Protein AF-A0A914KNT5-F1 (afdb_monomer_lite)

pLDDT: mean 70.05, std 22.01, range [21.94, 97.69]

Organism: Meloidogyne incognita (NCBI:txid6306)

InterPro domains:
  IPR001650 Helicase, C-terminal domain-like [PF00271] (612-709)
  IPR001650 Helicase, C-terminal domain-like [PS51194] (610-854)
  IPR001650 Helicase, C-terminal domain-like [SM00490] (641-814)
  IPR002464 DNA/RNA helicase, ATP-dependent, DEAH-box type, conserved site [PS00690] (519-528)
  IPR003195 Transcription initiation factor IID, subunit 13 [PF02269] (262-349)
  IPR007502 Helicase-associated domain [SM00847] (874-965)
  IPR009072 Histone-fold [G3DSA:1.10.20.10] (261-305)
  IPR009072 Histone-fold [SSF47113] (262-304)
  IPR011545 DEAD/DEAH-box helicase domain [PF00270] (416-561)
  IPR011709 DEAD-box helicase, OB fold [PF07717] (1025-1101)
  IPR014001 Helicase superfamily 1/2, ATP-binding domain [PS51192] (413-577)
  IPR014001 Helicase superfamily 1/2, ATP-binding domain [SM00487] (401-597)
  IPR027417 P-loop containing nucleoside triphosphate hydrolase [G3DSA:3.40.50.300] (391-590)
  IPR027417 P-loop containing nucleoside triphosphate hydrolase [G3DSA:3.40.50.300] (591-833)
  IPR027417 P-loop containing nucleoside triphosphate hydrolase [SSF52540] (385-718)
  IPR027417 P-loop containing nucleoside triphosphate hydrolase [SSF52540] (789-998)
  IPR048333 Helicase associated domain (HA2), winged-helix domain [PF04408] (875-904)

Secondary structure (DSSP, 8-state):
-PPPP---EEETTEEE--S-HHHHHHHHHH-HHHHHHHHHHTTSS-S--B-TTT-PBPEEEEETTEEEEE-TTT--EEETTTTSTTTT--S-HHHHHHHHHHHHTT--SS-HHHHHT--HHHHHHHHHHHHHHHTT--S-B--TT-EEEEEEEEEE-GGGGGSTT----EEEEEEEEE-STT--EEEEEES---HHHHHHHHHHHB-TT-EEEESS---GGGHHHHTTTSS----TT-S-PPPPP---------HHHHHHHHHHHHHHHHHHTT--SS--HHHHHHHHHHHHHHHHHHHHHHHHHS-TT---HHHHHHHHTT-HHHHHHHHHHHHHHHHHHHHHHHHHHHHTTS---------TTTTHHHHTTT-------S-------TTTTS-HHHHHHHSGGGGGHHHHHHHHHH-SEEEEEE-TTSSHHHHHHHHHHHTTTT-TT-EEEEEESSHHHHHHHHHHHHHHTT--BTTTEEEEETTEEE--TT--EEEEEHHHHHHHHHH-TT-TTEEEEEE-SGGG--HHHHHHHHHHHHHHHH-SS-EEEEEESSSTHHHHHHHH-----TT-GGG--EEEEEE---PPPEEEEE-SS--S-HHHHHHHHHHHHHHHS-S-EEEEE-SSHHHHHHHHHHHHHHHTTS-TTSPEEEEEEE-TTS-HHHHHHTTSPPPTTEEEEEEESGGGTSS---TTEEEEEE-SEEEEEEEPPP-------S--HHHHHHHHHHH------------GGG------HHHHHHHH--S-------S-----S---SSEEEEEEEPPHHHHHHHHTTTTTTSSEEEEESS-HHHHHHS-SSPPPGGGTS--HHHHHHHHHTT-S-GGGS--SSPPPHHHHHHHHHHHHHTTSB-TTSPBPTTHHHHHHHSSS-HHHHHHHHHTTTTT-HHHHHHHHHHHTSS-SB---TT-HHHHHHHHHHT--TTBHHHHHHHHHHHHHHTTT-HHHHHHTTB-HHHHHHHHHHHHHHHHHHHHTT------TTSTTHHHHHHHHHHHHHTTSEEEE-TTSSEEETTT--EEEEPTTSGGGG-SS--SEEE--EEETTEEES-EE--THHHHHH-TTT--TTSSTT-S------SS--SS-------

Radius of gyration: 39.57 Å; chains: 1; bounding box: 114×109×128 Å

Sequence (1130 aa):
MAPIKRTEIIEDGEIWPTLDVINLKWIFGQNYDNLLKFLAFNGLIKNKMKCPGCEDYMSLNK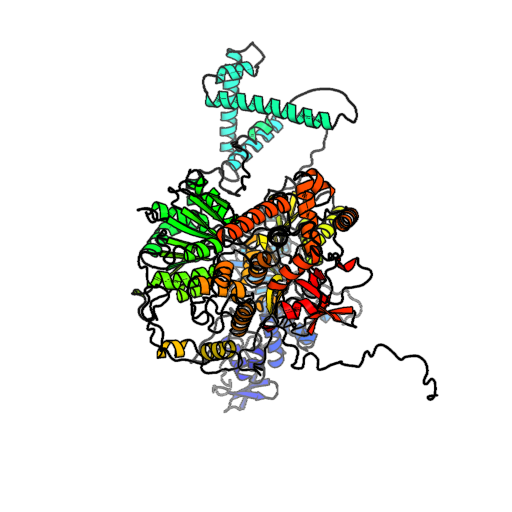RREEVEWKCKKCEKRKSVRDGSFFSRSSLNLSKLVPLIYMWLKDFQNKNVVEELNIESTTVVSWFNNCRNECINLKEKIGGLNKMIVIDETCWLNQEHRKRKNGEAREELYFGCIEHGEGGQAIMERVEDKEMSTLLKMIEKWIEPGTLIISKDYTNYLLMEKLIPQYNKMIDASCLFDSEEEEDDESKKKTPEERKFIFRRELRAMLYGFGDEKQPAENTLEVLEQIVMDYIREVCRKALEVGKPNRINLEDIHYLIRRDQKKFGRVKELLSLSEELKRARKAFDDTRRCWTSTFFETDWFFLIFFLKNFFSCSSIIQTSSIIYHNPFLALSIQQQRQRLPISKYRNQLLYLVEKYKTVVVVGETGSGKSTQLPQYLAEFGWAQEGKKICITQPRRVAAVTLANRVAEEMMCSLGSEVGYAVRFDECISDKTKIKYVTDGLLLRELMSDPLLEAYSVVIIDEAHERSVNSDLVIGLLRKIIAIRDDLRIIVSSATIEAELFRDFFELNEDYKNSDKNTAAIISVEGRMFPVNVFYTKIGVPDYVQTTVDTILRLHREEPSGDILAFLTGQDEVEQACKLLEGSIKSLPKDLDKLLILPLYGGLSPKEQFRAFESAPYQTRKSVITTNIAETSVTITGIVYVIDCGFVKIRVFDSVDFCFSFQGGSGFGNFLKRVLVEEKPGYLGNSKHPWRAPLNLDRQNWIKTNFPTSCVSIQNLWAIKIDSKIGMESLVVIPCSKSSAEQRAGRAGRLRPGKCFRLYPESEFKKLSNSTIPEIQRGDLSSVILRLKALGVQNVLRFNYLSRPSSAVMVQSLQMLNALKAIDDDGLLTNPLGFQMAELPLSPMHAKALISSAEFECSKEIATIISMMQIRDVFNHPIGSKHKAEVNKRSLSVEEGDHLTLLNIFDLFIENGRSQNWCQQNFLNYKALCRAEFIRQQFIGFLKNANLKINSCKGTIGETAKIRRALLSGFFSQVAYYDHRGLYVTLKGEHAFKIYKGSVLMYRKEYPKWVLFTDVMQSSIKDLSEIDPKWLEQIAPHYYEFGSDLQGTKRRKIDDNNFAEGRMANLN

Foldseek 3Di:
DDQDDFDWDDDPHDTDDTPDPVCVCVQVVDDCVSVVVVCCVVQQFPPWDADPVPRHTFDWDDDPQAIWTARPPPRDIGGSNPPGLCNPQPDGPNLVVVVVVCVNPVDDDDDSCVVVVNDPVNVVSVVVSVQVVQAPDDAAFFDAPWEKEKEKDWDFDPVPPPDDDDDGDTWIKIKMWIPDDVIHIHIDTFPDPDPVRVVVVCVRHHAWQGAYEYDPDQDPPCPVVPPPTYPDHDHPPPPDDDDDDDDDDDDDDDPVVVVVVVLVVVLVVCVVVPDDNDDDPVVSVVVVVVVVVVVVVLVVQLCVQDPHPDRDPVSSLVVCVVPCVVNVVVVVLVVVVVVVVVVVVVVVVVVVVDDDDDDDDDDPSPVVVVVPPDDDDDDDDDPDQDDPQVVPVDDLVVSLCPQLCVVCLVVLVVCQVQFQEEEEEEAPRSQCLQVVLVSCVVVPQLPPQAAEEEEDQDPVLLQNSQVVNCVSVVHDEQACGWEDEVPDTRHDSNHRYYYYYLVVVLVVCLVVVLSVSHQEYEYAQCQLQAPSSLVVLLSVLLNVVVDVRHHYYYYHHDPCSVLSQVLNFPDPPPPDPSNTNYYYDYRYHPFAAAAEAEDPAFDPDLLVVQLVVVVVCQPPPDFFAEEEEDADDVSQVVSLVVNVVCQVVDDPPGQAEAEAEEDDPDDPVSNSVQQDDDDPSYHYYYYYYCPCLDSDARPRHQEYEYQQKYKDKFFAFAPDDPPPPDDDLLSVLLCCLVPPPDDDDDDDDDDSLPDDDPDPPPPVCVVPDPPDPPDPPDDDPPPPVANPRAIAIDMDGAALVSLVSRSSSNRPPHHHYYYYSHHPVVSVVGHNGDDRCQQGHQCLLVLLSCLSSVNLNPQPGSGSDHHDPSSVVSSLVLCVLLVQADSNRHGDPPQVVLQNPDPDGSLLSSLLQCLLVLQANLLSLLLSLLVVFPPFAACDDPCNVQLLVLLLVLDDQQWLSVSSSSVLVVCVVVVVDPVVCVNNRGDSVSSVSSVVSSVVSVVSCVVVVGDNGNCPPPVCNVVSSVLSSCLSQVQQKWFQDPVRFTAGLPRRQTADADPPISQVVDPDHAGMWGFDDDYSRYTDGIGHDDPVSSCVNRVVVDPPDPDSPVPDPPDPPDDDPDDDDPDDDD

Structure (mmCIF, N/CA/C/O backbone):
data_AF-A0A914KNT5-F1
#
_entry.id   AF-A0A914KNT5-F1
#
loop_
_atom_site.group_PDB
_atom_site.id
_atom_site.type_symbol
_atom_site.label_atom_id
_atom_site.label_alt_id
_atom_site.label_comp_id
_atom_site.label_asym_id
_atom_site.label_entity_id
_atom_site.label_seq_id
_atom_site.pdbx_PDB_ins_code
_atom_site.Cartn_x
_atom_site.Cartn_y
_atom_site.Cartn_z
_atom_site.occupancy
_atom_site.B_iso_or_equiv
_atom_site.auth_seq_id
_atom_site.auth_comp_id
_atom_site.auth_asym_id
_atom_site.auth_atom_id
_atom_site.pdbx_PDB_model_num
ATOM 1 N N . MET A 1 1 ? -37.551 35.334 13.066 1.00 30.08 1 MET A N 1
ATOM 2 C CA . MET A 1 1 ? -38.043 33.958 12.833 1.00 30.08 1 MET A CA 1
ATOM 3 C C . MET A 1 1 ? -36.880 33.011 13.066 1.00 30.08 1 MET A C 1
ATOM 5 O O . MET A 1 1 ? -35.844 33.219 12.449 1.00 30.08 1 MET A O 1
ATOM 9 N N . ALA A 1 2 ? -37.004 32.054 13.989 1.00 24.80 2 ALA A N 1
ATOM 10 C CA . ALA A 1 2 ? -35.958 31.059 14.249 1.00 24.80 2 ALA A CA 1
ATOM 11 C C . ALA A 1 2 ? -35.765 30.130 13.025 1.00 24.80 2 ALA A C 1
ATOM 13 O O . ALA A 1 2 ? -36.741 29.888 12.307 1.00 24.80 2 ALA A O 1
ATOM 14 N N . PRO A 1 3 ? -34.550 29.610 12.761 1.00 31.02 3 PRO A N 1
ATOM 15 C CA . PRO A 1 3 ? -34.310 28.695 11.650 1.00 31.02 3 PRO A CA 1
ATOM 16 C C . PRO A 1 3 ? -35.079 27.385 11.868 1.00 31.02 3 PRO A C 1
ATOM 18 O O . PRO A 1 3 ? -34.882 26.680 12.857 1.00 31.02 3 PRO A O 1
ATOM 21 N N . ILE A 1 4 ? -35.982 27.077 10.937 1.00 35.25 4 ILE A N 1
ATOM 22 C CA . ILE A 1 4 ? -36.806 25.864 10.937 1.00 35.25 4 ILE A CA 1
ATOM 23 C C . ILE A 1 4 ? -35.873 24.647 10.813 1.00 35.25 4 ILE A C 1
ATOM 25 O O . ILE A 1 4 ? -35.098 24.551 9.858 1.00 35.25 4 ILE A O 1
ATOM 29 N N . LYS A 1 5 ? -35.926 23.713 11.772 1.00 31.53 5 LYS A N 1
ATOM 30 C CA . LYS A 1 5 ? -35.164 22.455 11.705 1.00 31.53 5 LYS A CA 1
ATOM 31 C C . LYS A 1 5 ? -35.608 21.615 10.501 1.00 31.53 5 LYS A C 1
ATOM 33 O O . LYS A 1 5 ? -36.789 21.530 10.180 1.00 31.53 5 LYS A O 1
ATOM 38 N N . ARG A 1 6 ? -34.642 20.947 9.864 1.00 33.03 6 ARG A N 1
ATOM 39 C CA . ARG A 1 6 ? -34.872 19.905 8.852 1.00 33.03 6 ARG A CA 1
ATOM 40 C C . ARG A 1 6 ? -35.404 18.642 9.540 1.00 33.03 6 ARG A C 1
ATOM 42 O O . ARG A 1 6 ? -34.613 17.815 9.979 1.00 33.03 6 ARG A O 1
ATOM 49 N N . THR A 1 7 ? -36.719 18.494 9.630 1.00 33.56 7 THR A N 1
ATOM 50 C CA . THR A 1 7 ? -37.380 17.223 9.967 1.00 33.56 7 THR A CA 1
ATOM 51 C C . THR A 1 7 ? -38.410 16.892 8.891 1.00 33.56 7 THR A C 1
ATOM 53 O O . THR A 1 7 ? -39.097 17.789 8.403 1.00 33.56 7 THR A O 1
ATOM 56 N N . GLU A 1 8 ? -38.468 15.624 8.482 1.00 32.34 8 GLU A N 1
ATOM 57 C CA . GLU A 1 8 ? -39.421 15.110 7.490 1.00 32.34 8 GLU A CA 1
ATOM 58 C C . GLU A 1 8 ? -40.867 15.331 7.962 1.00 32.34 8 GLU A C 1
ATOM 60 O O . GLU A 1 8 ? -41.178 15.128 9.136 1.00 32.34 8 GLU A O 1
ATOM 65 N N . ILE A 1 9 ? -41.743 15.770 7.052 1.00 34.75 9 ILE A N 1
ATOM 66 C CA . ILE A 1 9 ? -43.171 15.963 7.329 1.00 34.75 9 ILE A CA 1
ATOM 67 C C . ILE A 1 9 ? -43.915 14.763 6.741 1.00 34.75 9 ILE A C 1
ATOM 69 O O . ILE A 1 9 ? -43.887 14.548 5.528 1.00 34.75 9 ILE A O 1
ATOM 73 N N . ILE A 1 10 ? -44.575 13.989 7.603 1.00 31.73 10 ILE A N 1
ATOM 74 C CA . ILE A 1 10 ? -45.477 12.902 7.216 1.00 31.73 10 ILE A CA 1
ATOM 75 C C . ILE A 1 10 ? -46.886 13.299 7.666 1.00 31.73 10 ILE A C 1
ATOM 77 O O . ILE A 1 10 ? -47.167 13.330 8.861 1.00 31.73 10 ILE A O 1
ATOM 81 N N . GLU A 1 11 ? -47.766 13.578 6.707 1.00 33.28 11 GLU A N 1
ATOM 82 C CA . GLU A 1 11 ? -49.222 13.634 6.892 1.00 33.28 11 GLU A CA 1
ATOM 83 C C . GLU A 1 11 ? -49.873 12.806 5.772 1.00 33.28 11 GLU A C 1
ATOM 85 O O . GLU A 1 11 ? -49.452 12.876 4.618 1.00 33.28 11 GLU A O 1
ATOM 90 N N . ASP A 1 12 ? -50.871 11.989 6.120 1.00 33.34 12 ASP A N 1
ATOM 91 C CA . ASP A 1 12 ? -51.734 11.229 5.198 1.00 33.34 12 ASP A CA 1
ATOM 92 C C . ASP A 1 12 ? -51.030 10.348 4.142 1.00 33.34 12 ASP A C 1
ATOM 94 O O . ASP A 1 12 ? -51.527 10.154 3.034 1.00 33.34 12 ASP A O 1
ATOM 98 N N . GLY A 1 13 ? -49.885 9.751 4.490 1.00 35.00 13 GLY A N 1
ATOM 99 C CA . GLY A 1 13 ? -49.231 8.738 3.651 1.00 35.00 13 GLY A CA 1
ATOM 100 C C . GLY A 1 13 ? -48.454 9.280 2.445 1.00 35.00 13 GLY A C 1
ATOM 101 O O . GLY A 1 13 ? -47.911 8.482 1.682 1.00 35.00 13 GLY A O 1
ATOM 102 N N . GLU A 1 14 ? -48.326 10.602 2.299 1.00 30.39 14 GLU A N 1
ATOM 103 C CA . GLU A 1 14 ? -47.396 11.228 1.354 1.00 30.39 14 GLU A CA 1
ATOM 104 C C . GLU A 1 14 ? -46.167 11.778 2.098 1.00 30.39 14 GLU A C 1
ATOM 106 O O . GLU A 1 14 ? -46.266 12.628 2.983 1.00 30.39 14 GLU A O 1
ATOM 111 N N . ILE A 1 15 ? -44.981 11.277 1.738 1.00 36.19 15 ILE A N 1
ATOM 112 C CA . ILE A 1 15 ? -43.696 11.744 2.276 1.00 36.19 15 ILE A CA 1
ATOM 113 C C . ILE A 1 15 ? -43.356 13.068 1.591 1.00 36.19 15 ILE A C 1
ATOM 115 O O . ILE A 1 15 ? -43.052 13.090 0.396 1.00 36.19 15 ILE A O 1
ATOM 119 N N . TRP A 1 16 ? -43.371 14.172 2.341 1.00 35.44 16 TRP A N 1
ATOM 120 C CA . TRP A 1 16 ? -42.860 15.444 1.835 1.00 35.44 16 TRP A CA 1
ATOM 121 C C . TRP A 1 16 ? -41.331 15.423 1.916 1.00 35.44 16 TRP A C 1
ATOM 123 O O . TRP A 1 16 ? -40.779 15.293 3.012 1.00 35.44 16 TRP A O 1
ATOM 133 N N . PRO A 1 17 ? -40.616 15.528 0.783 1.00 35.91 17 PRO A N 1
ATOM 134 C CA . PRO A 1 17 ? -39.171 15.388 0.786 1.00 35.91 17 PRO A CA 1
ATOM 135 C C . PRO A 1 17 ? -38.510 16.538 1.552 1.00 35.91 17 PRO A C 1
ATOM 137 O O . PRO A 1 17 ? -38.971 17.683 1.522 1.00 35.91 17 PRO A O 1
ATOM 140 N N . THR A 1 18 ? -37.392 16.227 2.209 1.00 41.25 18 THR A N 1
ATOM 141 C CA . THR A 1 18 ? -36.495 17.196 2.844 1.00 41.25 18 THR A CA 1
ATOM 142 C C . THR A 1 18 ? -36.239 18.394 1.923 1.00 41.25 18 THR A C 1
ATOM 144 O O . THR A 1 18 ? -36.078 18.249 0.707 1.00 41.25 18 THR A O 1
ATOM 147 N N . LEU A 1 19 ? -36.224 19.601 2.505 1.00 40.00 19 LEU A N 1
ATOM 148 C CA . LEU A 1 19 ? -35.949 20.872 1.822 1.00 40.00 19 LEU A CA 1
ATOM 149 C C . LEU A 1 19 ? -34.511 20.896 1.261 1.00 40.00 19 LEU A C 1
ATOM 151 O O . LEU A 1 19 ? -33.602 21.511 1.826 1.00 40.00 19 LEU A O 1
ATOM 155 N N . ASP A 1 20 ? -34.322 20.216 0.133 1.00 39.72 20 ASP A N 1
ATOM 156 C CA . ASP A 1 20 ? -33.151 20.263 -0.729 1.00 39.72 20 ASP A CA 1
ATOM 157 C C . ASP A 1 20 ? -33.504 20.923 -2.072 1.00 39.72 20 ASP A C 1
ATOM 159 O O . ASP A 1 20 ? -34.633 20.881 -2.565 1.00 39.72 20 ASP A O 1
ATOM 163 N N . VAL A 1 21 ? -32.497 21.581 -2.651 1.00 39.66 21 VAL A N 1
ATOM 164 C CA . VAL A 1 21 ? -32.561 22.594 -3.726 1.00 39.66 21 VAL A CA 1
ATOM 165 C C . VAL A 1 21 ? -33.333 22.153 -4.984 1.00 39.66 21 VAL A C 1
ATOM 167 O O . VAL A 1 21 ? -33.822 22.996 -5.733 1.00 39.66 21 VAL A O 1
ATOM 170 N N . ILE A 1 22 ? -33.497 20.849 -5.203 1.00 39.25 22 ILE A N 1
ATOM 171 C CA . ILE A 1 22 ? -34.207 20.286 -6.360 1.00 39.25 22 ILE A CA 1
ATOM 172 C C . ILE A 1 22 ? -35.740 20.393 -6.194 1.00 39.25 22 ILE A C 1
ATOM 174 O O . ILE A 1 22 ? -36.442 20.600 -7.182 1.00 39.25 22 ILE A O 1
ATOM 178 N N . ASN A 1 23 ? -36.266 20.378 -4.962 1.00 46.50 23 ASN A N 1
ATOM 179 C CA . ASN A 1 23 ? -37.715 20.368 -4.710 1.00 46.50 23 ASN A CA 1
ATOM 180 C C . ASN A 1 23 ? -38.370 21.749 -4.642 1.00 46.50 23 ASN A C 1
ATOM 182 O O . ASN A 1 23 ? -39.579 21.857 -4.821 1.00 46.50 23 ASN A O 1
ATOM 186 N N . LEU A 1 24 ? -37.614 22.833 -4.457 1.00 44.66 24 LEU A N 1
ATOM 187 C CA . LEU A 1 24 ? -38.216 24.169 -4.381 1.00 44.66 24 LEU A CA 1
ATOM 188 C C . LEU A 1 24 ? -38.631 24.690 -5.759 1.00 44.66 24 LEU A C 1
ATOM 190 O O . LEU A 1 24 ? -39.709 25.255 -5.890 1.00 44.66 24 LEU A O 1
ATOM 194 N N . LYS A 1 25 ? -37.873 24.397 -6.824 1.00 41.81 25 LYS A N 1
ATOM 195 C CA . LYS A 1 25 ? -38.339 24.650 -8.201 1.00 41.81 25 LYS A CA 1
ATOM 196 C C . LYS A 1 25 ? -39.579 23.828 -8.564 1.00 41.81 25 LYS A C 1
ATOM 198 O O . LYS A 1 25 ? -40.334 24.253 -9.427 1.00 41.81 25 LYS A O 1
ATOM 203 N N . TRP A 1 26 ? -39.794 22.684 -7.917 1.00 45.22 26 TRP A N 1
ATOM 204 C CA . TRP A 1 26 ? -40.967 21.835 -8.127 1.00 45.22 26 TRP A CA 1
ATOM 205 C C . TRP A 1 26 ? -42.189 22.337 -7.332 1.00 45.22 26 TRP A C 1
ATOM 207 O O . TRP A 1 26 ? -43.265 22.487 -7.905 1.00 45.22 26 TRP A O 1
ATOM 217 N N . ILE A 1 27 ? -42.009 22.740 -6.065 1.00 48.06 27 ILE A N 1
ATOM 218 C CA . ILE A 1 27 ? -43.052 23.368 -5.226 1.00 48.06 27 ILE A CA 1
ATOM 219 C C . ILE A 1 27 ? -43.473 24.742 -5.781 1.00 48.06 27 ILE A C 1
ATOM 221 O O . ILE A 1 27 ? -44.662 25.047 -5.853 1.00 48.06 27 ILE A O 1
ATOM 225 N N . PHE A 1 28 ? -42.512 25.566 -6.205 1.00 52.47 28 PHE A N 1
ATOM 226 C CA . PHE A 1 28 ? -42.748 26.922 -6.719 1.00 52.47 28 PHE A CA 1
ATOM 227 C C . PHE A 1 28 ? -42.923 26.989 -8.236 1.00 52.47 28 PHE A C 1
ATOM 229 O O . PHE A 1 28 ? -43.225 28.053 -8.770 1.00 52.47 28 PHE A O 1
ATOM 236 N N . GLY A 1 29 ? -42.728 25.866 -8.930 1.00 49.81 29 GLY A N 1
ATOM 237 C CA . GLY A 1 29 ? -42.703 25.816 -10.384 1.00 49.81 29 GLY A CA 1
ATOM 238 C C . GLY A 1 29 ? -44.060 26.052 -11.016 1.00 49.81 29 GLY A C 1
ATOM 239 O O . GLY A 1 29 ? -44.116 26.780 -12.000 1.00 49.81 29 GLY A O 1
ATOM 240 N N . GLN A 1 30 ? -45.144 25.463 -10.488 1.00 51.28 30 GLN A N 1
ATOM 241 C CA . GLN A 1 30 ? -46.459 25.551 -11.147 1.00 51.28 30 GLN A CA 1
ATOM 242 C C . GLN A 1 30 ? -47.704 25.478 -10.236 1.00 51.28 30 GLN A C 1
ATOM 244 O O . GLN A 1 30 ? -48.810 25.572 -10.765 1.00 51.28 30 GLN A O 1
ATOM 249 N N . ASN A 1 31 ? -47.605 25.361 -8.897 1.00 55.06 31 ASN A N 1
ATOM 250 C CA . ASN A 1 31 ? -48.812 25.199 -8.062 1.00 55.06 31 ASN A CA 1
ATOM 251 C C . ASN A 1 31 ? -48.825 26.023 -6.754 1.00 55.06 31 ASN A C 1
ATOM 253 O O . ASN A 1 31 ? -48.371 25.574 -5.703 1.00 55.06 31 ASN A O 1
ATOM 257 N N . TYR A 1 32 ? -49.426 27.222 -6.806 1.00 59.59 32 TYR A N 1
ATOM 258 C CA . TYR A 1 32 ? -49.597 28.141 -5.664 1.00 59.59 32 TYR A CA 1
ATOM 259 C C . TYR A 1 32 ? -50.278 27.515 -4.427 1.00 59.59 32 TYR A C 1
ATOM 261 O O . TYR A 1 32 ? -50.111 28.035 -3.326 1.00 59.59 32 TYR A O 1
ATOM 269 N N . ASP A 1 33 ? -51.026 26.413 -4.566 1.00 60.78 33 ASP A N 1
ATOM 270 C CA . ASP A 1 33 ? -51.724 25.782 -3.433 1.00 60.78 33 ASP A CA 1
ATOM 271 C C . ASP A 1 33 ? -50.771 25.138 -2.427 1.00 60.78 33 ASP A C 1
ATOM 273 O O . ASP A 1 33 ? -50.993 25.247 -1.222 1.00 60.78 33 ASP A O 1
ATOM 277 N N . ASN A 1 34 ? -49.684 24.521 -2.894 1.00 59.69 34 ASN A N 1
ATOM 278 C CA . ASN A 1 34 ? -48.703 23.888 -2.009 1.00 59.69 34 ASN A CA 1
ATOM 279 C C . ASN A 1 34 ? -47.939 24.939 -1.198 1.00 59.69 34 ASN A C 1
ATOM 281 O O . ASN A 1 34 ? -47.677 24.749 -0.012 1.00 59.69 34 ASN A O 1
ATOM 285 N N . LEU A 1 35 ? -47.673 26.093 -1.812 1.00 63.41 35 LEU A N 1
ATOM 286 C CA . LEU A 1 35 ? -47.107 27.245 -1.126 1.00 63.41 35 LEU A CA 1
ATOM 287 C C . LEU A 1 35 ? -48.054 27.803 -0.055 1.00 63.41 35 LEU A C 1
ATOM 289 O O . LEU A 1 35 ? -47.628 28.067 1.066 1.00 63.41 35 LEU A O 1
ATOM 293 N N . LEU A 1 36 ? -49.336 27.986 -0.371 1.00 64.44 36 LEU A N 1
ATOM 294 C CA . LEU A 1 36 ? -50.304 28.501 0.601 1.00 64.44 36 LEU A CA 1
ATOM 295 C C . LEU A 1 36 ? -50.494 27.530 1.773 1.00 64.44 36 LEU A C 1
ATOM 297 O O . LEU A 1 36 ? -50.547 27.976 2.916 1.00 64.44 36 LEU A O 1
ATOM 301 N N . LYS A 1 37 ? -50.514 26.216 1.516 1.00 64.06 37 LYS A N 1
ATOM 302 C CA . LYS A 1 37 ? -50.518 25.191 2.571 1.00 64.06 37 LYS A CA 1
ATOM 303 C C . LYS A 1 37 ? -49.270 25.281 3.450 1.00 64.06 37 LYS A C 1
ATOM 305 O O . LYS A 1 37 ? -49.404 25.306 4.668 1.00 64.06 37 LYS A O 1
ATOM 310 N N . PHE A 1 38 ? -48.085 25.420 2.854 1.00 62.41 38 PHE A N 1
ATOM 311 C CA . PHE A 1 38 ? -46.831 25.594 3.593 1.00 62.41 38 PHE A CA 1
ATOM 312 C C . PHE A 1 38 ? -46.840 26.858 4.470 1.00 62.41 38 PHE A C 1
ATOM 314 O O . PHE A 1 38 ? -46.488 26.803 5.649 1.00 62.41 38 PHE A O 1
ATOM 321 N N . LEU A 1 39 ? -47.281 27.998 3.929 1.00 64.31 39 LEU A N 1
ATOM 322 C CA . LEU A 1 39 ? -47.372 29.254 4.683 1.00 64.31 39 LEU A CA 1
ATOM 323 C C . LEU A 1 39 ? -48.429 29.183 5.793 1.00 64.31 39 LEU A C 1
ATOM 325 O O . LEU A 1 39 ? -48.228 29.769 6.855 1.00 64.31 39 LEU A O 1
ATOM 329 N N . ALA A 1 40 ? -49.541 28.478 5.570 1.00 63.81 40 ALA A N 1
ATOM 330 C CA . ALA A 1 40 ? -50.586 28.290 6.571 1.00 63.81 40 ALA A CA 1
ATOM 331 C C . ALA A 1 40 ? -50.151 27.338 7.695 1.00 63.81 40 ALA A C 1
ATOM 333 O O . ALA A 1 40 ? -50.413 27.626 8.860 1.00 63.81 40 ALA A O 1
ATOM 334 N N . PHE A 1 41 ? -49.454 26.248 7.359 1.00 55.06 41 PHE A N 1
ATOM 335 C CA . PHE A 1 41 ? -48.896 25.293 8.322 1.00 55.06 41 PHE A CA 1
ATOM 336 C C . PHE A 1 41 ? -47.905 25.970 9.277 1.00 55.06 41 PHE A C 1
ATOM 338 O O . PHE A 1 41 ? -47.956 25.759 10.482 1.00 55.06 41 PHE A O 1
ATOM 345 N N . ASN A 1 42 ? -47.069 26.871 8.752 1.00 55.12 42 ASN A N 1
ATOM 346 C CA . ASN A 1 42 ? -46.117 27.650 9.548 1.00 55.12 42 ASN A CA 1
ATOM 347 C C . ASN A 1 42 ? -46.732 28.913 10.194 1.00 55.12 42 ASN A C 1
ATOM 349 O O . ASN A 1 42 ? -46.003 29.770 10.688 1.00 55.12 42 ASN A O 1
ATOM 353 N N . GLY A 1 43 ? -48.062 29.076 10.160 1.00 56.41 43 GLY A N 1
ATOM 354 C CA . GLY A 1 43 ? -48.769 30.187 10.812 1.00 56.41 43 GLY A CA 1
ATOM 355 C C . GLY A 1 43 ? -48.571 31.571 10.175 1.00 56.41 43 GLY A C 1
ATOM 356 O O . GLY A 1 43 ? -48.992 32.576 10.745 1.00 56.41 43 GLY A O 1
ATOM 357 N N . LEU A 1 44 ? -47.961 31.654 8.988 1.00 62.09 44 LEU A N 1
ATOM 358 C CA . LEU A 1 44 ? -47.646 32.919 8.310 1.00 62.09 44 LEU A CA 1
ATOM 359 C C . LEU A 1 44 ? -48.854 33.530 7.583 1.00 62.09 44 LEU A C 1
ATOM 361 O O . LEU A 1 44 ? -48.910 34.746 7.362 1.00 62.09 44 LEU A O 1
ATOM 365 N N . ILE A 1 45 ? -49.832 32.696 7.221 1.00 68.31 45 ILE A N 1
ATOM 366 C CA . ILE A 1 45 ? -51.147 33.089 6.691 1.00 68.31 45 ILE A CA 1
ATOM 367 C C . ILE A 1 45 ? -52.257 32.268 7.356 1.00 68.31 45 ILE A C 1
ATOM 369 O O . ILE A 1 45 ? -52.022 31.175 7.863 1.00 68.31 45 ILE A O 1
ATOM 373 N N . LYS A 1 46 ? -53.495 32.774 7.352 1.00 65.25 46 LYS A N 1
ATOM 374 C CA . LYS A 1 46 ? -54.634 32.036 7.920 1.00 65.25 46 LYS A CA 1
ATOM 375 C C . LYS A 1 46 ? -55.070 30.908 6.984 1.00 65.25 46 LYS A C 1
ATOM 377 O O . LYS A 1 46 ? -55.272 31.141 5.799 1.00 65.25 46 LYS A O 1
ATOM 382 N N . ASN A 1 47 ? -55.296 29.715 7.536 1.00 63.09 47 ASN A N 1
ATOM 383 C CA . ASN A 1 47 ? -55.733 28.538 6.773 1.00 63.09 47 ASN A CA 1
ATOM 384 C C . ASN A 1 47 ? -57.212 28.627 6.316 1.00 63.09 47 ASN A C 1
ATOM 386 O O . ASN A 1 47 ? -57.590 28.084 5.283 1.00 63.09 47 ASN A O 1
ATOM 390 N N . LYS A 1 48 ? -58.075 29.337 7.066 1.00 67.88 48 LYS A N 1
ATOM 391 C CA . LYS A 1 48 ? -59.499 29.562 6.735 1.00 67.88 48 LYS A CA 1
ATOM 392 C C . LYS A 1 48 ? -59.936 30.978 7.130 1.00 67.88 48 LYS A C 1
ATOM 394 O O . LYS A 1 48 ? -59.532 31.470 8.182 1.00 67.88 48 LYS A O 1
ATOM 399 N N . MET A 1 49 ? -60.801 31.615 6.333 1.00 72.31 49 MET A N 1
ATOM 400 C CA . MET A 1 49 ? -61.361 32.947 6.621 1.00 72.31 49 MET A CA 1
ATOM 401 C C . MET A 1 49 ? -62.888 32.965 6.444 1.00 72.31 49 MET A C 1
ATOM 403 O O . MET A 1 49 ? -63.403 32.409 5.476 1.00 72.31 49 MET A O 1
ATOM 407 N N . LYS A 1 50 ? -63.621 33.599 7.369 1.00 77.31 50 LYS A N 1
ATOM 408 C CA . LYS A 1 50 ? -65.084 33.798 7.287 1.00 77.31 50 LYS A CA 1
ATOM 409 C C . LYS A 1 50 ? -65.420 35.156 6.646 1.00 77.31 50 LYS A C 1
ATOM 411 O O . LYS A 1 50 ? -64.717 36.132 6.914 1.00 77.31 50 LYS A O 1
ATOM 416 N N . CYS A 1 51 ? -66.480 35.245 5.824 1.00 74.00 51 CYS A N 1
ATOM 417 C CA . CYS A 1 51 ? -66.952 36.521 5.250 1.00 74.00 51 CYS A CA 1
ATOM 418 C C . CYS A 1 51 ? -67.439 37.413 6.399 1.00 74.00 51 CYS A C 1
ATOM 420 O O . CYS A 1 51 ? -68.401 37.040 7.063 1.00 74.00 51 CYS A O 1
ATOM 422 N N . PRO A 1 52 ? -66.887 38.623 6.597 1.00 70.25 52 PRO A N 1
ATOM 423 C CA . PRO A 1 52 ? -67.337 39.521 7.664 1.00 70.25 52 PRO A CA 1
ATOM 424 C C . PRO A 1 52 ? -68.779 40.027 7.481 1.00 70.25 52 PRO A C 1
ATOM 426 O O . PRO A 1 52 ? -69.297 40.700 8.357 1.00 70.25 52 PRO A O 1
ATOM 429 N N . GLY A 1 53 ? -69.421 39.762 6.335 1.00 74.44 53 GLY A N 1
ATOM 430 C CA . GLY A 1 53 ? -70.814 40.142 6.083 1.00 74.44 53 GLY A CA 1
ATOM 431 C C . GLY A 1 53 ? -71.849 39.031 6.273 1.00 74.44 53 GLY A C 1
ATOM 432 O O . GLY A 1 53 ? -72.980 39.345 6.604 1.00 74.44 53 GLY A O 1
ATOM 433 N N . CYS A 1 54 ? -71.506 37.763 6.021 1.00 77.44 54 CYS A N 1
ATOM 434 C CA . CYS A 1 54 ? -72.473 36.651 6.080 1.00 77.44 54 CYS A CA 1
ATOM 435 C C . CYS A 1 54 ? -71.965 35.430 6.858 1.00 77.44 54 CYS A C 1
ATOM 437 O O . CYS A 1 54 ? -72.590 34.377 6.808 1.00 77.44 54 CYS A O 1
ATOM 439 N N . GLU A 1 55 ? -70.806 35.564 7.508 1.00 74.75 55 GLU A N 1
ATOM 440 C CA . GLU A 1 55 ? -70.107 34.565 8.332 1.00 74.75 55 GLU A CA 1
ATOM 441 C C . GLU A 1 55 ? -69.773 33.217 7.674 1.00 74.75 55 GLU A C 1
ATOM 443 O O . GLU A 1 55 ? -69.108 32.379 8.286 1.00 74.75 55 GLU A O 1
ATOM 448 N N . ASP A 1 56 ? -70.137 33.031 6.407 1.00 75.69 56 ASP A N 1
ATOM 449 C CA . ASP A 1 56 ? -69.822 31.829 5.646 1.00 75.69 56 ASP A CA 1
ATOM 450 C C . ASP A 1 56 ? -68.332 31.768 5.274 1.00 75.69 56 ASP A C 1
ATOM 452 O O . ASP A 1 56 ? -67.663 32.799 5.115 1.00 75.69 56 ASP A O 1
ATOM 456 N N . TYR A 1 57 ? -67.797 30.559 5.113 1.00 75.19 57 TYR A N 1
ATOM 457 C CA . TYR A 1 57 ? -66.384 30.372 4.791 1.00 75.19 57 TYR A CA 1
ATOM 458 C C . TYR A 1 57 ? -66.076 30.865 3.371 1.00 75.19 57 TYR A C 1
ATOM 460 O O . TYR A 1 57 ? -66.748 30.533 2.393 1.00 75.19 57 TYR A O 1
ATOM 468 N N . MET A 1 58 ? -65.042 31.696 3.257 1.00 77.56 58 MET A N 1
ATOM 469 C CA . MET A 1 58 ? -64.574 32.228 1.982 1.00 77.56 58 MET A CA 1
ATOM 470 C C . MET A 1 58 ? -63.705 31.182 1.277 1.00 77.56 58 MET A C 1
ATOM 472 O O . MET A 1 58 ? -62.953 30.451 1.916 1.00 77.56 58 MET A O 1
ATOM 476 N N . SER A 1 59 ? -63.788 31.122 -0.050 1.00 74.81 59 SER A N 1
ATOM 477 C CA . SER A 1 59 ? -62.945 30.260 -0.885 1.00 74.81 59 SER A CA 1
ATOM 478 C C . SER A 1 59 ? -61.811 31.063 -1.515 1.00 74.81 59 SER A C 1
ATOM 480 O O . SER A 1 59 ? -62.020 32.211 -1.910 1.00 74.81 59 SER A O 1
ATOM 482 N N . LEU A 1 60 ? -60.628 30.460 -1.641 1.00 72.38 60 LEU A N 1
ATOM 483 C CA . LEU A 1 60 ? -59.489 31.075 -2.324 1.00 72.38 60 LEU A CA 1
ATOM 484 C C . LEU A 1 60 ? -59.792 31.243 -3.816 1.00 72.38 60 LEU A C 1
ATOM 486 O O . LEU A 1 60 ? -60.193 30.300 -4.495 1.00 72.38 60 LEU A O 1
ATOM 490 N N . ASN A 1 61 ? -59.589 32.453 -4.319 1.00 73.06 61 ASN A N 1
ATOM 491 C CA . ASN A 1 61 ? -59.724 32.808 -5.720 1.00 73.06 61 ASN A CA 1
ATOM 492 C C . ASN A 1 61 ? -58.360 33.269 -6.245 1.00 73.06 61 ASN A C 1
ATOM 494 O O . ASN A 1 61 ? -57.756 34.185 -5.684 1.00 73.06 61 ASN A O 1
ATOM 498 N N . LYS A 1 62 ? -57.871 32.627 -7.310 1.00 64.50 62 LYS A N 1
ATOM 499 C CA . LYS A 1 62 ? -56.568 32.920 -7.922 1.00 64.50 62 LYS A CA 1
ATOM 500 C C . LYS A 1 62 ? -56.771 33.806 -9.149 1.00 64.50 62 LYS A C 1
ATOM 502 O O . LYS A 1 62 ? -57.409 33.388 -10.114 1.00 64.50 62 LYS A O 1
ATOM 507 N N . ARG A 1 63 ? -56.214 35.018 -9.141 1.00 57.09 63 ARG A N 1
ATOM 508 C CA . ARG A 1 63 ? -56.044 35.843 -10.350 1.00 57.09 63 ARG A CA 1
ATOM 509 C C . ARG A 1 63 ? -54.563 35.981 -10.666 1.00 57.09 63 ARG A C 1
ATOM 511 O O . ARG A 1 63 ? -53.737 35.734 -9.803 1.00 57.09 63 ARG A O 1
ATOM 518 N N . ARG A 1 64 ? -54.265 36.342 -11.920 1.00 52.34 64 ARG A N 1
ATOM 519 C CA . ARG A 1 64 ? -52.981 36.166 -12.628 1.00 52.34 64 ARG A CA 1
ATOM 520 C C . ARG A 1 64 ? -51.691 36.471 -11.840 1.00 52.34 64 ARG A C 1
ATOM 522 O O . ARG A 1 64 ? -50.686 35.895 -12.221 1.00 52.34 64 ARG A O 1
ATOM 529 N N . GLU A 1 65 ? -51.712 37.251 -10.751 1.00 52.62 65 GLU A N 1
ATOM 530 C CA . GLU A 1 65 ? -50.570 37.409 -9.825 1.00 52.62 65 GLU A CA 1
ATOM 531 C C . GLU A 1 65 ? -50.933 37.560 -8.322 1.00 52.62 65 GLU A C 1
ATOM 533 O O . GLU A 1 65 ? -50.039 37.741 -7.494 1.00 52.62 65 GLU A O 1
ATOM 538 N N . GLU A 1 66 ? -52.211 37.454 -7.928 1.00 58.62 66 GLU A N 1
ATOM 539 C CA . GLU A 1 66 ? -52.651 37.612 -6.529 1.00 58.62 66 GLU A CA 1
ATOM 540 C C . GLU A 1 66 ? -53.729 36.589 -6.135 1.00 58.62 66 GLU A C 1
ATOM 542 O O . GLU A 1 66 ? -54.612 36.231 -6.922 1.00 58.62 66 GLU A O 1
ATOM 547 N N . VAL A 1 67 ? -53.650 36.117 -4.886 1.00 69.81 67 VAL A N 1
ATOM 548 C CA . VAL A 1 67 ? -54.613 35.185 -4.288 1.00 69.81 67 VAL A CA 1
ATOM 549 C C . VAL A 1 67 ? -55.425 35.924 -3.227 1.00 69.81 67 VAL A C 1
ATOM 551 O O . VAL A 1 67 ? -54.861 36.528 -2.313 1.00 69.81 67 VAL A O 1
ATOM 554 N N . GLU A 1 68 ? -56.750 35.856 -3.342 1.00 78.19 68 GLU A N 1
ATOM 555 C CA . GLU A 1 68 ? -57.703 36.520 -2.446 1.00 78.19 68 GLU A CA 1
ATOM 556 C C . GLU A 1 68 ? -58.739 35.526 -1.911 1.00 78.19 68 GLU A C 1
ATOM 558 O O . GLU A 1 68 ? -59.147 34.588 -2.595 1.00 78.19 68 GLU A O 1
ATOM 563 N N . TRP A 1 69 ? -59.240 35.762 -0.705 1.00 77.69 69 TRP A N 1
ATOM 564 C CA . TRP A 1 69 ? -60.447 35.128 -0.193 1.00 77.69 69 TRP A CA 1
ATOM 565 C C . TRP A 1 69 ? -61.669 35.757 -0.863 1.00 77.69 69 TRP A C 1
ATOM 567 O O . TRP A 1 69 ? -61.916 36.944 -0.682 1.00 77.69 69 TRP A O 1
ATOM 577 N N . LYS A 1 70 ? -62.472 34.980 -1.598 1.00 81.06 70 LYS A N 1
ATOM 578 C CA . LYS A 1 70 ? -63.778 35.400 -2.134 1.00 81.06 70 LYS A CA 1
ATOM 579 C C . LYS A 1 70 ? -64.888 34.587 -1.478 1.00 81.06 70 LYS A C 1
ATOM 581 O O . LYS A 1 70 ? -64.870 33.357 -1.497 1.00 81.06 70 LYS A O 1
ATOM 586 N N . CYS A 1 71 ? -65.887 35.258 -0.921 1.00 79.44 71 CYS A N 1
ATOM 587 C CA . CYS A 1 71 ? -67.076 34.570 -0.433 1.00 79.44 71 CYS A CA 1
ATOM 588 C C . CYS A 1 71 ? -68.019 34.224 -1.587 1.00 79.44 71 CYS A C 1
ATOM 590 O O . CYS A 1 71 ? -68.307 35.078 -2.425 1.00 79.44 71 CYS A O 1
ATOM 592 N N . LYS A 1 72 ? -68.549 32.997 -1.600 1.00 77.44 72 LYS A N 1
ATOM 593 C CA . LYS A 1 72 ? -69.498 32.548 -2.629 1.00 77.44 72 LYS A CA 1
ATOM 594 C C . LYS A 1 72 ? -70.894 33.171 -2.498 1.00 77.44 72 LYS A C 1
ATOM 596 O O . LYS A 1 72 ? -71.554 33.335 -3.511 1.00 77.44 72 LYS A O 1
ATOM 601 N N . LYS A 1 73 ? -71.329 33.532 -1.282 1.00 76.81 73 LYS A N 1
ATOM 602 C CA . LYS A 1 73 ? -72.655 34.135 -1.032 1.00 76.81 73 LYS A CA 1
ATOM 603 C C . LYS A 1 73 ? -72.661 35.656 -1.161 1.00 76.81 73 LYS A C 1
ATOM 605 O O . LYS A 1 73 ? -73.496 36.209 -1.858 1.00 76.81 73 LYS A O 1
ATOM 610 N N . CYS A 1 74 ? -71.743 36.327 -0.461 1.00 79.94 74 CYS A N 1
ATOM 611 C CA . CYS A 1 74 ? -71.726 37.790 -0.341 1.00 79.94 74 CYS A CA 1
ATOM 612 C C . CYS A 1 74 ? -70.869 38.473 -1.434 1.00 79.94 74 CYS A C 1
ATOM 614 O O . CYS A 1 74 ? -70.766 39.695 -1.435 1.00 79.94 74 CYS A O 1
ATOM 616 N N . GLU A 1 75 ? -70.169 37.701 -2.281 1.00 76.75 75 GLU A N 1
ATOM 617 C CA . GLU A 1 75 ? -69.149 38.123 -3.267 1.00 76.75 75 GLU A CA 1
ATOM 618 C C . GLU A 1 75 ? -68.002 39.019 -2.751 1.00 76.75 75 GLU A C 1
ATOM 620 O O . GLU A 1 75 ? -67.064 39.307 -3.503 1.00 76.75 75 GLU A O 1
ATOM 625 N N . LYS A 1 76 ? -68.014 39.405 -1.467 1.00 75.75 76 LYS A N 1
ATOM 626 C CA . LYS A 1 76 ? -66.955 40.190 -0.826 1.00 75.75 76 LYS A CA 1
ATOM 627 C C . LYS A 1 76 ? -65.620 39.466 -0.928 1.00 75.75 76 LYS A C 1
ATOM 629 O O . LYS A 1 76 ? -65.550 38.234 -0.842 1.00 75.75 76 LYS A O 1
ATOM 634 N N . ARG A 1 77 ? -64.567 40.264 -1.085 1.00 76.00 77 ARG A N 1
ATOM 635 C CA . ARG A 1 77 ? -63.191 39.803 -1.243 1.00 76.00 77 ARG A CA 1
ATOM 636 C C . ARG A 1 77 ? -62.317 40.344 -0.124 1.00 76.00 77 ARG A C 1
ATOM 638 O O . ARG A 1 77 ? -62.560 41.448 0.359 1.00 76.00 77 ARG A O 1
ATOM 645 N N . LYS A 1 78 ? -61.330 39.558 0.290 1.00 73.75 78 LYS A N 1
ATOM 646 C CA . LYS A 1 78 ? -60.273 39.962 1.217 1.00 73.75 78 LYS A CA 1
ATOM 647 C C . LYS A 1 78 ? -58.936 39.413 0.755 1.00 73.75 78 LYS A C 1
ATOM 649 O O . LYS A 1 78 ? -58.867 38.299 0.247 1.00 73.75 78 LYS A O 1
ATOM 654 N N . SER A 1 79 ? -57.874 40.175 0.972 1.00 72.50 79 SER A N 1
ATOM 655 C CA . SER A 1 79 ? -56.514 39.719 0.692 1.00 72.50 79 SER A CA 1
ATOM 656 C C . SER A 1 79 ? -56.164 38.523 1.581 1.00 72.50 79 SER A C 1
ATOM 658 O O . SER A 1 79 ? -56.526 38.493 2.756 1.00 72.50 79 SER A O 1
ATOM 660 N N . VAL A 1 80 ? -55.422 37.540 1.062 1.00 71.12 80 VAL A N 1
ATOM 661 C CA . VAL A 1 80 ? -54.901 36.428 1.889 1.00 71.12 80 VAL A CA 1
ATOM 662 C C . VAL A 1 80 ? -53.894 36.923 2.940 1.00 71.12 80 VAL A C 1
ATOM 664 O O . VAL A 1 80 ? -53.685 36.261 3.955 1.00 71.12 80 VAL A O 1
ATOM 667 N N . ARG A 1 81 ? -53.325 38.119 2.732 1.00 67.19 81 ARG A N 1
ATOM 668 C CA . ARG A 1 81 ? -52.429 38.806 3.675 1.00 67.19 81 ARG A CA 1
ATOM 669 C C . ARG A 1 81 ? -53.173 39.449 4.853 1.00 67.19 81 ARG A C 1
ATOM 671 O O . ARG A 1 81 ? -52.549 39.732 5.872 1.00 67.19 81 ARG A O 1
ATOM 678 N N . ASP A 1 82 ? -54.483 39.694 4.741 1.00 65.31 82 ASP A N 1
ATOM 679 C CA . ASP A 1 82 ? -55.234 40.429 5.767 1.00 65.31 82 ASP A CA 1
ATOM 680 C C . ASP A 1 82 ? -55.275 39.666 7.096 1.00 65.31 82 ASP A C 1
ATOM 682 O O . ASP A 1 82 ? -55.838 38.573 7.211 1.00 65.31 82 ASP A O 1
ATOM 686 N N . GLY A 1 83 ? -54.723 40.290 8.139 1.00 60.78 83 GLY A N 1
ATOM 687 C CA . GLY A 1 83 ? -54.632 39.706 9.475 1.00 60.78 83 GLY A CA 1
ATOM 688 C C . GLY A 1 83 ? -53.587 38.595 9.607 1.00 60.78 83 GLY A C 1
ATOM 689 O O . GLY A 1 83 ? -53.737 37.755 10.494 1.00 60.78 83 GLY A O 1
ATOM 690 N N . SER A 1 84 ? -52.575 38.564 8.733 1.00 65.75 84 SER A N 1
ATOM 691 C CA . SER A 1 84 ? -51.398 37.697 8.847 1.00 65.75 84 SER A CA 1
ATOM 692 C C . SER A 1 84 ? -50.097 38.500 8.998 1.00 65.75 84 SER A C 1
ATOM 694 O O . SER A 1 84 ? -50.122 39.733 8.951 1.00 65.75 84 SER A O 1
ATOM 696 N N . PHE A 1 85 ? -48.956 37.811 9.151 1.00 59.69 85 PHE A N 1
ATOM 697 C CA . PHE A 1 85 ? -47.618 38.426 9.225 1.00 59.69 85 PHE A CA 1
ATOM 698 C C . PHE A 1 85 ? -47.340 39.395 8.058 1.00 59.69 85 PHE A C 1
ATOM 700 O O . PHE A 1 85 ? -46.656 40.399 8.215 1.00 59.69 85 PHE A O 1
ATOM 707 N N . PHE A 1 86 ? -47.927 39.144 6.884 1.00 64.31 86 PHE A N 1
ATOM 708 C CA . PHE A 1 86 ? -47.732 39.968 5.687 1.00 64.31 86 PHE A CA 1
ATOM 709 C C . PHE A 1 86 ? -48.759 41.097 5.528 1.00 64.31 86 PHE A C 1
ATOM 711 O O . PHE A 1 86 ? -48.745 41.776 4.504 1.00 64.31 86 PHE A O 1
ATOM 718 N N . SER A 1 87 ? -49.646 41.313 6.505 1.00 63.31 87 SER A N 1
ATOM 719 C CA . SER A 1 87 ? -50.743 42.293 6.412 1.00 63.31 87 SER A CA 1
ATOM 720 C C . SER A 1 87 ? -50.279 43.731 6.176 1.00 63.31 87 SER A C 1
ATOM 722 O O . SER A 1 87 ? -50.977 44.492 5.513 1.00 63.31 87 SER A O 1
ATOM 724 N N . ARG A 1 88 ? -49.092 44.094 6.676 1.00 58.91 88 ARG A N 1
ATOM 725 C CA . ARG A 1 88 ? -48.481 45.423 6.502 1.00 58.91 88 ARG A CA 1
ATOM 726 C C . ARG A 1 88 ? -47.482 45.501 5.343 1.00 58.91 88 ARG A C 1
ATOM 728 O O . ARG A 1 88 ? -46.957 46.573 5.059 1.00 58.91 88 ARG A O 1
ATOM 735 N N . SER A 1 89 ? -47.227 44.385 4.656 1.00 63.22 89 SER A N 1
ATOM 736 C CA . SER A 1 89 ? -46.313 44.353 3.518 1.00 63.22 89 SER A CA 1
ATOM 737 C C . SER A 1 89 ? -47.003 44.853 2.250 1.00 63.22 89 SER A C 1
ATOM 739 O O . SER A 1 89 ? -48.018 44.301 1.823 1.00 63.22 89 SER A O 1
ATOM 741 N N . SER A 1 90 ? -46.404 45.841 1.586 1.00 60.97 90 SER A N 1
ATOM 742 C CA . SER A 1 90 ? -46.812 46.282 0.246 1.00 60.97 90 SER A CA 1
ATOM 743 C C . SER A 1 90 ? -46.410 45.295 -0.863 1.00 60.97 90 SER A C 1
ATOM 745 O O . SER A 1 90 ? -46.787 45.485 -2.017 1.00 60.97 90 SER A O 1
ATOM 747 N N . LEU A 1 91 ? -45.663 44.231 -0.537 1.00 64.62 91 LEU A N 1
ATOM 748 C CA . LEU A 1 91 ? -45.135 43.268 -1.504 1.00 64.62 91 LEU A CA 1
ATOM 749 C C . LEU A 1 91 ? -46.122 42.129 -1.781 1.00 64.62 91 LEU A C 1
ATOM 751 O O . LEU A 1 91 ? -46.707 41.547 -0.864 1.00 64.62 91 LEU A O 1
ATOM 755 N N . ASN A 1 92 ? -46.275 41.780 -3.060 1.00 65.88 92 ASN A N 1
ATOM 756 C CA . ASN A 1 92 ? -47.113 40.662 -3.497 1.00 65.88 92 ASN A CA 1
ATOM 757 C C . ASN A 1 92 ? -46.505 39.319 -3.068 1.00 65.88 92 ASN A C 1
ATOM 759 O O . ASN A 1 92 ? -45.283 39.180 -2.971 1.00 65.88 92 ASN A O 1
ATOM 763 N N . LEU A 1 93 ? -47.350 38.297 -2.874 1.00 65.31 93 LEU A N 1
ATOM 764 C CA . LEU A 1 93 ? -46.904 36.963 -2.441 1.00 65.31 93 LEU A CA 1
ATOM 765 C C . LEU A 1 93 ? -45.843 36.358 -3.376 1.00 65.31 93 LEU A C 1
ATOM 767 O O . LEU A 1 93 ? -44.916 35.711 -2.901 1.00 65.31 93 LEU A O 1
ATOM 771 N N . SER A 1 94 ? -45.930 36.618 -4.684 1.00 61.16 94 SER A N 1
ATOM 772 C CA . SER A 1 94 ? -44.936 36.177 -5.673 1.00 61.16 94 SER A CA 1
ATOM 773 C C . SER A 1 94 ? -43.535 36.748 -5.424 1.00 61.16 94 SER A C 1
ATOM 775 O O . SER A 1 94 ? -42.551 36.052 -5.652 1.00 61.16 94 SER A O 1
ATOM 777 N N . LYS A 1 95 ? -43.434 37.983 -4.912 1.00 63.59 95 LYS A N 1
ATOM 778 C CA . LYS A 1 95 ? -42.160 38.643 -4.576 1.00 63.59 95 LYS A CA 1
ATOM 779 C C . LYS A 1 95 ? -41.663 38.296 -3.170 1.00 63.59 95 LYS A C 1
ATOM 781 O O . LYS A 1 95 ? -40.462 38.325 -2.927 1.00 63.59 95 LYS A O 1
ATOM 786 N N . LEU A 1 96 ? -42.565 37.938 -2.256 1.00 64.56 96 LEU A N 1
ATOM 787 C CA . LEU A 1 96 ? -42.221 37.518 -0.892 1.00 64.56 96 LEU A CA 1
ATOM 788 C C . LEU A 1 96 ? -41.550 36.138 -0.856 1.00 64.56 96 LEU A C 1
ATOM 790 O O . LEU A 1 96 ? -40.683 35.889 -0.026 1.00 64.56 96 LEU A O 1
ATOM 794 N N . VAL A 1 97 ? -41.911 35.248 -1.779 1.00 61.94 97 VAL A N 1
ATOM 795 C CA . VAL A 1 97 ? -41.412 33.866 -1.824 1.00 61.94 97 VAL A CA 1
ATOM 796 C C . VAL A 1 97 ? -39.889 33.767 -2.018 1.00 61.94 97 VAL A C 1
ATOM 798 O O . VAL A 1 97 ? -39.246 33.098 -1.206 1.00 61.94 97 VAL A O 1
ATOM 801 N N . PRO A 1 98 ? -39.269 34.442 -3.009 1.00 57.81 98 PRO A N 1
ATOM 802 C CA . PRO A 1 98 ? -37.812 34.455 -3.141 1.00 57.81 98 PRO A CA 1
ATOM 803 C C . PRO A 1 98 ? -37.096 35.083 -1.937 1.00 57.81 98 PRO A C 1
ATOM 805 O O . PRO A 1 98 ? -35.995 34.662 -1.592 1.00 57.81 98 PRO A O 1
ATOM 808 N N . LEU A 1 99 ? -37.721 36.061 -1.270 1.00 60.81 99 LEU A N 1
ATOM 809 C CA . LEU A 1 99 ? -37.162 36.720 -0.083 1.00 60.81 99 LEU A CA 1
ATOM 810 C C . LEU A 1 99 ? -37.190 35.804 1.152 1.00 60.81 99 LEU A C 1
ATOM 812 O O . LEU A 1 99 ? -36.232 35.779 1.921 1.00 60.81 99 LEU A O 1
ATOM 816 N N . ILE A 1 100 ? -38.241 34.994 1.317 1.00 59.41 100 ILE A N 1
ATOM 817 C CA . ILE A 1 100 ? -38.299 33.944 2.349 1.00 59.41 100 ILE A CA 1
ATOM 818 C C . ILE A 1 100 ? -37.266 32.848 2.051 1.00 59.41 100 ILE A C 1
ATOM 820 O O . ILE A 1 100 ? -36.580 32.384 2.960 1.00 59.41 100 ILE A O 1
ATOM 824 N N . TYR A 1 101 ? -37.100 32.472 0.776 1.00 56.97 101 TYR A N 1
ATOM 825 C CA . TYR A 1 101 ? -36.049 31.544 0.349 1.00 56.97 101 TYR A CA 1
ATOM 826 C C . TYR A 1 101 ? -34.644 32.072 0.676 1.00 56.97 101 TYR A C 1
ATOM 828 O O . TYR A 1 101 ? -33.813 31.314 1.173 1.00 56.97 101 TYR A O 1
ATOM 836 N N . MET A 1 102 ? -34.392 33.369 0.464 1.00 56.69 102 MET A N 1
ATOM 837 C CA . MET A 1 102 ? -33.143 34.024 0.862 1.00 56.69 102 MET A CA 1
ATOM 838 C C . MET A 1 102 ? -32.902 33.904 2.374 1.00 56.69 102 MET A C 1
ATOM 840 O O . MET A 1 102 ? -31.800 33.536 2.779 1.00 56.69 102 MET A O 1
ATOM 844 N N . TRP A 1 103 ? -33.924 34.159 3.200 1.00 51.69 103 TRP A N 1
ATOM 845 C CA . TRP A 1 103 ? -33.804 34.092 4.663 1.00 51.69 103 TRP A CA 1
ATOM 846 C C . TRP A 1 103 ? -33.494 32.671 5.164 1.00 51.69 103 TRP A C 1
ATOM 848 O O . TRP A 1 103 ? -32.703 32.499 6.084 1.00 51.69 103 TRP A O 1
ATOM 858 N N . LEU A 1 104 ? -34.040 31.634 4.521 1.00 48.81 104 LEU A N 1
ATOM 859 C CA . LEU A 1 104 ? -33.775 30.235 4.887 1.00 48.81 104 LEU A CA 1
ATOM 860 C C . LEU A 1 104 ? -32.364 29.741 4.521 1.00 48.81 104 LEU A C 1
ATOM 862 O O . LEU A 1 104 ? -31.942 28.700 5.024 1.00 48.81 104 LEU A O 1
ATOM 866 N N . LYS A 1 105 ? -31.647 30.433 3.629 1.00 45.97 105 LYS A N 1
ATOM 867 C CA . LYS A 1 105 ? -30.369 29.966 3.062 1.00 45.97 105 LYS A CA 1
ATOM 868 C C . LYS A 1 105 ? -29.1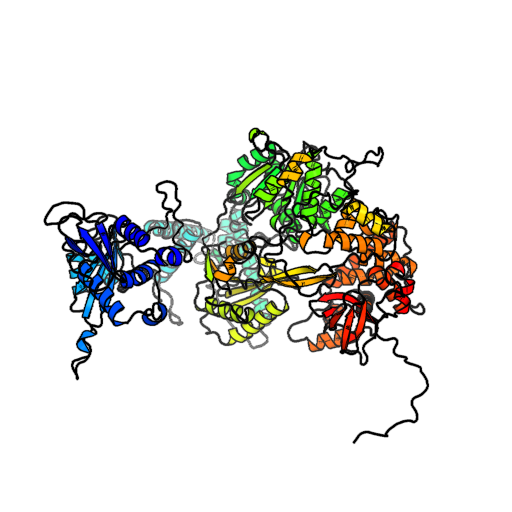28 30.705 3.566 1.00 45.97 105 LYS A C 1
ATOM 870 O O . LYS A 1 105 ? -28.039 30.363 3.112 1.00 45.97 105 LYS A O 1
ATOM 875 N N . ASP A 1 106 ? -29.301 31.672 4.468 1.00 45.91 106 ASP A N 1
ATOM 876 C CA . ASP A 1 106 ? -28.239 32.480 5.085 1.00 45.91 106 ASP A CA 1
ATOM 877 C C . ASP A 1 106 ? -27.182 32.944 4.058 1.00 45.91 106 ASP A C 1
ATOM 879 O O . ASP A 1 106 ? -26.006 32.569 4.073 1.00 45.91 106 ASP A O 1
ATOM 883 N N . PHE A 1 107 ? -27.636 33.719 3.067 1.00 46.69 107 PHE A N 1
ATOM 884 C CA . PHE A 1 107 ? -26.783 34.211 1.985 1.00 46.69 107 PHE A CA 1
ATOM 885 C C . PHE A 1 107 ? -25.791 35.264 2.498 1.00 46.69 107 PHE A C 1
ATOM 887 O O . PHE A 1 107 ? -26.111 36.445 2.601 1.00 46.69 107 PHE A O 1
ATOM 894 N N . GLN A 1 108 ? -24.549 34.854 2.752 1.00 41.62 108 GLN A N 1
ATOM 895 C CA . GLN A 1 108 ? -23.446 35.789 2.961 1.00 41.62 108 GLN A CA 1
ATOM 896 C C . GLN A 1 108 ? -22.899 36.295 1.610 1.00 41.62 108 GLN A C 1
ATOM 898 O O . GLN A 1 108 ? -22.307 35.540 0.838 1.00 41.62 108 GLN A O 1
ATOM 903 N N . ASN A 1 109 ? -23.072 37.597 1.356 1.00 44.22 109 ASN A N 1
ATOM 904 C CA . ASN A 1 109 ? -22.312 38.421 0.400 1.00 44.22 109 ASN A CA 1
ATOM 905 C C . ASN A 1 109 ? -22.322 38.020 -1.094 1.00 44.22 109 ASN A C 1
ATOM 907 O O . ASN A 1 109 ? -21.267 37.795 -1.691 1.00 44.22 109 ASN A O 1
ATOM 911 N N . LYS A 1 110 ? -23.495 38.053 -1.744 1.00 42.81 110 LYS A N 1
ATOM 912 C CA . LYS A 1 110 ? -23.628 38.198 -3.213 1.00 42.81 110 LYS A CA 1
ATOM 913 C C . LYS A 1 110 ? -24.745 39.189 -3.567 1.00 42.81 110 LYS A C 1
ATOM 915 O O . LYS A 1 110 ? -25.654 39.379 -2.765 1.00 42.81 110 LYS A O 1
ATOM 920 N N . ASN A 1 111 ? -24.672 39.826 -4.744 1.00 54.47 111 ASN A N 1
ATOM 921 C CA . ASN A 1 111 ? -25.666 40.786 -5.253 1.00 54.47 111 ASN A CA 1
ATOM 922 C C . ASN A 1 111 ? -27.053 40.125 -5.417 1.00 54.47 111 ASN A C 1
ATOM 924 O O . ASN A 1 111 ? -27.412 39.630 -6.483 1.00 54.47 111 ASN A O 1
ATOM 928 N N . VAL A 1 112 ? -27.849 40.151 -4.344 1.00 52.22 112 VAL A N 1
ATOM 929 C CA . VAL A 1 112 ? -29.206 39.574 -4.242 1.00 52.22 112 VAL A CA 1
ATOM 930 C C . VAL A 1 112 ? -30.137 40.062 -5.361 1.00 52.22 112 VAL A C 1
ATOM 932 O O . VAL A 1 112 ? -30.981 39.314 -5.850 1.00 52.22 112 VAL A O 1
ATOM 935 N N . VAL A 1 113 ? -29.954 41.315 -5.782 1.00 54.38 113 VAL A N 1
ATOM 936 C CA . VAL A 1 113 ? -30.725 41.983 -6.843 1.00 54.38 113 VAL A CA 1
ATOM 937 C C . VAL A 1 113 ? -30.528 41.290 -8.195 1.00 54.38 113 VAL A C 1
ATOM 939 O O . VAL A 1 113 ? -31.499 41.067 -8.914 1.00 54.38 113 VAL A O 1
ATOM 942 N N . GLU A 1 114 ? -29.290 40.907 -8.520 1.00 53.84 114 GLU A N 1
ATOM 943 C CA . GLU A 1 114 ? -28.928 40.294 -9.806 1.00 53.84 114 GLU A CA 1
ATOM 944 C C . GLU A 1 114 ? -29.314 38.811 -9.857 1.00 53.84 114 GLU A C 1
ATOM 946 O O . GLU A 1 114 ? -29.768 38.324 -10.888 1.00 53.84 114 GLU A O 1
ATOM 951 N N . GLU A 1 115 ? -29.179 38.092 -8.740 1.00 52.44 115 GLU A N 1
ATOM 952 C CA . GLU A 1 115 ? -29.379 36.637 -8.700 1.00 52.44 115 GLU A CA 1
ATOM 953 C C . GLU A 1 115 ? -30.865 36.240 -8.629 1.00 52.44 115 GLU A C 1
ATOM 955 O O . GLU A 1 115 ? -31.262 35.209 -9.173 1.00 52.44 115 GLU A O 1
ATOM 960 N N . LEU A 1 116 ? -31.704 37.072 -8.001 1.00 53.28 116 LEU A N 1
ATOM 961 C CA . LEU A 1 116 ? -33.156 36.862 -7.928 1.00 53.28 116 LEU A CA 1
ATOM 962 C C . LEU A 1 116 ? -33.943 37.714 -8.931 1.00 53.28 116 LEU A C 1
ATOM 964 O O . LEU A 1 116 ? -35.157 37.540 -9.043 1.00 53.28 116 LEU A O 1
ATOM 968 N N . ASN A 1 117 ? -33.267 38.605 -9.664 1.00 56.28 117 ASN A N 1
ATOM 969 C CA . ASN A 1 117 ? -33.876 39.563 -10.587 1.00 56.28 117 ASN A CA 1
ATOM 970 C C . ASN A 1 117 ? -34.983 40.404 -9.911 1.00 56.28 117 ASN A C 1
ATOM 972 O O . ASN A 1 117 ? -36.079 40.583 -10.446 1.00 56.28 117 ASN A O 1
ATOM 976 N N . ILE A 1 118 ? -34.715 40.869 -8.685 1.00 61.47 118 ILE A N 1
ATOM 977 C CA . ILE A 1 118 ? -35.634 41.675 -7.868 1.00 61.47 118 ILE A CA 1
ATOM 978 C C . ILE A 1 118 ? -35.026 43.059 -7.687 1.00 61.47 118 ILE A C 1
ATOM 980 O O . ILE A 1 118 ? -33.870 43.174 -7.297 1.00 61.47 118 ILE A O 1
ATOM 984 N N . GLU A 1 119 ? -35.810 44.113 -7.907 1.00 59.97 119 GLU A N 1
ATOM 985 C CA . GLU A 1 119 ? -35.344 45.489 -7.723 1.00 59.97 119 GLU A CA 1
ATOM 986 C C . GLU A 1 119 ? -34.825 45.743 -6.299 1.00 59.97 119 GLU A C 1
ATOM 988 O O . GLU A 1 119 ? -35.437 45.337 -5.306 1.00 59.97 119 GLU A O 1
ATOM 993 N N . SER A 1 120 ? -33.725 46.491 -6.186 1.00 55.75 120 SER A N 1
ATOM 994 C CA . SER A 1 120 ? -33.126 46.876 -4.900 1.00 55.75 120 SER A CA 1
ATOM 995 C C . SER A 1 120 ? -34.131 47.557 -3.963 1.00 55.75 120 SER A C 1
ATOM 997 O O . SER A 1 120 ? -34.140 47.286 -2.765 1.00 55.75 120 SER A O 1
ATOM 999 N N . THR A 1 121 ? -35.048 48.356 -4.509 1.00 60.50 121 THR A N 1
ATOM 1000 C CA . THR A 1 121 ? -36.165 49.001 -3.795 1.00 60.50 121 THR A CA 1
ATOM 1001 C C . THR A 1 121 ? -37.077 48.001 -3.078 1.00 60.50 121 THR A C 1
ATOM 1003 O O . THR A 1 121 ? -37.535 48.266 -1.968 1.00 60.50 121 THR A O 1
ATOM 1006 N N . THR A 1 122 ? -37.307 46.827 -3.673 1.00 61.31 122 THR A N 1
ATOM 1007 C CA . THR A 1 122 ? -38.133 45.754 -3.103 1.00 61.31 122 THR A CA 1
ATOM 1008 C C . THR A 1 122 ? -37.428 45.088 -1.922 1.00 61.31 122 THR A C 1
ATOM 1010 O O . THR A 1 122 ? -38.057 44.825 -0.898 1.00 61.31 122 THR A O 1
ATOM 1013 N N . VAL A 1 123 ? -36.114 44.876 -2.030 1.00 59.38 123 VAL A N 1
ATOM 1014 C CA . VAL A 1 123 ? -35.283 44.340 -0.941 1.00 59.38 123 VAL A CA 1
ATOM 1015 C C . VAL A 1 123 ? -35.247 45.322 0.235 1.00 59.38 123 VAL A C 1
ATOM 1017 O O . VAL A 1 123 ? -35.492 44.924 1.371 1.00 59.38 123 VAL A O 1
ATOM 1020 N N . VAL A 1 124 ? -35.044 46.618 -0.030 1.00 59.19 124 VAL A N 1
ATOM 1021 C CA . VAL A 1 124 ? -35.085 47.662 1.011 1.00 59.19 124 VAL A CA 1
ATOM 1022 C C . VAL A 1 124 ? -36.465 47.743 1.674 1.00 59.19 124 VAL A C 1
ATOM 1024 O O . VAL A 1 124 ? -36.555 47.796 2.899 1.00 59.19 124 VAL A O 1
ATOM 1027 N N . SER A 1 125 ? -37.553 47.696 0.898 1.00 62.25 125 SER A N 1
ATOM 1028 C CA . SER A 1 125 ? -38.920 47.706 1.438 1.00 62.25 125 SER A CA 1
ATOM 1029 C C . SER A 1 125 ? -39.206 46.492 2.332 1.00 62.25 125 SER A C 1
ATOM 1031 O O . SER A 1 125 ? -39.850 46.642 3.370 1.00 62.25 125 SER A O 1
ATOM 1033 N N . TRP A 1 126 ? -38.685 45.313 1.978 1.00 63.94 126 TRP A N 1
ATOM 1034 C CA . TRP A 1 126 ? -38.765 44.109 2.806 1.00 63.94 126 TRP A CA 1
ATOM 1035 C C . TRP A 1 126 ? -38.025 44.267 4.138 1.00 63.94 126 TRP A C 1
ATOM 1037 O O . TRP A 1 126 ? -38.611 44.015 5.191 1.00 63.94 126 TRP A O 1
ATOM 1047 N N . PHE A 1 127 ? -36.781 44.751 4.113 1.00 60.44 127 PHE A N 1
ATOM 1048 C CA . PHE A 1 127 ? -36.004 44.999 5.332 1.00 60.44 127 PHE A CA 1
ATOM 1049 C C . PHE A 1 127 ? -36.660 46.043 6.243 1.00 60.44 127 PHE A C 1
ATOM 1051 O O . PHE A 1 127 ? -36.753 45.826 7.451 1.00 60.44 127 PHE A O 1
ATOM 1058 N N . ASN A 1 128 ? -37.192 47.128 5.674 1.00 59.06 128 ASN A N 1
ATOM 1059 C CA . ASN A 1 128 ? -37.941 48.134 6.430 1.00 59.06 128 ASN A CA 1
ATOM 1060 C C . ASN A 1 128 ? -39.218 47.554 7.061 1.00 59.06 128 ASN A C 1
ATOM 1062 O O . ASN A 1 128 ? -39.558 47.905 8.188 1.00 59.06 128 ASN A O 1
ATOM 1066 N N . ASN A 1 129 ? -39.908 46.637 6.377 1.00 61.31 129 ASN A N 1
ATOM 1067 C CA . ASN A 1 129 ? -41.085 45.965 6.927 1.00 61.31 129 ASN A CA 1
ATOM 1068 C C . ASN A 1 129 ? -40.723 45.049 8.111 1.00 61.31 129 ASN A C 1
ATOM 1070 O O . ASN A 1 129 ? -41.368 45.119 9.154 1.00 61.31 129 ASN A O 1
ATOM 1074 N N . CYS A 1 130 ? -39.654 44.252 7.992 1.00 59.69 130 CYS A N 1
ATOM 1075 C CA . CYS A 1 130 ? -39.136 43.445 9.102 1.00 59.69 130 CYS A CA 1
ATOM 1076 C C . CYS A 1 130 ? -38.728 44.318 10.298 1.00 59.69 130 CYS A C 1
ATOM 1078 O O . CYS A 1 130 ? -39.049 43.995 11.439 1.00 59.69 130 CYS A O 1
ATOM 1080 N N . ARG A 1 131 ? -38.074 45.457 10.037 1.00 60.47 131 ARG A N 1
ATOM 1081 C CA . ARG A 1 131 ? -37.694 46.436 11.063 1.00 60.47 131 ARG A CA 1
ATOM 1082 C C . ARG A 1 131 ? -38.909 47.008 11.800 1.00 60.47 131 ARG A C 1
ATOM 1084 O O . ARG A 1 131 ? -38.895 47.055 13.025 1.00 60.47 131 ARG A O 1
ATOM 1091 N N . ASN A 1 132 ? -39.963 47.398 11.085 1.00 59.59 132 ASN A N 1
ATOM 1092 C CA . ASN A 1 132 ? -41.173 47.975 11.685 1.00 59.59 132 ASN A CA 1
ATOM 1093 C C . ASN A 1 132 ? -41.958 46.985 12.566 1.00 59.59 132 ASN A C 1
ATOM 1095 O O . ASN A 1 132 ? -42.623 47.406 13.514 1.00 59.59 132 ASN A O 1
ATOM 1099 N N . GLU A 1 133 ? -41.884 45.682 12.280 1.00 59.91 133 GLU A N 1
ATOM 1100 C CA . GLU A 1 133 ? -42.468 44.647 13.143 1.00 59.91 133 GLU A CA 1
ATOM 1101 C C . GLU A 1 133 ? -41.653 44.447 14.435 1.00 59.91 133 GLU A C 1
ATOM 1103 O O . GLU A 1 133 ? -42.242 44.358 15.510 1.00 59.91 133 GLU A O 1
ATOM 1108 N N . CYS A 1 134 ? -40.315 44.472 14.372 1.00 57.78 134 CYS A N 1
ATOM 1109 C CA . CYS A 1 134 ? -39.454 44.302 15.555 1.00 57.78 134 CYS A CA 1
ATOM 1110 C C . CYS A 1 134 ? -39.489 45.486 16.545 1.00 57.78 134 CYS A C 1
ATOM 1112 O O . CYS A 1 134 ? -39.193 45.303 17.722 1.00 57.78 134 CYS A O 1
ATOM 1114 N N . ILE A 1 135 ? -39.854 46.694 16.097 1.00 58.00 135 ILE A N 1
ATOM 1115 C CA . ILE A 1 135 ? -39.907 47.908 16.943 1.00 58.00 135 ILE A CA 1
ATOM 1116 C C . ILE A 1 135 ? -41.120 47.906 17.906 1.00 58.00 135 ILE A C 1
ATOM 1118 O O . ILE A 1 135 ? -41.136 48.647 18.883 1.00 58.00 135 ILE A O 1
ATOM 1122 N N . ASN A 1 136 ? -42.147 47.077 17.673 1.00 53.72 136 ASN A N 1
ATOM 1123 C CA . ASN A 1 136 ? -43.425 47.140 18.406 1.00 53.72 136 ASN A CA 1
ATOM 1124 C C . ASN A 1 136 ? -43.568 46.170 19.601 1.00 53.72 136 ASN A C 1
ATOM 1126 O O . ASN A 1 136 ? -44.674 46.012 20.124 1.00 53.72 136 ASN A O 1
ATOM 1130 N N . LEU A 1 137 ? -42.489 45.530 20.057 1.00 55.56 137 LEU A N 1
ATOM 1131 C CA . LEU A 1 137 ? -42.519 44.630 21.218 1.00 55.56 137 LEU A CA 1
ATOM 1132 C C . LEU A 1 137 ? -42.348 45.433 22.521 1.00 55.56 137 LEU A C 1
ATOM 1134 O O . LEU A 1 137 ? -41.415 46.216 22.654 1.00 55.56 137 LEU A O 1
ATOM 1138 N N . LYS A 1 138 ? -43.292 45.291 23.465 1.00 52.22 138 LYS A N 1
ATOM 1139 C CA . LYS A 1 138 ? -43.385 46.120 24.690 1.00 52.22 138 LYS A CA 1
ATOM 1140 C C . LYS A 1 138 ? -42.915 45.430 25.978 1.00 52.22 138 LYS A C 1
ATOM 1142 O O . LYS A 1 138 ? -43.008 46.040 27.040 1.00 52.22 138 LYS A O 1
ATOM 1147 N N . GLU A 1 139 ? -42.436 44.192 25.909 1.00 62.62 139 GLU A N 1
ATOM 1148 C CA . GLU A 1 139 ? -42.045 43.401 27.085 1.00 62.62 139 GLU A CA 1
ATOM 1149 C C . GLU A 1 139 ? -40.528 43.169 27.124 1.00 62.62 139 GLU A C 1
ATOM 1151 O O . GLU A 1 139 ? -39.869 43.166 26.083 1.00 62.62 139 GLU A O 1
ATOM 1156 N N . LYS A 1 140 ? -39.971 43.011 28.334 1.00 73.44 140 LYS A N 1
ATOM 1157 C CA . LYS A 1 140 ? -38.567 42.624 28.517 1.00 73.44 140 LYS A CA 1
ATOM 1158 C C . LYS A 1 140 ? -38.358 41.186 28.041 1.00 73.44 140 LYS A C 1
ATOM 1160 O O . LYS A 1 140 ? -39.225 40.340 28.234 1.00 73.44 140 LYS A O 1
ATOM 1165 N N . ILE A 1 141 ? -37.196 40.913 27.458 1.00 70.12 141 ILE A N 1
ATOM 1166 C CA . ILE A 1 141 ? -36.807 39.591 26.956 1.00 70.12 141 ILE A CA 1
ATOM 1167 C C . ILE A 1 141 ? -35.713 38.976 27.837 1.00 70.12 141 ILE A C 1
ATOM 1169 O O . ILE A 1 141 ? -34.901 39.691 28.426 1.00 70.12 141 ILE A O 1
ATOM 1173 N N . GLY A 1 142 ? -35.659 37.646 27.919 1.00 69.25 142 GLY A N 1
ATOM 1174 C CA . GLY A 1 142 ? -34.662 36.927 28.726 1.00 69.25 142 GLY A CA 1
ATOM 1175 C C . GLY A 1 142 ? -35.232 36.205 29.949 1.00 69.25 142 GLY A C 1
ATOM 1176 O O . GLY A 1 142 ? -36.394 35.814 29.955 1.00 69.25 142 GLY A O 1
ATOM 1177 N N . GLY A 1 143 ? -34.364 35.919 30.921 1.00 68.44 143 GLY A N 1
ATOM 1178 C CA . GLY A 1 143 ? -34.643 35.182 32.155 1.00 68.44 143 GLY A CA 1
ATOM 1179 C C . GLY A 1 143 ? -33.542 34.168 32.509 1.00 68.44 143 GLY A C 1
ATOM 1180 O O . GLY A 1 143 ? -32.575 33.974 31.766 1.00 68.44 143 GLY A O 1
ATOM 1181 N N . LEU A 1 144 ? -33.692 33.477 33.645 1.00 58.47 144 LEU A N 1
ATOM 1182 C CA . LEU A 1 144 ? -32.755 32.432 34.085 1.00 58.47 144 LEU A CA 1
ATOM 1183 C C . LEU A 1 144 ? -32.583 31.339 33.009 1.00 58.47 144 LEU A C 1
ATOM 1185 O O . LEU A 1 144 ? -33.565 30.817 32.484 1.00 58.47 144 LEU A O 1
ATOM 1189 N N . ASN A 1 145 ? -31.333 30.963 32.714 1.00 56.31 145 ASN A N 1
ATOM 1190 C CA . ASN A 1 145 ? -30.933 29.986 31.682 1.00 56.31 145 ASN A CA 1
ATOM 1191 C C . ASN A 1 145 ? -31.250 30.373 30.226 1.00 56.31 145 ASN A C 1
ATOM 1193 O O . ASN A 1 145 ? -31.132 29.530 29.335 1.00 56.31 145 ASN A O 1
ATOM 1197 N N . LYS A 1 146 ? -31.611 31.632 29.960 1.00 58.88 146 LYS A N 1
ATOM 1198 C CA . LYS A 1 146 ? -31.792 32.134 28.597 1.00 58.88 146 LYS A CA 1
ATOM 1199 C C . LYS A 1 146 ? -30.565 32.896 28.111 1.00 58.88 146 LYS A C 1
ATOM 1201 O O . LYS A 1 146 ? -29.878 33.550 28.894 1.00 58.88 146 LYS A O 1
ATOM 1206 N N . MET A 1 147 ? -30.297 32.794 26.811 1.00 58.03 147 MET A N 1
ATOM 1207 C CA . MET A 1 147 ? -29.158 33.427 26.148 1.00 58.03 147 MET A CA 1
ATOM 1208 C C . MET A 1 147 ? -29.659 34.494 25.179 1.00 58.03 147 MET A C 1
ATOM 1210 O O . MET A 1 147 ? -30.488 34.199 24.319 1.00 58.03 147 MET A O 1
ATOM 1214 N N . ILE A 1 148 ? -29.151 35.717 25.306 1.00 65.31 148 ILE A N 1
ATOM 1215 C CA . ILE A 1 148 ? -29.465 36.832 24.409 1.00 65.31 148 ILE A CA 1
ATOM 1216 C C . ILE A 1 148 ? -28.192 37.291 23.719 1.00 65.31 148 ILE A C 1
ATOM 1218 O O . ILE A 1 148 ? -27.178 37.543 24.367 1.00 65.31 148 ILE A O 1
ATOM 1222 N N . VAL A 1 149 ? -28.271 37.432 22.400 1.00 61.62 149 VAL A N 1
ATOM 1223 C CA . VAL A 1 149 ? -27.228 38.068 21.600 1.00 61.62 149 VAL A CA 1
ATOM 1224 C C . VAL A 1 149 ? -27.622 39.520 21.371 1.00 61.62 149 VAL A C 1
ATOM 1226 O O . VAL A 1 149 ? -28.735 39.797 20.921 1.00 61.62 149 VAL A O 1
ATOM 1229 N N . ILE A 1 150 ? -26.714 40.435 21.688 1.00 66.56 150 ILE A N 1
ATOM 1230 C CA . ILE A 1 150 ? -26.859 41.867 21.438 1.00 66.56 150 ILE A CA 1
ATOM 1231 C C . ILE A 1 150 ? -25.956 42.236 20.264 1.00 66.56 150 ILE A C 1
ATOM 1233 O O . ILE A 1 150 ? -24.798 41.819 20.210 1.00 66.56 150 ILE A O 1
ATOM 1237 N N . ASP A 1 151 ? -26.502 43.002 19.328 1.00 61.47 151 ASP A N 1
ATOM 1238 C CA . ASP A 1 151 ? -25.810 43.474 18.135 1.00 61.47 151 ASP A CA 1
ATOM 1239 C C . ASP A 1 151 ? -26.160 44.954 17.906 1.00 61.47 151 ASP A C 1
ATOM 1241 O O . ASP A 1 151 ? -27.337 45.333 17.880 1.00 61.47 151 ASP A O 1
ATOM 1245 N N . GLU A 1 152 ? -25.147 45.805 17.759 1.00 56.78 152 GLU A N 1
ATOM 1246 C CA . GLU A 1 152 ? -25.327 47.222 17.447 1.00 56.78 152 GLU A CA 1
ATOM 1247 C C . GLU A 1 152 ? -25.064 47.448 15.962 1.00 56.78 152 GLU A C 1
ATOM 1249 O O . GLU A 1 152 ? -23.922 47.501 15.508 1.00 56.78 152 GLU A O 1
ATOM 1254 N N . THR A 1 153 ? -26.123 47.614 15.171 1.00 52.88 153 THR A N 1
ATOM 1255 C CA . THR A 1 153 ? -25.973 47.826 13.725 1.00 52.88 153 THR A CA 1
ATOM 1256 C C . THR A 1 153 ? -26.291 49.270 13.339 1.00 52.88 153 THR A C 1
ATOM 1258 O O . THR A 1 153 ? -27.360 49.799 13.644 1.00 52.88 153 THR A O 1
ATOM 1261 N N . CYS A 1 154 ? -25.366 49.923 12.622 1.00 45.94 154 CYS A N 1
ATOM 1262 C CA . CYS A 1 154 ? -25.616 51.217 11.979 1.00 45.94 154 CYS A CA 1
ATOM 1263 C C . CYS A 1 154 ? -26.516 51.009 10.755 1.00 45.94 154 CYS A C 1
ATOM 1265 O O . CYS A 1 154 ? -26.160 50.248 9.853 1.00 45.94 154 CYS A O 1
ATOM 1267 N N . TRP A 1 155 ? -27.649 51.711 10.675 1.00 47.25 155 TRP A N 1
ATOM 1268 C CA . TRP A 1 155 ? -28.500 51.690 9.483 1.00 47.25 155 TRP A CA 1
ATOM 1269 C C . TRP A 1 155 ? -28.437 53.040 8.762 1.00 47.25 155 TRP A C 1
ATOM 1271 O O . TRP A 1 155 ? -28.846 54.079 9.281 1.00 47.25 155 TRP A O 1
ATOM 1281 N N . LEU A 1 156 ? -27.947 53.027 7.521 1.00 41.12 156 LEU A N 1
ATOM 1282 C CA . LEU A 1 156 ? -27.952 54.193 6.636 1.00 41.12 156 LEU A CA 1
ATOM 1283 C C . LEU A 1 156 ? -29.350 54.386 6.041 1.00 41.12 156 LEU A C 1
ATOM 1285 O O . LEU A 1 156 ? -29.814 53.589 5.222 1.00 41.12 156 LEU A O 1
ATOM 1289 N N . ASN A 1 157 ? -30.026 55.466 6.429 1.00 39.31 157 ASN A N 1
ATOM 1290 C CA . ASN A 1 157 ? -31.361 55.772 5.932 1.00 39.31 157 ASN A CA 1
ATOM 1291 C C . ASN A 1 157 ? -31.279 56.349 4.500 1.00 39.31 157 ASN A C 1
ATOM 1293 O O . ASN A 1 157 ? -30.892 57.501 4.296 1.00 39.31 157 ASN A O 1
ATOM 1297 N N . GLN A 1 158 ? -31.616 55.552 3.477 1.00 41.31 158 GLN A N 1
ATOM 1298 C CA . GLN A 1 158 ? -31.509 55.976 2.068 1.00 41.31 158 GLN A CA 1
ATOM 1299 C C . GLN A 1 158 ? -32.492 57.092 1.664 1.00 41.31 158 GLN A C 1
ATOM 1301 O O . GLN A 1 158 ? -32.279 57.733 0.630 1.00 41.31 158 GLN A O 1
ATOM 1306 N N . GLU A 1 159 ? -33.524 57.391 2.460 1.00 41.50 159 GLU A N 1
ATOM 1307 C CA . GLU A 1 159 ? -34.502 58.442 2.131 1.00 41.50 159 GLU A CA 1
ATOM 1308 C C . GLU A 1 159 ? -33.905 59.865 2.107 1.00 41.50 159 GLU A C 1
ATOM 1310 O O . GLU A 1 159 ? -34.478 60.768 1.492 1.00 41.50 159 GLU A O 1
ATOM 1315 N N . HIS A 1 160 ? -32.701 60.078 2.650 1.00 37.34 160 HIS A N 1
ATOM 1316 C CA . HIS A 1 160 ? -32.039 61.387 2.632 1.00 37.34 160 HIS A CA 1
ATOM 1317 C C . HIS A 1 160 ? -31.292 61.737 1.334 1.00 37.34 160 HIS A C 1
ATOM 1319 O O . HIS A 1 160 ? -30.903 62.894 1.157 1.00 37.34 160 HIS A O 1
ATOM 1325 N N . ARG A 1 161 ? -31.177 60.822 0.357 1.00 35.66 161 ARG A N 1
ATOM 1326 C CA . ARG A 1 161 ? -30.494 61.101 -0.928 1.00 35.66 161 ARG A CA 1
ATOM 1327 C C . ARG A 1 161 ? -31.186 62.132 -1.834 1.00 35.66 161 ARG A C 1
ATOM 1329 O O . ARG A 1 161 ? -30.642 62.472 -2.881 1.00 35.66 161 ARG A O 1
ATOM 1336 N N . LYS A 1 162 ? -32.354 62.665 -1.455 1.00 40.69 162 LYS A N 1
ATOM 1337 C CA . LYS A 1 162 ? -33.049 63.721 -2.216 1.00 40.69 162 LYS A CA 1
ATOM 1338 C C . LYS A 1 162 ? -32.886 65.145 -1.666 1.00 40.69 162 LYS A C 1
ATOM 1340 O O . LYS A 1 162 ? -33.447 66.064 -2.259 1.00 40.69 162 LYS A O 1
ATOM 1345 N N . ARG A 1 163 ? -32.099 65.384 -0.606 1.00 39.00 163 ARG A N 1
ATOM 1346 C CA . ARG A 1 163 ? -31.717 66.755 -0.204 1.00 39.00 163 ARG A CA 1
ATOM 1347 C C . ARG A 1 163 ? -30.287 67.058 -0.639 1.00 39.00 163 ARG A C 1
ATOM 1349 O O . ARG A 1 163 ? -29.341 66.376 -0.278 1.00 39.00 163 ARG A O 1
ATOM 1356 N N . LYS A 1 164 ? -30.163 68.090 -1.466 1.00 43.69 164 LYS A N 1
ATOM 1357 C CA . LYS A 1 164 ? -29.045 68.344 -2.376 1.00 43.69 164 LYS A CA 1
ATOM 1358 C C . LYS A 1 164 ? -27.757 68.894 -1.739 1.00 43.69 164 LYS A C 1
ATOM 1360 O O . LYS A 1 164 ? -26.978 69.430 -2.501 1.00 43.69 164 LYS A O 1
ATOM 1365 N N . ASN A 1 165 ? -27.546 68.811 -0.420 1.00 45.31 165 ASN A N 1
ATOM 1366 C CA . ASN A 1 165 ? -26.311 69.243 0.273 1.00 45.31 165 ASN A CA 1
ATOM 1367 C C . ASN A 1 165 ? -26.360 68.894 1.782 1.00 45.31 165 ASN A C 1
ATOM 1369 O O . ASN A 1 165 ? -26.436 69.779 2.628 1.00 45.31 165 ASN A O 1
ATOM 1373 N N . GLY A 1 166 ? -26.368 67.612 2.150 1.00 39.56 166 GLY A N 1
ATOM 1374 C CA . GLY A 1 166 ? -26.277 67.210 3.558 1.00 39.56 166 GLY A CA 1
ATOM 1375 C C . GLY A 1 166 ? -25.695 65.812 3.696 1.00 39.56 166 GLY A C 1
ATOM 1376 O O . GLY A 1 166 ? -26.179 64.888 3.046 1.00 39.56 166 GLY A O 1
ATOM 1377 N N . GLU A 1 167 ? -24.644 65.679 4.502 1.00 42.66 167 GLU A N 1
ATOM 1378 C CA . GLU A 1 167 ? -24.017 64.404 4.857 1.00 42.66 167 GLU A CA 1
ATOM 1379 C C . GLU A 1 167 ? -25.073 63.404 5.346 1.00 42.66 167 GLU A C 1
ATOM 1381 O O . GLU A 1 167 ? -25.999 63.756 6.085 1.00 42.66 167 GLU A O 1
ATOM 1386 N N . ALA A 1 168 ? -24.961 62.151 4.903 1.00 43.31 168 ALA A N 1
ATOM 1387 C CA . ALA A 1 168 ? -25.826 61.081 5.371 1.00 43.31 168 ALA A CA 1
ATOM 1388 C C . ALA A 1 168 ? -25.578 60.877 6.874 1.00 43.31 168 ALA A C 1
ATOM 1390 O O . ALA A 1 168 ? -24.534 60.359 7.257 1.00 43.31 168 ALA A O 1
ATOM 1391 N N . ARG A 1 169 ? -26.516 61.300 7.730 1.00 45.59 169 ARG A N 1
ATOM 1392 C CA . ARG A 1 169 ? -26.469 60.962 9.157 1.00 45.59 169 ARG A CA 1
ATOM 1393 C C . ARG A 1 169 ? -26.816 59.485 9.314 1.00 45.59 169 ARG A C 1
ATOM 1395 O O . ARG A 1 169 ? -27.931 59.075 8.993 1.00 45.59 169 ARG A O 1
ATOM 1402 N N . GLU A 1 170 ? -25.849 58.701 9.771 1.00 55.16 170 GLU A N 1
ATOM 1403 C CA . GLU A 1 170 ? -26.066 57.323 10.204 1.00 55.16 170 GLU A CA 1
ATOM 1404 C C . GLU A 1 170 ? -27.012 57.322 11.410 1.00 55.16 170 GLU A C 1
ATOM 1406 O O . GLU A 1 170 ? -26.819 58.083 12.358 1.00 55.16 170 GLU A O 1
ATOM 1411 N N . GLU A 1 171 ? -28.065 56.504 11.366 1.00 57.94 171 GLU A N 1
ATOM 1412 C CA . GLU A 1 171 ? -28.912 56.270 12.534 1.00 57.94 171 GLU A CA 1
ATOM 1413 C C . GLU A 1 171 ? -28.470 54.970 13.211 1.00 57.94 171 GLU A C 1
ATOM 1415 O O . GLU A 1 171 ? -28.357 53.923 12.564 1.00 57.94 171 GLU A O 1
ATOM 1420 N N . LEU A 1 172 ? -28.218 55.045 14.516 1.00 62.12 172 LEU A N 1
ATOM 1421 C CA . LEU A 1 172 ? -27.776 53.919 15.329 1.00 62.12 172 LEU A CA 1
ATOM 1422 C C . LEU A 1 172 ? -28.978 53.181 15.917 1.00 62.12 172 LEU A C 1
ATOM 1424 O O . LEU A 1 172 ? -29.934 53.803 16.386 1.00 62.12 172 LEU A O 1
ATOM 1428 N N . TYR A 1 173 ? -28.925 51.852 15.885 1.00 67.00 173 TYR A N 1
ATOM 1429 C CA . TYR A 1 173 ? -29.939 50.984 16.474 1.00 67.00 173 TYR A CA 1
ATOM 1430 C C . TYR A 1 173 ? -29.279 49.934 17.363 1.00 67.00 173 TYR A C 1
ATOM 1432 O O . TYR A 1 173 ? -28.293 49.305 16.978 1.00 67.00 173 TYR A O 1
ATOM 1440 N N . PHE A 1 174 ? -29.873 49.729 18.534 1.00 67.31 174 PHE A N 1
ATOM 1441 C CA . PHE A 1 174 ? -29.565 48.635 19.439 1.00 67.31 174 PHE A CA 1
ATOM 1442 C C . PHE A 1 174 ? -30.522 47.492 19.136 1.00 67.31 174 PHE A C 1
ATOM 1444 O O . PHE A 1 174 ? -31.741 47.658 19.233 1.00 67.31 174 PHE A O 1
ATOM 1451 N N . GLY A 1 175 ? -29.972 46.347 18.740 1.00 67.75 175 GLY A N 1
ATOM 1452 C CA . GLY A 1 175 ? -30.720 45.126 18.495 1.00 67.75 175 GLY A CA 1
ATOM 1453 C C . GLY A 1 175 ? -30.375 44.059 19.524 1.00 67.75 175 GLY A C 1
ATOM 1454 O O . GLY A 1 175 ? -29.208 43.833 19.834 1.00 67.75 175 GLY A O 1
ATOM 1455 N N . CYS A 1 176 ? -31.380 43.352 20.027 1.00 67.94 176 CYS A N 1
ATOM 1456 C CA . CYS A 1 176 ? -31.162 42.171 20.853 1.00 67.94 176 CYS A CA 1
ATOM 1457 C C . CYS A 1 176 ? -32.105 41.038 20.446 1.00 67.94 176 CYS A C 1
ATOM 1459 O O . CYS A 1 176 ? -33.255 41.265 20.066 1.00 67.94 176 CYS A O 1
ATOM 1461 N N . ILE A 1 177 ? -31.591 39.808 20.470 1.00 65.81 177 ILE A N 1
ATOM 1462 C CA . ILE A 1 177 ? -32.310 38.611 20.028 1.00 65.81 177 ILE A CA 1
ATOM 1463 C C . ILE A 1 177 ? -32.105 37.495 21.047 1.00 65.81 177 ILE A C 1
ATOM 1465 O O . ILE A 1 177 ? -30.974 37.129 21.371 1.00 65.81 177 ILE A O 1
ATOM 1469 N N . GLU A 1 178 ? -33.207 36.922 21.519 1.00 63.81 178 GLU A N 1
ATOM 1470 C CA . GLU A 1 178 ? -33.200 35.730 22.361 1.00 63.81 178 GLU A CA 1
ATOM 1471 C C . GLU A 1 178 ? -32.928 34.466 21.531 1.00 63.81 178 GLU A C 1
ATOM 1473 O O . GLU A 1 178 ? -33.567 34.211 20.507 1.00 63.81 178 GLU A O 1
ATOM 1478 N N . HIS A 1 179 ? -31.975 33.652 21.977 1.00 55.62 179 HIS A N 1
ATOM 1479 C CA . HIS A 1 179 ? -31.524 32.463 21.267 1.00 55.62 179 HIS A CA 1
ATOM 1480 C C . HIS A 1 179 ? -32.356 31.226 21.671 1.00 55.62 179 HIS A C 1
ATOM 1482 O O . HIS A 1 179 ? -32.178 30.681 22.758 1.00 55.62 179 HIS A O 1
ATOM 1488 N N . GLY A 1 180 ? -33.252 30.748 20.793 1.00 49.97 180 GLY A N 1
ATOM 1489 C CA . GLY A 1 180 ? -34.099 29.561 21.029 1.00 49.97 180 GLY A CA 1
ATOM 1490 C C . GLY A 1 180 ? -35.330 29.463 20.108 1.00 49.97 180 GLY A C 1
ATOM 1491 O O . GLY A 1 180 ? -35.626 30.393 19.354 1.00 49.97 180 GLY A O 1
ATOM 1492 N N . GLU A 1 181 ? -36.057 28.335 20.139 1.00 37.75 181 GLU A N 1
ATOM 1493 C CA . GLU A 1 181 ? -37.323 28.168 19.396 1.00 37.75 181 GLU A CA 1
ATOM 1494 C C . GLU A 1 181 ? -38.387 29.144 19.937 1.00 37.75 181 GLU A C 1
ATOM 1496 O O . GLU A 1 181 ? -38.736 29.100 21.112 1.00 37.75 181 GLU A O 1
ATOM 1501 N N . GLY A 1 182 ? -38.882 30.049 19.082 1.00 48.91 182 GLY A N 1
ATOM 1502 C CA . GLY A 1 182 ? -39.836 31.099 19.474 1.00 48.91 182 GLY A CA 1
ATOM 1503 C C . GLY A 1 182 ? -39.216 32.369 20.079 1.00 48.91 182 GLY A C 1
ATOM 1504 O O . GLY A 1 182 ? -39.959 33.194 20.605 1.00 48.91 182 GLY A O 1
ATOM 1505 N N . GLY A 1 183 ? -37.889 32.542 19.998 1.00 55.56 183 GLY A N 1
ATOM 1506 C CA . GLY A 1 183 ? -37.173 33.687 20.573 1.00 55.56 183 GLY A CA 1
ATOM 1507 C C . GLY A 1 183 ? -37.663 35.055 20.079 1.00 55.56 183 GLY A C 1
ATOM 1508 O O . GLY A 1 183 ? -37.945 35.246 18.890 1.00 55.56 183 GLY A O 1
ATOM 1509 N N . GLN A 1 184 ? -37.764 36.006 21.009 1.00 59.66 184 GLN A N 1
ATOM 1510 C CA . GLN A 1 184 ? -38.178 37.384 20.748 1.00 59.66 184 GLN A CA 1
ATOM 1511 C C . GLN A 1 184 ? -36.974 38.251 20.345 1.00 59.66 184 GLN A C 1
ATOM 1513 O O . GLN A 1 184 ? -35.838 37.986 20.740 1.00 59.66 184 GLN A O 1
ATOM 1518 N N . ALA A 1 185 ? -37.219 39.276 19.526 1.00 63.69 185 ALA A N 1
ATOM 1519 C CA . ALA A 1 185 ? -36.188 40.181 19.023 1.00 63.69 185 ALA A CA 1
ATOM 1520 C C . ALA A 1 185 ? -36.660 41.629 19.128 1.00 63.69 185 ALA A C 1
ATOM 1522 O O . ALA A 1 185 ? -37.757 41.935 18.672 1.00 63.69 185 ALA A O 1
ATOM 1523 N N . ILE A 1 186 ? -35.831 42.513 19.676 1.00 66.00 186 ILE A N 1
ATOM 1524 C CA . ILE A 1 186 ? -36.151 43.931 19.870 1.00 66.00 186 ILE A CA 1
ATOM 1525 C C . ILE A 1 186 ? -35.140 44.775 19.100 1.00 66.00 186 ILE A C 1
ATOM 1527 O O . ILE A 1 186 ? -33.959 44.436 19.029 1.00 66.00 186 ILE A O 1
ATOM 1531 N N . MET A 1 187 ? -35.613 45.878 18.521 1.00 66.38 187 MET A N 1
ATOM 1532 C CA . MET A 1 187 ? -34.755 46.944 18.010 1.00 66.38 187 MET A CA 1
ATOM 1533 C C . MET A 1 187 ? -35.240 48.302 18.512 1.00 66.38 187 MET A C 1
ATOM 1535 O O . MET A 1 187 ? -36.399 48.654 18.296 1.00 66.38 187 MET A O 1
ATOM 1539 N N . GLU A 1 188 ? -34.343 49.090 19.105 1.00 68.75 188 GLU A N 1
ATOM 1540 C CA . GLU A 1 188 ? -34.606 50.476 19.508 1.00 68.75 188 GLU A CA 1
ATOM 1541 C C . GLU A 1 188 ? -33.544 51.425 18.933 1.00 68.75 188 GLU A C 1
ATOM 1543 O O . GLU A 1 188 ? -32.381 51.060 18.769 1.00 68.75 188 GLU A O 1
ATOM 1548 N N . ARG A 1 189 ? -33.957 52.646 18.575 1.00 69.81 189 ARG A N 1
ATOM 1549 C CA . ARG A 1 189 ? -33.043 53.689 18.097 1.00 69.81 189 ARG A CA 1
ATOM 1550 C C . ARG A 1 189 ? -32.207 54.217 19.258 1.00 69.81 189 ARG A C 1
ATOM 1552 O O . ARG A 1 189 ? -32.754 54.522 20.313 1.00 69.81 189 ARG A O 1
ATOM 1559 N N . VAL A 1 190 ? -30.918 54.412 19.011 1.00 70.31 190 VAL A N 1
ATOM 1560 C CA . VAL A 1 190 ? -29.956 54.917 19.991 1.00 70.31 190 VAL A CA 1
ATOM 1561 C C . VAL A 1 190 ? -29.332 56.215 19.492 1.00 70.31 190 VAL A C 1
ATOM 1563 O O . VAL A 1 190 ? -29.214 56.437 18.285 1.00 70.31 190 VAL A O 1
ATOM 1566 N N . GLU A 1 191 ? -28.978 57.099 20.421 1.00 67.38 191 GLU A N 1
ATOM 1567 C CA . GLU A 1 191 ? -28.369 58.395 20.111 1.00 67.38 191 GLU A CA 1
ATOM 1568 C C . GLU A 1 191 ? -26.862 58.277 19.820 1.00 67.38 191 GLU A C 1
ATOM 1570 O O . GLU A 1 191 ? -26.367 58.946 18.913 1.00 67.38 191 GLU A O 1
ATOM 1575 N N . ASP A 1 192 ? -26.157 57.382 20.520 1.00 65.00 192 ASP A N 1
ATOM 1576 C CA . ASP A 1 192 ? -24.711 57.153 20.421 1.00 65.00 192 ASP A CA 1
ATOM 1577 C C . ASP A 1 192 ? -24.342 55.677 20.692 1.00 65.00 192 ASP A C 1
ATOM 1579 O O . ASP A 1 192 ? -25.192 54.869 21.061 1.00 65.00 192 ASP A O 1
ATOM 1583 N N . LYS A 1 193 ? -23.069 55.317 20.475 1.00 63.00 193 LYS A N 1
ATOM 1584 C CA . LYS A 1 193 ? -22.508 53.988 20.805 1.00 63.00 193 LYS A CA 1
ATOM 1585 C C . LYS A 1 193 ? -21.826 53.957 22.178 1.00 63.00 193 LYS A C 1
ATOM 1587 O O . LYS A 1 193 ? -20.958 53.114 22.428 1.00 63.00 193 LYS A O 1
ATOM 1592 N N . GLU A 1 194 ? -22.114 54.922 23.052 1.00 65.69 194 GLU A N 1
ATOM 1593 C CA . GLU A 1 194 ? -21.447 54.979 24.346 1.00 65.69 194 GLU A CA 1
ATOM 1594 C C . GLU A 1 194 ? -21.972 53.888 25.283 1.00 65.69 194 GLU A C 1
ATOM 1596 O O . GLU A 1 194 ? -23.156 53.548 25.315 1.00 65.69 194 GLU A O 1
ATOM 1601 N N . MET A 1 195 ? -21.078 53.376 26.130 1.00 60.28 195 MET A N 1
ATOM 1602 C CA . MET A 1 195 ? -21.411 52.344 27.117 1.00 60.28 195 MET A CA 1
ATOM 1603 C C . MET A 1 195 ? -22.541 52.760 28.063 1.00 60.28 195 MET A C 1
ATOM 1605 O O . MET A 1 195 ? -23.304 51.916 28.528 1.00 60.28 195 MET A O 1
ATOM 1609 N N . SER A 1 196 ? -22.662 54.057 28.350 1.00 65.25 196 SER A N 1
ATOM 1610 C CA . SER A 1 196 ? -23.721 54.601 29.202 1.00 65.25 196 SER A CA 1
ATOM 1611 C C . SER A 1 196 ? -25.114 54.388 28.591 1.00 65.25 196 SER A C 1
ATOM 1613 O O . SER A 1 196 ? -26.078 54.133 29.318 1.00 65.25 196 SER A O 1
ATOM 1615 N N . THR A 1 197 ? -25.214 54.435 27.264 1.00 70.62 197 THR A N 1
ATOM 1616 C CA . THR A 1 197 ? -26.454 54.242 26.518 1.00 70.62 197 THR A CA 1
ATOM 1617 C C . THR A 1 197 ? -26.768 52.757 26.341 1.00 70.62 197 THR A C 1
ATOM 1619 O O . THR A 1 197 ? -27.908 52.350 26.575 1.00 70.62 197 THR A O 1
ATOM 1622 N N . LEU A 1 198 ? -25.755 51.922 26.075 1.00 69.12 198 LEU A N 1
ATOM 1623 C CA . LEU A 1 198 ? -25.887 50.458 26.039 1.00 69.12 198 LEU A CA 1
ATOM 1624 C C . LEU A 1 198 ? -26.410 49.890 27.372 1.00 69.12 198 LEU A C 1
ATOM 1626 O O . LEU A 1 198 ? -27.332 49.075 27.386 1.00 69.12 198 LEU A O 1
ATOM 1630 N N . LEU A 1 199 ? -25.867 50.350 28.506 1.00 69.75 199 LEU A N 1
ATOM 1631 C CA . LEU A 1 199 ? -26.297 49.914 29.841 1.00 69.75 199 LEU A CA 1
ATOM 1632 C C . LEU A 1 199 ? -27.772 50.239 30.105 1.00 69.75 199 LEU A C 1
ATOM 1634 O O . LEU A 1 199 ? -28.515 49.377 30.573 1.00 69.75 199 LEU A O 1
ATOM 1638 N N . LYS A 1 200 ? -28.223 51.443 29.725 1.00 75.31 200 LYS A N 1
ATOM 1639 C CA . LYS A 1 200 ? -29.643 51.822 29.806 1.00 75.31 200 LYS A CA 1
ATOM 1640 C C . LYS A 1 200 ? -30.521 50.922 28.937 1.00 75.31 200 LYS A C 1
ATOM 1642 O O . LYS A 1 200 ? -31.628 50.586 29.349 1.00 75.31 200 LYS A O 1
ATOM 1647 N N . MET A 1 201 ? -30.053 50.527 27.750 1.00 73.81 201 MET A N 1
ATOM 1648 C CA . MET A 1 201 ? -30.798 49.622 26.865 1.00 73.81 201 MET A CA 1
ATOM 1649 C C . MET A 1 201 ? -30.902 48.206 27.445 1.00 73.81 201 MET A C 1
ATOM 1651 O O . MET A 1 201 ? -31.984 47.618 27.420 1.00 73.81 201 MET A O 1
ATOM 1655 N N . ILE A 1 202 ? -29.820 47.682 28.028 1.00 72.81 202 ILE A N 1
ATOM 1656 C CA . ILE A 1 202 ? -29.810 46.375 28.701 1.00 72.81 202 ILE A CA 1
ATOM 1657 C C . ILE A 1 202 ? -30.765 46.387 29.902 1.00 72.81 202 ILE A C 1
ATOM 1659 O O . ILE A 1 202 ? -31.625 45.516 30.001 1.00 72.81 202 ILE A O 1
ATOM 1663 N N . GLU A 1 203 ? -30.699 47.403 30.766 1.00 75.62 203 GLU A N 1
ATOM 1664 C CA . GLU A 1 203 ? -31.603 47.529 31.919 1.00 75.62 203 GLU A CA 1
ATOM 1665 C C . GLU A 1 203 ? -33.074 47.695 31.514 1.00 75.62 203 GLU A C 1
ATOM 1667 O O . GLU A 1 203 ? -33.978 47.223 32.215 1.00 75.62 203 GLU A O 1
ATOM 1672 N N . LYS A 1 204 ? -33.335 48.367 30.388 1.00 78.31 204 LYS A N 1
ATOM 1673 C CA . LYS A 1 204 ? -34.688 48.618 29.886 1.00 78.31 204 LYS A CA 1
ATOM 1674 C C . LYS A 1 204 ? -35.323 47.385 29.249 1.00 78.31 204 LYS A C 1
ATOM 1676 O O . LYS A 1 204 ? -36.515 47.174 29.465 1.00 78.31 204 LYS A O 1
ATOM 1681 N N . TRP A 1 205 ? -34.566 46.578 28.505 1.00 76.69 205 TRP A N 1
ATOM 1682 C CA . TRP A 1 205 ? -35.131 45.510 27.666 1.00 76.69 205 TRP A CA 1
ATOM 1683 C C . TRP A 1 205 ? -34.783 44.086 28.083 1.00 76.69 205 TRP A C 1
ATOM 1685 O O . TRP A 1 205 ? -35.463 43.169 27.632 1.00 76.69 205 TRP A O 1
ATOM 1695 N N . ILE A 1 206 ? -33.772 43.872 28.925 1.00 74.00 206 ILE A N 1
ATOM 1696 C CA . ILE A 1 206 ? -33.310 42.528 29.290 1.00 74.00 206 ILE A CA 1
ATOM 1697 C C . ILE A 1 206 ? -33.664 42.220 30.750 1.00 74.00 206 ILE A C 1
ATOM 1699 O O . ILE A 1 206 ? -33.503 43.059 31.640 1.00 74.00 206 ILE A O 1
ATOM 1703 N N . GLU A 1 207 ? -34.184 41.019 31.011 1.00 76.44 207 GLU A N 1
ATOM 1704 C CA . GLU A 1 207 ? -34.466 40.571 32.379 1.00 76.44 207 GLU A CA 1
ATOM 1705 C C . GLU A 1 207 ? -33.185 40.195 33.162 1.00 76.44 207 GLU A C 1
ATOM 1707 O O . GLU A 1 207 ? -32.261 39.595 32.594 1.00 76.44 207 GLU A O 1
ATOM 1712 N N . PRO A 1 208 ? -33.117 40.490 34.479 1.00 68.31 208 PRO A N 1
ATOM 1713 C CA . PRO A 1 208 ? -32.040 40.041 35.365 1.00 68.31 208 PRO A CA 1
ATOM 1714 C C . PRO A 1 208 ? -31.819 38.525 35.342 1.00 68.31 208 PRO A C 1
ATOM 1716 O O . PRO A 1 208 ? -32.764 37.741 35.312 1.00 68.31 208 PRO A O 1
ATOM 1719 N N . GLY A 1 209 ? -30.553 38.098 35.382 1.00 59.78 209 GLY A N 1
ATOM 1720 C CA . GLY A 1 209 ? -30.175 36.675 35.359 1.00 59.78 209 GLY A CA 1
ATOM 1721 C C . GLY A 1 209 ? -30.021 36.040 33.967 1.00 59.78 209 GLY A C 1
ATOM 1722 O O . GLY A 1 209 ? -29.713 34.849 33.890 1.00 59.78 209 GLY A O 1
ATOM 1723 N N . THR A 1 210 ? -30.184 36.819 32.894 1.00 67.56 210 THR A N 1
ATOM 1724 C CA . THR A 1 210 ? -29.983 36.394 31.495 1.00 67.56 210 THR A CA 1
ATOM 1725 C C . THR A 1 210 ? -28.501 36.360 31.103 1.00 67.56 210 THR A C 1
ATOM 1727 O O . THR A 1 210 ? -27.751 37.266 31.464 1.00 67.56 210 THR A O 1
ATOM 1730 N N . LEU A 1 211 ? -28.085 35.358 30.316 1.00 58.34 211 LEU A N 1
ATOM 1731 C CA . LEU A 1 211 ? -26.736 35.273 29.744 1.00 58.34 211 LEU A CA 1
ATOM 1732 C C . LEU A 1 211 ? -26.648 36.147 28.483 1.00 58.34 211 LEU A C 1
ATOM 1734 O O . LEU A 1 211 ? -27.292 35.850 27.476 1.00 58.34 211 LEU A O 1
ATOM 1738 N N . ILE A 1 212 ? -25.849 37.213 28.523 1.00 61.34 212 ILE A N 1
ATOM 1739 C CA . ILE A 1 212 ? -25.719 38.173 27.418 1.00 61.34 212 ILE A CA 1
ATOM 1740 C C . ILE A 1 212 ? -24.421 37.923 26.641 1.00 61.34 212 ILE A C 1
ATOM 1742 O O . ILE A 1 212 ? -23.350 37.813 27.235 1.00 61.34 212 ILE A O 1
ATOM 1746 N N . ILE A 1 213 ? -24.515 37.881 25.311 1.00 56.78 213 ILE A N 1
ATOM 1747 C CA . ILE A 1 213 ? -23.386 37.755 24.382 1.00 56.78 213 ILE A CA 1
ATOM 1748 C C . ILE A 1 213 ? -23.359 38.991 23.478 1.00 56.78 213 ILE A C 1
ATOM 1750 O O . ILE A 1 213 ? -24.343 39.272 22.798 1.00 56.78 213 ILE A O 1
ATOM 1754 N N . SER A 1 214 ? -22.238 39.712 23.448 1.00 58.03 214 SER A N 1
ATOM 1755 C CA . SER A 1 214 ? -22.011 40.851 22.547 1.00 58.03 214 SER A CA 1
ATOM 1756 C C . SER A 1 214 ? -20.784 40.600 21.671 1.00 58.03 214 SER A C 1
ATOM 1758 O O . SER A 1 214 ? -19.860 39.906 22.091 1.00 58.03 214 SER A O 1
ATOM 1760 N N . LYS A 1 215 ? -20.789 41.132 20.445 1.00 50.91 215 LYS A N 1
ATOM 1761 C CA . LYS A 1 215 ? -19.694 40.963 19.477 1.00 50.91 215 LYS A CA 1
ATOM 1762 C C . LYS A 1 215 ? -18.650 42.088 19.502 1.00 50.91 215 LYS A C 1
ATOM 1764 O O . LYS A 1 215 ? -17.521 41.820 19.109 1.00 50.91 215 LYS A O 1
ATOM 1769 N N . ASP A 1 216 ? -18.996 43.281 19.997 1.00 51.88 216 ASP A N 1
ATOM 1770 C CA . ASP A 1 216 ? -18.187 44.500 19.789 1.00 51.88 216 ASP A CA 1
ATOM 1771 C C . ASP A 1 216 ? -17.617 45.148 21.071 1.00 51.88 216 ASP A C 1
ATOM 1773 O O . ASP A 1 216 ? -16.868 46.119 20.986 1.00 51.88 216 ASP A O 1
ATOM 1777 N N . TYR A 1 217 ? -17.905 44.619 22.267 1.00 51.22 217 TYR A N 1
ATOM 1778 C CA . TYR A 1 217 ? -17.449 45.211 23.535 1.00 51.22 217 TYR A CA 1
ATOM 1779 C C . TYR A 1 217 ? -16.481 44.287 24.293 1.00 51.22 217 TYR A C 1
ATOM 1781 O O . TYR A 1 217 ? -16.910 43.394 25.015 1.00 51.22 217 TYR A O 1
ATOM 1789 N N . THR A 1 218 ? -15.173 44.529 24.145 1.00 42.94 218 THR A N 1
ATOM 1790 C CA . THR A 1 218 ? -14.060 43.725 24.709 1.00 42.94 218 THR A CA 1
ATOM 1791 C C . THR A 1 218 ? -13.294 44.406 25.860 1.00 42.94 218 THR A C 1
ATOM 1793 O O . THR A 1 218 ? -12.139 44.075 26.114 1.00 42.94 218 THR A O 1
ATOM 1796 N N . ASN A 1 219 ? -13.863 45.407 26.548 1.00 39.97 219 ASN A N 1
ATOM 1797 C CA . ASN A 1 219 ? -13.141 46.124 27.615 1.00 39.97 219 ASN A CA 1
ATOM 1798 C C . ASN A 1 219 ? -13.417 45.554 29.022 1.00 39.97 219 ASN A C 1
ATOM 1800 O O . ASN A 1 219 ? -14.472 45.775 29.617 1.00 39.97 219 ASN A O 1
ATOM 1804 N N . TYR A 1 220 ? -12.391 44.900 29.578 1.00 38.12 220 TYR A N 1
ATOM 1805 C CA . TYR A 1 220 ? -12.345 44.179 30.861 1.00 38.12 220 TYR A CA 1
ATOM 1806 C C . TYR A 1 220 ? -12.754 44.995 32.105 1.00 38.12 220 TYR A C 1
ATOM 1808 O O . TYR A 1 220 ? -13.281 44.440 33.068 1.00 38.12 220 TYR A O 1
ATOM 1816 N N . LEU A 1 221 ? -12.551 46.319 32.101 1.00 39.16 221 LEU A N 1
ATOM 1817 C CA . LEU A 1 221 ? -12.737 47.179 33.285 1.00 39.16 221 LEU A CA 1
ATOM 1818 C C . LEU A 1 221 ? -14.208 47.324 33.733 1.00 39.16 221 LEU A C 1
ATOM 1820 O O . LEU A 1 221 ? -14.489 47.823 34.820 1.00 39.16 221 LEU A O 1
ATOM 1824 N N . LEU A 1 222 ? -15.157 46.909 32.890 1.00 43.16 222 LEU A N 1
ATOM 1825 C CA . LEU A 1 222 ? -16.596 46.986 33.155 1.00 43.16 222 LEU A CA 1
ATOM 1826 C C . LEU A 1 222 ? -17.193 45.679 33.697 1.00 43.16 222 LEU A C 1
ATOM 1828 O O . LEU A 1 222 ? -18.289 45.706 34.263 1.00 43.16 222 LEU A O 1
ATOM 1832 N N . MET A 1 223 ? -16.474 44.557 33.567 1.00 43.50 223 MET A N 1
ATOM 1833 C CA . MET A 1 223 ? -16.966 43.244 33.990 1.00 43.50 223 MET A CA 1
ATOM 1834 C C . MET A 1 223 ? -17.192 43.179 35.505 1.00 43.50 223 MET A C 1
ATOM 1836 O O . MET A 1 223 ? -18.161 42.572 35.941 1.00 43.50 223 MET A O 1
ATOM 1840 N N . GLU A 1 224 ? -16.403 43.881 36.322 1.00 42.03 224 GLU A N 1
ATOM 1841 C CA . GLU A 1 224 ? -16.578 43.880 37.784 1.00 42.03 224 GLU A CA 1
ATOM 1842 C C . GLU A 1 224 ? -17.872 44.554 38.273 1.00 42.03 224 GLU A C 1
ATOM 1844 O O . GLU A 1 224 ? -18.413 44.150 39.302 1.00 42.03 224 GLU A O 1
ATOM 1849 N N . LYS A 1 225 ? -18.411 45.553 37.554 1.00 43.25 225 LYS A N 1
ATOM 1850 C CA . LYS A 1 225 ? -19.609 46.290 38.011 1.00 43.25 225 LYS A CA 1
ATOM 1851 C C . LYS A 1 225 ? -20.935 45.599 37.668 1.00 43.25 225 LYS A C 1
ATOM 1853 O O . LYS A 1 225 ? -21.911 45.805 38.382 1.00 43.25 225 LYS A O 1
ATOM 1858 N N . LEU A 1 226 ? -20.983 44.794 36.602 1.00 46.78 226 LEU A N 1
ATOM 1859 C CA . LEU A 1 226 ? -22.207 44.143 36.097 1.00 46.78 226 LEU A CA 1
ATOM 1860 C C . LEU A 1 226 ? -22.503 42.774 36.740 1.00 46.78 226 LEU A C 1
ATOM 1862 O O . LEU A 1 226 ? -23.657 42.340 36.773 1.00 46.78 226 LEU A O 1
ATOM 1866 N N . ILE A 1 227 ? -21.478 42.103 37.277 1.00 48.62 227 ILE A N 1
ATOM 1867 C CA . ILE A 1 227 ? -21.561 40.727 37.796 1.00 48.62 227 ILE A CA 1
ATOM 1868 C C . ILE A 1 227 ? -22.570 40.513 38.947 1.00 48.62 227 ILE A C 1
ATOM 1870 O O . ILE A 1 227 ? -23.098 39.403 39.031 1.00 48.62 227 ILE A O 1
ATOM 1874 N N . PRO A 1 228 ? -22.932 41.492 39.805 1.00 49.03 228 PRO A N 1
ATOM 1875 C CA . PRO A 1 228 ? -23.873 41.195 40.885 1.00 49.03 228 PRO A CA 1
ATOM 1876 C C . PRO A 1 228 ? -25.337 41.014 40.444 1.00 49.03 228 PRO A C 1
ATOM 1878 O O . PRO A 1 228 ? -26.104 40.423 41.198 1.00 49.03 228 PRO A O 1
ATOM 1881 N N . GLN A 1 229 ? -25.758 41.524 39.274 1.00 50.72 229 GLN A N 1
ATOM 1882 C CA . GLN A 1 229 ? -27.185 41.557 38.885 1.00 50.72 229 GLN A CA 1
ATOM 1883 C C . GLN A 1 229 ? -27.557 40.681 37.671 1.00 50.72 229 GLN A C 1
ATOM 1885 O O . GLN A 1 229 ? -28.726 40.322 37.517 1.00 50.72 229 GLN A O 1
ATOM 1890 N N . TYR A 1 230 ? -26.595 40.281 36.832 1.00 46.50 230 TYR A N 1
ATOM 1891 C CA . TYR A 1 230 ? -26.836 39.448 35.646 1.00 46.50 230 TYR A CA 1
ATOM 1892 C C . TYR A 1 230 ? -25.800 38.315 35.591 1.00 46.50 230 TYR A C 1
ATOM 1894 O O . TYR A 1 230 ? -24.598 38.552 35.702 1.00 46.50 230 TYR A O 1
ATOM 1902 N N . ASN A 1 231 ? -26.249 37.062 35.462 1.00 44.16 231 ASN A N 1
ATOM 1903 C CA . ASN A 1 231 ? -25.352 35.906 35.500 1.00 44.16 231 ASN A CA 1
ATOM 1904 C C . ASN A 1 231 ? -24.398 35.895 34.290 1.00 44.16 231 ASN A C 1
ATOM 1906 O O . ASN A 1 231 ? -24.832 35.734 33.154 1.00 44.16 231 ASN A O 1
ATOM 1910 N N . LYS A 1 232 ? -23.094 35.997 34.587 1.00 45.62 232 LYS A N 1
ATOM 1911 C CA . LYS A 1 232 ? -21.916 35.652 33.764 1.00 45.62 232 LYS A CA 1
ATOM 1912 C C . LYS A 1 232 ? -21.963 36.120 32.293 1.00 45.62 232 LYS A C 1
ATOM 1914 O O . L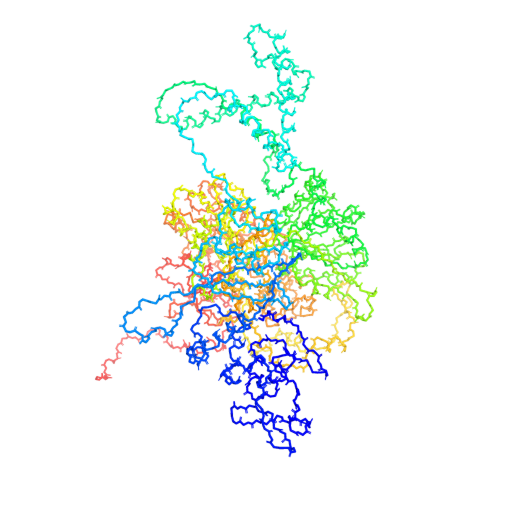YS A 1 232 ? -22.287 35.350 31.398 1.00 45.62 232 LYS A O 1
ATOM 1919 N N . MET A 1 233 ? -21.520 37.348 32.013 1.00 40.53 233 MET A N 1
ATOM 1920 C CA . MET A 1 233 ? -21.039 37.698 30.666 1.00 40.53 233 MET A CA 1
ATOM 1921 C C . MET A 1 233 ? -19.715 36.962 30.391 1.00 40.53 233 MET A C 1
ATOM 1923 O O . MET A 1 233 ? -18.844 36.913 31.260 1.00 40.53 233 MET A O 1
ATOM 1927 N N . ILE A 1 234 ? -19.562 36.359 29.209 1.00 36.62 234 ILE A N 1
ATOM 1928 C CA . ILE A 1 234 ? -18.321 35.690 28.786 1.00 36.62 234 ILE A CA 1
ATOM 1929 C C . ILE A 1 234 ? -17.617 36.605 27.780 1.00 36.62 234 ILE A C 1
ATOM 1931 O O . ILE A 1 234 ? -18.132 36.799 26.681 1.00 36.62 234 ILE A O 1
ATOM 1935 N N . ASP A 1 235 ? -16.453 37.143 28.154 1.00 35.88 235 ASP A N 1
ATOM 1936 C CA . ASP A 1 235 ? -15.529 37.805 27.224 1.00 35.88 235 ASP A CA 1
ATOM 1937 C C . ASP A 1 235 ? -14.626 36.758 26.547 1.00 35.88 235 ASP A C 1
ATOM 1939 O O . ASP A 1 235 ? -14.139 35.821 27.186 1.00 35.88 235 ASP A O 1
ATOM 1943 N N . ALA A 1 236 ? -14.403 36.922 25.244 1.00 35.81 236 ALA A N 1
ATOM 1944 C CA . ALA A 1 236 ? -13.582 36.061 24.394 1.00 35.81 236 ALA A CA 1
ATOM 1945 C C . ALA A 1 236 ? -12.086 36.455 24.380 1.00 35.81 236 ALA A C 1
ATOM 1947 O O . ALA A 1 236 ? -11.325 35.928 23.569 1.00 35.81 236 ALA A O 1
ATOM 1948 N N . SER A 1 237 ? -11.650 37.348 25.274 1.00 34.16 237 SER A N 1
ATOM 1949 C CA . SER A 1 237 ? -10.285 37.900 25.312 1.00 34.16 237 SER A CA 1
ATOM 1950 C C . SER A 1 237 ? -9.445 37.529 26.554 1.00 34.16 237 SER A C 1
ATOM 1952 O O . SER A 1 237 ? -8.252 37.821 26.588 1.00 34.16 237 SER A O 1
ATOM 1954 N N . CYS A 1 238 ? -9.993 36.806 27.543 1.00 28.00 238 CYS A N 1
ATOM 1955 C CA . CYS A 1 238 ? -9.322 36.453 28.813 1.00 28.00 238 CYS A CA 1
ATOM 1956 C C . CYS A 1 238 ? -8.211 35.369 28.726 1.00 28.00 238 CYS A C 1
ATOM 1958 O O . CYS A 1 238 ? -8.121 34.516 29.611 1.00 28.00 238 CYS A O 1
ATOM 1960 N N . LEU A 1 239 ? -7.382 35.331 27.678 1.00 29.16 239 LEU A N 1
ATOM 1961 C CA . LEU A 1 239 ? -6.334 34.307 27.528 1.00 29.16 239 LEU A CA 1
ATOM 1962 C C . LEU A 1 239 ? -4.958 34.842 27.110 1.00 29.16 239 LEU A C 1
ATOM 1964 O O . LEU A 1 239 ? -4.216 34.093 26.493 1.00 29.16 239 LEU A O 1
ATOM 1968 N N . PHE A 1 240 ? -4.570 36.067 27.477 1.00 30.08 240 PHE A N 1
ATOM 1969 C CA . PHE A 1 240 ? -3.166 36.497 27.398 1.00 30.08 240 PHE A CA 1
ATOM 1970 C C . PHE A 1 240 ? -2.835 37.482 28.529 1.00 30.08 240 PHE A C 1
ATOM 1972 O O . PHE A 1 240 ? -3.299 38.618 28.506 1.00 30.08 240 PHE A O 1
ATOM 1979 N N . ASP A 1 241 ? -2.045 37.030 29.510 1.00 26.08 241 ASP A N 1
ATOM 1980 C CA . ASP A 1 241 ? -1.290 37.932 30.384 1.00 26.08 241 ASP A CA 1
ATOM 1981 C C . ASP A 1 241 ? -0.129 38.532 29.583 1.00 26.08 241 ASP A C 1
ATOM 1983 O O . ASP A 1 241 ? 0.552 37.843 28.817 1.00 26.08 241 ASP A O 1
ATOM 1987 N N . SER A 1 242 ? 0.031 39.835 29.770 1.00 27.88 242 SER A N 1
ATOM 1988 C CA . SER A 1 242 ? 1.001 40.745 29.177 1.00 27.88 242 SER A CA 1
ATOM 1989 C C . SER A 1 242 ? 2.452 40.452 29.564 1.00 27.88 242 SER A C 1
ATOM 1991 O O . SER A 1 242 ? 2.748 39.972 30.657 1.00 27.88 242 SER A O 1
ATOM 1993 N N . GLU A 1 243 ? 3.340 40.806 28.641 1.00 26.55 243 GLU A N 1
ATOM 1994 C CA . GLU A 1 243 ? 4.796 40.836 28.756 1.00 26.55 243 GLU A CA 1
ATOM 1995 C C . GLU A 1 243 ? 5.258 41.740 29.916 1.00 26.55 243 GLU A C 1
ATOM 1997 O O . GLU A 1 243 ? 4.841 42.893 30.014 1.00 26.55 243 GLU A O 1
ATOM 2002 N N . GLU A 1 244 ? 6.152 41.229 30.768 1.00 25.22 244 GLU A N 1
ATOM 2003 C CA . GLU A 1 244 ? 7.119 42.055 31.497 1.00 25.22 244 GLU A CA 1
ATOM 2004 C C . GLU A 1 244 ? 8.466 41.921 30.773 1.00 25.22 244 GLU A C 1
ATOM 2006 O O . GLU A 1 244 ? 9.009 40.820 30.632 1.00 25.22 244 GLU A O 1
ATOM 2011 N N . GLU A 1 245 ? 8.966 43.049 30.273 1.00 28.14 245 GLU A N 1
ATOM 2012 C CA . GLU A 1 245 ? 10.319 43.227 29.751 1.00 28.14 245 GLU A CA 1
ATOM 2013 C C . GLU A 1 245 ? 11.339 43.068 30.895 1.00 28.14 245 GLU A C 1
ATOM 2015 O O . GLU A 1 245 ? 11.203 43.697 31.943 1.00 28.14 245 GLU A O 1
ATOM 2020 N N . GLU A 1 246 ? 12.396 42.272 30.698 1.00 27.03 246 GLU A N 1
ATOM 2021 C CA . GLU A 1 246 ? 13.636 42.425 31.470 1.00 27.03 246 GLU A CA 1
ATOM 2022 C C . GLU A 1 246 ? 14.811 42.589 30.506 1.00 27.03 246 GLU A C 1
ATOM 2024 O O . GLU A 1 246 ? 15.227 41.656 29.813 1.00 27.03 246 GLU A O 1
ATOM 2029 N N . ASP A 1 247 ? 15.317 43.819 30.512 1.00 26.11 247 ASP A N 1
ATOM 2030 C CA . ASP A 1 247 ? 16.609 44.253 30.016 1.00 26.11 247 ASP A CA 1
ATOM 2031 C C . ASP A 1 247 ? 17.758 43.379 30.532 1.00 26.11 247 ASP A C 1
ATOM 2033 O O . ASP A 1 247 ? 17.837 42.984 31.700 1.00 26.11 247 ASP A O 1
ATOM 2037 N N . ASP A 1 248 ? 18.706 43.137 29.636 1.00 32.25 248 ASP A N 1
ATOM 2038 C CA . ASP A 1 248 ? 19.968 42.479 29.921 1.00 32.25 248 ASP A CA 1
ATOM 2039 C C . ASP A 1 248 ? 20.920 43.508 30.555 1.00 32.25 248 ASP A C 1
ATOM 2041 O O . ASP A 1 248 ? 21.583 44.252 29.842 1.00 32.25 248 ASP A O 1
ATOM 2045 N N . GLU A 1 249 ? 20.992 43.589 31.891 1.00 31.23 249 GLU A N 1
ATOM 2046 C CA . GLU A 1 249 ? 22.184 44.122 32.566 1.00 31.23 249 GLU A CA 1
ATOM 2047 C C . GLU A 1 249 ? 22.302 43.718 34.049 1.00 31.23 249 GLU A C 1
ATOM 2049 O O . GLU A 1 249 ? 21.364 43.695 34.846 1.00 31.23 249 GLU A O 1
ATOM 2054 N N . SER A 1 250 ? 23.532 43.393 34.431 1.00 37.62 250 SER A N 1
ATOM 2055 C CA . SER A 1 250 ? 23.992 42.914 35.733 1.00 37.62 250 SER A CA 1
ATOM 2056 C C . SER A 1 250 ? 23.457 43.670 36.968 1.00 37.62 250 SER A C 1
ATOM 2058 O O . SER A 1 250 ? 24.032 44.678 37.384 1.00 37.62 250 SER A O 1
ATOM 2060 N N . LYS A 1 251 ? 22.460 43.106 37.669 1.00 33.72 251 LYS A N 1
ATOM 2061 C CA . LYS A 1 251 ? 22.133 43.434 39.075 1.00 33.72 251 LYS A CA 1
ATOM 2062 C C . LYS A 1 251 ? 21.960 42.161 39.915 1.00 33.72 251 LYS A C 1
ATOM 2064 O O . LYS A 1 251 ? 21.328 41.190 39.505 1.00 33.72 251 LYS A O 1
ATOM 2069 N N . LYS A 1 252 ? 22.561 42.133 41.113 1.00 36.47 252 LYS A N 1
ATOM 2070 C CA . LYS A 1 252 ? 22.402 41.035 42.086 1.00 36.47 252 LYS A CA 1
ATOM 2071 C C . LYS A 1 252 ? 20.939 40.979 42.548 1.00 36.47 252 LYS A C 1
ATOM 2073 O O . LYS A 1 252 ? 20.535 41.822 43.339 1.00 36.47 252 LYS A O 1
ATOM 2078 N N . LYS A 1 253 ? 20.201 39.965 42.082 1.00 40.97 253 LYS A N 1
ATOM 2079 C CA . LYS A 1 253 ? 18.793 39.707 42.438 1.00 40.97 253 LYS A CA 1
ATOM 2080 C C . LYS A 1 253 ? 18.569 39.646 43.949 1.00 40.97 253 LYS A C 1
ATOM 2082 O O . LYS A 1 253 ? 19.350 38.982 44.651 1.00 40.97 253 LYS A O 1
ATOM 2087 N N . THR A 1 254 ? 17.518 40.314 44.415 1.00 42.41 254 THR A N 1
ATOM 2088 C CA . THR A 1 254 ? 17.141 40.437 45.833 1.00 42.41 254 THR A CA 1
ATOM 2089 C C . THR A 1 254 ? 16.695 39.083 46.422 1.00 42.41 254 THR A C 1
ATOM 2091 O O . THR A 1 254 ? 16.355 38.154 45.677 1.00 42.41 254 THR A O 1
ATOM 2094 N N . PRO A 1 255 ? 16.741 38.887 47.755 1.00 44.28 255 PRO A N 1
ATOM 2095 C CA . PRO A 1 255 ? 16.243 37.667 48.396 1.00 44.28 255 PRO A CA 1
ATOM 2096 C C . PRO A 1 255 ? 14.770 37.371 48.069 1.00 44.28 255 PRO A C 1
ATOM 2098 O O . PRO A 1 255 ? 14.414 36.202 47.904 1.00 44.28 255 PRO A O 1
ATOM 2101 N N . GLU A 1 256 ? 13.938 38.405 47.915 1.00 46.56 256 GLU A N 1
ATOM 2102 C CA . GLU A 1 256 ? 12.524 38.282 47.550 1.00 46.56 256 GLU A CA 1
ATOM 2103 C C . GLU A 1 256 ? 12.332 37.735 46.121 1.00 46.56 256 GLU A C 1
ATOM 2105 O O . GLU A 1 256 ? 11.538 36.815 45.916 1.00 46.56 256 GLU A O 1
ATOM 2110 N N . GLU A 1 257 ? 13.126 38.191 45.147 1.00 45.09 257 GLU A N 1
ATOM 2111 C CA . GLU A 1 257 ? 13.100 37.687 43.761 1.00 45.09 257 GLU A CA 1
ATOM 2112 C C . GLU A 1 257 ? 13.547 36.220 43.662 1.00 45.09 257 GLU A C 1
ATOM 2114 O O . GLU A 1 257 ? 13.003 35.433 42.884 1.00 45.09 257 GLU A O 1
ATOM 2119 N N . ARG A 1 258 ? 14.521 35.803 44.482 1.00 47.28 258 ARG A N 1
ATOM 2120 C CA . ARG A 1 258 ? 14.966 34.396 44.537 1.00 47.28 258 ARG A CA 1
ATOM 2121 C C . ARG A 1 258 ? 13.893 33.489 45.129 1.00 47.28 258 ARG A C 1
ATOM 2123 O O . ARG A 1 258 ? 13.707 32.371 44.646 1.00 47.28 258 ARG A O 1
ATOM 2130 N N . LYS A 1 259 ? 13.172 33.981 46.140 1.00 49.03 259 LYS A N 1
ATOM 2131 C CA . LYS A 1 259 ? 12.025 33.293 46.741 1.00 49.03 259 LYS A CA 1
ATOM 2132 C C . LYS A 1 259 ? 10.888 33.129 45.725 1.00 49.03 259 LYS A C 1
ATOM 2134 O O . LYS A 1 259 ? 10.313 32.047 45.615 1.00 49.03 259 LYS A O 1
ATOM 2139 N N . PHE A 1 260 ? 10.637 34.157 44.912 1.00 46.41 260 PHE A N 1
ATOM 2140 C CA . PHE A 1 260 ? 9.660 34.117 43.822 1.00 46.41 260 PHE A CA 1
ATOM 2141 C C . PHE A 1 260 ? 10.016 33.080 42.743 1.00 46.41 260 PHE A C 1
ATOM 2143 O O . PHE A 1 260 ? 9.171 32.270 42.355 1.00 46.41 260 PHE A O 1
ATOM 2150 N N . ILE A 1 261 ? 11.283 33.027 42.311 1.00 48.41 261 ILE A N 1
ATOM 2151 C CA . ILE A 1 261 ? 11.762 32.033 41.333 1.00 48.41 261 ILE A CA 1
ATOM 2152 C C . ILE A 1 261 ? 11.618 30.606 41.884 1.00 48.41 261 ILE A C 1
ATOM 2154 O O . ILE A 1 261 ? 11.121 29.729 41.175 1.00 48.41 261 ILE A O 1
ATOM 2158 N N . PHE A 1 262 ? 11.989 30.378 43.148 1.00 50.50 262 PHE A N 1
ATOM 2159 C CA . PHE A 1 262 ? 11.870 29.067 43.789 1.00 50.50 262 PHE A CA 1
ATOM 2160 C C . PHE A 1 262 ? 10.407 28.612 43.915 1.00 50.50 262 PHE A C 1
ATOM 2162 O O . PHE A 1 262 ? 10.084 27.485 43.538 1.00 50.50 262 PHE A O 1
ATOM 2169 N N . ARG A 1 263 ? 9.491 29.497 44.342 1.00 55.88 263 ARG A N 1
ATOM 2170 C CA . ARG A 1 263 ? 8.041 29.215 44.359 1.00 55.88 263 ARG A CA 1
ATOM 2171 C C . ARG A 1 263 ? 7.498 28.873 42.973 1.00 55.88 263 ARG A C 1
ATOM 2173 O O . ARG A 1 263 ? 6.691 27.953 42.843 1.00 55.88 263 ARG A O 1
ATOM 2180 N N . ARG A 1 264 ? 7.939 29.592 41.935 1.00 52.12 264 ARG A N 1
ATOM 2181 C CA . ARG A 1 264 ? 7.534 29.348 40.543 1.00 52.12 264 ARG A CA 1
ATOM 2182 C C . ARG A 1 264 ? 7.965 27.959 40.065 1.00 52.12 264 ARG A C 1
ATOM 2184 O O . ARG A 1 264 ? 7.176 27.265 39.427 1.00 52.12 264 ARG A O 1
ATOM 2191 N N . GLU A 1 265 ? 9.179 27.530 40.403 1.00 51.22 265 GLU A N 1
ATOM 2192 C CA . GLU A 1 265 ? 9.673 26.186 40.076 1.00 51.22 265 GLU A CA 1
ATOM 2193 C C . GLU A 1 265 ? 8.962 25.087 40.876 1.00 51.22 265 GLU A C 1
ATOM 2195 O O . GLU A 1 265 ? 8.616 24.051 40.306 1.00 51.22 265 GLU A O 1
ATOM 2200 N N . LEU A 1 266 ? 8.664 25.325 42.158 1.00 56.97 266 LEU A N 1
ATOM 2201 C CA . LEU A 1 266 ? 7.895 24.399 42.996 1.00 56.97 266 LEU A CA 1
ATOM 2202 C C . LEU A 1 266 ? 6.477 24.185 42.437 1.00 56.97 266 LEU A C 1
ATOM 2204 O O . LEU A 1 266 ? 6.016 23.050 42.320 1.00 56.97 266 LEU A O 1
ATOM 2208 N N . ARG A 1 267 ? 5.815 25.271 42.009 1.00 52.66 267 ARG A N 1
ATOM 2209 C CA . ARG A 1 267 ? 4.495 25.247 41.355 1.00 52.66 267 ARG A CA 1
ATOM 2210 C C . ARG A 1 267 ? 4.534 24.482 40.028 1.00 52.66 267 ARG A C 1
ATOM 2212 O O . ARG A 1 267 ? 3.645 23.676 39.762 1.00 52.66 267 ARG A O 1
ATOM 2219 N N . ALA A 1 268 ? 5.571 24.690 39.216 1.00 47.31 268 ALA A N 1
ATOM 2220 C CA . ALA A 1 268 ? 5.753 23.961 37.961 1.00 47.31 268 ALA A CA 1
ATOM 2221 C C . ALA A 1 268 ? 6.023 22.462 38.184 1.00 47.31 268 ALA A C 1
ATOM 2223 O O . ALA A 1 268 ? 5.549 21.635 37.405 1.00 47.31 268 ALA A O 1
ATOM 2224 N N . MET A 1 269 ? 6.742 22.101 39.254 1.00 50.44 269 MET A N 1
ATOM 2225 C CA . MET A 1 269 ? 6.953 20.704 39.641 1.00 50.44 269 MET A CA 1
ATOM 2226 C C . MET A 1 269 ? 5.651 20.030 40.076 1.00 50.44 269 MET A C 1
ATOM 2228 O O . MET A 1 269 ? 5.345 18.961 39.559 1.00 50.44 269 MET A O 1
ATOM 2232 N N . LEU A 1 270 ? 4.860 20.654 40.955 1.00 51.66 270 LEU A N 1
ATOM 2233 C CA . LEU A 1 270 ? 3.565 20.108 41.392 1.00 51.66 270 LEU A CA 1
ATOM 2234 C C . LEU A 1 270 ? 2.618 19.868 40.206 1.00 51.66 270 LEU A C 1
ATOM 2236 O O . LEU A 1 270 ? 2.015 18.801 40.097 1.00 51.66 270 LEU A O 1
ATOM 2240 N N . TYR A 1 271 ? 2.588 20.802 39.251 1.00 50.03 271 TYR A N 1
ATOM 2241 C CA . TYR A 1 271 ? 1.850 20.629 37.999 1.00 50.03 271 TYR A CA 1
ATOM 2242 C C . TYR A 1 271 ? 2.393 19.468 37.144 1.00 50.03 271 TYR A C 1
ATOM 2244 O O . TYR A 1 271 ? 1.628 18.684 36.585 1.00 50.03 271 TYR A O 1
ATOM 2252 N N . GLY A 1 272 ? 3.719 19.319 37.061 1.00 38.09 272 GLY A N 1
ATOM 2253 C CA . GLY A 1 272 ? 4.378 18.244 36.313 1.00 38.09 272 GLY A CA 1
ATOM 2254 C C . GLY A 1 272 ? 4.143 16.836 36.876 1.00 38.09 272 GLY A C 1
ATOM 2255 O O . GLY A 1 272 ? 4.196 15.871 36.114 1.00 38.09 272 GLY A O 1
ATOM 2256 N N . PHE A 1 273 ? 3.849 16.710 38.175 1.00 41.59 273 PHE A N 1
ATOM 2257 C CA . PHE A 1 273 ? 3.542 15.433 38.835 1.00 41.59 273 PHE A CA 1
ATOM 2258 C C . PHE A 1 273 ? 2.044 15.094 38.895 1.00 41.59 273 PHE A C 1
ATOM 2260 O O . PHE A 1 273 ? 1.699 13.995 39.328 1.00 41.59 273 PHE A O 1
ATOM 2267 N N . GLY A 1 274 ? 1.172 15.962 38.369 1.00 39.38 274 GLY A N 1
ATOM 2268 C CA . GLY A 1 274 ? -0.246 15.665 38.154 1.00 39.38 274 GLY A CA 1
ATOM 2269 C C . GLY A 1 274 ? -1.231 16.279 39.152 1.00 39.38 274 GLY A C 1
ATOM 2270 O O . GLY A 1 274 ? -2.394 15.882 39.119 1.00 39.38 274 GLY A O 1
ATOM 2271 N N . ASP A 1 275 ? -0.814 17.238 39.985 1.00 49.69 275 ASP A N 1
ATOM 2272 C CA . ASP A 1 275 ? -1.733 18.003 40.842 1.00 49.69 275 ASP A CA 1
ATOM 2273 C C . ASP A 1 275 ? -2.353 19.218 40.112 1.00 49.69 275 ASP A C 1
ATOM 2275 O O . ASP A 1 275 ? -1.938 19.589 39.009 1.00 49.69 275 ASP A O 1
ATOM 2279 N N . GLU A 1 276 ? -3.397 19.810 40.717 1.00 50.38 276 GLU A N 1
ATOM 2280 C CA . GLU A 1 276 ? -4.219 20.904 40.171 1.00 50.38 276 GLU A CA 1
ATOM 2281 C C . GLU A 1 276 ? -3.409 22.028 39.498 1.00 50.38 276 GLU A C 1
ATOM 2283 O O . GLU A 1 276 ? -2.356 22.456 39.967 1.00 50.38 276 GLU A O 1
ATOM 2288 N N . LYS A 1 277 ? -3.961 22.575 38.404 1.00 48.69 277 LYS A N 1
ATOM 2289 C CA . LYS A 1 277 ? -3.326 23.596 37.546 1.00 48.69 277 LYS A CA 1
ATOM 2290 C C . LYS A 1 277 ? -2.954 24.893 38.294 1.00 48.69 277 LYS A C 1
ATOM 2292 O O . LYS A 1 277 ? -2.110 25.644 37.812 1.00 48.69 277 LYS A O 1
ATOM 2297 N N . GLN A 1 278 ? -3.562 25.144 39.458 1.00 57.09 278 GLN A N 1
ATOM 2298 C CA . GLN A 1 278 ? -3.242 26.234 40.385 1.00 57.09 278 GLN A CA 1
ATOM 2299 C C . GLN A 1 278 ? -3.327 25.729 41.843 1.00 57.09 278 GLN A C 1
ATOM 2301 O O . GLN A 1 278 ? -4.398 25.800 42.439 1.00 57.09 278 GLN A O 1
ATOM 2306 N N . PRO A 1 279 ? -2.233 25.218 42.442 1.00 59.78 279 PRO A N 1
ATOM 2307 C CA . PRO A 1 279 ? -2.255 24.786 43.838 1.00 59.78 279 PRO A CA 1
ATOM 2308 C C . PRO A 1 279 ? -2.489 25.979 44.776 1.00 59.78 279 PRO A C 1
ATOM 2310 O O . PRO A 1 279 ? -1.902 27.049 44.579 1.00 59.78 279 PRO A O 1
ATOM 2313 N N . ALA A 1 280 ? -3.329 25.781 45.800 1.00 68.38 280 ALA A N 1
ATOM 2314 C CA . ALA A 1 280 ? -3.654 26.804 46.793 1.00 68.38 280 ALA A CA 1
ATOM 2315 C C . ALA A 1 280 ? -2.383 27.364 47.454 1.00 68.38 280 ALA A C 1
ATOM 2317 O O . ALA A 1 280 ? -1.465 26.615 47.797 1.00 68.38 280 ALA A O 1
ATOM 2318 N N . GLU A 1 281 ? -2.338 28.679 47.663 1.00 63.44 281 GLU A N 1
ATOM 2319 C CA . GLU A 1 281 ? -1.127 29.392 48.089 1.00 63.44 281 GLU A CA 1
ATOM 2320 C C . GLU A 1 281 ? -0.586 28.897 49.441 1.00 63.44 281 GLU A C 1
ATOM 2322 O O . GLU A 1 281 ? 0.615 28.668 49.582 1.00 63.44 281 GLU A O 1
ATOM 2327 N N . ASN A 1 282 ? -1.485 28.543 50.364 1.00 68.38 282 ASN A N 1
ATOM 2328 C CA . ASN A 1 282 ? -1.152 27.918 51.649 1.00 68.38 282 ASN A CA 1
ATOM 2329 C C . ASN A 1 282 ? -0.399 26.580 51.491 1.00 68.38 282 ASN A C 1
ATOM 2331 O O . ASN A 1 282 ? 0.434 26.227 52.319 1.00 68.38 282 ASN A O 1
ATOM 2335 N N . THR A 1 283 ? -0.673 25.820 50.426 1.00 67.88 283 THR A N 1
ATOM 2336 C CA . THR A 1 283 ? -0.018 24.522 50.168 1.00 67.88 283 THR A CA 1
ATOM 2337 C C . THR A 1 283 ? 1.404 24.722 49.653 1.00 67.88 283 THR A C 1
ATOM 2339 O O . THR A 1 283 ? 2.324 24.016 50.068 1.00 67.88 283 THR A O 1
ATOM 2342 N N . LEU A 1 284 ? 1.600 25.717 48.781 1.00 69.12 284 LEU A N 1
ATOM 2343 C CA . LEU A 1 284 ? 2.927 26.118 48.309 1.00 69.12 284 LEU A CA 1
ATOM 2344 C C . LEU A 1 284 ? 3.791 26.634 49.463 1.00 69.12 284 LEU A C 1
ATOM 2346 O O . LEU A 1 284 ? 4.966 26.289 49.528 1.00 69.12 284 LEU A O 1
ATOM 2350 N N . GLU A 1 285 ? 3.205 27.389 50.393 1.00 68.81 285 GLU A N 1
ATOM 2351 C CA . GLU A 1 285 ? 3.886 27.863 51.602 1.00 68.81 285 GLU A CA 1
ATOM 2352 C C . GLU A 1 285 ? 4.365 26.733 52.502 1.00 68.81 285 GLU A C 1
ATOM 2354 O O . GLU A 1 285 ? 5.529 26.711 52.904 1.00 68.81 285 GLU A O 1
ATOM 2359 N N . VAL A 1 286 ? 3.497 25.760 52.778 1.00 70.94 286 VAL A N 1
ATOM 2360 C CA . VAL A 1 286 ? 3.850 24.604 53.609 1.00 70.94 286 VAL A CA 1
ATOM 2361 C C . VAL A 1 286 ? 4.956 23.774 52.953 1.00 70.94 286 VAL A C 1
ATOM 2363 O O . VAL A 1 286 ? 5.905 23.372 53.623 1.00 70.94 286 VAL A O 1
ATOM 2366 N N . LEU A 1 287 ? 4.881 23.538 51.641 1.00 65.88 287 LEU A N 1
ATOM 2367 C CA . LEU A 1 287 ? 5.901 22.771 50.921 1.00 65.88 287 LEU A CA 1
ATOM 2368 C C . LEU A 1 287 ? 7.238 23.510 50.830 1.00 65.88 287 LEU A C 1
ATOM 2370 O O . LEU A 1 287 ? 8.288 22.896 51.020 1.00 65.88 287 LEU A O 1
ATOM 2374 N N . GLU A 1 288 ? 7.211 24.818 50.578 1.00 67.50 288 GLU A N 1
ATOM 2375 C CA . GLU A 1 288 ? 8.397 25.674 50.615 1.00 67.50 288 GLU A CA 1
ATOM 2376 C C . GLU A 1 288 ? 9.080 25.582 51.987 1.00 67.50 288 GLU A C 1
ATOM 2378 O O . GLU A 1 288 ? 10.290 25.352 52.066 1.00 67.50 288 GLU A O 1
ATOM 2383 N N . GLN A 1 289 ? 8.295 25.664 53.065 1.00 71.62 289 GLN A N 1
ATOM 2384 C CA . GLN A 1 289 ? 8.783 25.546 54.434 1.00 71.62 289 GLN A CA 1
ATOM 2385 C C . GLN A 1 289 ? 9.434 24.179 54.691 1.00 71.62 289 GLN A C 1
ATOM 2387 O O . GLN A 1 289 ? 10.571 24.123 55.158 1.00 71.62 289 GLN A O 1
ATOM 2392 N N . ILE A 1 290 ? 8.770 23.080 54.310 1.00 67.88 290 ILE A N 1
ATOM 2393 C CA . ILE A 1 290 ? 9.277 21.709 54.490 1.00 67.88 290 ILE A CA 1
ATOM 2394 C C . ILE A 1 290 ? 10.600 21.500 53.745 1.00 67.88 290 ILE A C 1
ATOM 2396 O O . ILE A 1 290 ? 11.541 20.923 54.295 1.00 67.88 290 ILE A O 1
ATOM 2400 N N . VAL A 1 291 ? 10.698 21.966 52.496 1.00 66.31 291 VAL A N 1
ATOM 2401 C CA . VAL A 1 291 ? 11.921 21.815 51.696 1.00 66.31 291 VAL A CA 1
ATOM 2402 C C . VAL A 1 291 ? 13.060 22.637 52.296 1.00 66.31 291 VAL A C 1
ATOM 2404 O O . VAL A 1 291 ? 14.180 22.139 52.417 1.00 66.31 291 VAL A O 1
ATOM 2407 N N . MET A 1 292 ? 12.782 23.864 52.736 1.00 65.50 292 MET A N 1
ATOM 2408 C CA . MET A 1 292 ? 13.782 24.723 53.370 1.00 65.50 292 MET A CA 1
ATOM 2409 C C . MET A 1 292 ? 14.233 24.194 54.734 1.00 65.50 292 MET A C 1
ATOM 2411 O O . MET A 1 292 ? 15.410 24.330 55.076 1.00 65.50 292 MET A O 1
ATOM 2415 N N . ASP A 1 293 ? 13.335 23.582 55.505 1.00 67.44 293 ASP A N 1
ATOM 2416 C CA . ASP A 1 293 ? 13.657 22.923 56.772 1.00 67.44 293 ASP A CA 1
ATOM 2417 C C . ASP A 1 293 ? 14.511 21.669 56.536 1.00 67.44 293 ASP A C 1
ATOM 2419 O O . ASP A 1 293 ? 15.518 21.467 57.218 1.00 67.44 293 ASP A O 1
ATOM 2423 N N . TYR A 1 294 ? 14.194 20.875 55.508 1.00 66.94 294 TYR A N 1
ATOM 2424 C CA . TYR A 1 294 ? 14.998 19.714 55.124 1.00 66.94 294 TYR A CA 1
ATOM 2425 C C . TYR A 1 294 ? 16.405 20.115 54.663 1.00 66.94 294 TYR A C 1
ATOM 2427 O O . TYR A 1 294 ? 17.390 19.521 55.103 1.00 66.94 294 TYR A O 1
ATOM 2435 N N . ILE A 1 295 ? 16.525 21.145 53.817 1.00 65.75 295 ILE A N 1
ATOM 2436 C CA . ILE A 1 295 ? 17.826 21.659 53.362 1.00 65.75 295 ILE A CA 1
ATOM 2437 C C . ILE A 1 295 ? 18.637 22.176 54.552 1.00 65.75 295 ILE A C 1
ATOM 2439 O O . ILE A 1 295 ? 19.814 21.837 54.677 1.00 65.75 295 ILE A O 1
ATOM 2443 N N . ARG A 1 296 ? 18.017 22.945 55.458 1.00 67.88 296 ARG A N 1
ATOM 2444 C CA . ARG A 1 296 ? 18.681 23.424 56.680 1.00 67.88 296 ARG A CA 1
ATOM 2445 C C . ARG A 1 296 ? 19.181 22.271 57.543 1.00 67.88 296 ARG A C 1
ATOM 2447 O O . ARG A 1 296 ? 20.326 22.310 57.986 1.00 67.88 296 ARG A O 1
ATOM 2454 N N . GLU A 1 297 ? 18.377 21.230 57.728 1.00 72.19 297 GLU A N 1
ATOM 2455 C CA . GLU A 1 297 ? 18.753 20.066 58.530 1.00 72.19 297 GLU A CA 1
ATOM 2456 C C . GLU A 1 297 ? 19.885 19.245 57.890 1.00 72.19 297 GLU A C 1
ATOM 2458 O O . GLU A 1 297 ? 20.799 18.798 58.586 1.00 72.19 297 GLU A O 1
ATOM 2463 N N . VAL A 1 298 ? 19.878 19.076 56.563 1.00 65.56 298 VAL A N 1
ATOM 2464 C CA . VAL A 1 298 ? 20.966 18.401 55.833 1.00 65.56 298 VAL A CA 1
ATOM 2465 C C . VAL A 1 298 ? 22.256 19.219 55.898 1.00 65.56 298 VAL A C 1
ATOM 2467 O O . VAL A 1 298 ? 23.314 18.654 56.169 1.00 65.56 298 VAL A O 1
ATOM 2470 N N . CYS A 1 299 ? 22.182 20.538 55.714 1.00 64.19 299 CYS A N 1
ATOM 2471 C CA . CYS A 1 299 ? 23.339 21.425 55.826 1.00 64.19 299 CYS A CA 1
ATOM 2472 C C . CYS A 1 299 ? 23.911 21.437 57.247 1.00 64.19 299 CYS A C 1
ATOM 2474 O O . CYS A 1 299 ? 25.127 21.379 57.406 1.00 64.19 299 CYS A O 1
ATOM 2476 N N . ARG A 1 300 ? 23.056 21.440 58.279 1.00 73.81 300 ARG A N 1
ATOM 2477 C CA . ARG A 1 300 ? 23.476 21.344 59.684 1.00 73.81 300 ARG A CA 1
ATOM 2478 C C . ARG A 1 300 ? 24.224 20.040 59.952 1.00 73.81 300 ARG A C 1
ATOM 2480 O O . ARG A 1 300 ? 25.341 20.073 60.455 1.00 73.81 300 ARG A O 1
ATOM 2487 N N . LYS A 1 301 ? 23.662 18.905 59.529 1.00 70.81 301 LYS A N 1
ATOM 2488 C CA . LYS A 1 301 ? 24.324 17.594 59.636 1.00 70.81 301 LYS A CA 1
ATOM 2489 C C . LYS A 1 301 ? 25.624 17.527 58.833 1.00 70.81 301 LYS A C 1
ATOM 2491 O O . LYS A 1 301 ? 26.551 16.838 59.238 1.00 70.81 301 LYS A O 1
ATOM 2496 N N . ALA A 1 302 ? 25.711 18.235 57.705 1.00 63.88 302 ALA A N 1
ATOM 2497 C CA . ALA A 1 302 ? 26.925 18.280 56.888 1.00 63.88 302 ALA A CA 1
ATOM 2498 C C . ALA A 1 302 ? 28.018 19.123 57.555 1.00 63.88 302 ALA A C 1
ATOM 2500 O O . ALA A 1 302 ? 29.182 18.740 57.524 1.00 63.88 302 ALA A O 1
ATOM 2501 N N . LEU A 1 303 ? 27.636 20.217 58.219 1.00 70.81 303 LEU A N 1
ATOM 2502 C CA . LEU A 1 303 ? 28.516 21.051 59.044 1.00 70.81 303 LEU A CA 1
ATOM 2503 C C . LEU A 1 303 ? 29.031 20.323 60.293 1.00 70.81 303 LEU A C 1
ATOM 2505 O O . LEU A 1 303 ? 30.158 20.570 60.700 1.00 70.81 303 LEU A O 1
ATOM 2509 N N . GLU A 1 304 ? 28.236 19.426 60.885 1.00 72.19 304 GLU A N 1
ATOM 2510 C CA . GLU A 1 304 ? 28.649 18.599 62.033 1.00 72.19 304 GLU A CA 1
ATOM 2511 C C . GLU A 1 304 ? 29.716 17.554 61.668 1.00 72.19 304 GLU A C 1
ATOM 2513 O O . GLU A 1 304 ? 30.480 17.121 62.530 1.00 72.19 304 GLU A O 1
ATOM 2518 N N . VAL A 1 305 ? 29.764 17.139 60.399 1.00 67.31 305 VAL A N 1
ATOM 2519 C CA . VAL A 1 305 ? 30.711 16.135 59.887 1.00 67.31 305 VAL A CA 1
ATOM 2520 C C . VAL A 1 305 ? 31.918 16.782 59.191 1.00 67.31 305 VAL A C 1
ATOM 2522 O O . VAL A 1 305 ? 33.012 16.217 59.220 1.00 67.31 305 VAL A O 1
ATO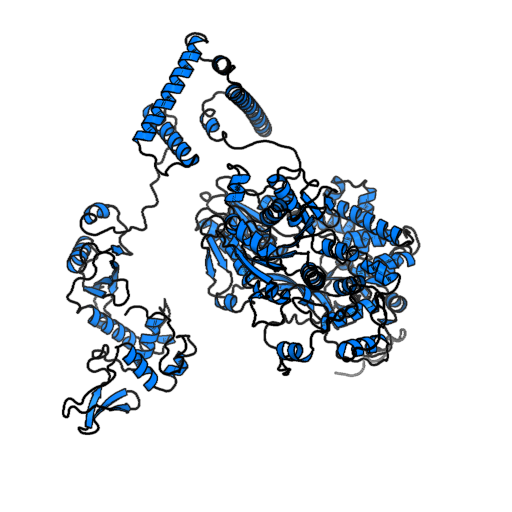M 2525 N N . GLY A 1 306 ? 31.724 17.946 58.566 1.00 60.53 306 GLY A N 1
ATOM 2526 C CA . GLY A 1 306 ? 32.735 18.694 57.816 1.00 60.53 306 GLY A CA 1
ATOM 2527 C C . GLY A 1 306 ? 33.504 19.728 58.649 1.00 60.53 306 GLY A C 1
ATOM 2528 O O . GLY A 1 306 ? 33.337 19.860 59.860 1.00 60.53 306 GLY A O 1
ATOM 2529 N N . LYS A 1 307 ? 34.388 20.493 57.997 1.00 60.38 307 LYS A N 1
ATOM 2530 C CA . LYS A 1 307 ? 35.150 21.571 58.656 1.00 60.38 307 LYS A CA 1
ATOM 2531 C C . LYS A 1 307 ? 34.240 22.774 58.966 1.00 60.38 307 LYS A C 1
ATOM 2533 O O . LYS A 1 307 ? 33.389 23.117 58.142 1.00 60.38 307 LYS A O 1
ATOM 2538 N N . PRO A 1 308 ? 34.446 23.486 60.092 1.00 53.72 308 PRO A N 1
ATOM 2539 C CA . PRO A 1 308 ? 33.650 24.668 60.410 1.00 53.72 308 PRO A CA 1
ATOM 2540 C C . PRO A 1 308 ? 33.775 25.723 59.295 1.00 53.72 308 PRO A C 1
ATOM 2542 O O . PRO A 1 308 ? 34.875 26.019 58.828 1.00 53.72 308 PRO A O 1
ATOM 2545 N N . ASN A 1 309 ? 32.632 26.278 58.875 1.00 54.09 309 ASN A N 1
ATOM 2546 C CA . ASN A 1 309 ? 32.445 27.301 57.830 1.00 54.09 309 ASN A CA 1
ATOM 2547 C C . ASN A 1 309 ? 32.593 26.893 56.347 1.00 54.09 309 ASN A C 1
ATOM 2549 O O . ASN A 1 309 ? 32.513 27.773 55.487 1.00 54.09 309 ASN A O 1
ATOM 2553 N N . ARG A 1 310 ? 32.727 25.606 55.986 1.00 55.44 310 ARG A N 1
ATOM 2554 C CA . ARG A 1 310 ? 32.635 25.180 54.570 1.00 55.44 310 ARG A CA 1
ATOM 2555 C C . ARG A 1 310 ? 32.078 23.762 54.433 1.00 55.44 310 ARG A C 1
ATOM 2557 O O . ARG A 1 310 ? 32.670 22.829 54.956 1.00 55.44 310 ARG A O 1
ATOM 2564 N N . ILE A 1 311 ? 30.975 23.615 53.695 1.00 60.84 311 ILE A N 1
ATOM 2565 C CA . ILE A 1 311 ? 30.400 22.311 53.330 1.00 60.84 311 ILE A CA 1
ATOM 2566 C C . ILE A 1 311 ? 30.955 21.913 51.961 1.00 60.84 311 ILE A C 1
ATOM 2568 O O . ILE A 1 311 ? 30.688 22.599 50.972 1.00 60.84 311 ILE A O 1
ATOM 2572 N N . ASN A 1 312 ? 31.700 20.812 51.890 1.00 62.47 312 ASN A N 1
ATOM 2573 C CA . ASN A 1 312 ? 32.155 20.236 50.629 1.00 62.47 312 ASN A CA 1
ATOM 2574 C C . ASN A 1 312 ? 31.191 19.137 50.147 1.00 62.47 312 ASN A C 1
ATOM 2576 O O . ASN A 1 312 ? 30.484 18.499 50.927 1.00 62.47 312 ASN A O 1
ATOM 2580 N N . LEU A 1 313 ? 31.191 18.869 48.837 1.00 60.12 313 LEU A N 1
ATOM 2581 C CA . LEU A 1 313 ? 30.406 17.784 48.221 1.00 60.12 313 LEU A CA 1
ATOM 2582 C C . LEU A 1 313 ? 30.730 16.405 48.820 1.00 60.12 313 LEU A C 1
ATOM 2584 O O . LEU A 1 313 ? 29.853 15.547 48.923 1.00 60.12 313 LEU A O 1
ATOM 2588 N N . GLU A 1 314 ? 31.973 16.214 49.258 1.00 62.47 314 GLU A N 1
ATOM 2589 C CA . GLU A 1 314 ? 32.450 14.998 49.921 1.00 62.47 314 GLU A CA 1
ATOM 2590 C C . GLU A 1 314 ? 31.780 14.771 51.288 1.00 62.47 314 GLU A C 1
ATOM 2592 O O . GLU A 1 314 ? 31.470 13.630 51.639 1.00 62.47 314 GLU A O 1
ATOM 2597 N N . ASP A 1 315 ? 31.457 15.845 52.014 1.00 68.00 315 ASP A N 1
ATOM 2598 C CA . ASP A 1 315 ? 30.788 15.779 53.321 1.00 68.00 315 ASP A CA 1
ATOM 2599 C C . ASP A 1 315 ? 29.332 15.312 53.155 1.00 68.00 315 ASP A C 1
ATOM 2601 O O . ASP A 1 315 ? 28.826 14.464 53.896 1.00 68.00 315 ASP A O 1
ATOM 2605 N N . ILE A 1 316 ? 28.671 15.794 52.098 1.00 66.94 316 ILE A N 1
ATOM 2606 C CA . ILE A 1 316 ? 27.316 15.378 51.713 1.00 66.94 316 ILE A CA 1
ATOM 2607 C C . ILE A 1 316 ? 27.322 13.927 51.205 1.00 66.94 316 ILE A C 1
ATOM 2609 O O . ILE A 1 316 ? 26.459 13.131 51.581 1.00 66.94 316 ILE A O 1
ATOM 2613 N N . HIS A 1 317 ? 28.322 13.539 50.407 1.00 62.94 317 HIS A N 1
ATOM 2614 C CA . HIS A 1 317 ? 28.536 12.144 50.009 1.00 62.94 317 HIS A CA 1
ATOM 2615 C C . HIS A 1 317 ? 28.659 11.218 51.217 1.00 62.94 317 HIS A C 1
ATOM 2617 O O . HIS A 1 317 ? 28.064 10.137 51.238 1.00 62.94 317 HIS A O 1
ATOM 2623 N N . TYR A 1 318 ? 29.411 11.643 52.230 1.00 70.75 318 TYR A N 1
ATOM 2624 C CA . TYR A 1 318 ? 29.620 10.867 53.439 1.00 70.75 318 TYR A CA 1
ATOM 2625 C C . TYR A 1 318 ? 28.334 10.699 54.257 1.00 70.75 318 TYR A C 1
ATOM 2627 O O . TYR A 1 318 ? 28.066 9.596 54.738 1.00 70.75 318 TYR A O 1
ATOM 2635 N N . LEU A 1 319 ? 27.505 11.742 54.376 1.00 68.88 319 LEU A N 1
ATOM 2636 C CA . LEU A 1 319 ? 26.206 11.657 55.056 1.00 68.88 319 LEU A CA 1
ATOM 2637 C C . LEU A 1 319 ? 25.260 10.654 54.394 1.00 68.88 319 LEU A C 1
ATOM 2639 O O . LEU A 1 319 ? 24.541 9.917 55.069 1.00 68.88 319 LEU A O 1
ATOM 2643 N N . ILE A 1 320 ? 25.268 10.622 53.064 1.00 72.00 320 ILE A N 1
ATOM 2644 C CA . ILE A 1 320 ? 24.308 9.859 52.268 1.00 72.00 320 ILE A CA 1
ATOM 2645 C C . ILE A 1 320 ? 24.807 8.428 52.000 1.00 72.00 320 ILE A C 1
ATOM 2647 O O . ILE A 1 320 ? 24.015 7.565 51.636 1.00 72.00 320 ILE A O 1
ATOM 2651 N N . ARG A 1 321 ? 26.088 8.117 52.261 1.00 67.56 321 ARG A N 1
ATOM 2652 C CA . ARG A 1 321 ? 26.722 6.815 51.948 1.00 67.56 321 ARG A CA 1
ATOM 2653 C C . ARG A 1 321 ? 25.999 5.578 52.486 1.00 67.56 321 ARG A C 1
ATOM 2655 O O . ARG A 1 321 ? 26.176 4.492 51.945 1.00 67.56 321 ARG A O 1
ATOM 2662 N N . ARG A 1 322 ? 25.228 5.720 53.571 1.00 66.25 322 ARG A N 1
ATOM 2663 C CA . ARG A 1 322 ? 24.454 4.619 54.171 1.00 66.25 322 ARG A CA 1
ATOM 2664 C C . ARG A 1 322 ? 23.153 4.327 53.415 1.00 66.25 322 ARG A C 1
ATOM 2666 O O . ARG A 1 322 ? 22.649 3.214 53.506 1.00 66.25 322 ARG A O 1
ATOM 2673 N N . ASP A 1 323 ? 22.634 5.289 52.657 1.00 68.44 323 ASP A N 1
ATOM 2674 C CA . ASP A 1 323 ? 21.458 5.132 51.804 1.00 68.44 323 ASP A CA 1
ATOM 2675 C C . ASP A 1 323 ? 21.914 4.860 50.362 1.00 68.44 323 ASP A C 1
ATOM 2677 O O . ASP A 1 323 ? 22.213 5.777 49.592 1.00 68.44 323 ASP A O 1
ATOM 2681 N N . GLN A 1 324 ? 21.997 3.574 50.000 1.00 53.84 324 GLN A N 1
ATOM 2682 C CA . GLN A 1 324 ? 22.520 3.123 48.703 1.00 53.84 324 GLN A CA 1
ATOM 2683 C C . GLN A 1 324 ? 21.814 3.765 47.502 1.00 53.84 324 GLN A C 1
ATOM 2685 O O . GLN A 1 324 ? 22.465 4.027 46.490 1.00 53.84 324 GLN A O 1
ATOM 2690 N N . LYS A 1 325 ? 20.507 4.051 47.599 1.00 51.75 325 LYS A N 1
ATOM 2691 C CA . LYS A 1 325 ? 19.745 4.648 46.491 1.00 51.75 325 LYS A CA 1
ATOM 2692 C C . LYS A 1 325 ? 20.118 6.111 46.296 1.00 51.75 325 LYS A C 1
ATOM 2694 O O . LYS A 1 325 ? 20.397 6.529 45.173 1.00 51.75 325 LYS A O 1
ATOM 2699 N N . LYS A 1 326 ? 20.174 6.881 47.386 1.00 55.59 326 LYS A N 1
ATOM 2700 C CA . LYS A 1 326 ? 20.568 8.294 47.325 1.00 55.59 326 LYS A CA 1
ATOM 2701 C C . LYS A 1 326 ? 22.044 8.438 46.947 1.00 55.59 326 LYS A C 1
ATOM 2703 O O . LYS A 1 326 ? 22.371 9.264 46.103 1.00 55.59 326 LYS A O 1
ATOM 2708 N N . PHE A 1 327 ? 22.924 7.594 47.486 1.00 57.22 327 PHE A N 1
ATOM 2709 C CA . PHE A 1 327 ? 24.355 7.624 47.177 1.00 57.22 327 PHE A CA 1
ATOM 2710 C C . PHE A 1 327 ? 24.651 7.250 45.718 1.00 57.22 327 PHE A C 1
ATOM 2712 O O . PHE A 1 327 ? 25.415 7.945 45.047 1.00 57.22 327 PHE A O 1
ATOM 2719 N N . GLY A 1 328 ? 24.006 6.196 45.201 1.00 45.72 328 GLY A N 1
ATOM 2720 C CA . GLY A 1 328 ? 24.124 5.800 43.796 1.00 45.72 328 GLY A CA 1
ATOM 2721 C C . GLY A 1 328 ? 23.697 6.921 42.853 1.00 45.72 328 GLY A C 1
ATOM 2722 O O . GLY A 1 328 ? 24.412 7.235 41.902 1.00 45.72 328 GLY A O 1
ATOM 2723 N N . ARG A 1 329 ? 22.593 7.600 43.185 1.00 52.16 329 ARG A N 1
ATOM 2724 C CA . ARG A 1 329 ? 22.072 8.703 42.379 1.00 52.16 329 ARG A CA 1
ATOM 2725 C C . ARG A 1 329 ? 22.994 9.924 42.367 1.00 52.16 329 ARG A C 1
ATOM 2727 O O . ARG A 1 329 ? 23.205 10.507 41.310 1.00 52.16 329 ARG A O 1
ATOM 2734 N N . VAL A 1 330 ? 23.585 10.296 43.505 1.00 52.56 330 VAL A N 1
ATOM 2735 C CA . VAL A 1 330 ? 24.529 11.428 43.557 1.00 52.56 330 VAL A CA 1
ATOM 2736 C C . VAL A 1 330 ? 25.818 11.112 42.783 1.00 52.56 330 VAL A C 1
ATOM 2738 O O . VAL A 1 330 ? 26.305 11.955 42.030 1.00 52.56 330 VAL A O 1
ATOM 2741 N N . LYS A 1 331 ? 26.341 9.882 42.887 1.00 55.59 331 LYS A N 1
ATOM 2742 C CA . LYS A 1 331 ? 27.540 9.449 42.149 1.00 55.59 331 LYS A CA 1
ATOM 2743 C C . LYS A 1 331 ? 27.328 9.463 40.630 1.00 55.59 331 LYS A C 1
ATOM 2745 O O . LYS A 1 331 ? 28.202 9.906 39.889 1.00 55.59 331 LYS A O 1
ATOM 2750 N N . GLU A 1 332 ? 26.164 9.011 40.178 1.00 48.84 332 GLU A N 1
ATOM 2751 C CA . GLU A 1 332 ? 25.766 9.040 38.768 1.00 48.84 332 GLU A CA 1
ATOM 2752 C C . GLU A 1 332 ? 25.694 10.478 38.233 1.00 48.84 332 GLU A C 1
ATOM 2754 O O . GLU A 1 332 ? 26.215 10.773 37.160 1.00 48.84 332 GLU A O 1
ATOM 2759 N N . LEU A 1 333 ? 25.136 11.399 39.021 1.00 46.56 333 LEU A N 1
ATOM 2760 C CA . LEU A 1 333 ? 25.006 12.808 38.645 1.00 46.56 333 LEU A CA 1
ATOM 2761 C C . LEU A 1 333 ? 26.358 13.535 38.570 1.00 46.56 333 LEU A C 1
ATOM 2763 O O . LEU A 1 333 ? 26.547 14.385 37.699 1.00 46.56 333 LEU A O 1
ATOM 2767 N N . LEU A 1 334 ? 27.321 13.173 39.422 1.00 51.31 334 LEU A N 1
ATOM 2768 C CA . LEU A 1 334 ? 28.695 13.670 39.308 1.00 51.31 334 LEU A CA 1
ATOM 2769 C C . LEU A 1 334 ? 29.411 13.127 38.065 1.00 51.31 334 LEU A C 1
ATOM 2771 O O . LEU A 1 334 ? 30.077 13.895 37.374 1.00 51.31 334 LEU A O 1
ATOM 2775 N N . SER A 1 335 ? 29.219 11.848 37.728 1.00 46.56 335 SER A N 1
ATOM 2776 C CA . SER A 1 335 ? 29.753 11.262 36.488 1.00 46.56 335 SER A CA 1
ATOM 2777 C C . SER A 1 335 ? 29.170 11.945 35.246 1.00 46.56 335 SER A C 1
ATOM 2779 O O . SER A 1 335 ? 29.904 12.296 34.324 1.00 46.56 335 SER A O 1
ATOM 2781 N N . LEU A 1 336 ? 27.857 12.205 35.241 1.00 42.00 336 LEU A N 1
ATOM 2782 C CA . LEU A 1 336 ? 27.175 12.930 34.164 1.00 42.00 336 LEU A CA 1
ATOM 2783 C C . LEU A 1 336 ? 27.676 14.376 34.037 1.00 42.00 336 LEU A C 1
ATOM 2785 O O . LEU A 1 336 ? 27.801 14.894 32.929 1.00 42.00 336 LEU A O 1
ATOM 2789 N N . SER A 1 337 ? 28.001 15.023 35.160 1.00 41.59 337 SER A N 1
ATOM 2790 C CA . SER A 1 337 ? 28.632 16.347 35.174 1.00 41.59 337 SER A CA 1
ATOM 2791 C C . SER A 1 337 ? 30.010 16.330 34.507 1.00 41.59 337 SER A C 1
ATOM 2793 O O . SER A 1 337 ? 30.312 17.204 33.692 1.00 41.59 337 SER A O 1
ATOM 2795 N N . GLU A 1 338 ? 30.837 15.321 34.788 1.00 46.84 338 GLU A N 1
ATOM 2796 C CA . GLU A 1 338 ? 32.143 15.163 34.142 1.00 46.84 338 GLU A CA 1
ATOM 2797 C C . GLU A 1 338 ? 32.037 14.838 32.650 1.00 46.84 338 GLU A C 1
ATOM 2799 O O . GLU A 1 338 ? 32.804 15.379 31.851 1.00 46.84 338 GLU A O 1
ATOM 2804 N N . GLU A 1 339 ? 31.075 14.012 32.241 1.00 40.44 339 GLU A N 1
ATOM 2805 C CA . GLU A 1 339 ? 30.820 13.725 30.826 1.00 40.44 339 GLU A CA 1
ATOM 2806 C C . GLU A 1 339 ? 30.301 14.946 30.072 1.00 40.44 339 GLU A C 1
ATOM 2808 O O . GLU A 1 339 ? 30.772 15.222 28.971 1.00 40.44 339 GLU A O 1
ATOM 2813 N N . LEU A 1 340 ? 29.417 15.741 30.679 1.00 41.03 340 LEU A N 1
ATOM 2814 C CA . LEU A 1 340 ? 28.990 17.021 30.118 1.00 41.03 340 LEU A CA 1
ATOM 2815 C C . LEU A 1 340 ? 30.160 17.999 30.023 1.00 41.03 340 LEU A C 1
ATOM 2817 O O . LEU A 1 340 ? 30.286 18.685 29.013 1.00 41.03 340 LEU A O 1
ATOM 2821 N N . LYS A 1 341 ? 31.068 18.026 31.008 1.00 41.91 341 LYS A N 1
ATOM 2822 C CA . LYS A 1 341 ? 32.319 18.796 30.910 1.00 41.91 341 LYS A CA 1
ATOM 2823 C C . LYS A 1 341 ? 33.198 18.299 29.762 1.00 41.91 341 LYS A C 1
ATOM 2825 O O . LYS A 1 341 ? 33.760 19.129 29.056 1.00 41.91 341 LYS A O 1
ATOM 2830 N N . ARG A 1 342 ? 33.294 16.986 29.519 1.00 42.66 342 ARG A N 1
ATOM 2831 C CA . ARG A 1 342 ? 34.034 16.416 28.373 1.00 42.66 342 ARG A CA 1
ATOM 2832 C C . ARG A 1 342 ? 33.368 16.717 27.033 1.00 42.66 342 ARG A C 1
ATOM 2834 O O . ARG A 1 342 ? 34.066 17.081 26.096 1.00 42.66 342 ARG A O 1
ATOM 2841 N N . ALA A 1 343 ? 32.046 16.612 26.941 1.00 38.16 343 ALA A N 1
ATOM 2842 C CA . ALA A 1 343 ? 31.279 16.927 25.738 1.00 38.16 343 ALA A CA 1
ATOM 2843 C C . ALA A 1 343 ? 31.348 18.422 25.414 1.00 38.16 343 ALA A C 1
ATOM 2845 O O . ALA A 1 343 ? 31.531 18.800 24.260 1.00 38.16 343 ALA A O 1
ATOM 2846 N N . ARG A 1 344 ? 31.294 19.274 26.443 1.00 38.00 344 ARG A N 1
ATOM 2847 C CA . ARG A 1 344 ? 31.494 20.718 26.317 1.00 38.00 344 ARG A CA 1
ATOM 2848 C C . ARG A 1 344 ? 32.931 21.039 25.920 1.00 38.00 344 ARG A C 1
ATOM 2850 O O . ARG A 1 344 ? 33.122 21.820 25.006 1.00 38.00 344 ARG A O 1
ATOM 2857 N N . LYS A 1 345 ? 33.922 20.341 26.486 1.00 40.97 345 LYS A N 1
ATOM 2858 C CA . LYS A 1 345 ? 35.330 20.439 26.074 1.00 40.97 345 LYS A CA 1
ATOM 2859 C C . LYS A 1 345 ? 35.536 20.017 24.615 1.00 40.97 345 LYS A C 1
ATOM 2861 O O . LYS A 1 345 ? 36.209 20.733 23.897 1.00 40.97 345 LYS A O 1
ATOM 2866 N N . ALA A 1 346 ? 34.900 18.941 24.147 1.00 39.88 346 ALA A N 1
ATOM 2867 C CA . ALA A 1 346 ? 34.940 18.516 22.743 1.00 39.88 346 ALA A CA 1
ATOM 2868 C C . ALA A 1 346 ? 34.238 19.519 21.804 1.00 39.88 346 ALA A C 1
ATOM 2870 O O . ALA A 1 346 ? 34.718 19.797 20.706 1.00 39.88 346 ALA A O 1
ATOM 2871 N N . PHE A 1 347 ? 33.126 20.109 22.249 1.00 37.03 347 PHE A N 1
ATOM 2872 C CA . PHE A 1 347 ? 32.407 21.157 21.522 1.00 37.03 347 PHE A CA 1
ATOM 2873 C C . PHE A 1 347 ? 33.211 22.469 21.458 1.00 37.03 347 PHE A C 1
ATOM 2875 O O . PHE A 1 347 ? 33.284 23.107 20.408 1.00 37.03 347 PHE A O 1
ATOM 2882 N N . ASP A 1 348 ? 33.892 22.825 22.547 1.00 39.59 348 ASP A N 1
ATOM 2883 C CA . ASP A 1 348 ? 34.781 23.984 22.640 1.00 39.59 348 ASP A CA 1
ATOM 2884 C C . ASP A 1 348 ? 36.095 23.755 21.867 1.00 39.59 348 ASP A C 1
ATOM 2886 O O . ASP A 1 348 ? 36.590 24.675 21.220 1.00 39.59 348 ASP A O 1
ATOM 2890 N N . ASP A 1 349 ? 36.616 22.523 21.819 1.00 38.19 349 ASP A N 1
ATOM 2891 C CA . ASP A 1 349 ? 37.760 22.126 20.982 1.00 38.19 349 ASP A CA 1
ATOM 2892 C C . ASP A 1 349 ? 37.427 22.217 19.480 1.00 38.19 349 ASP A C 1
ATOM 2894 O O . ASP A 1 349 ? 38.299 22.529 18.672 1.00 38.19 349 ASP A O 1
ATOM 2898 N N . THR A 1 350 ? 36.149 22.070 19.106 1.00 38.41 350 THR A N 1
ATOM 2899 C CA . THR A 1 350 ? 35.662 22.313 17.732 1.00 38.41 350 THR A CA 1
ATOM 2900 C C . THR A 1 350 ? 35.537 23.817 17.416 1.00 38.41 350 THR A C 1
ATOM 2902 O O . THR A 1 350 ? 35.571 24.218 16.254 1.00 38.41 350 THR A O 1
ATOM 2905 N N . ARG A 1 351 ? 35.436 24.676 18.443 1.00 32.47 351 ARG A N 1
ATOM 2906 C CA . ARG A 1 351 ? 35.415 26.149 18.331 1.00 32.47 351 ARG A CA 1
ATOM 2907 C C . ARG A 1 351 ? 36.802 26.800 18.431 1.00 32.47 351 ARG A C 1
ATOM 2909 O O . ARG A 1 351 ? 36.968 27.928 17.975 1.00 32.47 351 ARG A O 1
ATOM 2916 N N . ARG A 1 352 ? 37.822 26.090 18.928 1.00 28.61 352 ARG A N 1
ATOM 2917 C CA . ARG A 1 352 ? 39.213 26.568 19.100 1.00 28.61 352 ARG A CA 1
ATOM 2918 C C . ARG A 1 352 ? 40.019 26.794 17.807 1.00 28.61 352 ARG A C 1
ATOM 2920 O O . ARG A 1 352 ? 41.232 26.966 17.879 1.00 28.61 352 ARG A O 1
ATOM 2927 N N . CYS A 1 353 ? 39.376 26.880 16.638 1.00 29.67 353 CYS A N 1
ATOM 2928 C CA . CYS A 1 353 ? 40.018 27.414 15.431 1.00 29.67 353 CYS A CA 1
ATOM 2929 C C . CYS A 1 353 ? 40.034 28.957 15.396 1.00 29.67 353 CYS A C 1
ATOM 2931 O O . CYS A 1 353 ? 40.776 29.521 14.603 1.00 29.67 353 CYS A O 1
ATOM 2933 N N . TRP A 1 354 ? 39.299 29.661 16.267 1.00 23.97 354 TRP A N 1
ATOM 2934 C CA . TRP A 1 354 ? 39.409 31.120 16.418 1.00 23.97 354 TRP A CA 1
ATOM 2935 C C . TRP A 1 354 ? 39.479 31.506 17.910 1.00 23.97 354 TRP A C 1
ATOM 2937 O O . TRP A 1 354 ? 38.471 31.554 18.603 1.00 23.97 354 TRP A O 1
ATOM 2947 N N . THR A 1 355 ? 40.721 31.729 18.361 1.00 24.20 355 THR A N 1
ATOM 2948 C CA . THR A 1 355 ? 41.211 32.585 19.469 1.00 24.20 355 THR A CA 1
ATOM 2949 C C . THR A 1 355 ? 40.659 32.450 20.908 1.00 24.20 355 THR A C 1
ATOM 2951 O O . THR A 1 355 ? 39.470 32.553 21.182 1.00 24.20 355 THR A O 1
ATOM 2954 N N . SER A 1 356 ? 41.620 32.288 21.830 1.00 21.98 356 SER A N 1
ATOM 2955 C CA . SER A 1 356 ? 41.605 32.252 23.309 1.00 21.98 356 SER A CA 1
ATOM 2956 C C . SER A 1 356 ? 41.118 33.571 23.964 1.00 21.98 356 SER A C 1
ATOM 2958 O O . SER A 1 356 ? 41.128 34.597 23.298 1.00 21.98 356 SER A O 1
ATOM 2960 N N . THR A 1 357 ? 40.729 33.701 25.251 1.00 25.27 357 THR A N 1
ATOM 2961 C CA . THR A 1 357 ? 41.372 33.267 26.522 1.00 25.27 357 THR A CA 1
ATOM 2962 C C . THR A 1 357 ? 40.450 33.604 27.739 1.00 25.27 357 THR A C 1
ATOM 2964 O O . THR A 1 357 ? 39.953 34.719 27.751 1.00 25.27 357 THR A O 1
ATOM 2967 N N . PHE A 1 358 ? 40.295 32.687 28.731 1.00 23.73 358 PHE A N 1
ATOM 2968 C CA . PHE A 1 358 ? 40.073 32.842 30.219 1.00 23.73 358 PHE A CA 1
ATOM 2969 C C . PHE A 1 358 ? 38.877 33.710 30.754 1.00 23.73 358 PHE A C 1
ATOM 2971 O O . PHE A 1 358 ? 38.613 34.755 30.192 1.00 23.73 358 PHE A O 1
ATOM 2978 N N . PHE A 1 359 ? 38.106 33.463 31.841 1.00 23.67 359 PHE A N 1
ATOM 2979 C CA . PHE A 1 359 ? 38.113 32.590 33.044 1.00 23.67 359 PHE A CA 1
ATOM 2980 C C . PHE A 1 359 ? 36.714 32.635 33.761 1.00 23.67 359 PHE A C 1
ATOM 2982 O O . PHE A 1 359 ? 36.061 33.667 33.675 1.00 23.67 359 PHE A O 1
ATOM 2989 N N . GLU A 1 360 ? 36.352 31.571 34.520 1.00 25.48 360 GLU A N 1
ATOM 2990 C CA . GLU A 1 360 ? 35.532 31.517 35.782 1.00 25.48 360 GLU A CA 1
ATOM 2991 C C . GLU A 1 360 ? 34.056 32.014 35.834 1.00 25.48 360 GLU A C 1
ATOM 2993 O O . GLU A 1 360 ? 33.704 32.993 35.203 1.00 25.48 360 GLU A O 1
ATOM 2998 N N . THR A 1 361 ? 33.100 31.494 36.628 1.00 27.47 361 THR A N 1
ATOM 2999 C CA . THR A 1 361 ? 32.823 30.231 37.357 1.00 27.47 361 THR A CA 1
ATOM 3000 C C . THR A 1 361 ? 31.306 30.154 37.651 1.00 27.47 361 THR A C 1
ATOM 3002 O O . THR A 1 361 ? 30.632 31.167 37.799 1.00 27.47 361 THR A O 1
ATOM 3005 N N . ASP A 1 362 ? 30.806 28.916 37.703 1.00 29.33 362 ASP A N 1
ATOM 3006 C CA . ASP A 1 362 ? 29.624 28.344 38.377 1.00 29.33 362 ASP A CA 1
ATOM 3007 C C . ASP A 1 362 ? 28.486 29.230 38.931 1.00 29.33 362 ASP A C 1
ATOM 3009 O O . ASP A 1 362 ? 28.660 29.943 39.910 1.00 29.33 362 ASP A O 1
ATOM 3013 N N . TRP A 1 363 ? 27.264 28.999 38.410 1.00 27.03 363 TRP A N 1
ATOM 3014 C CA . TRP A 1 363 ? 25.973 29.091 39.144 1.00 27.03 363 TRP A CA 1
ATOM 3015 C C . TRP A 1 363 ? 24.779 28.414 38.421 1.00 27.03 363 TRP A C 1
ATOM 3017 O O . TRP A 1 363 ? 23.723 28.205 39.009 1.00 27.03 363 TRP A O 1
ATOM 3027 N N . PHE A 1 364 ? 24.946 27.966 37.170 1.00 31.64 364 PHE A N 1
ATOM 3028 C CA . PHE A 1 364 ? 23.884 27.326 36.369 1.00 31.64 364 PHE A CA 1
ATOM 3029 C C . PHE A 1 364 ? 23.615 25.835 36.669 1.00 31.64 364 PHE A C 1
ATOM 3031 O O . PHE A 1 364 ? 22.714 25.234 36.084 1.00 31.64 364 PHE A O 1
ATOM 3038 N N . PHE A 1 365 ? 24.380 25.212 37.570 1.00 29.64 365 PHE A N 1
ATOM 3039 C CA . PHE A 1 365 ? 24.375 23.754 37.745 1.00 29.64 365 PHE A CA 1
ATOM 3040 C C . PHE A 1 365 ? 23.234 23.211 38.626 1.00 29.64 365 PHE A C 1
ATOM 3042 O O . PHE A 1 365 ? 22.976 22.011 38.615 1.00 29.64 365 PHE A O 1
ATOM 3049 N N . LEU A 1 366 ? 22.512 24.071 39.353 1.00 28.55 366 LEU A N 1
ATOM 3050 C CA . LEU A 1 366 ? 21.451 23.632 40.270 1.00 28.55 366 LEU A CA 1
ATOM 3051 C C . LEU A 1 366 ? 20.069 23.530 39.596 1.00 28.55 366 LEU A C 1
ATOM 3053 O O . LEU A 1 366 ? 19.283 22.653 39.940 1.00 28.55 366 LEU A O 1
ATOM 3057 N N . ILE A 1 367 ? 19.794 24.357 38.581 1.00 30.72 367 ILE A N 1
ATOM 3058 C CA . ILE A 1 367 ? 18.470 24.425 37.927 1.00 30.72 367 ILE A CA 1
ATOM 3059 C C . ILE A 1 367 ? 18.314 23.348 36.836 1.00 30.72 367 ILE A C 1
ATOM 3061 O O . ILE A 1 367 ? 17.223 22.829 36.602 1.00 30.72 367 ILE A O 1
ATOM 3065 N N . PHE A 1 368 ? 19.413 22.903 36.217 1.00 32.38 368 PHE A N 1
ATOM 3066 C CA . PHE A 1 368 ? 19.366 21.777 35.273 1.00 32.38 368 PHE A CA 1
ATOM 3067 C C . PHE A 1 368 ? 19.180 20.416 35.975 1.00 32.38 368 PHE A C 1
ATOM 3069 O O . PHE A 1 368 ? 18.715 19.450 35.367 1.00 32.38 368 PHE A O 1
ATOM 3076 N N . PHE A 1 369 ? 19.495 20.352 37.273 1.00 27.33 369 PHE A N 1
ATOM 3077 C CA . PHE A 1 369 ? 19.450 19.143 38.095 1.00 27.33 369 PHE A CA 1
ATOM 3078 C C . PHE A 1 369 ? 18.022 18.665 38.403 1.00 27.33 369 PHE A C 1
ATOM 3080 O O . PHE A 1 369 ? 17.805 17.473 38.609 1.00 27.33 369 PHE A O 1
ATOM 3087 N N . LEU A 1 370 ? 17.030 19.559 38.363 1.00 28.28 370 LEU A N 1
ATOM 3088 C CA . LEU A 1 370 ? 15.626 19.204 38.602 1.00 28.28 370 LEU A CA 1
ATOM 3089 C C . LEU A 1 370 ? 14.875 18.803 37.323 1.00 28.28 370 LEU A C 1
ATOM 3091 O O . LEU A 1 370 ? 13.888 18.076 37.397 1.00 28.28 370 LEU A O 1
ATOM 3095 N N . LYS A 1 371 ? 15.368 19.185 36.135 1.00 31.61 371 LYS A N 1
ATOM 3096 C CA . LYS A 1 371 ? 14.690 18.890 34.858 1.00 31.61 371 LYS A CA 1
ATOM 3097 C C . LYS A 1 371 ? 14.974 17.501 34.278 1.00 31.61 371 LYS A C 1
ATOM 3099 O O . LYS A 1 371 ? 14.171 17.015 33.494 1.00 31.61 371 LYS A O 1
ATOM 3104 N N . ASN A 1 372 ? 16.062 16.839 34.680 1.00 29.73 372 ASN A N 1
ATOM 3105 C CA . ASN A 1 372 ? 16.449 15.519 34.150 1.00 29.73 372 ASN A CA 1
ATOM 3106 C C . ASN A 1 372 ? 16.295 14.367 35.156 1.00 29.73 372 ASN A C 1
ATOM 3108 O O . ASN A 1 372 ? 16.874 13.292 34.990 1.00 29.73 372 ASN A O 1
ATOM 3112 N N . PHE A 1 373 ? 15.485 14.558 36.202 1.00 25.44 373 PHE A N 1
ATOM 3113 C CA . PHE A 1 373 ? 15.198 13.500 37.173 1.00 25.44 373 PHE A CA 1
ATOM 3114 C C . PHE A 1 373 ? 14.259 12.400 36.629 1.00 25.44 373 PHE A C 1
ATOM 3116 O O . PHE A 1 373 ? 14.138 11.357 37.260 1.00 25.44 373 PHE A O 1
ATOM 3123 N N . PHE A 1 374 ? 13.667 12.560 35.435 1.00 27.16 374 PHE A N 1
ATOM 3124 C CA . PHE A 1 374 ? 12.749 11.574 34.845 1.00 27.16 374 PHE A CA 1
ATOM 3125 C C . PHE A 1 374 ? 12.907 11.398 33.324 1.00 27.16 374 PHE A C 1
ATOM 3127 O O . PHE A 1 374 ? 11.969 11.644 32.581 1.00 27.16 374 PHE A O 1
ATOM 3134 N N . SER A 1 375 ? 14.062 10.936 32.842 1.00 27.92 375 SER A N 1
ATOM 3135 C CA . SER A 1 375 ? 14.126 10.088 31.632 1.00 27.92 375 SER A CA 1
ATOM 3136 C C . SER A 1 375 ? 15.568 9.703 31.314 1.00 27.92 375 SER A C 1
ATOM 3138 O O . SER A 1 375 ? 16.331 10.551 30.864 1.00 27.92 375 SER A O 1
ATOM 3140 N N . CYS A 1 376 ? 15.929 8.440 31.545 1.00 25.69 376 CYS A N 1
ATOM 3141 C CA . CYS A 1 376 ? 16.715 7.600 30.628 1.00 25.69 376 CYS A CA 1
ATOM 3142 C C . CYS A 1 376 ? 17.266 6.386 31.377 1.00 25.69 376 CYS A C 1
ATOM 3144 O O . CYS A 1 376 ? 18.269 6.468 32.078 1.00 25.69 376 CYS A O 1
ATOM 3146 N N . SER A 1 377 ? 16.623 5.241 31.177 1.00 26.91 377 SER A N 1
ATOM 3147 C CA . SER A 1 377 ? 17.253 3.927 31.277 1.00 26.91 377 SER A CA 1
ATOM 3148 C C . SER A 1 377 ? 17.847 3.588 29.906 1.00 26.91 377 SER A C 1
ATOM 3150 O O . SER A 1 377 ? 17.156 3.614 28.890 1.00 26.91 377 SER A O 1
ATOM 3152 N N . SER A 1 378 ? 19.144 3.311 29.878 1.00 28.00 378 SER A N 1
ATOM 3153 C CA . SER A 1 378 ? 19.946 2.953 28.708 1.00 28.00 378 SER A CA 1
ATOM 3154 C C . SER A 1 378 ? 19.992 1.436 28.507 1.00 28.00 378 SER A C 1
ATOM 3156 O O . SER A 1 378 ? 20.417 0.738 29.421 1.00 28.00 378 SER A O 1
ATOM 3158 N N . ILE A 1 379 ? 19.639 0.916 27.317 1.00 26.72 379 ILE A N 1
ATOM 3159 C CA . ILE A 1 379 ? 19.993 -0.451 26.871 1.00 26.72 379 ILE A CA 1
ATOM 3160 C C . ILE A 1 379 ? 20.218 -0.497 25.335 1.00 26.72 379 ILE A C 1
ATOM 3162 O O . ILE A 1 379 ? 19.305 -0.242 24.562 1.00 26.72 379 ILE A O 1
ATOM 3166 N N . ILE A 1 380 ? 21.461 -0.843 24.955 1.00 26.11 380 ILE A N 1
ATOM 3167 C CA . ILE A 1 380 ? 21.979 -1.610 23.790 1.00 26.11 380 ILE A CA 1
ATOM 3168 C C . ILE A 1 380 ? 21.529 -1.234 22.358 1.00 26.11 380 ILE A C 1
ATOM 3170 O O . ILE A 1 380 ? 20.360 -1.298 21.993 1.00 26.11 380 ILE A O 1
ATOM 3174 N N . GLN A 1 381 ? 22.532 -0.979 21.501 1.00 28.42 381 GLN A N 1
ATOM 3175 C CA . GLN A 1 381 ? 22.452 -0.865 20.037 1.00 28.42 381 GLN A CA 1
ATOM 3176 C C . GLN A 1 381 ? 21.848 -2.121 19.383 1.00 28.42 381 GLN A C 1
ATOM 3178 O O . GLN A 1 381 ? 22.538 -3.009 18.893 1.00 28.42 381 GLN A O 1
ATOM 3183 N N . THR A 1 382 ? 20.530 -2.151 19.312 1.00 23.22 382 THR A N 1
ATOM 3184 C CA . THR A 1 382 ? 19.794 -2.682 18.167 1.00 23.22 382 THR A CA 1
ATOM 3185 C C . THR A 1 382 ? 19.084 -1.486 17.543 1.00 23.22 382 THR A C 1
ATOM 3187 O O . THR A 1 382 ? 18.893 -0.471 18.209 1.00 23.22 382 THR A O 1
ATOM 3190 N N . SER A 1 383 ? 18.766 -1.525 16.253 1.00 28.64 383 SER A N 1
ATOM 3191 C CA . SER A 1 383 ? 17.935 -0.504 15.610 1.00 28.64 383 SER A CA 1
ATOM 3192 C C . SER A 1 383 ? 16.538 -0.520 16.240 1.00 28.64 383 SER A C 1
ATOM 3194 O O . SER A 1 383 ? 15.620 -1.148 15.714 1.00 28.64 383 SER A O 1
ATOM 3196 N N . SER A 1 384 ? 16.409 0.105 17.406 1.00 25.11 384 SER A N 1
ATOM 3197 C CA . SER A 1 384 ? 15.192 0.206 18.187 1.00 25.11 384 SER A CA 1
ATOM 3198 C C . SER A 1 384 ? 14.283 1.213 17.500 1.00 25.11 384 SER A C 1
ATOM 3200 O O . SER A 1 384 ? 14.542 2.414 17.437 1.00 25.11 384 SER A O 1
ATOM 3202 N N . ILE A 1 385 ? 13.219 0.688 16.904 1.00 34.16 385 ILE A N 1
ATOM 3203 C CA . ILE A 1 385 ? 12.124 1.491 16.381 1.00 34.16 385 ILE A CA 1
ATOM 3204 C C . ILE A 1 385 ? 11.431 2.095 17.603 1.00 34.16 385 ILE A C 1
ATOM 3206 O O . ILE A 1 385 ? 10.843 1.377 18.406 1.00 34.16 385 ILE A O 1
ATOM 3210 N N . ILE A 1 386 ? 11.571 3.409 17.780 1.00 34.44 386 ILE A N 1
ATOM 3211 C CA . ILE A 1 386 ? 10.993 4.137 18.911 1.00 34.44 386 ILE A CA 1
ATOM 3212 C C . ILE A 1 386 ? 9.471 4.153 18.742 1.00 34.44 386 ILE A C 1
ATOM 3214 O O . ILE A 1 386 ? 8.938 4.779 17.826 1.00 34.44 386 ILE A O 1
ATOM 3218 N N . TYR A 1 387 ? 8.759 3.478 19.643 1.00 40.22 387 TYR A N 1
ATOM 3219 C CA . TYR A 1 387 ? 7.310 3.609 19.764 1.00 40.22 387 TYR A CA 1
ATOM 3220 C C . TYR A 1 387 ? 6.991 4.889 20.529 1.00 40.22 387 TYR A C 1
ATOM 3222 O O . TYR A 1 387 ? 7.417 5.053 21.673 1.00 40.22 387 TYR A O 1
ATOM 3230 N N . HIS A 1 388 ? 6.198 5.788 19.944 1.00 40.22 388 HIS A N 1
ATOM 3231 C CA . HIS A 1 388 ? 5.661 6.894 20.725 1.00 40.22 388 HIS A CA 1
ATOM 3232 C C . HIS A 1 388 ? 4.552 6.392 21.636 1.00 40.22 388 HIS A C 1
ATOM 3234 O O . HIS A 1 388 ? 3.405 6.188 21.233 1.00 40.22 388 HIS A O 1
ATOM 3240 N N . ASN A 1 389 ? 4.920 6.223 22.893 1.00 49.69 389 ASN A N 1
ATOM 3241 C CA . ASN A 1 389 ? 4.015 5.871 23.954 1.00 49.69 389 ASN A CA 1
ATOM 3242 C C . ASN A 1 389 ? 3.868 7.088 24.882 1.00 49.69 389 ASN A C 1
ATOM 3244 O O . ASN A 1 389 ? 4.769 7.357 25.677 1.00 49.69 389 ASN A O 1
ATOM 3248 N N . PRO A 1 390 ? 2.741 7.823 24.817 1.00 46.31 390 PRO A N 1
ATOM 3249 C CA . PRO A 1 390 ? 2.515 8.996 25.666 1.00 46.31 390 PRO A CA 1
ATOM 3250 C C . PRO A 1 390 ? 2.430 8.640 27.161 1.00 46.31 390 PRO A C 1
ATOM 3252 O O . PRO A 1 390 ? 2.351 9.522 28.008 1.00 46.31 390 PRO A O 1
ATOM 3255 N N . PHE A 1 391 ? 2.448 7.347 27.494 1.00 52.19 391 PHE A N 1
ATOM 3256 C CA . PHE A 1 391 ? 2.364 6.809 28.841 1.00 52.19 391 PHE A CA 1
ATOM 3257 C C . PHE A 1 391 ? 3.662 6.123 29.293 1.00 52.19 391 PHE A C 1
ATOM 3259 O O . PHE A 1 391 ? 3.609 5.296 30.197 1.00 52.19 391 PHE A O 1
ATOM 3266 N N . LEU A 1 392 ? 4.822 6.453 28.705 1.00 54.69 392 LEU A N 1
ATOM 3267 C CA . LEU A 1 392 ? 6.133 5.883 29.073 1.00 54.69 392 LEU A CA 1
ATOM 3268 C C . LEU A 1 392 ? 6.436 5.928 30.582 1.00 54.69 392 LEU A C 1
ATOM 3270 O O . LEU A 1 392 ? 7.111 5.036 31.083 1.00 54.69 392 LEU A O 1
ATOM 3274 N N . ALA A 1 393 ? 5.914 6.928 31.300 1.00 47.84 393 ALA A N 1
ATOM 3275 C CA . ALA A 1 393 ? 6.066 7.065 32.751 1.00 47.84 393 ALA A CA 1
ATOM 3276 C C . ALA A 1 393 ? 5.254 6.042 33.575 1.00 47.84 393 ALA A C 1
ATOM 3278 O O . ALA A 1 393 ? 5.510 5.868 34.763 1.00 47.84 393 ALA A O 1
ATOM 3279 N N . LEU A 1 394 ? 4.267 5.378 32.968 1.00 62.16 394 LEU A N 1
ATOM 3280 C CA . LEU A 1 394 ? 3.426 4.369 33.614 1.00 62.16 394 LEU A CA 1
ATOM 3281 C C . LEU A 1 394 ? 4.005 2.969 33.423 1.00 62.16 394 LEU A C 1
ATOM 3283 O O . LEU A 1 394 ? 4.697 2.706 32.439 1.00 62.16 394 LEU A O 1
ATOM 3287 N N . SER A 1 395 ? 3.662 2.038 34.315 1.00 72.00 395 SER A N 1
ATOM 3288 C CA . SER A 1 395 ? 4.021 0.632 34.110 1.00 72.00 395 SER A CA 1
ATOM 3289 C C . SER A 1 395 ? 3.363 0.091 32.836 1.00 72.00 395 SER A C 1
ATOM 3291 O O . SER A 1 395 ? 2.261 0.504 32.470 1.00 72.00 395 SER A O 1
ATOM 3293 N N . ILE A 1 396 ? 4.005 -0.866 32.161 1.00 72.62 396 ILE A N 1
ATOM 3294 C CA . ILE A 1 396 ? 3.496 -1.441 30.903 1.00 72.62 396 ILE A CA 1
ATOM 3295 C C . ILE A 1 396 ? 2.046 -1.941 31.030 1.00 72.62 396 ILE A C 1
ATOM 3297 O O . ILE A 1 396 ? 1.231 -1.773 30.127 1.00 72.62 396 ILE A O 1
ATOM 3301 N N . GLN A 1 397 ? 1.681 -2.454 32.205 1.00 73.50 397 GLN A N 1
ATOM 3302 C CA . GLN A 1 397 ? 0.338 -2.932 32.514 1.00 73.50 397 GLN A CA 1
ATOM 3303 C C . GLN A 1 397 ? -0.687 -1.787 32.607 1.00 73.50 397 GLN A C 1
ATOM 3305 O O . GLN A 1 397 ? -1.782 -1.891 32.055 1.00 73.50 397 GLN A O 1
ATOM 3310 N N . GLN A 1 398 ? -0.322 -0.661 33.230 1.00 76.69 398 GLN A N 1
ATOM 3311 C CA . GLN A 1 398 ? -1.160 0.544 33.275 1.00 76.69 398 GLN A CA 1
ATOM 3312 C C . GLN A 1 398 ? -1.334 1.170 31.884 1.00 76.69 398 GLN A C 1
ATOM 3314 O O . GLN A 1 398 ? -2.411 1.671 31.555 1.00 76.69 398 GLN A O 1
ATOM 3319 N N . GLN A 1 399 ? -0.298 1.115 31.042 1.00 73.62 399 GLN A N 1
ATOM 3320 C CA . GLN A 1 399 ? -0.375 1.573 29.652 1.00 73.62 399 GLN A CA 1
ATOM 3321 C C . GLN A 1 399 ? -1.377 0.735 28.847 1.00 73.62 399 GLN A C 1
ATOM 3323 O O . GLN A 1 399 ? -2.254 1.299 28.190 1.00 73.62 399 GLN A O 1
ATOM 3328 N N . ARG A 1 400 ? -1.303 -0.602 28.958 1.00 80.12 400 ARG A N 1
ATOM 3329 C CA . ARG A 1 400 ? -2.238 -1.543 28.310 1.00 80.12 400 ARG A CA 1
ATOM 3330 C C . ARG A 1 400 ? -3.688 -1.268 28.714 1.00 80.12 400 ARG A C 1
ATOM 3332 O O . ARG A 1 400 ? -4.560 -1.189 27.852 1.00 80.12 400 ARG A O 1
ATOM 3339 N N . GLN A 1 401 ? -3.942 -1.035 30.004 1.00 81.81 401 GLN A N 1
ATOM 3340 C CA . GLN A 1 401 ? -5.288 -0.753 30.522 1.00 81.81 401 GLN A CA 1
ATOM 3341 C C . GLN A 1 401 ? -5.895 0.551 29.990 1.00 81.81 401 GLN A C 1
ATOM 3343 O O . GLN A 1 401 ? -7.118 0.667 29.897 1.00 81.81 401 GLN A O 1
ATOM 3348 N N . ARG A 1 402 ? -5.061 1.534 29.628 1.00 80.81 402 ARG A N 1
ATOM 3349 C CA . ARG A 1 402 ? -5.521 2.817 29.086 1.00 80.81 402 ARG A CA 1
ATOM 3350 C C . ARG A 1 402 ? -5.902 2.753 27.610 1.00 80.81 402 ARG A C 1
ATOM 3352 O O . ARG A 1 402 ? -6.520 3.712 27.146 1.00 80.81 402 ARG A O 1
ATOM 3359 N N . LEU A 1 403 ? -5.575 1.687 26.880 1.00 82.31 403 LEU A N 1
ATOM 3360 C CA . LEU A 1 403 ? -5.970 1.548 25.476 1.00 82.31 403 LEU A CA 1
ATOM 3361 C C . LEU A 1 403 ? -7.492 1.341 25.348 1.00 82.31 403 LEU A C 1
ATOM 3363 O O . LEU A 1 403 ? -8.074 0.628 26.168 1.00 82.31 403 LEU A O 1
ATOM 3367 N N . PRO A 1 404 ? -8.157 1.922 24.328 1.00 83.81 404 PRO A N 1
ATOM 3368 C CA . PRO A 1 404 ? -9.606 1.789 24.139 1.00 83.81 404 PRO A CA 1
ATOM 3369 C C . PRO A 1 404 ? -10.109 0.342 24.129 1.00 83.81 404 PRO A C 1
ATOM 3371 O O . PRO A 1 404 ? -11.122 0.042 24.759 1.00 83.81 404 PRO A O 1
ATOM 3374 N N . ILE A 1 405 ? -9.361 -0.568 23.495 1.00 88.31 405 ILE A N 1
ATOM 3375 C CA . ILE A 1 405 ? -9.727 -1.986 23.386 1.00 88.31 405 ILE A CA 1
ATOM 3376 C C . ILE A 1 405 ? -9.814 -2.712 24.738 1.00 88.31 405 ILE A C 1
ATOM 3378 O O . ILE A 1 405 ? -10.551 -3.686 24.857 1.00 88.31 405 ILE A O 1
ATOM 3382 N N . SER A 1 406 ? -9.125 -2.216 25.773 1.00 87.38 406 SER A N 1
ATOM 3383 C CA . SER A 1 406 ? -9.114 -2.819 27.114 1.00 87.38 406 SER A CA 1
ATOM 3384 C C . SER A 1 406 ? -10.522 -2.925 27.712 1.00 87.38 406 SER A C 1
ATOM 3386 O O . SER A 1 406 ? -10.873 -3.942 28.308 1.00 87.38 406 SER A O 1
ATOM 3388 N N . LYS A 1 407 ? -11.377 -1.917 27.469 1.00 88.88 407 LYS A N 1
ATOM 3389 C CA . LYS A 1 407 ? -12.776 -1.899 27.938 1.00 88.88 407 LYS A CA 1
ATOM 3390 C C . LYS A 1 407 ? -13.615 -3.040 27.355 1.00 88.88 407 LYS A C 1
ATOM 3392 O O . LYS A 1 407 ? -14.557 -3.498 27.991 1.00 88.88 407 LYS A O 1
ATOM 3397 N N . TYR A 1 408 ? -13.251 -3.500 26.162 1.00 90.06 408 TYR A N 1
ATOM 3398 C CA . TYR A 1 408 ? -13.990 -4.491 25.386 1.00 90.06 408 TYR A CA 1
ATOM 3399 C C . TYR A 1 408 ? -13.402 -5.905 25.513 1.00 90.06 408 TYR A C 1
ATOM 3401 O O . TYR A 1 408 ? -13.903 -6.823 24.870 1.00 90.06 408 TYR A O 1
ATOM 3409 N N . ARG A 1 409 ? -12.371 -6.118 26.351 1.00 91.56 409 ARG A N 1
ATOM 3410 C CA . ARG A 1 409 ? -11.650 -7.402 26.486 1.00 91.56 409 ARG A CA 1
ATOM 3411 C C . ARG A 1 409 ? -12.582 -8.604 26.661 1.00 91.56 409 ARG A C 1
ATOM 3413 O O . ARG A 1 409 ? -12.489 -9.561 25.902 1.00 91.56 409 ARG A O 1
ATOM 3420 N N . ASN A 1 410 ? -13.488 -8.551 27.637 1.00 92.44 410 ASN A N 1
ATOM 3421 C CA . ASN A 1 410 ? -14.371 -9.683 27.940 1.00 92.44 410 ASN A CA 1
ATOM 3422 C C . ASN A 1 410 ? -15.406 -9.919 26.830 1.00 92.44 410 ASN A C 1
ATOM 3424 O O . ASN A 1 410 ? -15.706 -11.063 26.508 1.00 92.44 410 ASN A O 1
ATOM 3428 N N . GLN A 1 411 ? -15.914 -8.847 26.213 1.00 92.81 411 GLN A N 1
ATOM 3429 C CA . GLN A 1 411 ? -16.843 -8.948 25.085 1.00 92.81 411 GLN A CA 1
ATOM 3430 C C . GLN A 1 411 ? -16.158 -9.574 23.864 1.00 92.81 411 GLN A C 1
ATOM 3432 O O . GLN A 1 411 ? -16.729 -10.454 23.233 1.00 92.81 411 GLN A O 1
ATOM 3437 N N . LEU A 1 412 ? -14.914 -9.181 23.570 1.00 93.12 412 LEU A N 1
ATOM 3438 C CA . LEU A 1 412 ? -14.114 -9.765 22.491 1.00 93.12 412 LEU A CA 1
ATOM 3439 C C . LEU A 1 412 ? -13.891 -11.266 22.696 1.00 93.12 412 LEU A C 1
ATOM 3441 O O . LEU A 1 412 ? -14.117 -12.038 21.771 1.00 93.12 412 LEU A O 1
ATOM 3445 N N . LEU A 1 413 ? -13.491 -11.679 23.902 1.00 93.81 413 LEU A N 1
ATOM 3446 C CA . LEU A 1 413 ? -13.269 -13.093 24.221 1.00 93.81 413 LEU A CA 1
ATOM 3447 C C . LEU A 1 413 ? -14.557 -13.916 24.080 1.00 93.81 413 LEU A C 1
ATOM 3449 O O . LEU A 1 413 ? -14.538 -14.954 23.424 1.00 93.81 413 LEU A O 1
ATOM 3453 N N . TYR A 1 414 ? -15.682 -13.405 24.591 1.00 94.12 414 TYR A N 1
ATOM 3454 C CA . TYR A 1 414 ? -16.992 -14.041 24.428 1.00 94.12 414 TYR A CA 1
ATOM 3455 C C . TYR A 1 414 ? -17.384 -14.203 22.952 1.00 94.12 414 TYR A C 1
ATOM 3457 O O . TYR A 1 414 ? -17.860 -15.261 22.542 1.00 94.12 414 TYR A O 1
ATOM 3465 N N . LEU A 1 415 ? -17.175 -13.167 22.132 1.00 93.75 415 LEU A N 1
ATOM 3466 C CA . LEU A 1 415 ? -17.503 -13.225 20.708 1.00 93.75 415 LEU A CA 1
ATOM 3467 C C . LEU A 1 415 ? -16.631 -14.237 19.957 1.00 93.75 415 LEU A C 1
ATOM 3469 O O . LEU A 1 415 ? -17.155 -14.942 19.104 1.00 93.75 415 LEU A O 1
ATOM 3473 N N . VAL A 1 416 ? -15.336 -14.330 20.269 1.00 93.44 416 VAL A N 1
ATOM 3474 C CA . VAL A 1 416 ? -14.421 -15.296 19.631 1.00 93.44 416 VAL A CA 1
ATOM 3475 C C . VAL A 1 416 ? -14.751 -16.738 20.029 1.00 93.44 416 VAL A C 1
ATOM 3477 O O . VAL A 1 416 ? -14.605 -17.656 19.224 1.00 93.44 416 VAL A O 1
ATOM 3480 N N . GLU A 1 417 ? -15.222 -16.954 21.255 1.00 92.38 417 GLU A N 1
ATOM 3481 C CA . GLU A 1 417 ? -15.669 -18.271 21.706 1.00 92.38 417 GLU A CA 1
ATOM 3482 C C . GLU A 1 417 ? -16.975 -18.690 21.010 1.00 92.38 417 GLU A C 1
ATOM 3484 O O . GLU A 1 417 ? -17.070 -19.803 20.485 1.00 92.38 417 GLU A O 1
ATOM 3489 N N . LYS A 1 418 ? -17.951 -17.770 20.941 1.00 91.69 418 LYS A N 1
ATOM 3490 C CA . LYS A 1 418 ? -19.288 -18.017 20.384 1.00 91.69 418 LYS A CA 1
ATOM 3491 C C . LYS A 1 418 ? -19.323 -18.090 18.855 1.00 91.69 418 LYS A C 1
ATOM 3493 O O . LYS A 1 418 ? -20.010 -18.947 18.306 1.00 91.69 418 LYS A O 1
ATOM 3498 N N . TYR A 1 419 ? -18.643 -17.176 18.168 1.00 92.81 419 TYR A N 1
ATOM 3499 C CA . TYR A 1 419 ? -18.709 -17.034 16.713 1.00 92.81 419 TYR A CA 1
ATOM 3500 C C . TYR A 1 419 ? -17.432 -17.549 16.059 1.00 92.81 419 TYR A C 1
ATOM 3502 O O . TYR A 1 419 ? -16.325 -17.320 16.543 1.00 92.81 419 TYR A O 1
ATOM 3510 N N . LYS A 1 420 ? -17.574 -18.205 14.905 1.00 93.25 420 LYS A N 1
ATOM 3511 C CA . LYS A 1 420 ? -16.424 -18.675 14.125 1.00 93.25 420 LYS A CA 1
ATOM 3512 C C . LYS A 1 420 ? -15.612 -17.510 13.557 1.00 93.25 420 LYS A C 1
ATOM 3514 O O . LYS A 1 420 ? -14.389 -17.605 13.446 1.00 93.25 420 LYS A O 1
ATOM 3519 N N . THR A 1 421 ? -16.286 -16.423 13.175 1.00 95.06 421 THR A N 1
ATOM 3520 C CA . THR A 1 421 ? -15.645 -15.206 12.668 1.00 95.06 421 THR A CA 1
ATOM 3521 C C . THR A 1 421 ? -16.082 -13.968 13.443 1.00 95.06 421 THR A C 1
ATOM 3523 O O . THR A 1 421 ? -17.268 -13.743 13.669 1.00 95.06 421 THR A O 1
ATOM 3526 N N . VAL A 1 422 ? -15.122 -13.121 13.812 1.00 95.06 422 VAL A N 1
ATOM 3527 C CA . VAL A 1 422 ? -15.388 -11.827 14.453 1.00 95.06 422 VAL A CA 1
ATOM 3528 C C . VAL A 1 422 ? -14.722 -10.716 13.651 1.00 95.06 422 VAL A C 1
ATOM 3530 O O . VAL A 1 422 ? -13.523 -10.755 13.391 1.00 95.06 422 VAL A O 1
ATOM 3533 N N . VAL A 1 423 ? -15.488 -9.703 13.263 1.00 93.75 423 VAL A N 1
ATOM 3534 C CA . VAL A 1 423 ? -14.985 -8.495 12.610 1.00 93.75 423 VAL A CA 1
ATOM 3535 C C . VAL A 1 423 ? -14.822 -7.410 13.669 1.00 93.75 423 VAL A C 1
ATOM 3537 O O . VAL A 1 423 ? -15.799 -6.954 14.262 1.00 93.75 423 VAL A O 1
ATOM 3540 N N . VAL A 1 424 ? -13.582 -7.001 13.922 1.00 92.38 424 VAL A N 1
ATOM 3541 C CA . VAL A 1 424 ? -13.237 -5.969 14.903 1.00 92.38 424 VAL A CA 1
ATOM 3542 C C . VAL A 1 424 ? -12.979 -4.662 14.169 1.00 92.38 424 VAL A C 1
ATOM 3544 O O . VAL A 1 424 ? -11.975 -4.507 13.472 1.00 92.38 424 VAL A O 1
ATOM 3547 N N . VAL A 1 425 ? -13.880 -3.705 14.354 1.00 88.19 425 VAL A N 1
ATOM 3548 C CA . VAL A 1 425 ? -13.768 -2.358 13.800 1.00 88.19 425 VAL A CA 1
ATOM 3549 C C . VAL A 1 425 ? -13.172 -1.446 14.852 1.00 88.19 425 VAL A C 1
ATOM 3551 O O . VAL A 1 425 ? -13.606 -1.433 15.999 1.00 88.19 425 VAL A O 1
ATOM 3554 N N . GLY A 1 426 ? -12.176 -0.658 14.483 1.00 81.25 426 GLY A N 1
ATOM 3555 C CA . GLY A 1 426 ? -11.728 0.427 15.342 1.00 81.25 426 GLY A CA 1
ATOM 3556 C C . GLY A 1 426 ? -10.604 1.219 14.714 1.00 81.25 426 GLY A C 1
ATOM 3557 O O . GLY A 1 426 ? -9.865 0.724 13.865 1.00 81.25 426 GLY A O 1
ATOM 3558 N N . GLU A 1 427 ? -10.409 2.440 15.178 1.00 74.69 427 GLU A N 1
ATOM 3559 C CA . GLU A 1 427 ? -9.377 3.328 14.649 1.00 74.69 427 GLU A CA 1
ATOM 3560 C C . GLU A 1 427 ? -7.960 2.788 14.905 1.00 74.69 427 GLU A C 1
ATOM 3562 O O . GLU A 1 427 ? -7.706 1.986 15.812 1.00 74.69 427 GLU A O 1
ATOM 3567 N N . THR A 1 428 ? -6.985 3.216 14.106 1.00 74.19 428 THR A N 1
ATOM 3568 C CA . THR A 1 428 ? -5.575 2.889 14.373 1.00 74.19 428 THR A CA 1
ATOM 3569 C C . THR A 1 428 ? -5.146 3.487 15.718 1.00 74.19 428 THR A C 1
ATOM 3571 O O . THR A 1 428 ? -5.451 4.644 15.998 1.00 74.19 428 THR A O 1
ATOM 3574 N N . GLY A 1 429 ? -4.401 2.735 16.529 1.00 71.69 429 GLY A N 1
ATOM 3575 C CA . GLY A 1 429 ? -4.016 3.163 17.881 1.00 71.69 429 GLY A CA 1
ATOM 3576 C C . GLY A 1 429 ? -5.010 2.771 18.981 1.00 71.69 429 GLY A C 1
ATOM 3577 O O . GLY A 1 429 ? -4.707 2.955 20.155 1.00 71.69 429 GLY A O 1
ATOM 3578 N N . SER A 1 430 ? -6.147 2.149 18.643 1.00 78.81 430 SER A N 1
ATOM 3579 C CA . SER A 1 430 ? -7.076 1.601 19.645 1.00 78.81 430 SER A CA 1
ATOM 3580 C C . SER A 1 430 ? -6.540 0.372 20.395 1.00 78.81 430 SER A C 1
ATOM 3582 O O . SER A 1 430 ? -7.077 0.013 21.442 1.00 78.81 430 SER A O 1
ATOM 3584 N N . GLY A 1 431 ? -5.471 -0.252 19.883 1.00 82.31 431 GLY A N 1
ATOM 3585 C CA . GLY A 1 431 ? -4.810 -1.418 20.479 1.00 82.31 431 GLY A CA 1
ATOM 3586 C C . GLY A 1 431 ? -5.170 -2.772 19.854 1.00 82.31 431 GLY A C 1
ATOM 3587 O O . GLY A 1 431 ? -4.768 -3.790 20.405 1.00 82.31 431 GLY A O 1
ATOM 3588 N N . LYS A 1 432 ? -5.886 -2.812 18.716 1.00 87.38 432 LYS A N 1
ATOM 3589 C CA . LYS A 1 432 ? -6.281 -4.063 18.019 1.00 87.38 432 LYS A CA 1
ATOM 3590 C C . LYS A 1 432 ? -5.095 -4.994 17.756 1.00 87.38 432 LYS A C 1
ATOM 3592 O O . LYS A 1 432 ? -5.070 -6.112 18.252 1.00 87.38 432 LYS A O 1
ATOM 3597 N N . SER A 1 433 ? -4.083 -4.496 17.055 1.00 88.75 433 SER A N 1
ATOM 3598 C CA . SER A 1 433 ? -2.930 -5.273 16.584 1.00 88.75 433 SER A CA 1
ATOM 3599 C C . SER A 1 433 ? -1.970 -5.719 17.690 1.00 88.75 433 SER A C 1
ATOM 3601 O O . SER A 1 433 ? -1.183 -6.641 17.479 1.00 88.75 433 SER A O 1
ATOM 3603 N N . THR A 1 434 ? -2.002 -5.055 18.853 1.00 89.62 434 THR A N 1
ATOM 3604 C CA . THR A 1 434 ? -1.105 -5.341 19.984 1.00 89.62 434 THR A CA 1
ATOM 3605 C C . THR A 1 434 ? -1.792 -6.151 21.076 1.00 89.62 434 THR A C 1
ATOM 3607 O O . THR A 1 434 ? -1.244 -7.158 21.510 1.00 89.62 434 THR A O 1
ATOM 3610 N N . GLN A 1 435 ? -2.987 -5.751 21.521 1.00 92.06 435 GLN A N 1
ATOM 3611 C CA . GLN A 1 435 ? -3.631 -6.346 22.696 1.00 92.06 435 GLN A CA 1
ATOM 3612 C C . GLN A 1 435 ? -4.451 -7.594 22.381 1.00 92.06 435 GLN A C 1
ATOM 3614 O O . GLN A 1 435 ? -4.456 -8.527 23.179 1.00 92.06 435 GLN A O 1
ATOM 3619 N N . LEU A 1 436 ? -5.132 -7.638 21.232 1.00 93.00 436 LEU A N 1
ATOM 3620 C CA . LEU A 1 436 ? -6.007 -8.759 20.893 1.00 93.00 436 LEU A CA 1
ATOM 3621 C C . LEU A 1 436 ? -5.257 -10.108 20.846 1.00 93.00 436 LEU A C 1
ATOM 3623 O O . LEU A 1 436 ? -5.747 -11.057 21.460 1.00 93.00 436 LEU A O 1
ATOM 3627 N N . PRO A 1 437 ? -4.057 -10.217 20.232 1.00 94.94 437 PRO A N 1
ATOM 3628 C CA . PRO A 1 437 ? -3.279 -11.457 20.267 1.00 94.94 437 PRO A CA 1
ATOM 3629 C C . PRO A 1 437 ? -2.898 -11.886 21.687 1.00 94.94 437 PRO A C 1
ATOM 3631 O O . PRO A 1 437 ? -2.941 -13.072 22.006 1.00 94.94 437 PRO A O 1
ATOM 3634 N N . GLN A 1 438 ? -2.569 -10.919 22.550 1.00 93.88 438 GLN A N 1
ATOM 3635 C CA . GLN A 1 438 ? -2.218 -11.177 23.947 1.00 93.88 438 GLN A CA 1
ATOM 3636 C C . GLN A 1 438 ? -3.424 -11.713 24.724 1.00 93.88 438 GLN A C 1
ATOM 3638 O O . GLN A 1 438 ? -3.291 -12.708 25.426 1.00 93.88 438 GLN A O 1
ATOM 3643 N N . TYR A 1 439 ? -4.612 -11.123 24.553 1.00 94.44 439 TYR A N 1
ATOM 3644 C CA . TYR A 1 439 ? -5.831 -11.601 25.218 1.00 94.44 439 TYR A CA 1
ATOM 3645 C C . TYR A 1 439 ? -6.166 -13.044 24.838 1.00 94.44 439 TYR A C 1
ATOM 3647 O O . TYR A 1 439 ? -6.535 -13.832 25.703 1.00 94.44 439 TYR A O 1
ATOM 3655 N N . LEU A 1 440 ? -6.001 -13.402 23.564 1.00 94.56 440 LEU A N 1
ATOM 3656 C CA . LEU A 1 440 ? -6.236 -14.764 23.084 1.00 94.56 440 LEU A CA 1
ATOM 3657 C C . LEU A 1 440 ? -5.211 -15.754 23.649 1.00 94.56 440 LEU A C 1
ATOM 3659 O O . LEU A 1 440 ? -5.589 -16.835 24.097 1.00 94.56 440 LEU A O 1
ATOM 3663 N N . ALA A 1 441 ? -3.929 -15.379 23.670 1.00 92.56 441 ALA A N 1
ATOM 3664 C CA . ALA A 1 441 ? -2.873 -16.210 24.244 1.00 92.56 441 ALA A CA 1
ATOM 3665 C C . ALA A 1 441 ? -3.076 -16.427 25.755 1.00 92.56 441 ALA A C 1
ATOM 3667 O O . ALA A 1 441 ? -2.970 -17.557 26.227 1.00 92.56 441 ALA A O 1
ATOM 3668 N N . GLU A 1 442 ? -3.424 -15.368 26.496 1.00 91.25 442 GLU A N 1
ATOM 3669 C CA . GLU A 1 442 ? -3.753 -15.409 27.930 1.00 91.25 442 GLU A CA 1
ATOM 3670 C C . GLU A 1 442 ? -4.967 -16.307 28.222 1.00 91.25 442 GLU A C 1
ATOM 3672 O O . GLU A 1 442 ? -4.986 -16.998 29.238 1.00 91.25 442 GLU A O 1
ATOM 3677 N N . PHE A 1 443 ? -5.968 -16.318 27.335 1.00 90.81 443 PHE A N 1
ATOM 3678 C CA . PHE A 1 443 ? -7.187 -17.123 27.480 1.00 90.81 443 PHE A CA 1
ATOM 3679 C C . PHE A 1 443 ? -7.021 -18.583 27.018 1.00 90.81 443 PHE A C 1
ATOM 3681 O O . PHE A 1 443 ? -7.969 -19.358 27.067 1.00 90.81 443 PHE A O 1
ATOM 3688 N N . GLY A 1 444 ? -5.819 -18.975 26.583 1.00 91.06 444 GLY A N 1
ATOM 3689 C CA . GLY A 1 444 ? -5.483 -20.367 26.283 1.00 91.06 444 GLY A CA 1
ATOM 3690 C C . GLY A 1 444 ? -5.591 -20.780 24.815 1.00 91.06 444 GLY A C 1
ATOM 3691 O O . GLY A 1 444 ? -5.340 -21.938 24.502 1.00 91.06 444 GLY A O 1
ATOM 3692 N N . TRP A 1 445 ? -5.851 -19.856 23.885 1.00 91.94 445 TRP A N 1
ATOM 3693 C CA . TRP A 1 445 ? -5.932 -20.193 22.455 1.00 91.94 445 TRP A CA 1
ATOM 3694 C C . TRP A 1 445 ? -4.593 -20.638 21.847 1.00 91.94 445 TRP A C 1
ATOM 3696 O O . TRP A 1 445 ? -4.584 -21.234 20.777 1.00 91.94 445 TRP A O 1
ATOM 3706 N N . ALA A 1 446 ? -3.463 -20.389 22.513 1.00 90.25 446 ALA A N 1
ATOM 3707 C CA . ALA A 1 446 ? -2.133 -20.846 22.091 1.00 90.25 446 ALA A CA 1
ATOM 3708 C C . ALA A 1 446 ? -1.595 -22.027 22.932 1.00 90.25 446 ALA A C 1
ATOM 3710 O O . ALA A 1 446 ? -0.384 -22.156 23.128 1.00 90.25 446 ALA A O 1
ATOM 3711 N N . GLN A 1 447 ? -2.485 -22.841 23.509 1.00 86.81 447 GLN A N 1
ATOM 3712 C CA . GLN A 1 447 ? -2.122 -24.070 24.225 1.00 86.81 447 GLN A CA 1
ATOM 3713 C C . GLN A 1 447 ? -2.020 -25.271 23.264 1.00 86.81 447 GLN A C 1
ATOM 3715 O O . GLN A 1 447 ? -2.272 -25.147 22.067 1.00 86.81 447 GLN A O 1
ATOM 3720 N N . GLU A 1 448 ? -1.575 -26.427 23.771 1.00 82.56 448 GLU A N 1
ATOM 3721 C CA . GLU A 1 448 ? -1.494 -27.695 23.012 1.00 82.56 448 GLU A CA 1
ATOM 3722 C C . GLU A 1 448 ? -0.641 -27.631 21.727 1.00 82.56 448 GLU A C 1
ATOM 3724 O O . GLU A 1 448 ? -0.881 -28.336 20.750 1.00 82.56 448 GLU A O 1
ATOM 3729 N N . GLY A 1 449 ? 0.375 -26.763 21.710 1.00 82.44 449 GLY A N 1
ATOM 3730 C CA . GLY A 1 449 ? 1.260 -26.584 20.553 1.00 82.44 449 GLY A CA 1
ATOM 3731 C C . GLY A 1 449 ? 0.652 -25.774 19.400 1.00 82.44 449 GLY A C 1
ATOM 3732 O O . GLY A 1 449 ? 1.324 -25.580 18.386 1.00 82.44 449 GLY A O 1
ATOM 3733 N N . LYS A 1 450 ? -0.580 -25.264 19.545 1.00 91.44 450 LYS A N 1
ATOM 3734 C CA . LYS A 1 450 ? -1.218 -24.364 18.574 1.00 91.44 450 LYS A CA 1
ATOM 3735 C C . LYS A 1 450 ? -0.681 -22.940 18.706 1.00 91.44 450 LYS A C 1
ATOM 3737 O O . LYS A 1 450 ? -0.299 -22.487 19.784 1.00 91.44 450 LYS A O 1
ATOM 3742 N N . LYS A 1 451 ? -0.686 -22.211 17.591 1.00 95.12 451 LYS A N 1
ATOM 3743 C CA . LYS A 1 451 ? -0.213 -20.824 17.499 1.00 95.12 451 LYS A CA 1
ATOM 3744 C C . LYS A 1 451 ? -1.347 -19.880 17.104 1.00 95.12 451 LYS A C 1
ATOM 3746 O O . LYS A 1 451 ? -2.323 -20.279 16.471 1.00 95.12 451 LYS A O 1
ATOM 3751 N N . ILE A 1 452 ? -1.178 -18.603 17.427 1.00 97.19 452 ILE A N 1
ATOM 3752 C CA . ILE A 1 452 ? -2.017 -17.506 16.939 1.00 97.19 452 ILE A CA 1
ATOM 3753 C C . ILE A 1 452 ? -1.257 -16.812 15.810 1.00 97.19 452 ILE A C 1
ATOM 3755 O O . ILE A 1 452 ? -0.146 -16.315 16.017 1.00 97.19 452 ILE A O 1
ATOM 3759 N N . CYS A 1 453 ? -1.848 -16.789 14.617 1.00 97.00 453 CYS A N 1
ATOM 3760 C CA . CYS A 1 453 ? -1.282 -16.117 13.452 1.00 97.00 453 CYS A CA 1
ATOM 3761 C C . CYS A 1 453 ? -1.883 -14.722 13.305 1.00 97.00 453 CYS A C 1
ATOM 3763 O O . CYS A 1 453 ? -3.102 -14.576 13.341 1.00 97.00 453 CYS A O 1
ATOM 3765 N N . ILE A 1 454 ? -1.049 -13.708 13.092 1.00 97.00 454 ILE A N 1
ATOM 3766 C CA . ILE A 1 454 ? -1.490 -12.350 12.777 1.00 97.00 454 ILE A CA 1
ATOM 3767 C C . ILE A 1 454 ? -0.873 -11.953 11.454 1.00 97.00 454 ILE A C 1
ATOM 3769 O O . ILE A 1 454 ? 0.351 -11.868 11.344 1.00 97.00 454 ILE A O 1
ATOM 3773 N N . THR A 1 455 ? -1.708 -11.691 10.459 1.00 95.06 455 THR A N 1
ATOM 3774 C CA . THR A 1 455 ? -1.240 -11.217 9.165 1.00 95.06 455 THR A CA 1
ATOM 3775 C C . THR A 1 455 ? -1.152 -9.700 9.152 1.00 95.06 455 THR A C 1
ATOM 3777 O O . THR A 1 455 ? -1.937 -9.001 9.792 1.00 95.06 455 THR A O 1
ATOM 3780 N N . GLN A 1 456 ? -0.145 -9.193 8.454 1.00 88.94 456 GLN A N 1
ATOM 3781 C CA . GLN A 1 456 ? 0.057 -7.777 8.201 1.00 88.94 456 GLN A CA 1
ATOM 3782 C C . GLN A 1 456 ? 0.375 -7.577 6.717 1.00 88.94 456 GLN A C 1
ATOM 3784 O O . GLN A 1 456 ? 1.267 -8.253 6.185 1.00 88.94 456 GLN A O 1
ATOM 3789 N N . PRO A 1 457 ? -0.235 -6.590 6.049 1.00 82.94 457 PRO A N 1
ATOM 3790 C CA . PRO A 1 457 ? 0.085 -6.289 4.655 1.00 82.94 457 PRO A CA 1
ATOM 3791 C C . PRO A 1 457 ? 1.522 -5.768 4.488 1.00 82.94 457 PRO A C 1
ATOM 3793 O O . PRO A 1 457 ? 2.152 -5.945 3.441 1.00 82.94 457 PRO A O 1
ATOM 3796 N N . ARG A 1 458 ? 2.098 -5.164 5.540 1.00 80.69 458 ARG A N 1
ATOM 3797 C CA . ARG A 1 458 ? 3.412 -4.506 5.500 1.00 80.69 458 ARG A CA 1
ATOM 3798 C C . ARG A 1 458 ? 4.449 -5.229 6.354 1.00 80.69 458 ARG A C 1
ATOM 3800 O O . ARG A 1 458 ? 4.264 -5.428 7.551 1.00 80.69 458 ARG A O 1
ATOM 3807 N N . ARG A 1 459 ? 5.621 -5.500 5.760 1.00 79.00 459 ARG A N 1
ATOM 3808 C CA . ARG A 1 459 ? 6.774 -6.110 6.455 1.00 79.00 459 ARG A CA 1
ATOM 3809 C C . ARG A 1 459 ? 7.185 -5.332 7.708 1.00 79.00 459 ARG A C 1
ATOM 3811 O O . ARG A 1 459 ? 7.396 -5.939 8.748 1.00 79.00 459 ARG A O 1
ATOM 3818 N N . VAL A 1 460 ? 7.311 -4.007 7.603 1.00 73.62 460 VAL A N 1
ATOM 3819 C CA . VAL A 1 460 ? 7.742 -3.165 8.734 1.00 73.62 460 VAL A CA 1
ATOM 3820 C C . VAL A 1 460 ? 6.753 -3.282 9.892 1.00 73.62 460 VAL A C 1
ATOM 3822 O O . VAL A 1 460 ? 7.186 -3.493 11.019 1.00 73.62 460 VAL A O 1
ATOM 3825 N N . ALA A 1 461 ? 5.447 -3.254 9.604 1.00 77.00 461 ALA A N 1
ATOM 3826 C CA . ALA A 1 461 ? 4.403 -3.399 10.614 1.00 77.00 461 ALA A CA 1
ATOM 3827 C C . ALA A 1 461 ? 4.519 -4.742 11.353 1.00 77.00 461 ALA A C 1
ATOM 3829 O O . ALA A 1 461 ? 4.591 -4.736 12.579 1.00 77.00 461 ALA A O 1
ATOM 3830 N N . ALA A 1 462 ? 4.649 -5.864 10.633 1.00 83.69 462 ALA A N 1
ATOM 3831 C CA . ALA A 1 462 ? 4.808 -7.194 11.236 1.00 83.69 462 ALA A CA 1
ATOM 3832 C C . ALA A 1 462 ? 5.996 -7.272 12.211 1.00 83.69 462 ALA A C 1
ATOM 3834 O O . ALA A 1 462 ? 5.834 -7.715 13.346 1.00 83.69 462 ALA A O 1
ATOM 3835 N N . VAL A 1 463 ? 7.173 -6.793 11.790 1.00 78.44 463 VAL A N 1
ATOM 3836 C CA . VAL A 1 463 ? 8.394 -6.815 12.615 1.00 78.44 463 VAL A CA 1
ATOM 3837 C C . VAL A 1 463 ? 8.238 -5.919 13.846 1.00 78.44 463 VAL A C 1
ATOM 3839 O O . VAL A 1 463 ? 8.552 -6.331 14.961 1.00 78.44 463 VAL A O 1
ATOM 3842 N N . THR A 1 464 ? 7.718 -4.701 13.664 1.00 74.50 464 THR A N 1
ATOM 3843 C CA . THR A 1 464 ? 7.520 -3.755 14.773 1.00 74.50 464 THR A CA 1
ATOM 3844 C C . THR A 1 464 ? 6.481 -4.235 15.774 1.00 74.50 464 THR A C 1
ATOM 3846 O O . THR A 1 464 ? 6.704 -4.165 16.975 1.00 74.50 464 THR A O 1
ATOM 3849 N N . LEU A 1 465 ? 5.353 -4.770 15.314 1.00 85.62 465 LEU A N 1
ATOM 3850 C CA . LEU A 1 465 ? 4.308 -5.250 16.209 1.00 85.62 465 LEU A CA 1
ATOM 3851 C C . LEU A 1 465 ? 4.791 -6.459 17.006 1.00 85.62 465 LEU A C 1
ATOM 3853 O O . LEU A 1 465 ? 4.578 -6.494 18.213 1.00 85.62 465 LEU A O 1
ATOM 3857 N N . ALA A 1 466 ? 5.518 -7.384 16.374 1.00 88.50 466 ALA A N 1
ATOM 3858 C CA . ALA A 1 466 ? 6.126 -8.507 17.078 1.00 88.50 466 ALA A CA 1
ATOM 3859 C C . ALA A 1 466 ? 7.115 -8.043 18.153 1.00 88.50 466 ALA A C 1
ATOM 3861 O O . ALA A 1 466 ? 7.036 -8.506 19.287 1.00 88.50 466 ALA A O 1
ATOM 3862 N N . ASN A 1 467 ? 8.005 -7.097 17.833 1.00 81.38 467 ASN A N 1
ATOM 3863 C CA . ASN A 1 467 ? 8.957 -6.573 18.812 1.00 81.38 467 ASN A CA 1
ATOM 3864 C C . ASN A 1 467 ? 8.242 -5.843 19.963 1.00 81.38 467 ASN A C 1
ATOM 3866 O O . ASN A 1 467 ? 8.531 -6.086 21.130 1.00 81.38 467 ASN A O 1
ATOM 3870 N N . ARG A 1 468 ? 7.236 -5.018 19.650 1.00 81.31 468 ARG A N 1
ATOM 3871 C CA . ARG A 1 468 ? 6.431 -4.319 20.658 1.00 81.31 468 ARG A CA 1
ATOM 3872 C C . ARG A 1 468 ? 5.686 -5.278 21.584 1.00 81.31 468 ARG A C 1
ATOM 3874 O O . ARG A 1 468 ? 5.643 -5.053 22.788 1.00 81.31 468 ARG A O 1
ATOM 3881 N N . VAL A 1 469 ? 5.071 -6.321 21.035 1.00 89.69 469 VAL A N 1
ATOM 3882 C CA . VAL A 1 469 ? 4.335 -7.307 21.834 1.00 89.69 469 VAL A CA 1
ATOM 3883 C C . VAL A 1 469 ? 5.291 -8.179 22.643 1.00 89.69 469 VAL A C 1
ATOM 3885 O O . VAL A 1 469 ? 4.980 -8.497 23.786 1.00 89.69 469 VAL A O 1
ATOM 3888 N N . ALA A 1 470 ? 6.483 -8.483 22.122 1.00 87.94 470 ALA A N 1
ATOM 3889 C CA . ALA A 1 470 ? 7.528 -9.152 22.891 1.00 87.94 470 ALA A CA 1
ATOM 3890 C C . ALA A 1 470 ? 7.963 -8.318 24.112 1.00 87.94 470 ALA A C 1
ATOM 3892 O O . ALA A 1 470 ? 8.039 -8.857 25.216 1.00 87.94 470 ALA A O 1
ATOM 3893 N N . GLU A 1 471 ? 8.154 -7.003 23.939 1.00 83.00 471 GLU A N 1
ATOM 3894 C CA . GLU A 1 471 ? 8.415 -6.058 25.035 1.00 83.00 471 GLU A CA 1
ATOM 3895 C C . GLU A 1 471 ? 7.251 -6.011 26.042 1.00 83.00 471 GLU A C 1
ATOM 3897 O O . GLU A 1 471 ? 7.475 -6.076 27.249 1.00 83.00 471 GLU A O 1
ATOM 3902 N N . GLU A 1 472 ? 6.000 -5.935 25.571 1.00 85.56 472 GLU A N 1
ATOM 3903 C CA . GLU A 1 472 ? 4.807 -5.884 26.434 1.00 85.56 472 GLU A CA 1
ATOM 3904 C C . GLU A 1 472 ? 4.581 -7.167 27.244 1.00 85.56 472 GLU A C 1
ATOM 3906 O O . GLU A 1 472 ? 4.096 -7.102 28.376 1.00 85.56 472 GLU A O 1
ATOM 3911 N N . MET A 1 473 ? 4.953 -8.317 26.679 1.00 86.44 473 MET A N 1
ATOM 3912 C CA . MET A 1 473 ? 4.906 -9.626 27.333 1.00 86.44 473 MET A CA 1
ATOM 3913 C C . MET A 1 473 ? 6.178 -9.950 28.128 1.00 86.44 473 MET A C 1
ATOM 3915 O O . MET A 1 473 ? 6.255 -11.020 28.728 1.00 86.44 473 MET A O 1
ATOM 3919 N N . MET A 1 474 ? 7.166 -9.047 28.154 1.00 86.00 474 MET A N 1
ATOM 3920 C CA . MET A 1 474 ? 8.451 -9.231 28.841 1.00 86.00 474 MET A CA 1
ATOM 3921 C C . MET A 1 474 ? 9.187 -10.509 28.393 1.00 86.00 474 MET A C 1
ATOM 3923 O O . MET A 1 474 ? 9.780 -11.221 29.203 1.00 86.00 474 MET A O 1
ATOM 3927 N N . CYS A 1 475 ? 9.155 -10.805 27.090 1.00 87.56 475 CYS A N 1
ATOM 3928 C CA . CYS A 1 475 ? 9.820 -11.960 26.488 1.00 87.56 475 CYS A CA 1
ATOM 3929 C C . CYS A 1 475 ? 10.811 -11.529 25.396 1.00 87.56 475 CYS A C 1
ATOM 3931 O O . CYS A 1 475 ? 10.688 -10.459 24.802 1.00 87.56 475 CYS A O 1
ATOM 3933 N N . SER A 1 476 ? 11.805 -12.367 25.103 1.00 86.62 476 SER A N 1
ATOM 3934 C CA . SER A 1 476 ? 12.723 -12.120 23.986 1.00 86.62 476 SER A CA 1
ATOM 3935 C C . SER A 1 476 ? 12.031 -12.369 22.644 1.00 86.62 476 SER A C 1
ATOM 3937 O O . SER A 1 476 ? 11.371 -13.393 22.467 1.00 86.62 476 SER A O 1
ATOM 3939 N N . LEU A 1 477 ? 12.222 -11.475 21.673 1.00 86.44 477 LEU A N 1
ATOM 3940 C CA . LEU A 1 477 ? 11.740 -11.678 20.306 1.00 86.44 477 LEU A CA 1
ATOM 3941 C C . LEU A 1 477 ? 12.296 -12.990 19.721 1.00 86.44 477 LEU A C 1
ATOM 3943 O O . LEU A 1 477 ? 13.480 -13.289 19.871 1.00 86.44 477 LEU A O 1
ATOM 3947 N N . GLY A 1 478 ? 11.429 -13.783 19.093 1.00 86.44 478 GLY A N 1
ATOM 3948 C CA . GLY A 1 478 ? 11.723 -15.133 18.602 1.00 86.44 478 GLY A CA 1
ATOM 3949 C C . GLY A 1 478 ? 11.432 -16.250 19.610 1.00 86.44 478 GLY A C 1
ATOM 3950 O O . GLY A 1 478 ? 11.391 -17.413 19.218 1.00 86.44 478 GLY A O 1
ATOM 3951 N N . SER A 1 479 ? 11.185 -15.924 20.885 1.00 91.50 479 SER A N 1
ATOM 3952 C CA . SER A 1 479 ? 10.702 -16.855 21.916 1.00 91.50 479 SER A CA 1
ATOM 3953 C C . SER A 1 479 ? 9.182 -17.036 21.781 1.00 91.50 479 SER A C 1
ATOM 3955 O O . SER A 1 479 ? 8.727 -17.545 20.761 1.00 91.50 479 SER A O 1
ATOM 3957 N N . GLU A 1 480 ? 8.383 -16.597 22.762 1.00 92.81 480 GLU A N 1
ATOM 3958 C CA . GLU A 1 480 ? 6.917 -16.707 22.771 1.00 92.81 480 GLU A CA 1
ATOM 3959 C C . GLU A 1 480 ? 6.240 -15.848 21.698 1.00 92.81 480 GLU A C 1
ATOM 3961 O O . GLU A 1 480 ? 5.185 -16.222 21.181 1.00 92.81 480 GLU A O 1
ATOM 3966 N N . VAL A 1 481 ? 6.866 -14.729 21.331 1.00 95.62 481 VAL A N 1
ATOM 3967 C CA . VAL A 1 481 ? 6.421 -13.828 20.266 1.00 95.62 481 VAL A CA 1
ATOM 3968 C C . VAL A 1 481 ? 7.483 -13.806 19.178 1.00 95.62 481 VAL A C 1
ATOM 3970 O O . VAL A 1 481 ? 8.661 -13.594 19.462 1.00 95.62 481 VAL A O 1
ATOM 3973 N N . GLY A 1 482 ? 7.074 -14.002 17.930 1.00 94.38 482 GLY A N 1
ATOM 3974 C CA . GLY A 1 482 ? 7.975 -14.014 16.785 1.00 94.38 482 GLY A CA 1
ATOM 3975 C C . GLY A 1 482 ? 7.338 -13.424 15.537 1.00 94.38 482 GLY A C 1
ATOM 3976 O O . GLY A 1 482 ? 6.131 -13.166 15.488 1.00 94.38 482 GLY A O 1
ATOM 3977 N N . TYR A 1 483 ? 8.157 -13.224 14.509 1.00 93.44 483 TYR A N 1
ATOM 3978 C CA . TYR A 1 483 ? 7.680 -12.808 13.196 1.00 93.44 483 TYR A CA 1
ATOM 3979 C C . TYR A 1 483 ? 8.304 -13.632 12.079 1.00 93.44 483 TYR A C 1
ATOM 3981 O O . TYR A 1 483 ? 9.427 -14.119 12.193 1.00 93.44 483 TYR A O 1
ATOM 3989 N N . ALA A 1 484 ? 7.591 -13.733 10.964 1.00 89.69 484 ALA A N 1
ATOM 3990 C CA . ALA A 1 484 ? 8.122 -14.290 9.735 1.00 89.69 484 ALA A CA 1
ATOM 3991 C C . ALA A 1 484 ? 7.696 -13.413 8.554 1.00 89.69 484 ALA A C 1
ATOM 3993 O O . ALA A 1 484 ? 6.512 -13.223 8.268 1.00 89.69 484 ALA A O 1
ATOM 3994 N N . VAL A 1 485 ? 8.670 -12.826 7.870 1.00 84.62 485 VAL A N 1
ATOM 3995 C CA . VAL A 1 485 ? 8.450 -11.967 6.706 1.00 84.62 485 VAL A CA 1
ATOM 3996 C C . VAL A 1 485 ? 9.361 -12.421 5.572 1.00 84.62 485 VAL A C 1
ATOM 3998 O O . VAL A 1 485 ? 10.313 -13.175 5.758 1.00 84.62 485 VAL A O 1
ATOM 4001 N N . ARG A 1 486 ? 9.082 -11.978 4.344 1.00 73.88 486 ARG A N 1
ATOM 4002 C CA . ARG A 1 486 ? 9.891 -12.397 3.194 1.00 73.88 486 ARG A CA 1
ATOM 4003 C C . ARG A 1 486 ? 11.374 -12.063 3.423 1.00 73.88 486 ARG A C 1
ATOM 4005 O O . ARG A 1 486 ? 11.725 -10.880 3.523 1.00 73.88 486 ARG A O 1
ATOM 4012 N N . PHE A 1 487 ? 12.202 -13.111 3.401 1.00 65.88 487 PHE A N 1
ATOM 4013 C CA . PHE A 1 487 ? 13.661 -13.088 3.574 1.00 65.88 487 PHE A CA 1
ATOM 4014 C C . PHE A 1 487 ? 14.175 -12.827 4.998 1.00 65.88 487 PHE A C 1
ATOM 4016 O O . PHE A 1 487 ? 15.353 -12.514 5.144 1.00 65.88 487 PHE A O 1
ATOM 4023 N N . ASP A 1 488 ? 13.322 -12.889 6.019 1.00 69.94 488 ASP A N 1
ATOM 4024 C CA . ASP A 1 488 ? 13.699 -12.549 7.392 1.00 69.94 488 ASP A CA 1
ATOM 4025 C C . ASP A 1 488 ? 12.712 -13.186 8.380 1.00 69.94 488 ASP A C 1
ATOM 4027 O O . ASP A 1 488 ? 11.515 -12.896 8.349 1.00 69.94 488 ASP A O 1
ATOM 4031 N N . GLU A 1 489 ? 13.194 -14.096 9.220 1.00 82.06 489 GLU A N 1
ATOM 4032 C CA . GLU A 1 489 ? 12.363 -14.867 10.144 1.00 82.06 489 GLU A CA 1
ATOM 4033 C C . GLU A 1 489 ? 13.015 -14.917 11.525 1.00 82.06 489 GLU A C 1
ATOM 4035 O O . GLU A 1 489 ? 14.207 -15.187 11.663 1.00 82.06 489 GLU A O 1
ATOM 4040 N N . CYS A 1 490 ? 12.212 -14.664 12.556 1.00 86.06 490 CYS A N 1
ATOM 4041 C CA . CYS A 1 490 ? 12.615 -14.701 13.954 1.00 86.06 490 CYS A CA 1
ATOM 4042 C C . CYS A 1 490 ? 11.527 -15.435 14.746 1.00 86.06 490 CYS A C 1
ATOM 4044 O O . CYS A 1 490 ? 10.603 -14.825 15.290 1.00 86.06 490 CYS A O 1
ATOM 4046 N N . ILE A 1 491 ? 11.607 -16.766 14.731 1.00 91.25 491 ILE A N 1
ATOM 4047 C CA . ILE A 1 491 ? 10.656 -17.695 15.355 1.00 91.25 491 ILE A CA 1
ATOM 4048 C C . ILE A 1 491 ? 11.406 -18.867 15.997 1.00 91.25 491 ILE A C 1
ATOM 4050 O O . ILE A 1 491 ? 12.523 -19.191 15.597 1.00 91.25 491 ILE A O 1
ATOM 4054 N N . SER A 1 492 ? 10.771 -19.524 16.964 1.00 91.06 492 SER A N 1
ATOM 4055 C CA . SER A 1 492 ? 11.237 -20.772 17.575 1.00 91.06 492 SER A CA 1
ATOM 4056 C C . SER A 1 492 ? 10.069 -21.733 17.815 1.00 91.06 492 SER A C 1
ATOM 4058 O O . SER A 1 492 ? 8.897 -21.388 17.623 1.00 91.06 492 SER A O 1
ATOM 4060 N N . ASP A 1 493 ? 10.368 -22.939 18.294 1.00 87.62 493 ASP A N 1
ATOM 4061 C CA . ASP A 1 493 ? 9.343 -23.920 18.675 1.00 87.62 493 ASP A CA 1
ATOM 4062 C C . ASP A 1 493 ? 8.460 -23.429 19.833 1.00 87.62 493 ASP A C 1
ATOM 4064 O O . ASP A 1 493 ? 7.316 -23.853 19.965 1.00 87.62 493 ASP A O 1
ATOM 4068 N N . LYS A 1 494 ? 8.956 -22.477 20.638 1.00 89.94 494 LYS A N 1
ATOM 4069 C CA . LYS A 1 494 ? 8.217 -21.860 21.752 1.00 89.94 494 LYS A CA 1
ATOM 4070 C C . LYS A 1 494 ? 7.276 -20.736 21.313 1.00 89.94 494 LYS A C 1
ATOM 4072 O O . LYS A 1 494 ? 6.534 -20.216 22.146 1.00 89.94 494 LYS A O 1
ATOM 4077 N N . THR A 1 495 ? 7.308 -20.331 20.043 1.00 94.12 495 THR A N 1
ATOM 4078 C CA . THR A 1 495 ? 6.506 -19.207 19.549 1.00 94.12 495 THR A CA 1
ATOM 4079 C C . THR A 1 495 ? 5.020 -19.532 19.572 1.00 94.12 495 THR A C 1
ATOM 4081 O O . THR A 1 495 ? 4.564 -20.413 18.849 1.00 94.12 495 THR A O 1
ATOM 4084 N N . LYS A 1 496 ? 4.274 -18.762 20.367 1.00 95.31 496 LYS A N 1
ATOM 4085 C CA . LYS A 1 496 ? 2.815 -18.816 20.519 1.00 95.31 496 LYS A CA 1
ATOM 4086 C C . LYS A 1 496 ? 2.119 -17.777 19.644 1.00 95.31 496 LYS A C 1
ATOM 4088 O O . LYS A 1 496 ? 1.092 -18.072 19.042 1.00 95.31 496 LYS A O 1
ATOM 4093 N N . ILE A 1 497 ? 2.686 -16.572 19.556 1.00 97.06 497 ILE A N 1
ATOM 4094 C CA . ILE A 1 497 ? 2.155 -15.455 18.766 1.00 97.06 497 ILE A CA 1
ATOM 4095 C C . ILE A 1 497 ? 3.090 -15.212 17.582 1.00 97.06 497 ILE A C 1
ATOM 4097 O O . ILE A 1 497 ? 4.252 -14.847 17.768 1.00 97.06 497 ILE A O 1
ATOM 4101 N N . LYS A 1 498 ? 2.586 -15.413 16.361 1.00 96.69 498 LYS A N 1
ATOM 4102 C CA . LYS A 1 498 ? 3.361 -15.295 15.120 1.00 96.69 498 LYS A CA 1
ATOM 4103 C C . LYS A 1 498 ? 2.800 -14.175 14.246 1.00 96.69 498 LYS A C 1
ATOM 4105 O O . LYS A 1 498 ? 1.707 -14.304 13.699 1.00 96.69 498 LYS A O 1
ATOM 4110 N N . TYR A 1 499 ? 3.570 -13.105 14.064 1.00 96.19 499 TYR A N 1
ATOM 4111 C CA . TYR A 1 499 ? 3.261 -12.051 13.093 1.00 96.19 499 TYR A CA 1
ATOM 4112 C C . TYR A 1 499 ? 3.841 -12.400 11.724 1.00 96.19 499 TYR A C 1
ATOM 4114 O O . TYR A 1 499 ? 5.033 -12.668 11.598 1.00 96.19 499 TYR A O 1
ATOM 4122 N N . VAL A 1 500 ? 3.030 -12.374 10.674 1.00 95.12 500 VAL A N 1
ATOM 4123 C CA . VAL A 1 500 ? 3.464 -12.737 9.322 1.00 95.12 500 VAL A CA 1
ATOM 4124 C C . VAL A 1 500 ? 3.001 -11.728 8.289 1.00 95.12 500 VAL A C 1
ATOM 4126 O O . VAL A 1 500 ? 1.991 -11.057 8.466 1.00 95.12 500 VAL A O 1
ATOM 4129 N N . THR A 1 501 ? 3.717 -11.621 7.171 1.00 91.94 501 THR A N 1
ATOM 4130 C CA . THR A 1 501 ? 3.147 -10.933 6.002 1.00 91.94 501 THR A CA 1
ATOM 4131 C C . THR A 1 501 ? 2.115 -11.810 5.301 1.00 91.94 501 THR A C 1
ATOM 4133 O O . THR A 1 501 ? 2.350 -13.012 5.178 1.00 91.94 501 THR A O 1
ATOM 4136 N N . ASP A 1 502 ? 1.060 -11.219 4.732 1.00 90.75 502 ASP A N 1
ATOM 4137 C CA . ASP A 1 502 ? -0.011 -11.949 4.022 1.00 90.75 502 ASP A CA 1
ATOM 4138 C C . ASP A 1 502 ? 0.522 -12.943 2.976 1.00 90.75 502 ASP A C 1
ATOM 4140 O O . ASP A 1 502 ? 0.097 -14.093 2.902 1.00 90.75 502 ASP A O 1
ATOM 4144 N N . GLY A 1 503 ? 1.520 -12.523 2.190 1.00 87.44 503 GLY A N 1
ATOM 4145 C CA . GLY A 1 503 ? 2.138 -13.375 1.172 1.00 87.44 503 GLY A CA 1
ATOM 4146 C C . GLY A 1 503 ? 2.921 -14.568 1.736 1.00 87.44 503 GLY A C 1
ATOM 4147 O O . GLY A 1 503 ? 3.087 -15.561 1.031 1.00 87.44 503 GLY A O 1
ATOM 4148 N N . LEU A 1 504 ? 3.396 -14.495 2.986 1.00 89.12 504 LEU A N 1
ATOM 4149 C CA . LEU A 1 504 ? 4.058 -15.625 3.642 1.00 89.12 504 LEU A CA 1
ATOM 4150 C C . LEU A 1 504 ? 3.032 -16.616 4.192 1.00 89.12 504 LEU A C 1
ATOM 4152 O O . LEU A 1 504 ? 3.236 -17.813 4.026 1.00 89.12 504 LEU A O 1
ATOM 4156 N N . LEU A 1 505 ? 1.906 -16.141 4.738 1.00 92.31 505 LEU A N 1
ATOM 4157 C CA . LEU A 1 505 ? 0.801 -17.032 5.104 1.00 92.31 505 LEU A CA 1
ATOM 4158 C C . LEU A 1 505 ? 0.241 -17.754 3.870 1.00 92.31 505 LEU A C 1
ATOM 4160 O O . LEU A 1 505 ? -0.006 -18.953 3.921 1.00 92.31 505 LEU A O 1
ATOM 4164 N N . LEU A 1 506 ? 0.110 -17.057 2.735 1.00 88.75 506 LEU A N 1
ATOM 4165 C CA . LEU A 1 506 ? -0.287 -17.683 1.469 1.00 88.75 506 LEU A CA 1
ATOM 4166 C C . LEU A 1 506 ? 0.701 -18.770 1.019 1.00 88.75 506 LEU A C 1
ATOM 4168 O O . LEU A 1 506 ? 0.293 -19.771 0.439 1.00 88.75 506 LEU A O 1
ATOM 4172 N N . ARG A 1 507 ? 2.000 -18.587 1.285 1.00 84.62 507 ARG A N 1
ATOM 4173 C CA . ARG A 1 507 ? 3.016 -19.612 1.021 1.00 84.62 507 ARG A CA 1
ATOM 4174 C C . ARG A 1 507 ? 2.901 -20.785 1.986 1.00 84.62 507 ARG A C 1
ATOM 4176 O O . ARG A 1 507 ? 3.030 -21.922 1.555 1.00 84.62 507 ARG A O 1
ATOM 4183 N N . GLU A 1 508 ? 2.648 -20.514 3.259 1.00 89.00 508 GLU A N 1
ATOM 4184 C CA . GLU A 1 508 ? 2.418 -21.542 4.271 1.00 89.00 508 GLU A CA 1
ATOM 4185 C C . GLU A 1 508 ? 1.191 -22.394 3.919 1.00 89.00 508 GLU A C 1
ATOM 4187 O O . GLU A 1 508 ? 1.286 -23.611 3.972 1.00 89.00 508 GLU A O 1
ATOM 4192 N N . LEU A 1 509 ? 0.122 -21.782 3.395 1.00 88.62 509 LEU A N 1
ATOM 4193 C CA . LEU A 1 509 ? -1.057 -22.465 2.839 1.00 88.62 509 LEU A CA 1
ATOM 4194 C C . LEU A 1 509 ? -0.748 -23.424 1.674 1.00 88.62 509 LEU A C 1
ATOM 4196 O O . LEU A 1 509 ? -1.541 -24.324 1.408 1.00 88.62 509 LEU A O 1
ATOM 4200 N N . MET A 1 510 ? 0.373 -23.249 0.961 1.00 82.62 510 MET A N 1
ATOM 4201 C CA . MET A 1 510 ? 0.794 -24.205 -0.075 1.00 82.62 510 MET A CA 1
ATOM 4202 C C . MET A 1 510 ? 1.351 -25.499 0.527 1.00 82.62 510 MET A C 1
ATOM 4204 O O . MET A 1 510 ? 1.185 -26.557 -0.073 1.00 82.62 510 MET A O 1
ATOM 4208 N N . SER A 1 511 ? 1.981 -25.421 1.703 1.00 84.38 511 SER A N 1
ATOM 4209 C CA . SER A 1 511 ? 2.548 -26.578 2.410 1.00 84.38 511 SER A CA 1
ATOM 4210 C C . SER A 1 511 ? 1.578 -27.181 3.430 1.00 84.38 511 SER A C 1
ATOM 4212 O O . SER A 1 511 ? 1.508 -28.398 3.561 1.00 84.38 511 SER A O 1
ATOM 4214 N N . ASP A 1 512 ? 0.818 -26.334 4.126 1.00 88.81 512 ASP A N 1
ATOM 4215 C CA . ASP A 1 512 ? -0.222 -26.672 5.101 1.00 88.81 512 ASP A CA 1
ATOM 4216 C C . ASP A 1 512 ? -1.566 -26.034 4.675 1.00 88.81 512 ASP A C 1
ATOM 4218 O O . ASP A 1 512 ? -1.928 -24.945 5.134 1.00 88.81 512 ASP A O 1
ATOM 4222 N N . PRO A 1 513 ? -2.324 -26.696 3.777 1.00 88.19 513 PRO A N 1
ATOM 4223 C CA . PRO A 1 513 ? -3.605 -26.209 3.258 1.00 88.19 513 PRO A CA 1
ATOM 4224 C C . PRO A 1 513 ? -4.692 -25.939 4.305 1.00 88.19 513 PRO A C 1
ATOM 4226 O O . PRO A 1 513 ? -5.619 -25.177 4.028 1.00 88.19 513 PRO A O 1
ATOM 4229 N N . LEU A 1 514 ? -4.622 -26.592 5.470 1.00 90.12 514 LEU A N 1
ATOM 4230 C CA . LEU A 1 514 ? -5.631 -26.502 6.531 1.00 90.12 514 LEU A CA 1
ATOM 4231 C C . LEU A 1 514 ? -5.188 -25.618 7.700 1.00 90.12 514 LEU A C 1
ATOM 4233 O O . LEU A 1 514 ? -5.989 -25.385 8.612 1.00 90.12 514 LEU A O 1
ATOM 4237 N N . LEU A 1 515 ? -3.958 -25.094 7.661 1.00 93.56 515 LEU A N 1
ATOM 4238 C CA . LEU A 1 515 ? -3.375 -24.257 8.707 1.00 93.56 515 LEU A CA 1
ATOM 4239 C C . LEU A 1 515 ? -3.429 -24.938 10.081 1.00 93.56 515 LEU A C 1
ATOM 4241 O O . LEU A 1 515 ? -3.780 -24.312 11.085 1.00 93.56 515 LEU A O 1
ATOM 4245 N N . GLU A 1 516 ? -3.131 -26.238 10.133 1.00 92.00 516 GLU A N 1
ATOM 4246 C CA . GLU A 1 516 ? -3.262 -27.082 11.326 1.00 92.00 516 GLU A CA 1
ATOM 4247 C C . GLU A 1 516 ? -2.438 -26.567 12.508 1.00 92.00 516 GLU A C 1
ATOM 4249 O O . GLU A 1 516 ? -2.842 -26.737 13.660 1.00 92.00 516 GLU A O 1
ATOM 4254 N N . ALA A 1 517 ? -1.333 -25.868 12.243 1.00 91.88 517 ALA A N 1
ATOM 4255 C CA . ALA A 1 517 ? -0.517 -25.231 13.274 1.00 91.88 517 ALA A CA 1
ATOM 4256 C C . ALA A 1 517 ? -1.253 -24.117 14.051 1.00 91.88 517 ALA A C 1
ATOM 4258 O O . ALA A 1 517 ? -0.818 -23.741 15.143 1.00 91.88 517 ALA A O 1
ATOM 4259 N N . TYR A 1 518 ? -2.358 -23.585 13.518 1.00 95.88 518 TYR A N 1
ATOM 4260 C CA . TYR A 1 518 ? -3.060 -22.428 14.068 1.00 95.88 518 TYR A CA 1
ATOM 4261 C C . TYR A 1 518 ? -4.446 -22.773 14.621 1.00 95.88 518 TYR A C 1
ATOM 4263 O O . TYR A 1 518 ? -5.199 -23.569 14.050 1.00 95.88 518 TYR A O 1
ATOM 4271 N N . SER A 1 519 ? -4.782 -22.137 15.742 1.00 95.94 519 SER A N 1
ATOM 4272 C CA . SER A 1 519 ? -6.118 -22.134 16.361 1.00 95.94 519 SER A CA 1
ATOM 4273 C C . SER A 1 519 ? -6.893 -20.855 16.033 1.00 95.94 519 SER A C 1
ATOM 4275 O O . SER A 1 519 ? -8.111 -20.884 15.864 1.00 95.94 519 SER A O 1
ATOM 4277 N N . VAL A 1 520 ? -6.182 -19.730 15.897 1.00 96.94 520 VAL A N 1
ATOM 4278 C CA . VAL A 1 520 ? -6.750 -18.428 15.539 1.00 96.94 520 VAL A CA 1
ATOM 4279 C C . VAL A 1 520 ? -5.896 -17.764 14.465 1.00 96.94 520 VAL A C 1
ATOM 4281 O O . VAL A 1 520 ? -4.671 -17.685 14.592 1.00 96.94 520 VAL A O 1
ATOM 4284 N N . VAL A 1 521 ? -6.553 -17.245 13.428 1.00 97.25 521 VAL A N 1
ATOM 4285 C CA . VAL A 1 521 ? -5.932 -16.411 12.393 1.00 97.25 521 VAL A CA 1
ATOM 4286 C C . VAL A 1 521 ? -6.566 -15.025 12.423 1.00 97.25 521 VAL A C 1
ATOM 4288 O O . VAL A 1 521 ? -7.777 -14.874 12.264 1.00 97.25 521 VAL A O 1
ATOM 4291 N N . ILE A 1 522 ? -5.736 -14.005 12.628 1.00 96.62 522 ILE A N 1
ATOM 4292 C CA . ILE A 1 522 ? -6.129 -12.599 12.638 1.00 96.62 522 ILE A CA 1
ATOM 4293 C C . ILE A 1 522 ? -5.652 -11.955 11.341 1.00 96.62 522 ILE A C 1
ATOM 4295 O O . ILE A 1 522 ? -4.451 -11.882 11.091 1.00 96.62 522 ILE A O 1
ATOM 4299 N N . ILE A 1 523 ? -6.590 -11.466 10.538 1.00 94.50 523 ILE A N 1
ATOM 4300 C CA . ILE A 1 523 ? -6.320 -10.678 9.337 1.00 94.50 523 ILE A CA 1
ATOM 4301 C C . ILE A 1 523 ? -6.383 -9.214 9.748 1.00 94.50 523 ILE A C 1
ATOM 4303 O O . ILE A 1 523 ? -7.473 -8.671 9.942 1.00 94.50 523 ILE A O 1
ATOM 4307 N N . ASP A 1 524 ? -5.226 -8.593 9.958 1.00 91.25 524 ASP A N 1
ATOM 4308 C CA . ASP A 1 524 ? -5.155 -7.205 10.405 1.00 91.25 524 ASP A CA 1
ATOM 4309 C C . ASP A 1 524 ? -5.008 -6.229 9.237 1.00 91.25 524 ASP A C 1
ATOM 4311 O O . ASP A 1 524 ? -4.563 -6.593 8.151 1.00 91.25 524 ASP A O 1
ATOM 4315 N N . GLU A 1 525 ? -5.417 -4.978 9.462 1.00 85.62 525 GLU A N 1
ATOM 4316 C CA . GLU A 1 525 ? -5.444 -3.926 8.439 1.00 85.62 525 GLU A CA 1
ATOM 4317 C C . GLU A 1 525 ? -6.183 -4.368 7.153 1.00 85.62 525 GLU A C 1
ATOM 4319 O O . GLU A 1 525 ? -5.839 -3.961 6.043 1.00 85.62 525 GLU A O 1
ATOM 4324 N N . ALA A 1 526 ? -7.255 -5.162 7.294 1.00 84.75 526 ALA A N 1
ATOM 4325 C CA . ALA A 1 526 ? -7.990 -5.757 6.168 1.00 84.75 526 ALA A CA 1
ATOM 4326 C C . ALA A 1 526 ? -8.579 -4.722 5.185 1.00 84.75 526 ALA A C 1
ATOM 4328 O O . ALA A 1 526 ? -8.943 -5.056 4.063 1.00 84.75 526 ALA A O 1
ATOM 4329 N N . HIS A 1 527 ? -8.631 -3.450 5.578 1.00 80.12 527 HIS A N 1
ATOM 4330 C CA . HIS A 1 527 ? -9.040 -2.326 4.741 1.00 80.12 527 HIS A CA 1
ATOM 4331 C C . HIS A 1 527 ? -7.997 -1.895 3.692 1.00 80.12 527 HIS A C 1
ATOM 4333 O O . HIS A 1 527 ? -8.350 -1.146 2.786 1.00 80.12 527 HIS A O 1
ATOM 4339 N N . GLU A 1 528 ? -6.733 -2.338 3.774 1.00 75.56 528 GLU A N 1
ATOM 4340 C CA . GLU A 1 528 ? -5.734 -2.066 2.721 1.00 75.56 528 GLU A CA 1
ATOM 4341 C C . GLU A 1 528 ? -6.058 -2.839 1.424 1.00 75.56 528 GLU A C 1
ATOM 4343 O O . GLU A 1 528 ? -5.623 -2.434 0.345 1.00 75.56 528 GLU A O 1
ATOM 4348 N N . ARG A 1 529 ? -6.878 -3.906 1.513 1.00 83.75 529 ARG A N 1
ATOM 4349 C CA . ARG A 1 529 ? -7.431 -4.681 0.380 1.00 83.75 529 ARG A CA 1
ATOM 4350 C C . ARG A 1 529 ? -6.371 -5.078 -0.655 1.00 83.75 529 ARG A C 1
ATOM 4352 O O . ARG A 1 529 ? -6.558 -4.912 -1.868 1.00 83.75 529 ARG A O 1
ATOM 4359 N N . SER A 1 530 ? -5.239 -5.590 -0.157 1.00 85.69 530 SER A N 1
ATOM 4360 C CA . SER A 1 530 ? -4.169 -6.124 -1.003 1.00 85.69 530 SER A CA 1
ATOM 4361 C C . SER A 1 530 ? -4.598 -7.433 -1.660 1.00 85.69 530 SER A C 1
ATOM 4363 O O . SER A 1 530 ? -5.409 -8.186 -1.115 1.00 85.69 530 SER A O 1
ATOM 4365 N N . VAL A 1 531 ? -4.000 -7.750 -2.809 1.00 87.50 531 VAL A N 1
ATOM 4366 C CA . VAL A 1 531 ? -4.275 -9.009 -3.518 1.00 87.50 531 VAL A CA 1
ATOM 4367 C C . VAL A 1 531 ? -4.036 -10.229 -2.625 1.00 87.50 531 VAL A C 1
ATOM 4369 O O . VAL A 1 531 ? -4.850 -11.147 -2.608 1.00 87.50 531 VAL A O 1
ATOM 4372 N N . ASN A 1 532 ? -2.930 -10.261 -1.872 1.00 89.06 532 ASN A N 1
ATOM 4373 C CA . ASN A 1 532 ? -2.611 -11.423 -1.037 1.00 89.06 532 ASN A CA 1
ATOM 4374 C C . ASN A 1 532 ? -3.604 -11.567 0.124 1.00 89.06 532 ASN A C 1
ATOM 4376 O O . ASN A 1 532 ? -4.010 -12.690 0.414 1.00 89.06 532 ASN A O 1
ATOM 4380 N N . SER A 1 533 ? -4.015 -10.459 0.754 1.00 89.38 533 SER A N 1
ATOM 4381 C CA . SER A 1 533 ? -5.002 -10.483 1.842 1.00 89.38 533 SER A CA 1
ATOM 4382 C C . SER A 1 533 ? -6.345 -11.018 1.338 1.00 89.38 533 SER A C 1
ATOM 4384 O O . SER A 1 533 ? -6.904 -11.921 1.952 1.00 89.38 533 SER A O 1
ATOM 4386 N N . ASP A 1 534 ? -6.828 -10.542 0.183 1.00 89.81 534 ASP A N 1
ATOM 4387 C CA . ASP A 1 534 ? -8.096 -10.993 -0.412 1.00 89.81 534 ASP A CA 1
ATOM 4388 C C . ASP A 1 534 ? -8.062 -12.492 -0.788 1.00 89.81 534 ASP A C 1
ATOM 4390 O O . ASP A 1 534 ? -9.058 -13.200 -0.619 1.00 89.81 534 ASP A O 1
ATOM 4394 N N . LEU A 1 535 ? -6.916 -13.013 -1.248 1.00 89.94 535 LEU A N 1
ATOM 4395 C CA . LEU A 1 535 ? -6.744 -14.451 -1.505 1.00 89.94 535 LEU A CA 1
ATOM 4396 C C . LEU A 1 535 ? -6.744 -15.276 -0.219 1.00 89.94 535 LEU A C 1
ATOM 4398 O O . LEU A 1 535 ? -7.391 -16.321 -0.170 1.00 89.94 535 LEU A O 1
ATOM 4402 N N . VAL A 1 536 ? -6.039 -14.809 0.814 1.00 91.69 536 VAL A N 1
ATOM 4403 C CA . VAL A 1 536 ? -6.036 -15.441 2.139 1.00 91.69 536 VAL A CA 1
ATOM 4404 C C . VAL A 1 536 ? -7.458 -15.473 2.700 1.00 91.69 536 VAL A C 1
ATOM 4406 O O . VAL A 1 536 ? -7.909 -16.537 3.111 1.00 91.69 536 VAL A O 1
ATOM 4409 N N . ILE A 1 537 ? -8.202 -14.365 2.626 1.00 92.31 537 ILE A N 1
ATOM 4410 C CA . ILE A 1 537 ? -9.619 -14.278 3.016 1.00 92.31 537 ILE A CA 1
ATOM 4411 C C . ILE A 1 537 ? -10.461 -15.324 2.267 1.00 92.31 537 ILE A C 1
ATOM 4413 O O . ILE A 1 537 ? -11.219 -16.073 2.887 1.00 92.31 537 ILE A O 1
ATOM 4417 N N . GLY A 1 538 ? -10.295 -15.427 0.945 1.00 91.00 538 GLY A N 1
ATOM 4418 C CA . GLY A 1 538 ? -11.029 -16.392 0.124 1.00 91.00 538 GLY A CA 1
ATOM 4419 C C . GLY A 1 538 ? -10.710 -17.857 0.434 1.00 91.00 538 GLY A C 1
ATOM 4420 O O . GLY A 1 538 ? -11.609 -18.701 0.430 1.00 91.00 538 GLY A O 1
ATOM 4421 N N . LEU A 1 539 ? -9.448 -18.174 0.740 1.00 91.00 539 LEU A N 1
ATOM 4422 C CA . LEU A 1 539 ? -9.026 -19.517 1.153 1.00 91.00 539 LEU A CA 1
ATOM 4423 C C . LEU A 1 539 ? -9.537 -19.846 2.556 1.00 91.00 539 LEU A C 1
ATOM 4425 O O . LEU A 1 539 ? -10.099 -20.918 2.773 1.00 91.00 539 LEU A O 1
ATOM 4429 N N . LEU A 1 540 ? -9.422 -18.903 3.486 1.00 92.94 540 LEU A N 1
ATOM 4430 C CA . LEU A 1 540 ? -9.899 -19.045 4.854 1.00 92.94 540 LEU A CA 1
ATOM 4431 C C . LEU A 1 540 ? -11.411 -19.285 4.928 1.00 92.94 540 LEU A C 1
ATOM 4433 O O . LEU A 1 540 ? -11.854 -20.103 5.731 1.00 92.94 540 LEU A O 1
ATOM 4437 N N . ARG A 1 541 ? -12.201 -18.665 4.041 1.00 90.62 541 ARG A N 1
ATOM 4438 C CA . ARG A 1 541 ? -13.639 -18.953 3.902 1.00 90.62 541 ARG A CA 1
ATOM 4439 C C . ARG A 1 541 ? -13.921 -20.421 3.571 1.00 90.62 541 ARG A C 1
ATOM 4441 O O . ARG A 1 541 ? -14.932 -20.955 4.014 1.00 90.62 541 ARG A O 1
ATOM 4448 N N . LYS A 1 542 ? -13.044 -21.090 2.819 1.00 88.06 542 LYS A N 1
ATOM 4449 C CA . LYS A 1 542 ? -13.162 -22.535 2.567 1.00 88.06 542 LYS A CA 1
ATOM 4450 C C . LYS A 1 542 ? -12.680 -23.362 3.754 1.00 88.06 542 LYS A C 1
ATOM 4452 O O . LYS A 1 542 ? -13.320 -24.349 4.094 1.00 88.06 542 LYS A O 1
ATOM 4457 N N . ILE A 1 543 ? -11.585 -22.952 4.393 1.00 91.06 543 ILE A N 1
ATOM 4458 C CA . ILE A 1 543 ? -11.008 -23.676 5.533 1.00 91.06 543 ILE A CA 1
ATOM 4459 C C . ILE A 1 543 ? -11.981 -23.684 6.713 1.00 91.06 543 ILE A C 1
ATOM 4461 O O . ILE A 1 543 ? -12.204 -24.738 7.288 1.00 91.06 543 ILE A O 1
ATOM 4465 N N . ILE A 1 544 ? -12.629 -22.560 7.033 1.00 91.19 544 ILE A N 1
ATOM 4466 C CA . ILE A 1 544 ? -13.559 -22.454 8.172 1.00 91.19 544 ILE A CA 1
ATOM 4467 C C . ILE A 1 544 ? -14.862 -23.258 7.990 1.00 91.19 544 ILE A C 1
ATOM 4469 O O . ILE A 1 544 ? -15.564 -23.560 8.959 1.00 91.19 544 ILE A O 1
ATOM 4473 N N . ALA A 1 545 ? -15.189 -23.618 6.745 1.00 87.12 545 ALA A N 1
ATOM 4474 C CA . ALA A 1 545 ? -16.283 -24.534 6.437 1.00 87.12 545 ALA A CA 1
ATOM 4475 C C . ALA A 1 545 ? -15.912 -26.004 6.718 1.00 87.12 545 ALA A C 1
ATOM 4477 O O . ALA A 1 545 ? -16.803 -26.833 6.857 1.00 87.12 545 ALA A O 1
ATOM 4478 N N . ILE A 1 546 ? -14.613 -26.321 6.792 1.00 89.06 546 ILE A N 1
ATOM 4479 C CA . ILE A 1 546 ? -14.079 -27.666 7.065 1.00 89.06 546 ILE A CA 1
ATOM 4480 C C . ILE A 1 546 ? -13.603 -27.783 8.522 1.00 89.06 546 ILE A C 1
ATOM 4482 O O . ILE A 1 546 ? -13.796 -28.816 9.155 1.00 89.06 546 ILE A O 1
ATOM 4486 N N . ARG A 1 547 ? -12.966 -26.733 9.053 1.00 91.38 547 ARG A N 1
ATOM 4487 C CA . ARG A 1 547 ? -12.409 -26.670 10.407 1.00 91.38 547 ARG A CA 1
ATOM 4488 C C . ARG A 1 547 ? -13.320 -25.889 11.341 1.00 91.38 547 ARG A C 1
ATOM 4490 O O . ARG A 1 547 ? -13.353 -24.660 11.309 1.00 91.38 547 ARG A O 1
ATOM 4497 N N . ASP A 1 548 ? -14.010 -26.619 12.210 1.00 87.75 548 ASP A N 1
ATOM 4498 C CA . ASP A 1 548 ? -14.864 -26.050 13.257 1.00 87.75 548 ASP A CA 1
ATOM 4499 C C . ASP A 1 548 ? -14.076 -25.481 14.446 1.00 87.75 548 ASP A C 1
ATOM 4501 O O . ASP A 1 548 ? -14.597 -24.647 15.187 1.00 87.75 548 ASP A O 1
ATOM 4505 N N . ASP A 1 549 ? -12.826 -25.910 14.629 1.00 91.94 549 ASP A N 1
ATOM 4506 C CA . ASP A 1 549 ? -11.936 -25.491 15.716 1.00 91.94 549 ASP A CA 1
ATOM 4507 C C . ASP A 1 549 ? -11.220 -24.160 15.430 1.00 91.94 549 ASP A C 1
ATOM 4509 O O . ASP A 1 549 ? -10.867 -23.429 16.353 1.00 91.94 549 ASP A O 1
ATOM 4513 N N . LEU A 1 550 ? -11.040 -23.813 14.153 1.00 94.75 550 LEU A N 1
ATOM 4514 C CA . LEU A 1 550 ? -10.385 -22.578 13.735 1.00 94.75 550 LEU A CA 1
ATOM 4515 C C . LEU A 1 550 ? -11.284 -21.360 14.001 1.00 94.75 550 LEU A C 1
ATOM 4517 O O . LEU A 1 550 ? -12.478 -21.360 13.689 1.00 94.75 550 LEU A O 1
ATOM 4521 N N . ARG A 1 551 ? -10.697 -20.286 14.533 1.00 95.56 551 ARG A N 1
ATOM 4522 C CA . ARG A 1 551 ? -11.342 -18.969 14.637 1.00 95.56 551 ARG A CA 1
ATOM 4523 C C . ARG A 1 551 ? -10.667 -17.950 13.734 1.00 95.56 551 ARG A C 1
ATOM 4525 O O . ARG A 1 551 ? -9.443 -17.932 13.597 1.00 95.56 551 ARG A O 1
ATOM 4532 N N . ILE A 1 552 ? -11.476 -17.078 13.140 1.00 96.19 552 ILE A N 1
ATOM 4533 C CA . ILE A 1 552 ? -11.002 -15.998 12.274 1.00 96.19 552 ILE A CA 1
ATOM 4534 C C . ILE A 1 552 ? -11.372 -14.660 12.888 1.00 96.19 552 ILE A C 1
ATOM 4536 O O . ILE A 1 552 ? -12.522 -14.430 13.261 1.00 96.19 552 ILE A O 1
ATOM 4540 N N . ILE A 1 553 ? -10.405 -13.750 12.950 1.00 95.88 553 ILE A N 1
ATOM 4541 C CA . ILE A 1 553 ? -10.667 -12.369 13.335 1.00 95.88 553 ILE A CA 1
ATOM 4542 C C . ILE A 1 553 ? -10.243 -11.443 12.207 1.00 95.88 553 ILE A C 1
ATOM 4544 O O . ILE A 1 553 ? -9.094 -11.468 11.779 1.00 95.88 553 ILE A O 1
ATOM 4548 N N . VAL A 1 554 ? -11.159 -10.606 11.735 1.00 93.56 554 VAL A N 1
ATOM 4549 C CA . VAL A 1 554 ? -10.870 -9.590 10.720 1.00 93.56 554 VAL A CA 1
ATOM 4550 C C . VAL A 1 554 ? -10.806 -8.238 11.414 1.00 93.56 554 VAL A C 1
ATOM 4552 O O . VAL A 1 554 ? -11.821 -7.730 11.881 1.00 93.56 554 VAL A O 1
ATOM 4555 N N . SER A 1 555 ? -9.617 -7.652 11.504 1.00 89.06 555 SER A N 1
ATOM 4556 C CA . SER A 1 555 ? -9.412 -6.328 12.092 1.00 89.06 555 SER A CA 1
ATOM 4557 C C . SER A 1 555 ? -9.373 -5.272 10.986 1.00 89.06 555 SER A C 1
ATOM 4559 O O . SER A 1 555 ? -8.548 -5.321 10.071 1.00 89.06 555 SER A O 1
ATOM 4561 N N . SER A 1 556 ? -10.295 -4.308 11.056 1.00 80.94 556 SER A N 1
ATOM 4562 C CA . SER A 1 556 ? -10.438 -3.223 10.081 1.00 80.94 556 SER A CA 1
ATOM 4563 C C . SER A 1 556 ? -10.576 -1.863 10.769 1.00 80.94 556 SER A C 1
ATOM 4565 O O . SER A 1 556 ? -11.026 -1.754 11.910 1.00 80.94 556 SER A O 1
ATOM 4567 N N . ALA A 1 557 ? -10.175 -0.807 10.061 1.00 67.44 557 ALA A N 1
ATOM 4568 C CA . ALA A 1 557 ? -10.340 0.578 10.493 1.00 67.44 557 ALA A CA 1
ATOM 4569 C C . ALA A 1 557 ? -11.522 1.286 9.806 1.00 67.44 557 ALA A C 1
ATOM 4571 O O . ALA A 1 557 ? -11.768 2.452 10.096 1.00 67.44 557 ALA A O 1
ATOM 4572 N N . THR A 1 558 ? -12.226 0.623 8.880 1.00 66.25 558 THR A N 1
ATOM 4573 C CA . THR A 1 558 ? -13.238 1.239 8.002 1.00 66.25 558 THR A CA 1
ATOM 4574 C C . THR A 1 558 ? -14.638 0.643 8.182 1.00 66.25 558 THR A C 1
ATOM 4576 O O . THR A 1 558 ? -14.811 -0.420 8.777 1.00 66.25 558 THR A O 1
ATOM 4579 N N . ILE A 1 559 ? -15.635 1.336 7.615 1.00 56.62 559 ILE A N 1
ATOM 4580 C CA . ILE A 1 559 ? -17.077 1.022 7.660 1.00 56.62 559 ILE A CA 1
ATOM 4581 C C . ILE A 1 559 ? -17.443 -0.248 6.848 1.00 56.62 559 ILE A C 1
ATOM 4583 O O . ILE A 1 559 ? -18.551 -0.754 6.966 1.00 56.62 559 ILE A O 1
ATOM 4587 N N . GLU A 1 560 ? -16.515 -0.855 6.092 1.00 68.06 560 GLU A N 1
ATOM 4588 C CA . GLU A 1 560 ? -16.760 -2.085 5.298 1.00 68.06 560 GLU A CA 1
ATOM 4589 C C . GLU A 1 560 ? -16.929 -3.373 6.136 1.00 68.06 560 GLU A C 1
ATOM 4591 O O . GLU A 1 560 ? -16.840 -4.483 5.618 1.00 68.06 560 GLU A O 1
ATOM 4596 N N . ALA A 1 561 ? -17.164 -3.262 7.442 1.00 79.12 561 ALA A N 1
ATOM 4597 C CA . ALA A 1 561 ? -17.279 -4.401 8.349 1.00 79.12 561 ALA A CA 1
ATOM 4598 C C . ALA A 1 561 ? -18.404 -5.375 7.965 1.00 79.12 561 ALA A C 1
ATOM 4600 O O . ALA A 1 561 ? -18.264 -6.586 8.138 1.00 79.12 561 ALA A O 1
ATOM 4601 N N . GLU A 1 562 ? -19.493 -4.845 7.407 1.00 83.69 562 GLU A N 1
ATOM 4602 C CA . GLU A 1 562 ? -20.632 -5.629 6.926 1.00 83.69 562 GLU A CA 1
ATOM 4603 C C . GLU A 1 562 ? -20.239 -6.549 5.772 1.00 83.69 562 GLU A C 1
ATOM 4605 O O . GLU A 1 562 ? -20.575 -7.728 5.800 1.00 83.69 562 GLU A O 1
ATOM 4610 N N . LEU A 1 563 ? -19.426 -6.059 4.829 1.00 85.50 563 LEU A N 1
ATOM 4611 C CA . LEU A 1 563 ? -18.936 -6.858 3.706 1.00 85.50 563 LEU A CA 1
ATOM 4612 C C . LEU A 1 563 ? -18.157 -8.088 4.195 1.00 85.50 563 LEU A C 1
ATOM 4614 O O . LEU A 1 563 ? -18.350 -9.190 3.685 1.00 85.50 563 LEU A O 1
ATOM 4618 N N . PHE A 1 564 ? -17.290 -7.918 5.199 1.00 88.50 564 PHE A N 1
ATOM 4619 C CA . PHE A 1 564 ? -16.532 -9.031 5.776 1.00 88.50 564 PHE A CA 1
ATOM 4620 C C . PHE A 1 564 ? -17.424 -9.995 6.557 1.00 88.50 564 PHE A C 1
ATOM 4622 O O . PHE A 1 564 ? -17.263 -11.208 6.419 1.00 88.50 564 PHE A O 1
ATOM 4629 N N . ARG A 1 565 ? -18.367 -9.478 7.354 1.00 88.94 565 ARG A N 1
ATOM 4630 C CA . ARG A 1 565 ? -19.336 -10.308 8.081 1.00 88.94 565 ARG A CA 1
ATOM 4631 C C . ARG A 1 565 ? -20.125 -11.175 7.104 1.00 88.94 565 ARG A C 1
ATOM 4633 O O . ARG A 1 565 ? -20.146 -12.388 7.265 1.00 88.94 565 ARG A O 1
ATOM 4640 N N . ASP A 1 566 ? -20.713 -10.563 6.082 1.00 87.62 566 ASP A N 1
ATOM 4641 C CA . ASP A 1 566 ? -21.574 -11.247 5.116 1.00 87.62 566 ASP A CA 1
ATOM 4642 C C . ASP A 1 566 ? -20.792 -12.270 4.290 1.00 87.62 566 ASP A C 1
ATOM 4644 O O . ASP A 1 566 ? -21.296 -13.347 3.978 1.00 87.62 566 ASP A O 1
ATOM 4648 N N . PHE A 1 567 ? -19.525 -11.980 3.986 1.00 89.44 567 PHE A N 1
ATOM 4649 C CA . PHE A 1 567 ? -18.648 -12.920 3.300 1.00 89.44 567 PHE A CA 1
ATOM 4650 C C . PHE A 1 567 ? -18.325 -14.167 4.139 1.00 89.44 567 PHE A C 1
ATOM 4652 O O . PHE A 1 567 ? -18.240 -15.268 3.590 1.00 89.44 567 PHE A O 1
ATOM 4659 N N . PHE A 1 568 ? -18.129 -14.007 5.452 1.00 90.31 568 PHE A N 1
ATOM 4660 C CA . PHE A 1 568 ? -17.805 -15.099 6.374 1.00 90.31 568 PHE A CA 1
ATOM 4661 C C . PHE A 1 568 ? -19.023 -15.746 7.046 1.00 90.31 568 PHE A C 1
ATOM 4663 O O . PHE A 1 568 ? -18.857 -16.777 7.697 1.00 90.31 568 PHE A O 1
ATOM 4670 N N . GLU A 1 569 ? -20.237 -15.248 6.822 1.00 87.19 569 GLU A N 1
ATOM 4671 C CA . GLU A 1 569 ? -21.460 -15.862 7.339 1.00 87.19 569 GLU A CA 1
ATOM 4672 C C . GLU A 1 569 ? -21.767 -17.174 6.602 1.00 87.19 569 GLU A C 1
ATOM 4674 O O . GLU A 1 569 ? -21.926 -17.203 5.383 1.00 87.19 569 GLU A O 1
ATOM 4679 N N . LEU A 1 570 ? -21.728 -18.301 7.311 1.00 83.69 570 LEU A N 1
ATOM 4680 C CA . LEU A 1 570 ? -22.043 -19.634 6.781 1.00 83.69 570 LEU A CA 1
ATOM 4681 C C . LEU A 1 570 ? -23.541 -19.963 6.866 1.00 83.69 570 LEU A C 1
ATOM 4683 O O . LEU A 1 570 ? -23.978 -20.908 6.218 1.00 83.69 570 LEU A O 1
ATOM 4687 N N . ASN A 1 571 ? -24.317 -19.222 7.660 1.00 78.81 571 ASN A N 1
ATOM 4688 C CA . ASN A 1 571 ? -25.754 -19.425 7.769 1.00 78.81 571 ASN A CA 1
ATOM 4689 C C . ASN A 1 571 ? -26.484 -18.897 6.522 1.00 78.81 571 ASN A C 1
ATOM 4691 O O . ASN A 1 571 ? -26.449 -17.704 6.229 1.00 78.81 571 ASN A O 1
ATOM 4695 N N . GLU A 1 572 ? -27.175 -19.784 5.806 1.00 66.56 572 GLU A N 1
ATOM 4696 C CA . GLU A 1 572 ? -27.980 -19.429 4.627 1.00 66.56 572 GLU A CA 1
ATOM 4697 C C . GLU A 1 572 ? -29.379 -18.901 5.007 1.00 66.56 572 GLU A C 1
ATOM 4699 O O . GLU A 1 572 ? -30.000 -18.161 4.240 1.00 66.56 572 GLU A O 1
ATOM 4704 N N . ASP A 1 573 ? -29.862 -19.215 6.216 1.00 68.94 573 ASP A N 1
ATOM 4705 C CA . ASP A 1 573 ? -31.170 -18.796 6.722 1.00 68.94 573 ASP A CA 1
ATOM 4706 C C . ASP A 1 573 ? -31.078 -17.468 7.494 1.00 68.94 573 ASP A C 1
ATOM 4708 O O . ASP A 1 573 ? -31.079 -17.432 8.729 1.00 68.94 573 ASP A O 1
ATOM 4712 N N . TYR A 1 574 ? -31.096 -16.346 6.765 1.00 61.16 574 TYR A N 1
ATOM 4713 C CA . TYR A 1 574 ? -31.056 -14.977 7.322 1.00 61.16 574 TYR A CA 1
ATOM 4714 C C . TYR A 1 574 ? -32.153 -14.655 8.353 1.00 61.16 574 TYR A C 1
ATOM 4716 O O . TYR A 1 574 ? -32.057 -13.667 9.078 1.00 61.16 574 TYR A O 1
ATOM 4724 N N . LYS A 1 575 ? -33.220 -15.459 8.416 1.00 54.62 575 LYS A N 1
ATOM 4725 C CA . LYS A 1 575 ? -34.325 -15.270 9.367 1.00 54.62 575 LYS A CA 1
ATOM 4726 C C . LYS A 1 575 ? -34.013 -15.786 10.772 1.00 54.62 575 LYS A C 1
ATOM 4728 O O . LYS A 1 575 ? -34.725 -15.418 11.700 1.00 54.62 575 LYS A O 1
ATOM 4733 N N . ASN A 1 576 ? -32.997 -16.634 10.937 1.00 66.94 576 ASN A N 1
ATOM 4734 C CA . ASN A 1 576 ? -32.661 -17.233 12.225 1.00 66.94 576 ASN A CA 1
ATOM 4735 C C . ASN A 1 576 ? -31.326 -16.687 12.749 1.00 66.94 576 ASN A C 1
ATOM 4737 O O . ASN A 1 576 ? -30.267 -17.268 12.513 1.00 66.94 576 ASN A O 1
ATOM 4741 N N . SER A 1 577 ? -31.389 -15.564 13.470 1.00 66.81 577 SER A N 1
ATOM 4742 C CA . SER A 1 577 ? -30.213 -14.862 14.004 1.00 66.81 577 SER A CA 1
ATOM 4743 C C . SER A 1 577 ? -29.398 -15.677 15.010 1.00 66.81 577 SER A C 1
ATOM 4745 O O . SER A 1 577 ? -28.219 -15.391 15.210 1.00 66.81 577 SER A O 1
ATOM 4747 N N . ASP A 1 578 ? -29.992 -16.700 15.630 1.00 69.00 578 ASP A N 1
ATOM 4748 C CA . ASP A 1 578 ? -29.318 -17.527 16.638 1.00 69.00 578 ASP A CA 1
ATOM 4749 C C . ASP A 1 578 ? -28.284 -18.486 16.033 1.00 69.00 578 ASP A C 1
ATOM 4751 O O . ASP A 1 578 ? -27.438 -19.016 16.753 1.00 69.00 578 ASP A O 1
ATOM 4755 N N . LYS A 1 579 ? -28.315 -18.687 14.709 1.00 76.50 579 LYS A N 1
ATOM 4756 C CA . LYS A 1 579 ? -27.361 -19.530 13.972 1.00 76.50 579 LYS A CA 1
ATOM 4757 C C . LYS A 1 579 ? -26.243 -18.747 13.283 1.00 76.50 579 LYS A C 1
ATOM 4759 O O . LYS A 1 579 ? -25.466 -19.344 12.541 1.00 76.50 579 LYS A O 1
ATOM 4764 N N . ASN A 1 580 ? -26.156 -17.435 13.502 1.00 84.31 580 ASN A N 1
ATOM 4765 C CA . ASN A 1 580 ? -25.120 -16.618 12.878 1.00 84.31 580 ASN A CA 1
ATOM 4766 C C . ASN A 1 580 ? -23.727 -17.092 13.299 1.00 84.31 580 ASN A C 1
ATOM 4768 O O . ASN A 1 580 ? -23.462 -17.359 14.471 1.00 84.31 580 ASN A O 1
ATOM 4772 N N . THR A 1 581 ? -22.828 -17.174 12.326 1.00 86.06 581 THR A N 1
ATOM 4773 C CA . THR A 1 581 ? -21.445 -17.627 12.515 1.00 86.06 581 THR A CA 1
ATOM 4774 C C . THR A 1 581 ? -20.444 -16.475 12.488 1.00 86.06 581 THR A C 1
ATOM 4776 O O . THR A 1 581 ? -19.294 -16.673 12.898 1.00 86.06 581 THR A O 1
ATOM 4779 N N . ALA A 1 582 ? -20.883 -15.280 12.073 1.00 90.31 582 ALA A N 1
ATOM 4780 C CA . ALA A 1 582 ? -20.085 -14.063 12.042 1.00 90.31 582 ALA A CA 1
ATOM 4781 C C . ALA A 1 582 ? -20.696 -12.929 12.889 1.00 90.31 582 ALA A C 1
ATOM 4783 O O . ALA A 1 582 ? -21.907 -12.708 12.889 1.00 90.31 582 ALA A O 1
ATOM 4784 N N . ALA A 1 583 ? -19.850 -12.160 13.580 1.00 91.94 583 ALA A N 1
ATOM 4785 C CA . ALA A 1 583 ? -20.268 -11.002 14.376 1.00 91.94 583 ALA A CA 1
ATOM 4786 C C . ALA A 1 583 ? -19.373 -9.779 14.138 1.00 91.94 583 ALA A C 1
ATOM 4788 O O . ALA A 1 583 ? -18.203 -9.922 13.794 1.00 91.94 583 ALA A O 1
ATOM 4789 N N . ILE A 1 584 ? -19.912 -8.574 14.353 1.00 91.44 584 ILE A N 1
ATOM 4790 C CA . ILE A 1 584 ? -19.168 -7.307 14.273 1.00 91.44 584 ILE A CA 1
ATOM 4791 C C . ILE A 1 584 ? -19.105 -6.685 15.667 1.00 91.44 584 ILE A C 1
ATOM 4793 O O . ILE A 1 584 ? -20.114 -6.624 16.368 1.00 91.44 584 ILE A O 1
ATOM 4797 N N . ILE A 1 585 ? -17.934 -6.182 16.051 1.00 91.25 585 ILE A N 1
ATOM 4798 C CA . ILE A 1 585 ? -17.742 -5.365 17.250 1.00 91.25 585 ILE A CA 1
ATOM 4799 C C . ILE A 1 585 ? -16.998 -4.083 16.889 1.00 91.25 585 ILE A C 1
ATOM 4801 O O . ILE A 1 585 ? -15.971 -4.120 16.212 1.00 91.25 585 ILE A O 1
ATOM 4805 N N . SER A 1 586 ? -17.520 -2.946 17.349 1.00 88.12 586 SER A N 1
ATOM 4806 C CA . SER A 1 586 ? -16.896 -1.636 17.165 1.00 88.12 586 SER A CA 1
ATOM 4807 C C . SER A 1 586 ? -16.208 -1.190 18.451 1.00 88.12 586 SER A C 1
ATOM 4809 O O . SER A 1 586 ? -16.804 -1.202 19.525 1.00 88.12 586 SER A O 1
ATOM 4811 N N . VAL A 1 587 ? -14.941 -0.802 18.338 1.00 83.88 587 VAL A N 1
ATOM 4812 C CA . VAL A 1 587 ? -14.129 -0.238 19.414 1.00 83.88 587 VAL A CA 1
ATOM 4813 C C . VAL A 1 587 ? -14.025 1.262 19.178 1.00 83.88 587 VAL A C 1
ATOM 4815 O O . VAL A 1 587 ? -13.231 1.717 18.350 1.00 83.88 587 VAL A O 1
ATOM 4818 N N . GLU A 1 588 ? -14.818 2.025 19.926 1.00 72.44 588 GLU A N 1
ATOM 4819 C CA . GLU A 1 588 ? -14.804 3.487 19.867 1.00 72.44 588 GLU A CA 1
ATOM 4820 C C . GLU A 1 588 ? -13.423 4.044 20.251 1.00 72.44 588 GLU A C 1
ATOM 4822 O O . GLU A 1 588 ? -12.846 3.702 21.293 1.00 72.44 588 GLU A O 1
ATOM 4827 N N . GLY A 1 589 ? -12.869 4.877 19.369 1.00 63.94 589 GLY A N 1
ATOM 4828 C CA . GLY A 1 589 ? -11.576 5.523 19.551 1.00 63.94 589 GLY A CA 1
ATOM 4829 C C . GLY A 1 589 ? -11.615 6.715 20.510 1.00 63.94 589 GLY A C 1
ATOM 4830 O O . GLY A 1 589 ? -12.652 7.102 21.039 1.00 63.94 589 GLY A O 1
ATOM 4831 N N . ARG A 1 590 ? -10.439 7.309 20.747 1.00 63.09 590 ARG A N 1
ATOM 4832 C CA . ARG A 1 590 ? -10.256 8.557 21.518 1.00 63.09 590 ARG A CA 1
ATOM 4833 C C . ARG A 1 590 ? -9.820 9.706 20.607 1.00 63.09 590 ARG A C 1
ATOM 4835 O O . ARG A 1 590 ? -8.933 10.474 20.975 1.00 63.09 590 ARG A O 1
ATOM 4842 N N . MET A 1 591 ? -10.345 9.777 19.389 1.00 66.75 591 MET A N 1
ATOM 4843 C CA . MET A 1 591 ? -9.998 10.876 18.497 1.00 66.75 591 MET A CA 1
ATOM 4844 C C . MET A 1 591 ? -10.623 12.180 18.990 1.00 66.75 591 MET A C 1
ATOM 4846 O O . MET A 1 591 ? -11.813 12.256 19.288 1.00 66.75 591 MET A O 1
ATOM 4850 N N . PHE A 1 592 ? -9.797 13.217 19.075 1.00 81.69 592 PHE A N 1
ATOM 4851 C CA . PHE A 1 592 ? -10.272 14.575 19.271 1.00 81.69 592 PHE A CA 1
ATOM 4852 C C . PHE A 1 592 ? -10.921 15.085 17.977 1.00 81.69 592 PHE A C 1
ATOM 4854 O O . PHE A 1 592 ? -10.529 14.658 16.885 1.00 81.69 592 PHE A O 1
ATOM 4861 N N . PRO A 1 593 ? -11.889 16.013 18.069 1.00 87.12 593 PRO A N 1
ATOM 4862 C CA . PRO A 1 593 ? -12.546 16.566 16.892 1.00 87.12 593 PRO A CA 1
ATOM 4863 C C . PRO A 1 593 ? -11.540 17.246 15.952 1.00 87.12 593 PRO A C 1
ATOM 4865 O O . PRO A 1 593 ? -10.615 17.934 16.394 1.00 87.12 593 PRO A O 1
ATOM 4868 N N . VAL A 1 594 ? -11.735 17.054 14.645 1.00 90.94 594 VAL A N 1
ATOM 4869 C CA . VAL A 1 594 ? -10.925 17.671 13.587 1.00 90.94 594 VAL A CA 1
ATOM 4870 C C . VAL A 1 594 ? -11.808 18.584 12.750 1.00 90.94 594 VAL A C 1
ATOM 4872 O O . VAL A 1 594 ? -12.772 18.127 12.138 1.00 90.94 594 VAL A O 1
ATOM 4875 N N . ASN A 1 595 ? -11.451 19.865 12.675 1.00 95.06 595 ASN A N 1
ATOM 4876 C CA . ASN A 1 595 ? -12.149 20.820 11.820 1.00 95.06 595 ASN A CA 1
ATOM 4877 C C . ASN A 1 595 ? -11.645 20.682 10.382 1.00 95.06 595 ASN A C 1
ATOM 4879 O O . ASN A 1 595 ? -10.448 20.822 10.126 1.00 95.06 595 ASN A O 1
ATOM 4883 N N . VAL A 1 596 ? -12.551 20.408 9.444 1.00 96.00 596 VAL A N 1
ATOM 4884 C CA . VAL A 1 596 ? -12.218 20.199 8.030 1.00 96.00 596 VAL A CA 1
ATOM 4885 C C . VAL A 1 596 ? -12.555 21.453 7.226 1.00 96.00 596 VAL A C 1
ATOM 4887 O O . VAL A 1 596 ? -13.692 21.917 7.236 1.00 96.00 596 VAL A O 1
ATOM 4890 N N . PHE A 1 597 ? -11.572 21.972 6.498 1.00 96.19 597 PHE A N 1
ATOM 4891 C CA . PHE A 1 597 ? -11.690 23.123 5.608 1.00 96.19 597 PHE A CA 1
ATOM 4892 C C . PHE A 1 597 ? -11.553 22.668 4.156 1.00 96.19 597 PHE A C 1
ATOM 4894 O O . PHE A 1 597 ? -10.701 21.836 3.852 1.00 96.19 597 PHE A O 1
ATOM 4901 N N . TYR A 1 598 ? -12.359 23.241 3.265 1.00 96.12 598 TYR A N 1
ATOM 4902 C CA . TYR A 1 598 ? -12.327 22.975 1.825 1.00 96.12 598 TYR A CA 1
ATOM 4903 C C . TYR A 1 598 ? -11.997 24.252 1.064 1.00 96.12 598 TYR A C 1
ATOM 4905 O O . TYR A 1 598 ? -12.371 25.354 1.481 1.00 96.12 598 TYR A O 1
ATOM 4913 N N . THR A 1 599 ? -11.345 24.119 -0.086 1.00 94.56 599 THR A N 1
ATOM 4914 C CA . THR A 1 599 ? -11.202 25.245 -1.011 1.00 94.56 599 THR A CA 1
ATOM 4915 C C . THR A 1 599 ? -12.551 25.589 -1.643 1.00 94.56 599 THR A C 1
ATOM 4917 O O . THR A 1 599 ? -13.423 24.741 -1.811 1.00 94.56 599 THR A O 1
ATOM 4920 N N . LYS A 1 600 ? -12.764 26.857 -2.007 1.00 90.88 600 LYS A N 1
ATOM 4921 C CA . LYS A 1 600 ? -14.015 27.266 -2.674 1.00 90.88 600 LYS A CA 1
ATOM 4922 C C . LYS A 1 600 ? -14.089 26.771 -4.123 1.00 90.88 600 LYS A C 1
ATOM 4924 O O . LYS A 1 600 ? -15.175 26.499 -4.623 1.00 90.88 600 LYS A O 1
ATOM 4929 N N . ILE A 1 601 ? -12.940 26.691 -4.793 1.00 90.94 601 ILE A N 1
ATOM 4930 C CA . ILE A 1 601 ? -12.784 26.313 -6.203 1.00 90.94 601 ILE A CA 1
ATOM 4931 C C . ILE A 1 601 ? -11.646 25.286 -6.295 1.00 90.94 601 ILE A C 1
ATOM 4933 O O . ILE A 1 601 ? -10.763 25.257 -5.434 1.00 90.94 601 ILE A O 1
ATOM 4937 N N . GLY A 1 602 ? -11.688 24.424 -7.315 1.00 86.12 602 GLY A N 1
ATOM 4938 C CA . GLY A 1 602 ? -10.613 23.479 -7.612 1.00 86.12 602 GLY A CA 1
ATOM 4939 C C . GLY A 1 602 ? -9.273 24.187 -7.810 1.00 86.12 602 GLY A C 1
ATOM 4940 O O . GLY A 1 602 ? -9.197 25.225 -8.466 1.00 86.12 602 GLY A O 1
ATOM 4941 N N . VAL A 1 603 ? -8.227 23.621 -7.218 1.00 90.44 603 VAL A N 1
ATOM 4942 C CA . VAL A 1 603 ? -6.871 24.166 -7.265 1.00 90.44 603 VAL A CA 1
ATOM 4943 C C . VAL A 1 603 ? -6.134 23.588 -8.481 1.00 90.44 603 VAL A C 1
ATOM 4945 O O . VAL A 1 603 ? -6.061 22.365 -8.593 1.00 90.44 603 VAL A O 1
ATOM 4948 N N . PRO A 1 604 ? -5.575 24.419 -9.382 1.00 85.38 604 PRO A N 1
ATOM 4949 C CA . PRO A 1 604 ? -4.867 23.930 -10.567 1.00 85.38 604 PRO A CA 1
ATOM 4950 C C . PRO A 1 604 ? -3.488 23.335 -10.241 1.00 85.38 604 PRO A C 1
ATOM 4952 O O . PRO A 1 604 ? -3.106 22.334 -10.837 1.00 85.38 604 PRO A O 1
ATOM 4955 N N . ASP A 1 605 ? -2.763 23.922 -9.281 1.00 91.62 605 ASP A N 1
ATOM 4956 C CA . ASP A 1 605 ? -1.474 23.422 -8.790 1.00 91.62 605 ASP A CA 1
ATOM 4957 C C . ASP A 1 605 ? -1.554 23.164 -7.281 1.00 91.62 605 ASP A C 1
ATOM 4959 O O . ASP A 1 605 ? -1.417 24.066 -6.442 1.00 91.62 605 ASP A O 1
ATOM 4963 N N . TYR A 1 606 ? -1.822 21.906 -6.932 1.00 94.00 606 TYR A N 1
ATOM 4964 C CA . TYR A 1 606 ? -1.914 21.489 -5.538 1.00 94.00 606 TYR A CA 1
ATOM 4965 C C . TYR A 1 606 ? -0.546 21.442 -4.846 1.00 94.00 606 TYR A C 1
ATOM 4967 O O . TYR A 1 606 ? -0.511 21.525 -3.620 1.00 94.00 606 TYR A O 1
ATOM 4975 N N . VAL A 1 607 ? 0.574 21.347 -5.574 1.00 94.38 607 VAL A N 1
ATOM 4976 C CA . VAL A 1 607 ? 1.920 21.327 -4.976 1.00 94.38 607 VAL A CA 1
ATOM 4977 C C . VAL A 1 607 ? 2.261 22.718 -4.458 1.00 94.38 607 VAL A C 1
ATOM 4979 O O . VAL A 1 607 ? 2.575 22.866 -3.276 1.00 94.38 607 VAL A O 1
ATOM 4982 N N . GLN A 1 608 ? 2.115 23.745 -5.298 1.00 93.44 608 GLN A N 1
ATOM 4983 C CA . GLN A 1 608 ? 2.338 25.134 -4.889 1.00 93.44 608 GLN A CA 1
ATOM 4984 C C . GLN A 1 608 ? 1.376 25.541 -3.765 1.00 93.44 608 GLN A C 1
ATOM 4986 O O . GLN A 1 608 ? 1.800 26.049 -2.731 1.00 93.44 608 GLN A O 1
ATOM 4991 N N . THR A 1 609 ? 0.090 25.217 -3.904 1.00 95.00 609 THR A N 1
ATOM 4992 C CA . THR A 1 609 ? -0.916 25.561 -2.885 1.00 95.00 609 THR A CA 1
ATOM 4993 C C . THR A 1 609 ? -0.663 24.849 -1.552 1.00 95.00 609 THR A C 1
ATOM 4995 O O . THR A 1 609 ? -0.940 25.407 -0.488 1.00 95.00 609 THR A O 1
ATOM 4998 N N . THR A 1 610 ? -0.101 23.634 -1.573 1.00 96.56 610 THR A N 1
ATOM 4999 C CA . THR A 1 610 ? 0.349 22.945 -0.354 1.00 96.56 610 THR A CA 1
ATOM 5000 C C . THR A 1 610 ? 1.452 23.743 0.338 1.00 96.56 610 THR A C 1
ATOM 5002 O O . THR A 1 610 ? 1.376 23.956 1.546 1.00 96.56 610 THR A O 1
ATOM 5005 N N . VAL A 1 611 ? 2.447 24.224 -0.414 1.00 95.88 611 VAL A N 1
ATOM 5006 C CA . VAL A 1 611 ? 3.543 25.058 0.108 1.00 95.88 611 VAL A CA 1
ATOM 5007 C C . VAL A 1 611 ? 3.004 26.353 0.717 1.00 95.88 611 VAL A C 1
ATOM 5009 O O . VAL A 1 611 ? 3.320 26.664 1.867 1.00 95.88 611 VAL A O 1
ATOM 5012 N N . ASP A 1 612 ? 2.120 27.051 0.006 1.00 94.44 612 ASP A N 1
ATOM 5013 C CA . ASP A 1 612 ? 1.510 28.298 0.479 1.00 94.44 612 ASP A CA 1
ATOM 5014 C C . ASP A 1 612 ? 0.689 28.074 1.757 1.00 94.44 612 ASP A C 1
ATOM 5016 O O . ASP A 1 612 ? 0.766 28.853 2.709 1.00 94.44 612 ASP A O 1
ATOM 5020 N N . THR A 1 613 ? -0.047 26.959 1.824 1.00 95.94 613 THR A N 1
ATOM 5021 C CA . THR A 1 613 ? -0.821 26.577 3.011 1.00 95.94 613 THR A CA 1
ATOM 5022 C C . THR A 1 613 ? 0.100 26.267 4.192 1.00 95.94 613 THR A C 1
ATOM 5024 O O . THR A 1 613 ? -0.161 26.744 5.291 1.00 95.94 613 THR A O 1
ATOM 5027 N N . ILE A 1 614 ? 1.210 25.543 3.996 1.00 96.38 614 ILE A N 1
ATOM 5028 C CA . ILE A 1 614 ? 2.198 25.283 5.061 1.00 96.38 614 ILE A CA 1
ATOM 5029 C C . ILE A 1 614 ? 2.744 26.599 5.623 1.00 96.38 614 ILE A C 1
ATOM 5031 O O . ILE A 1 614 ? 2.796 26.767 6.841 1.00 96.38 614 ILE A O 1
ATOM 5035 N N . LEU A 1 615 ? 3.130 27.537 4.753 1.00 93.88 615 LEU A N 1
ATOM 5036 C CA . LEU A 1 615 ? 3.658 28.839 5.168 1.00 93.88 615 LEU A CA 1
ATOM 5037 C C . LEU A 1 615 ? 2.610 29.652 5.931 1.00 93.88 615 LEU A C 1
ATOM 5039 O O . LEU A 1 615 ? 2.932 30.256 6.953 1.00 93.88 615 LEU A O 1
ATOM 5043 N N . ARG A 1 616 ? 1.355 29.629 5.474 1.00 93.25 616 ARG A N 1
ATOM 5044 C CA . ARG A 1 616 ? 0.237 30.279 6.158 1.00 93.25 616 ARG A CA 1
ATOM 5045 C C . ARG A 1 616 ? 0.007 29.695 7.552 1.00 93.25 616 ARG A C 1
ATOM 5047 O O . ARG A 1 616 ? -0.018 30.444 8.521 1.00 93.25 616 ARG A O 1
ATOM 5054 N N . LEU A 1 617 ? -0.089 28.369 7.670 1.00 94.06 617 LEU A N 1
ATOM 5055 C CA . LEU A 1 617 ? -0.264 27.691 8.961 1.00 94.06 617 LEU A CA 1
ATOM 5056 C C . LEU A 1 617 ? 0.901 27.968 9.907 1.00 94.06 617 LEU A C 1
ATOM 5058 O O . LEU A 1 617 ? 0.704 28.119 11.108 1.00 94.06 617 LEU A O 1
ATOM 5062 N N . HIS A 1 618 ? 2.120 28.029 9.382 1.00 92.38 618 HIS A N 1
ATOM 5063 C CA . HIS A 1 618 ? 3.295 28.319 10.186 1.00 92.38 618 HIS A CA 1
ATOM 5064 C C . HIS A 1 618 ? 3.283 29.743 10.769 1.00 92.38 618 HIS A C 1
ATOM 5066 O O . HIS A 1 618 ? 3.768 29.922 11.882 1.00 92.38 618 HIS A O 1
ATOM 5072 N N . ARG A 1 619 ? 2.706 30.718 10.050 1.00 89.94 619 ARG A N 1
ATOM 5073 C CA . ARG A 1 619 ? 2.585 32.121 10.482 1.00 89.94 619 ARG A CA 1
ATOM 5074 C C . ARG A 1 619 ? 1.380 32.383 11.386 1.00 89.94 619 ARG A C 1
ATOM 5076 O O . ARG A 1 619 ? 1.506 33.124 12.349 1.00 89.94 619 ARG A O 1
ATOM 5083 N N . GLU A 1 620 ? 0.216 31.834 11.038 1.00 90.00 620 GLU A N 1
ATOM 5084 C CA . GLU A 1 620 ? -1.075 32.231 11.626 1.00 90.00 620 GLU A CA 1
ATOM 5085 C C . GLU A 1 620 ? -1.568 31.282 12.726 1.00 90.00 620 GLU A C 1
ATOM 5087 O O . GLU A 1 620 ? -2.298 31.700 13.621 1.00 90.00 620 GLU A O 1
ATOM 5092 N N . GLU A 1 621 ? -1.223 29.993 12.661 1.00 92.69 621 GLU A N 1
ATOM 5093 C CA . GLU A 1 621 ? -1.790 28.986 13.563 1.00 92.69 621 GLU A CA 1
ATOM 5094 C C . GLU A 1 621 ? -0.877 28.707 14.767 1.00 92.69 621 GLU A C 1
ATOM 5096 O O . GLU A 1 621 ? 0.348 28.749 14.633 1.00 92.69 621 GLU A O 1
ATOM 5101 N N . PRO A 1 622 ? -1.429 28.335 15.938 1.00 89.56 622 PRO A N 1
ATOM 5102 C CA . PRO A 1 622 ? -0.648 28.025 17.134 1.00 89.56 622 PRO A CA 1
ATOM 5103 C C . PRO A 1 622 ? 0.210 26.761 16.966 1.00 89.56 622 PRO A C 1
ATOM 5105 O O . PRO A 1 622 ? 0.081 26.022 15.987 1.00 89.56 622 PRO A O 1
ATOM 5108 N N . SER A 1 623 ? 1.079 26.491 17.949 1.00 86.44 623 SER A N 1
ATOM 5109 C CA . SER A 1 623 ? 2.014 25.352 17.948 1.00 86.44 623 SER A CA 1
ATOM 5110 C C . SER A 1 623 ? 1.362 24.026 17.525 1.00 86.44 623 SER A C 1
ATOM 5112 O O . SER A 1 623 ? 0.218 23.731 17.870 1.00 86.44 623 SER A O 1
ATOM 5114 N N . GLY A 1 624 ? 2.088 23.211 16.770 1.00 89.62 624 GLY A N 1
ATOM 5115 C CA . GLY A 1 624 ? 1.604 21.941 16.241 1.00 89.62 624 GLY A CA 1
ATOM 5116 C C . GLY A 1 624 ? 2.253 21.633 14.903 1.00 89.62 624 GLY A C 1
ATOM 5117 O O . GLY A 1 624 ? 2.416 22.518 14.060 1.00 89.62 624 GLY A O 1
ATOM 5118 N N . ASP A 1 625 ? 2.626 20.374 14.713 1.00 94.38 625 ASP A N 1
ATOM 5119 C CA . ASP A 1 625 ? 3.307 19.940 13.503 1.00 94.38 625 ASP A CA 1
ATOM 5120 C C . ASP A 1 625 ? 2.315 19.759 12.352 1.00 94.38 625 ASP A C 1
ATOM 5122 O O . ASP A 1 625 ? 1.115 19.508 12.543 1.00 94.38 625 ASP A O 1
ATOM 5126 N N . ILE A 1 626 ? 2.844 19.901 11.140 1.00 96.38 626 ILE A N 1
ATOM 5127 C CA . ILE A 1 626 ? 2.088 19.874 9.893 1.00 96.38 626 ILE A CA 1
ATOM 5128 C C . ILE A 1 626 ? 2.390 18.568 9.155 1.00 96.38 626 ILE A C 1
ATOM 5130 O O . ILE A 1 626 ? 3.547 18.162 9.038 1.00 96.38 626 ILE A O 1
ATOM 5134 N N . LEU A 1 627 ? 1.348 17.923 8.634 1.00 96.25 627 LEU A N 1
ATOM 5135 C CA . LEU A 1 627 ? 1.437 16.748 7.772 1.00 96.25 627 LEU A CA 1
ATOM 5136 C C . LEU A 1 627 ? 0.764 17.043 6.431 1.00 96.25 627 LEU A C 1
ATOM 5138 O O . LEU A 1 627 ? -0.447 17.240 6.380 1.00 96.25 627 LEU A O 1
ATOM 5142 N N . ALA A 1 628 ? 1.528 17.054 5.344 1.00 96.81 628 ALA A N 1
ATOM 5143 C CA . ALA A 1 628 ? 1.019 17.346 4.008 1.00 96.81 628 ALA A CA 1
ATOM 5144 C C . ALA A 1 628 ? 1.090 16.114 3.099 1.00 96.81 628 ALA A C 1
ATOM 5146 O O . ALA A 1 628 ? 2.161 15.532 2.937 1.00 96.81 628 ALA A O 1
ATOM 5147 N N . PHE A 1 629 ? -0.035 15.732 2.491 1.00 96.38 629 PHE A N 1
ATOM 5148 C CA . PHE A 1 629 ? -0.121 14.603 1.564 1.00 96.38 629 PHE A CA 1
ATOM 5149 C C . PHE A 1 629 ? 0.043 15.057 0.109 1.00 96.38 629 PHE A C 1
ATOM 5151 O O . PHE A 1 629 ? -0.735 15.879 -0.370 1.00 96.38 629 PHE A O 1
ATOM 5158 N N . LEU A 1 630 ? 1.008 14.464 -0.598 1.00 95.12 630 LEU A N 1
ATOM 5159 C CA . LEU A 1 630 ? 1.258 14.592 -2.042 1.00 95.12 630 LEU A CA 1
ATOM 5160 C C . LEU A 1 630 ? 1.339 13.201 -2.697 1.00 95.12 630 LEU A C 1
ATOM 5162 O O . LEU A 1 630 ? 1.286 12.177 -2.013 1.00 95.12 630 LEU A O 1
ATOM 5166 N N . THR A 1 631 ? 1.437 13.123 -4.027 1.00 90.25 631 THR A N 1
ATOM 5167 C CA . THR A 1 631 ? 1.218 11.852 -4.741 1.00 90.25 631 THR A CA 1
ATOM 5168 C C . THR A 1 631 ? 2.494 11.055 -5.004 1.00 90.25 631 THR A C 1
ATOM 5170 O O . THR A 1 631 ? 2.440 9.825 -5.097 1.00 90.25 631 THR A O 1
ATOM 5173 N N . GLY A 1 632 ? 3.655 11.711 -5.102 1.00 85.69 632 GLY A N 1
ATOM 5174 C CA . GLY A 1 632 ? 4.907 11.049 -5.469 1.00 85.69 632 GLY A CA 1
ATOM 5175 C C . GLY A 1 632 ? 6.173 11.789 -5.045 1.00 85.69 632 GLY A C 1
ATOM 5176 O O . GLY A 1 632 ? 6.126 12.923 -4.581 1.00 85.69 632 GLY A O 1
ATOM 5177 N N . GLN A 1 633 ? 7.319 11.125 -5.222 1.00 82.19 633 GLN A N 1
ATOM 5178 C CA . GLN A 1 633 ? 8.639 11.639 -4.839 1.00 82.19 633 GLN A CA 1
ATOM 5179 C C . GLN A 1 633 ? 8.954 13.001 -5.468 1.00 82.19 633 GLN A C 1
ATOM 5181 O O . GLN A 1 633 ? 9.346 13.912 -4.745 1.00 82.19 633 GLN A O 1
ATOM 5186 N N . ASP A 1 634 ? 8.768 13.146 -6.783 1.00 81.12 634 ASP A N 1
ATOM 5187 C CA . ASP A 1 634 ? 9.115 14.382 -7.497 1.00 81.12 634 ASP A CA 1
ATOM 5188 C C . ASP A 1 634 ? 8.354 15.594 -6.939 1.00 81.12 634 ASP A C 1
ATOM 5190 O O . ASP A 1 634 ? 8.947 16.647 -6.714 1.00 81.12 634 ASP A O 1
ATOM 5194 N N . GLU A 1 635 ? 7.063 15.421 -6.638 1.00 90.06 635 GLU A N 1
ATOM 5195 C CA . GLU A 1 635 ? 6.212 16.459 -6.043 1.00 90.06 635 GLU A CA 1
ATOM 5196 C C . GLU A 1 635 ? 6.632 16.794 -4.609 1.00 90.06 635 GLU A C 1
ATOM 5198 O O . GLU A 1 635 ? 6.697 17.967 -4.244 1.00 90.06 635 GLU A O 1
ATOM 5203 N N . VAL A 1 636 ? 6.951 15.778 -3.797 1.00 89.56 636 VAL A N 1
ATOM 5204 C CA . VAL A 1 636 ? 7.435 15.973 -2.421 1.00 89.56 636 VAL A CA 1
ATOM 5205 C C . VAL A 1 636 ? 8.751 16.748 -2.424 1.00 89.56 636 VAL A C 1
ATOM 5207 O O . VAL A 1 636 ? 8.889 17.733 -1.702 1.00 89.56 636 VAL A O 1
ATOM 5210 N N . GLU A 1 637 ? 9.710 16.355 -3.264 1.00 86.25 637 GLU A N 1
ATOM 5211 C CA . GLU A 1 637 ? 10.990 17.055 -3.383 1.00 86.25 637 GLU A CA 1
ATOM 5212 C C . GLU A 1 637 ? 10.833 18.474 -3.937 1.00 86.25 637 GLU A C 1
ATOM 5214 O O . GLU A 1 637 ? 11.561 19.380 -3.522 1.00 86.25 637 GLU A O 1
ATOM 5219 N N . GLN A 1 638 ? 9.907 18.684 -4.875 1.00 88.38 638 GLN A N 1
ATOM 5220 C CA . GLN A 1 638 ? 9.577 20.009 -5.390 1.00 88.38 638 GLN A CA 1
ATOM 5221 C C . GLN A 1 638 ? 9.009 20.899 -4.279 1.00 88.38 638 GLN A C 1
ATOM 5223 O O . GLN A 1 638 ? 9.506 22.009 -4.087 1.00 88.38 638 GLN A O 1
ATOM 5228 N N . ALA A 1 639 ? 8.042 20.405 -3.502 1.00 93.62 639 ALA A N 1
ATOM 5229 C CA . ALA A 1 639 ? 7.469 21.133 -2.373 1.00 93.62 639 ALA A CA 1
ATOM 5230 C C . ALA A 1 639 ? 8.526 21.475 -1.310 1.00 93.62 639 ALA A C 1
ATOM 5232 O O . ALA A 1 639 ? 8.579 22.615 -0.847 1.00 93.62 639 ALA A O 1
ATOM 5233 N N . CYS A 1 640 ? 9.417 20.533 -0.968 1.00 91.75 640 CYS A N 1
ATOM 5234 C CA . CYS A 1 640 ? 10.528 20.791 -0.046 1.00 91.75 640 CYS A CA 1
ATOM 5235 C C . CYS A 1 640 ? 11.426 21.936 -0.538 1.00 91.75 640 CYS A C 1
ATOM 5237 O O . CYS A 1 640 ? 11.700 22.859 0.224 1.00 91.75 640 CYS A O 1
ATOM 5239 N N . LYS A 1 641 ? 11.835 21.927 -1.814 1.00 88.56 641 LYS A N 1
ATOM 5240 C CA . LYS A 1 641 ? 12.689 22.984 -2.391 1.00 88.56 641 LYS A CA 1
ATOM 5241 C C . LYS A 1 641 ? 12.008 24.351 -2.398 1.00 88.56 641 LYS A C 1
ATOM 5243 O O . LYS A 1 641 ? 12.650 25.357 -2.101 1.00 88.56 641 LYS A O 1
ATOM 5248 N N . LEU A 1 642 ? 10.719 24.393 -2.735 1.00 91.25 642 LEU A N 1
ATOM 5249 C CA . LEU A 1 642 ? 9.931 25.629 -2.725 1.00 91.25 642 LEU A CA 1
ATOM 5250 C C . LEU A 1 642 ? 9.810 26.205 -1.307 1.00 91.25 642 LEU A C 1
ATOM 5252 O O . LEU A 1 642 ? 9.967 27.413 -1.114 1.00 91.25 642 LEU A O 1
ATOM 5256 N N . LEU A 1 643 ? 9.611 25.347 -0.302 1.00 92.06 643 LEU A N 1
ATOM 5257 C CA . LEU A 1 643 ? 9.591 25.756 1.103 1.00 92.06 643 LEU A CA 1
ATOM 5258 C C . LEU A 1 643 ? 10.960 26.246 1.581 1.00 92.06 643 LEU A C 1
ATOM 5260 O O . LEU A 1 643 ? 11.030 27.306 2.191 1.00 92.06 643 LEU A O 1
ATOM 5264 N N . GLU A 1 644 ? 12.050 25.541 1.267 1.00 89.06 644 GLU A N 1
ATOM 5265 C CA . GLU A 1 644 ? 13.417 25.965 1.614 1.00 89.06 644 GLU A CA 1
ATOM 5266 C C . GLU A 1 644 ? 13.765 27.343 1.030 1.00 89.06 644 GLU A C 1
ATOM 5268 O O . GLU A 1 644 ? 14.399 28.165 1.698 1.00 89.06 644 GLU A O 1
ATOM 5273 N N . GLY A 1 645 ? 13.328 27.619 -0.204 1.00 85.31 645 GLY A N 1
ATOM 5274 C CA . GLY A 1 645 ? 13.465 28.936 -0.825 1.00 85.31 645 GLY A CA 1
ATOM 5275 C C . GLY A 1 645 ? 12.653 30.012 -0.102 1.00 85.31 645 GLY A C 1
ATOM 5276 O O . GLY A 1 645 ? 13.156 31.110 0.137 1.00 85.31 645 GLY A O 1
ATOM 5277 N N . SER A 1 646 ? 11.429 29.675 0.303 1.00 85.94 646 SER A N 1
ATOM 5278 C CA . SER A 1 646 ? 10.488 30.605 0.935 1.00 85.94 646 SER A CA 1
ATOM 5279 C C . SER A 1 646 ? 10.824 30.903 2.401 1.00 85.94 646 SER A C 1
ATOM 5281 O O . SER A 1 646 ? 10.601 32.024 2.857 1.00 85.94 646 SER A O 1
ATOM 5283 N N . ILE A 1 647 ? 11.426 29.957 3.136 1.00 83.50 647 ILE A N 1
ATOM 5284 C CA . ILE A 1 647 ? 11.817 30.134 4.549 1.00 83.50 647 ILE A CA 1
ATOM 5285 C C . ILE A 1 647 ? 12.795 31.295 4.730 1.00 83.50 647 ILE A C 1
ATOM 5287 O O . ILE A 1 647 ? 12.715 32.013 5.721 1.00 83.50 647 ILE A O 1
ATOM 5291 N N . LYS A 1 648 ? 13.690 31.526 3.763 1.00 78.12 648 LYS A N 1
ATOM 5292 C CA . LYS A 1 648 ? 14.674 32.622 3.830 1.00 78.12 648 LYS A CA 1
ATOM 5293 C C . LYS A 1 648 ? 14.031 34.009 3.920 1.00 78.12 648 LYS A C 1
ATOM 5295 O O . LYS A 1 648 ? 14.690 34.942 4.360 1.00 78.12 648 LYS A O 1
ATOM 5300 N N . SER A 1 649 ? 12.774 34.134 3.492 1.00 76.25 649 SER A N 1
ATOM 5301 C CA . SER A 1 649 ? 12.001 35.380 3.522 1.00 76.25 649 SER A CA 1
ATOM 5302 C C . SER A 1 649 ? 11.120 35.539 4.768 1.00 76.25 649 SER A C 1
ATOM 5304 O O . SER A 1 649 ? 10.415 36.540 4.884 1.00 76.25 649 SER A O 1
ATOM 5306 N N . LEU A 1 650 ? 11.113 34.560 5.682 1.00 77.88 650 LEU A N 1
ATOM 5307 C CA . LEU A 1 650 ? 10.279 34.617 6.881 1.00 77.88 650 LEU A CA 1
ATOM 5308 C C . LEU A 1 650 ? 10.878 35.552 7.951 1.00 77.88 650 LEU A C 1
ATOM 5310 O O . LEU A 1 650 ? 12.104 35.621 8.081 1.00 77.88 650 LEU A O 1
ATOM 5314 N N . PRO A 1 651 ? 10.028 36.250 8.732 1.00 75.12 651 PRO A N 1
ATOM 5315 C CA . PRO A 1 651 ? 10.456 37.026 9.896 1.00 75.12 651 PRO A CA 1
ATOM 5316 C C . PRO A 1 651 ? 11.272 36.182 10.882 1.00 75.12 651 PRO A C 1
ATOM 5318 O O . PRO A 1 651 ? 11.001 34.993 11.056 1.00 75.12 651 PRO A O 1
ATOM 5321 N N . LYS A 1 652 ? 12.254 36.800 11.549 1.00 72.50 652 LYS A N 1
ATOM 5322 C CA . LYS A 1 652 ? 13.145 36.112 12.504 1.00 72.50 652 LYS A CA 1
ATOM 5323 C C . LYS A 1 652 ? 12.459 35.718 13.818 1.00 72.50 652 LYS A C 1
ATOM 5325 O O . LYS A 1 652 ? 13.021 34.906 14.545 1.00 72.50 652 LYS A O 1
ATOM 5330 N N . ASP A 1 653 ? 11.270 36.256 14.077 1.00 75.12 653 ASP A N 1
ATOM 5331 C CA . ASP A 1 653 ? 10.529 36.094 15.335 1.00 75.12 653 ASP A CA 1
ATOM 5332 C C . ASP A 1 653 ? 9.643 34.831 15.352 1.00 75.12 653 ASP A C 1
ATOM 5334 O O . ASP A 1 653 ? 9.024 34.508 16.362 1.00 75.12 653 ASP A O 1
ATOM 5338 N N . LEU A 1 654 ? 9.578 34.099 14.233 1.00 78.19 654 LEU A N 1
ATOM 5339 C CA . LEU A 1 654 ? 8.856 32.830 14.127 1.00 78.19 654 LEU A CA 1
ATOM 5340 C C . LEU A 1 654 ? 9.735 31.644 14.547 1.00 78.19 654 LEU A C 1
ATOM 5342 O O . LEU A 1 654 ? 10.949 31.632 14.325 1.00 78.19 654 LEU A O 1
ATOM 5346 N N . ASP A 1 655 ? 9.094 30.596 15.077 1.00 81.00 655 ASP A N 1
ATOM 5347 C CA . ASP A 1 655 ? 9.729 29.290 15.285 1.00 81.00 655 ASP A CA 1
ATOM 5348 C C . ASP A 1 655 ? 10.413 28.804 13.998 1.00 81.00 655 ASP A C 1
ATOM 5350 O O . ASP A 1 655 ? 9.952 29.051 12.884 1.00 81.00 655 ASP A O 1
ATOM 5354 N N . LYS A 1 656 ? 11.492 28.030 14.118 1.00 87.44 656 LYS A N 1
ATOM 5355 C CA . LYS A 1 656 ? 12.137 27.450 12.931 1.00 87.44 656 LYS A CA 1
ATOM 5356 C C . LYS A 1 656 ? 11.218 26.411 12.286 1.00 87.44 656 LYS A C 1
ATOM 5358 O O . LYS A 1 656 ? 10.627 25.587 12.979 1.00 87.44 656 LYS A O 1
ATOM 5363 N N . LEU A 1 657 ? 11.140 26.387 10.956 1.00 90.25 657 LEU A N 1
ATOM 5364 C CA . LEU A 1 657 ? 10.400 25.353 10.226 1.00 90.25 657 LEU A CA 1
ATOM 5365 C C . LEU A 1 657 ? 11.339 24.214 9.803 1.00 90.25 657 LEU A C 1
ATOM 5367 O O . LEU A 1 657 ? 12.194 24.389 8.935 1.00 90.25 657 LEU A O 1
ATOM 5371 N N . LEU A 1 658 ? 11.174 23.033 10.401 1.00 91.44 658 LEU A N 1
ATOM 5372 C CA . LEU A 1 658 ? 11.898 21.817 10.029 1.00 91.44 658 LEU A CA 1
ATOM 5373 C C . LEU A 1 658 ? 11.120 21.052 8.952 1.00 91.44 658 LEU A C 1
ATOM 5375 O O . LEU A 1 658 ? 10.106 20.420 9.244 1.00 91.44 658 LEU A O 1
ATOM 5379 N N . ILE A 1 659 ? 11.610 21.090 7.714 1.00 93.38 659 ILE A N 1
ATOM 5380 C CA . ILE A 1 659 ? 11.011 20.382 6.575 1.00 93.38 659 ILE A CA 1
ATOM 5381 C C . ILE A 1 659 ? 11.562 18.955 6.507 1.00 93.38 659 ILE A C 1
ATOM 5383 O O . ILE A 1 659 ? 12.779 18.764 6.483 1.00 93.38 659 ILE A O 1
ATOM 5387 N N . LEU A 1 660 ? 10.681 17.954 6.439 1.00 91.81 660 LEU A N 1
ATOM 5388 C CA . LEU A 1 660 ? 11.065 16.545 6.324 1.00 91.81 660 LEU A CA 1
ATOM 5389 C C . LEU A 1 660 ? 10.259 15.837 5.220 1.00 91.81 660 LEU A C 1
ATOM 5391 O O . LEU A 1 660 ? 9.034 15.748 5.329 1.00 91.81 660 LEU A O 1
ATOM 5395 N N . PRO A 1 661 ? 10.907 15.304 4.169 1.00 90.50 661 PRO A N 1
ATOM 5396 C CA . PRO A 1 661 ? 10.228 14.484 3.171 1.00 90.50 661 PRO A CA 1
ATOM 5397 C C . PRO A 1 661 ? 9.963 13.066 3.701 1.00 90.50 661 PRO A C 1
ATOM 5399 O O . PRO A 1 661 ? 10.766 12.515 4.455 1.00 90.50 661 PRO A O 1
ATOM 5402 N N . LEU A 1 662 ? 8.865 12.445 3.262 1.00 86.81 662 LEU A N 1
ATOM 5403 C CA . LEU A 1 662 ? 8.529 11.052 3.565 1.00 86.81 662 LEU A CA 1
ATOM 5404 C C . LEU A 1 662 ? 7.915 10.328 2.349 1.00 86.81 662 LEU A C 1
ATOM 5406 O O . LEU A 1 662 ? 6.718 10.395 2.066 1.00 86.81 662 LEU A O 1
ATOM 5410 N N . TYR A 1 663 ? 8.741 9.586 1.617 1.00 82.56 663 TYR A N 1
ATOM 5411 C CA . TYR A 1 663 ? 8.322 8.758 0.482 1.00 82.56 663 TYR A CA 1
ATOM 5412 C C . TYR A 1 663 ? 9.144 7.463 0.406 1.00 82.56 663 TYR A C 1
ATOM 5414 O O . TYR A 1 663 ? 10.187 7.329 1.044 1.00 82.56 663 TYR A O 1
ATOM 5422 N N . GLY A 1 664 ? 8.662 6.484 -0.366 1.00 68.25 664 GLY A N 1
ATOM 5423 C CA . GLY A 1 664 ? 9.153 5.100 -0.295 1.00 68.25 664 GLY A CA 1
ATOM 5424 C C . GLY A 1 664 ? 10.596 4.883 -0.766 1.00 68.25 664 GLY A C 1
ATOM 5425 O O . GLY A 1 664 ? 11.192 3.877 -0.391 1.00 68.25 664 GLY A O 1
ATOM 5426 N N . GLY A 1 665 ? 11.142 5.806 -1.562 1.00 65.31 665 GLY A N 1
ATOM 5427 C CA . GLY A 1 665 ? 12.530 5.789 -2.044 1.00 65.31 665 GLY A CA 1
ATOM 5428 C C . GLY A 1 665 ? 13.569 6.304 -1.036 1.00 65.31 665 GLY A C 1
ATOM 5429 O O . GLY A 1 665 ? 14.763 6.108 -1.245 1.00 65.31 665 GLY A O 1
ATOM 5430 N N . LEU A 1 666 ? 13.154 6.934 0.073 1.00 64.38 666 LEU A N 1
ATOM 5431 C CA . LEU A 1 666 ? 14.087 7.438 1.092 1.00 64.38 666 LEU A CA 1
ATOM 5432 C C . LEU A 1 666 ? 14.793 6.304 1.838 1.00 64.38 666 LEU A C 1
ATOM 5434 O O . LEU A 1 666 ? 14.210 5.241 2.074 1.00 64.38 666 LEU A O 1
ATOM 5438 N N . SER A 1 667 ? 16.024 6.547 2.299 1.00 61.34 667 SER A N 1
ATOM 5439 C CA . SER A 1 667 ? 16.718 5.571 3.139 1.00 61.34 667 SER A CA 1
ATOM 5440 C C . SER A 1 667 ? 15.998 5.403 4.489 1.00 61.34 667 SER A C 1
ATOM 5442 O O . SER A 1 667 ? 15.416 6.365 4.995 1.00 61.34 667 SER A O 1
ATOM 5444 N N . PRO A 1 668 ? 16.069 4.226 5.147 1.00 59.66 668 PRO A N 1
ATOM 5445 C CA . PRO A 1 668 ? 15.400 4.028 6.434 1.00 59.66 668 PRO A CA 1
ATOM 5446 C C . PRO A 1 668 ? 15.781 5.088 7.472 1.00 59.66 668 PRO A C 1
ATOM 5448 O O . PRO A 1 668 ? 14.917 5.599 8.168 1.00 59.66 668 PRO A O 1
ATOM 5451 N N . LYS A 1 669 ? 17.063 5.484 7.521 1.00 64.94 669 LYS A N 1
ATOM 5452 C CA . LYS A 1 669 ? 17.556 6.515 8.446 1.00 64.94 669 LYS A CA 1
ATOM 5453 C C . LYS A 1 669 ? 16.868 7.865 8.218 1.00 64.94 669 LYS A C 1
ATOM 5455 O O . LYS A 1 669 ? 16.575 8.555 9.182 1.00 64.94 669 LYS A O 1
ATOM 5460 N N . GLU A 1 670 ? 16.608 8.238 6.968 1.00 69.81 670 GLU A N 1
ATOM 5461 C CA . GLU A 1 670 ? 15.916 9.487 6.630 1.00 69.81 670 GLU A CA 1
ATOM 5462 C C . GLU A 1 670 ? 14.418 9.402 6.904 1.00 69.81 670 GLU A C 1
ATOM 5464 O O . GLU A 1 670 ? 13.861 10.342 7.460 1.00 69.81 670 GLU A O 1
ATOM 5469 N N . GLN A 1 671 ? 13.786 8.262 6.603 1.00 71.12 671 GLN A N 1
ATOM 5470 C CA . GLN A 1 671 ? 12.387 8.025 6.972 1.00 71.12 671 GLN A CA 1
ATOM 5471 C C . GLN A 1 671 ? 12.195 8.134 8.490 1.00 71.12 671 GLN A C 1
ATOM 5473 O O . GLN A 1 671 ? 11.227 8.741 8.941 1.00 71.12 671 GLN A O 1
ATOM 5478 N N . PHE A 1 672 ? 13.144 7.615 9.282 1.00 73.06 672 PHE A N 1
ATOM 5479 C CA . PHE A 1 672 ? 13.095 7.690 10.744 1.00 73.06 672 PHE A CA 1
ATOM 5480 C C . PHE A 1 672 ? 13.083 9.123 11.284 1.00 73.06 672 PHE A C 1
ATOM 5482 O O . PHE A 1 672 ? 12.375 9.383 12.255 1.00 73.06 672 PHE A O 1
ATOM 5489 N N . ARG A 1 673 ? 13.752 10.071 10.615 1.00 78.25 673 ARG A N 1
ATOM 5490 C CA . ARG A 1 673 ? 13.764 11.483 11.037 1.00 78.25 673 ARG A CA 1
ATOM 5491 C C . ARG A 1 673 ? 12.365 12.097 11.088 1.00 78.25 673 ARG A C 1
ATOM 5493 O O . ARG A 1 673 ? 12.117 12.952 11.928 1.00 78.25 673 ARG A O 1
ATOM 5500 N N . ALA A 1 674 ? 11.436 11.660 10.233 1.00 82.31 674 ALA A N 1
ATOM 5501 C CA . ALA A 1 674 ? 10.056 12.157 10.244 1.00 82.31 674 ALA A CA 1
ATOM 5502 C C . ALA A 1 674 ? 9.300 11.805 11.544 1.00 82.31 674 ALA A C 1
ATOM 5504 O O . ALA A 1 674 ? 8.392 12.536 11.955 1.00 82.31 674 ALA A O 1
ATOM 5505 N N . PHE A 1 675 ? 9.687 10.710 12.205 1.00 80.94 675 PHE A N 1
ATOM 5506 C CA . PHE A 1 675 ? 9.069 10.221 13.442 1.00 80.94 675 PHE A CA 1
ATOM 5507 C C . PHE A 1 675 ? 9.701 10.802 14.710 1.00 80.94 675 PHE A C 1
ATOM 5509 O O . PHE A 1 675 ? 9.110 10.692 15.782 1.00 80.94 675 PHE A O 1
ATOM 5516 N N . GLU A 1 676 ? 10.865 11.442 14.597 1.00 78.44 676 GLU A N 1
ATOM 5517 C CA . GLU A 1 676 ? 11.505 12.139 15.710 1.00 78.44 676 GLU A CA 1
ATOM 5518 C C . GLU A 1 676 ? 10.707 13.400 16.093 1.00 78.44 676 GLU A C 1
ATOM 5520 O O . GLU A 1 676 ? 10.054 14.043 15.258 1.00 78.44 676 GLU A O 1
ATOM 5525 N N . SER A 1 677 ? 10.727 13.747 17.380 1.00 77.56 677 SER A N 1
ATOM 5526 C CA . SER A 1 677 ? 10.103 14.977 17.877 1.00 77.56 677 SER A CA 1
ATOM 5527 C C . SER A 1 677 ? 10.877 16.205 17.400 1.00 77.56 677 SER A C 1
ATOM 5529 O O . SER A 1 677 ? 12.105 16.177 17.307 1.00 77.56 677 SER A O 1
ATOM 5531 N N . ALA A 1 678 ? 10.160 17.294 17.120 1.00 78.38 678 ALA A N 1
ATOM 5532 C CA . ALA A 1 678 ? 10.794 18.554 16.756 1.00 78.38 678 ALA A CA 1
ATOM 5533 C C . ALA A 1 678 ? 11.639 19.102 17.930 1.00 78.38 678 ALA A C 1
ATOM 5535 O O . ALA A 1 678 ? 11.221 18.984 19.087 1.00 78.38 678 ALA A O 1
ATOM 5536 N N . PRO A 1 679 ? 12.816 19.702 17.665 1.00 81.75 679 PRO A N 1
ATOM 5537 C CA . PRO A 1 679 ? 13.563 20.457 18.670 1.00 81.75 679 PRO A CA 1
ATOM 5538 C C . PRO A 1 679 ? 12.743 21.620 19.256 1.00 81.75 679 PRO A C 1
ATOM 5540 O O . PRO A 1 679 ? 11.764 22.067 18.662 1.00 81.75 679 PRO A O 1
ATOM 5543 N N . TYR A 1 680 ? 13.164 22.150 20.408 1.00 75.88 680 TYR A N 1
ATOM 5544 C CA . TYR A 1 680 ? 12.522 23.323 21.020 1.00 75.88 680 TYR A CA 1
ATOM 5545 C C . TYR A 1 680 ? 12.510 24.529 20.054 1.00 75.88 680 TYR A C 1
ATOM 5547 O O . TYR A 1 680 ? 13.461 24.704 19.289 1.00 75.88 680 TYR A O 1
ATOM 5555 N N . GLN A 1 681 ? 11.438 25.336 20.074 1.00 81.50 681 GLN A N 1
ATOM 5556 C CA . GLN A 1 681 ? 11.212 26.473 19.151 1.00 81.50 681 GLN A CA 1
ATOM 5557 C C . GLN A 1 681 ? 11.281 26.100 17.660 1.00 81.50 681 GLN A C 1
ATOM 5559 O O . GLN A 1 681 ? 11.778 26.847 16.813 1.00 81.50 681 GLN A O 1
ATOM 5564 N N . THR A 1 682 ? 10.848 24.884 17.325 1.00 86.50 682 THR A N 1
ATOM 5565 C CA . THR A 1 682 ? 10.819 24.401 15.947 1.00 86.50 682 THR A CA 1
ATOM 5566 C C . THR A 1 682 ? 9.475 23.745 15.664 1.00 86.50 682 THR A C 1
ATOM 5568 O O . THR A 1 682 ? 9.052 22.851 16.394 1.00 86.50 682 THR A O 1
ATOM 5571 N N . ARG A 1 683 ? 8.819 24.145 14.573 1.00 91.56 683 ARG A N 1
ATOM 5572 C CA . ARG A 1 683 ? 7.667 23.432 14.016 1.00 91.56 683 ARG A CA 1
ATOM 5573 C C . ARG A 1 683 ? 8.152 22.436 12.975 1.00 91.56 683 ARG A C 1
ATOM 5575 O O . ARG A 1 683 ? 8.895 22.808 12.066 1.00 91.56 683 ARG A O 1
ATOM 5582 N N . LYS A 1 684 ? 7.711 21.184 13.052 1.00 93.75 684 LYS A N 1
ATOM 5583 C CA . LYS A 1 684 ? 8.007 20.178 12.027 1.00 93.75 684 LYS A CA 1
ATOM 5584 C C . LYS A 1 684 ? 6.916 20.181 10.957 1.00 93.75 684 LYS A C 1
ATOM 5586 O O . LYS A 1 684 ? 5.725 20.194 11.260 1.00 93.75 684 LYS A O 1
ATOM 5591 N N . SER A 1 685 ? 7.327 20.147 9.693 1.00 95.00 685 SER A N 1
ATOM 5592 C CA . SER A 1 685 ? 6.449 19.959 8.539 1.00 95.00 685 SER A CA 1
ATOM 5593 C C . SER A 1 685 ? 6.890 18.720 7.773 1.00 95.00 685 SER A C 1
ATOM 5595 O O . SER A 1 685 ? 7.960 18.702 7.158 1.00 95.00 685 SER A O 1
ATOM 5597 N N . VAL A 1 686 ? 6.082 17.662 7.852 1.00 94.94 686 VAL A N 1
ATOM 5598 C CA . VAL A 1 686 ? 6.325 16.403 7.147 1.00 94.94 686 VAL A CA 1
ATOM 5599 C C . VAL A 1 686 ? 5.522 16.388 5.852 1.00 94.94 686 VAL A C 1
ATOM 5601 O O . VAL A 1 686 ? 4.293 16.439 5.875 1.00 94.94 686 VAL A O 1
ATOM 5604 N N . ILE A 1 687 ? 6.213 16.275 4.721 1.00 95.62 687 ILE A N 1
ATOM 5605 C CA . ILE A 1 687 ? 5.601 16.210 3.391 1.00 95.62 687 ILE A CA 1
ATOM 5606 C C . ILE A 1 687 ? 5.710 14.774 2.904 1.00 95.62 687 ILE A C 1
ATOM 5608 O O . ILE A 1 687 ? 6.807 14.258 2.691 1.00 95.62 687 ILE A O 1
ATOM 5612 N N . THR A 1 688 ? 4.572 14.107 2.775 1.00 93.06 688 THR A N 1
ATOM 5613 C CA . THR A 1 688 ? 4.492 12.655 2.654 1.00 93.06 688 THR A CA 1
ATOM 5614 C C . THR A 1 688 ? 3.655 12.213 1.464 1.00 93.06 688 THR A C 1
ATOM 5616 O O . THR A 1 688 ? 2.721 12.883 1.037 1.00 93.06 688 THR A O 1
ATOM 5619 N N . THR A 1 689 ? 3.952 11.014 0.975 1.00 90.12 689 THR A N 1
ATOM 5620 C CA . THR A 1 689 ? 3.005 10.220 0.172 1.00 90.12 689 THR A CA 1
ATOM 5621 C C . THR A 1 689 ? 1.975 9.526 1.082 1.00 90.12 689 THR A C 1
ATOM 5623 O O . THR A 1 689 ? 1.887 9.824 2.276 1.00 90.12 689 THR A O 1
ATOM 5626 N N . ASN A 1 690 ? 1.224 8.545 0.575 1.00 84.44 690 ASN A N 1
ATOM 5627 C CA . ASN A 1 690 ? 0.286 7.735 1.368 1.00 84.44 690 ASN A CA 1
ATOM 5628 C C . ASN A 1 690 ? 0.943 6.877 2.479 1.00 84.44 690 ASN A C 1
ATOM 5630 O O . ASN A 1 690 ? 0.246 6.175 3.203 1.00 84.44 690 ASN A O 1
ATOM 5634 N N . ILE A 1 691 ? 2.266 6.939 2.674 1.00 80.50 691 ILE A N 1
ATOM 5635 C CA . ILE A 1 691 ? 2.978 6.212 3.742 1.00 80.50 691 ILE A CA 1
ATOM 5636 C C . ILE A 1 691 ? 2.453 6.565 5.137 1.00 80.50 691 ILE A C 1
ATOM 5638 O O . ILE A 1 691 ? 2.288 5.678 5.969 1.00 80.50 691 ILE A O 1
ATOM 5642 N N . ALA A 1 692 ? 2.172 7.844 5.397 1.00 78.88 692 ALA A N 1
ATOM 5643 C CA . ALA A 1 692 ? 1.636 8.286 6.685 1.00 78.88 692 ALA A CA 1
ATOM 5644 C C . ALA A 1 692 ? 0.107 8.119 6.806 1.00 78.88 692 ALA A C 1
ATOM 5646 O O . ALA A 1 692 ? -0.464 8.445 7.848 1.00 78.88 692 ALA A O 1
ATOM 5647 N N . GLU A 1 693 ? -0.567 7.652 5.748 1.00 76.00 693 GLU A N 1
ATOM 5648 C CA . GLU A 1 693 ? -2.027 7.509 5.708 1.00 76.00 693 GLU A CA 1
ATOM 5649 C C . GLU A 1 693 ? -2.504 6.388 6.628 1.00 76.00 693 GLU A C 1
ATOM 5651 O O . GLU A 1 693 ? -3.450 6.583 7.391 1.00 76.00 693 GLU A O 1
ATOM 5656 N N . THR A 1 694 ? -1.801 5.250 6.611 1.00 61.22 694 THR A N 1
ATOM 5657 C CA . THR A 1 694 ? -2.083 4.032 7.388 1.00 61.22 694 THR A CA 1
ATOM 5658 C C . THR A 1 694 ? -0.800 3.456 7.995 1.00 61.22 694 THR A C 1
ATOM 5660 O O . THR A 1 694 ? 0.307 3.732 7.539 1.00 61.22 694 THR A O 1
ATOM 5663 N N . SER A 1 695 ? -0.932 2.681 9.074 1.00 54.44 695 SER A N 1
ATOM 5664 C CA . SER A 1 695 ? 0.146 1.907 9.726 1.00 54.44 695 SER A CA 1
ATOM 5665 C C . SER A 1 695 ? 1.281 2.647 10.457 1.00 54.44 695 SER A C 1
ATOM 5667 O O . SER A 1 695 ? 1.947 2.009 11.268 1.00 54.44 695 SER A O 1
ATOM 5669 N N . VAL A 1 696 ? 1.514 3.952 10.255 1.00 62.84 696 VAL A N 1
ATOM 5670 C CA . VAL A 1 696 ? 2.531 4.693 11.037 1.00 62.84 696 VAL A CA 1
ATOM 5671 C C . VAL A 1 696 ? 1.962 5.970 11.644 1.00 62.84 696 VAL A C 1
ATOM 5673 O O . VAL A 1 696 ? 1.136 6.643 11.033 1.00 62.84 696 VAL A O 1
ATOM 5676 N N . THR A 1 697 ? 2.349 6.287 12.881 1.00 67.44 697 THR A N 1
ATOM 5677 C CA . THR A 1 697 ? 1.880 7.484 13.596 1.00 67.44 697 THR A CA 1
ATOM 5678 C C . THR A 1 697 ? 3.040 8.455 13.760 1.00 67.44 697 THR A C 1
ATOM 5680 O O . THR A 1 697 ? 4.018 8.125 14.423 1.00 67.44 697 THR A O 1
ATOM 5683 N N . ILE A 1 698 ? 2.927 9.642 13.159 1.00 79.12 698 ILE A N 1
ATOM 5684 C CA . ILE A 1 698 ? 3.857 10.750 13.395 1.00 79.12 698 ILE A CA 1
ATOM 5685 C C . ILE A 1 698 ? 3.330 11.561 14.574 1.00 79.12 698 ILE A C 1
ATOM 5687 O O . ILE A 1 698 ? 2.145 11.884 14.652 1.00 79.12 698 ILE A O 1
ATOM 5691 N N . THR A 1 699 ? 4.215 11.849 15.512 1.00 73.94 699 THR A N 1
ATOM 5692 C CA . THR A 1 699 ? 3.911 12.557 16.751 1.00 73.94 699 THR A CA 1
ATOM 5693 C C . THR A 1 699 ? 3.915 14.059 16.512 1.00 73.94 699 THR A C 1
ATOM 5695 O O . THR A 1 699 ? 4.612 14.541 15.619 1.00 73.94 699 THR A O 1
ATOM 5698 N N . GLY A 1 700 ? 3.114 14.786 17.293 1.00 83.31 700 GLY A N 1
ATOM 5699 C CA . GLY A 1 700 ? 3.025 16.247 17.214 1.00 83.31 700 GLY A CA 1
ATOM 5700 C C . GLY A 1 700 ? 2.110 16.790 16.113 1.00 83.31 700 GLY A C 1
ATOM 5701 O O . GLY A 1 700 ? 1.856 17.992 16.102 1.00 83.31 700 GLY A O 1
ATOM 5702 N N . ILE A 1 701 ? 1.572 15.941 15.225 1.00 91.19 701 ILE A N 1
ATOM 5703 C CA . ILE A 1 701 ? 0.695 16.380 14.128 1.00 91.19 701 ILE A CA 1
ATOM 5704 C C . ILE A 1 701 ? -0.630 16.926 14.673 1.00 91.19 701 ILE A C 1
ATOM 5706 O O . ILE A 1 701 ? -1.370 16.219 15.357 1.00 91.19 701 ILE A O 1
ATOM 5710 N N . VAL A 1 702 ? -0.929 18.176 14.318 1.00 94.00 702 VAL A N 1
ATOM 5711 C CA . VAL A 1 702 ? -2.192 18.876 14.630 1.00 94.00 702 VAL A CA 1
ATOM 5712 C C . VAL A 1 702 ? -2.833 19.440 13.360 1.00 94.00 702 VAL A C 1
ATOM 5714 O O . VAL A 1 702 ? -4.053 19.596 13.298 1.00 94.00 702 VAL A O 1
ATOM 5717 N N . TYR A 1 703 ? -2.026 19.703 12.329 1.00 96.88 703 TYR A N 1
ATOM 5718 C CA . TYR A 1 703 ? -2.488 20.232 11.052 1.00 96.88 703 TYR A CA 1
ATOM 5719 C C . TYR A 1 703 ? -2.242 19.224 9.936 1.00 96.88 703 TYR A C 1
ATOM 5721 O O . TYR A 1 703 ? -1.126 18.736 9.765 1.00 96.88 703 TYR A O 1
ATOM 5729 N N . VAL A 1 704 ? -3.276 18.934 9.153 1.00 97.19 704 VAL A N 1
ATOM 5730 C CA . VAL A 1 704 ? -3.185 18.077 7.966 1.00 97.19 704 VAL A CA 1
ATOM 5731 C C . VAL A 1 704 ? -3.527 18.887 6.725 1.00 97.19 704 VAL A C 1
ATOM 5733 O O . VAL A 1 704 ? -4.499 19.636 6.730 1.00 97.19 704 VAL A O 1
ATOM 5736 N N . ILE A 1 705 ? -2.758 18.716 5.653 1.00 97.69 705 ILE A N 1
ATOM 5737 C CA . ILE A 1 705 ? -3.068 19.238 4.320 1.00 97.69 705 ILE A CA 1
ATOM 5738 C C . ILE A 1 705 ? -3.259 18.043 3.387 1.00 97.69 705 ILE A C 1
ATOM 5740 O O . ILE A 1 705 ? -2.376 17.193 3.273 1.00 97.69 705 ILE A O 1
ATOM 5744 N N . ASP A 1 706 ? -4.413 17.969 2.732 1.00 96.69 706 ASP A N 1
ATOM 5745 C CA . ASP A 1 706 ? -4.781 16.876 1.835 1.00 96.69 706 ASP A CA 1
ATOM 5746 C C . ASP A 1 706 ? -5.000 17.399 0.412 1.00 96.69 706 ASP A C 1
ATOM 5748 O O . ASP A 1 706 ? -5.953 18.138 0.149 1.00 96.69 706 ASP A O 1
ATOM 5752 N N . CYS A 1 707 ? -4.129 16.992 -0.518 1.00 94.69 707 CYS A N 1
ATOM 5753 C CA . CYS A 1 707 ? -4.281 17.318 -1.937 1.00 94.69 707 CYS A CA 1
ATOM 5754 C C . CYS A 1 707 ? -5.454 16.584 -2.607 1.00 94.69 707 CYS A C 1
ATOM 5756 O O . CYS A 1 707 ? -5.886 17.001 -3.676 1.00 94.69 707 CYS A O 1
ATOM 5758 N N . GLY A 1 708 ? -5.976 15.509 -2.000 1.00 92.62 708 GLY A N 1
ATOM 5759 C CA . GLY A 1 708 ? -7.096 14.734 -2.547 1.00 92.62 708 GLY A CA 1
ATOM 5760 C C . GLY A 1 708 ? -6.714 13.717 -3.620 1.00 92.62 708 GLY A C 1
ATOM 5761 O O . GLY A 1 708 ? -7.595 13.087 -4.196 1.00 92.62 708 GLY A O 1
ATOM 5762 N N . PHE A 1 709 ? -5.420 13.524 -3.883 1.00 92.06 709 PHE A N 1
ATOM 5763 C CA . PHE A 1 709 ? -4.925 12.572 -4.875 1.00 92.06 709 PHE A CA 1
ATOM 5764 C C . PHE A 1 709 ? -4.069 11.472 -4.240 1.00 92.06 709 PHE A C 1
ATOM 5766 O O . PHE A 1 709 ? -3.561 11.582 -3.117 1.00 92.06 709 PHE A O 1
ATOM 5773 N N . VAL A 1 710 ? -3.927 10.369 -4.970 1.00 88.81 710 VAL A N 1
ATOM 5774 C CA . VAL A 1 710 ? -3.067 9.237 -4.633 1.00 88.81 710 VAL A CA 1
ATOM 5775 C C . VAL A 1 710 ? -2.544 8.594 -5.915 1.00 88.81 710 VAL A C 1
ATOM 5777 O O . VAL A 1 710 ? -3.238 8.537 -6.929 1.00 88.81 710 VAL A O 1
ATOM 5780 N N . LYS A 1 711 ? -1.306 8.100 -5.879 1.00 84.88 711 LYS A N 1
ATOM 5781 C CA . LYS A 1 711 ? -0.722 7.340 -6.985 1.00 84.88 711 LYS A CA 1
ATOM 5782 C C . LYS A 1 711 ? -0.957 5.853 -6.753 1.00 84.88 711 LYS A C 1
ATOM 5784 O O . LYS A 1 711 ? -0.496 5.308 -5.751 1.00 84.88 711 LYS A O 1
ATOM 5789 N N . ILE A 1 712 ? -1.663 5.200 -7.669 1.00 79.88 712 ILE A N 1
ATOM 5790 C CA . ILE A 1 712 ? -1.965 3.769 -7.587 1.00 79.88 712 ILE A CA 1
ATOM 5791 C C . ILE A 1 712 ? -1.524 3.038 -8.852 1.00 79.88 712 ILE A C 1
ATOM 5793 O O . ILE A 1 712 ? -1.380 3.631 -9.920 1.00 79.88 712 ILE A O 1
ATOM 5797 N N . ARG A 1 713 ? -1.309 1.727 -8.727 1.00 77.12 713 ARG A N 1
ATOM 5798 C CA . ARG A 1 713 ? -1.130 0.840 -9.881 1.00 77.12 713 ARG A CA 1
ATOM 5799 C C . ARG A 1 713 ? -2.483 0.479 -10.476 1.00 77.12 713 ARG A C 1
ATOM 5801 O O . ARG A 1 713 ? -3.387 0.093 -9.733 1.00 77.12 713 ARG A O 1
ATOM 5808 N N . VAL A 1 714 ? -2.604 0.607 -11.788 1.00 76.38 714 VAL A N 1
ATOM 5809 C CA . VAL A 1 714 ? -3.787 0.203 -12.541 1.00 76.38 714 VAL A CA 1
ATOM 5810 C C . VAL A 1 714 ? -3.342 -0.636 -13.728 1.00 76.38 714 VAL A C 1
ATOM 5812 O O . VAL A 1 714 ? -2.425 -0.262 -14.459 1.00 76.38 714 VAL A O 1
ATOM 5815 N N . PHE A 1 715 ? -3.989 -1.778 -13.893 1.00 73.69 715 PHE A N 1
ATOM 5816 C CA . PHE A 1 715 ? -3.887 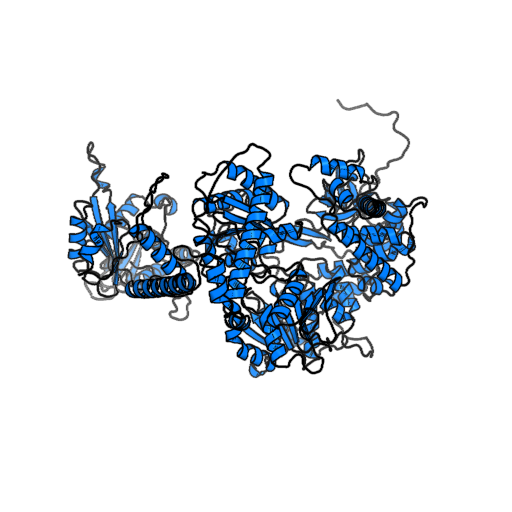-2.662 -15.033 1.00 73.69 715 PHE A CA 1
ATOM 5817 C C . PHE A 1 715 ? -5.080 -2.399 -15.944 1.00 73.69 715 PHE A C 1
ATOM 5819 O O . PHE A 1 715 ? -6.225 -2.537 -15.510 1.00 73.69 715 PHE A O 1
ATOM 5826 N N . ASP A 1 716 ? -4.809 -2.011 -17.187 1.00 66.06 716 ASP A N 1
ATOM 5827 C CA . ASP A 1 716 ? -5.858 -1.833 -18.188 1.00 66.06 716 ASP A CA 1
ATOM 5828 C C . ASP A 1 716 ? -5.975 -3.091 -19.050 1.00 66.06 716 ASP A C 1
ATOM 5830 O O . ASP A 1 716 ? -4.979 -3.560 -19.608 1.00 66.06 716 ASP A O 1
ATOM 5834 N N . SER A 1 717 ? -7.180 -3.652 -19.151 1.00 56.22 717 SER A N 1
ATOM 5835 C CA . SER A 1 717 ? -7.432 -4.824 -19.987 1.00 56.22 717 SER A CA 1
ATOM 5836 C C . SER A 1 717 ? -7.601 -4.411 -21.440 1.00 56.22 717 SER A C 1
ATOM 5838 O O . SER A 1 717 ? -8.371 -3.503 -21.754 1.00 56.22 717 SER A O 1
ATOM 5840 N N . VAL A 1 718 ? -6.946 -5.122 -22.354 1.00 54.41 718 VAL A N 1
ATOM 5841 C CA . VAL A 1 718 ? -7.194 -4.916 -23.783 1.00 54.41 718 VAL A CA 1
ATOM 5842 C C . VAL A 1 718 ? -8.548 -5.532 -24.126 1.00 54.41 718 VAL A C 1
ATOM 5844 O O . VAL A 1 718 ? -8.742 -6.728 -23.906 1.00 54.41 718 VAL A O 1
ATOM 5847 N N . ASP A 1 719 ? -9.473 -4.740 -24.681 1.00 39.97 719 ASP A N 1
ATOM 5848 C CA . ASP A 1 719 ? -10.707 -5.260 -25.283 1.00 39.97 719 ASP A CA 1
ATOM 5849 C C . ASP A 1 719 ? -10.336 -6.117 -26.496 1.00 39.97 719 ASP A C 1
ATOM 5851 O O . ASP A 1 719 ? -10.282 -5.648 -27.633 1.00 39.97 719 ASP A O 1
ATOM 5855 N N . PHE A 1 720 ? -10.059 -7.393 -26.261 1.00 40.28 720 PHE A N 1
ATOM 5856 C CA . PHE A 1 720 ? -10.033 -8.367 -27.331 1.00 40.28 720 PHE A CA 1
ATOM 5857 C C . PHE A 1 720 ? -11.479 -8.669 -27.714 1.00 40.28 720 PHE A C 1
ATOM 5859 O O . PHE A 1 720 ? -12.198 -9.377 -27.007 1.00 40.28 720 PHE A O 1
ATOM 5866 N N . CYS A 1 721 ? -11.904 -8.167 -28.875 1.00 29.89 721 CYS A N 1
ATOM 5867 C CA . CYS A 1 721 ? -12.934 -8.877 -29.619 1.00 29.89 721 CYS A CA 1
ATOM 5868 C C . CYS A 1 721 ? -12.430 -10.309 -29.825 1.00 29.89 721 CYS A C 1
ATOM 5870 O O . CYS A 1 721 ? -11.290 -10.513 -30.240 1.00 29.89 721 CYS A O 1
ATOM 5872 N N . PHE A 1 722 ? -13.265 -11.294 -29.500 1.00 31.88 722 PHE A N 1
ATOM 5873 C CA . PHE A 1 722 ? -13.012 -12.717 -29.717 1.00 31.88 722 PHE A CA 1
ATOM 5874 C C . PHE A 1 722 ? -12.889 -13.030 -31.224 1.00 31.88 722 PHE A C 1
ATOM 5876 O O . PHE A 1 722 ? -13.733 -13.716 -31.789 1.00 31.88 722 PHE A O 1
ATOM 5883 N N . SER A 1 723 ? -11.845 -12.566 -31.908 1.00 30.17 723 SER A N 1
ATOM 5884 C CA . SER A 1 723 ? -11.478 -13.054 -33.237 1.00 30.17 723 SER A CA 1
ATOM 5885 C C . SER A 1 723 ? -10.539 -14.247 -33.081 1.00 30.17 723 SER A C 1
ATOM 5887 O O . SER A 1 723 ? -9.371 -14.205 -33.455 1.00 30.17 723 SER A O 1
ATOM 5889 N N . PHE A 1 724 ? -11.060 -15.335 -32.506 1.00 35.06 724 PHE A N 1
ATOM 5890 C CA . PHE A 1 724 ? -10.473 -16.660 -32.699 1.00 35.06 724 PHE A CA 1
ATOM 5891 C C . PHE A 1 724 ? -10.742 -17.079 -34.150 1.00 35.06 724 PHE A C 1
ATOM 5893 O O . PHE A 1 724 ? -11.717 -17.771 -34.439 1.00 35.06 724 PHE A O 1
ATOM 5900 N N . GLN A 1 725 ? -9.893 -16.636 -35.073 1.00 33.44 725 GLN A N 1
ATOM 5901 C CA . GLN A 1 725 ? -9.704 -17.326 -36.344 1.00 33.44 725 GLN A CA 1
ATOM 5902 C C . GLN A 1 725 ? -8.590 -18.354 -36.129 1.00 33.44 725 GLN A C 1
ATOM 5904 O O . GLN A 1 725 ? -7.417 -18.044 -36.263 1.00 33.44 725 GLN A O 1
ATOM 5909 N N . GLY A 1 726 ? -8.960 -19.562 -35.703 1.00 33.75 726 GLY A N 1
ATOM 5910 C CA . GLY A 1 726 ? -8.022 -20.677 -35.545 1.00 33.75 726 GLY A CA 1
ATOM 5911 C C . GLY A 1 726 ? -8.377 -21.571 -34.362 1.00 33.75 726 GLY A C 1
ATOM 5912 O O . GLY A 1 726 ? -8.420 -21.121 -33.220 1.00 33.75 726 GLY A O 1
ATOM 5913 N N . GLY A 1 727 ? -8.672 -22.843 -34.627 1.00 37.88 727 GLY A N 1
ATOM 5914 C CA . GLY A 1 727 ? -9.049 -23.838 -33.622 1.00 37.88 727 GLY A CA 1
ATOM 5915 C C . GLY A 1 727 ? -7.888 -24.296 -32.736 1.00 37.88 727 GLY A C 1
ATOM 5916 O O . GLY A 1 727 ? -7.477 -25.446 -32.839 1.00 37.88 727 GLY A O 1
ATOM 5917 N N . SER A 1 728 ? -7.372 -23.436 -31.853 1.00 53.53 728 SER A N 1
ATOM 5918 C CA . SER A 1 728 ? -6.429 -23.860 -30.808 1.00 53.53 728 SER A CA 1
ATOM 5919 C C . SER A 1 728 ? -7.165 -24.433 -29.586 1.00 53.53 728 SER A C 1
ATOM 5921 O O . SER A 1 728 ? -8.235 -23.951 -29.194 1.00 53.53 728 SER A O 1
ATOM 5923 N N . GLY A 1 729 ? -6.604 -25.487 -28.977 1.00 57.41 729 GLY A N 1
ATOM 5924 C CA . GLY A 1 729 ? -7.207 -26.215 -27.850 1.00 57.41 729 GLY A CA 1
ATOM 5925 C C . GLY A 1 729 ? -7.566 -25.317 -26.659 1.00 57.41 729 GLY A C 1
ATOM 5926 O O . GLY A 1 729 ? -8.652 -25.448 -26.086 1.00 57.41 729 GLY A O 1
ATOM 5927 N N . PHE A 1 730 ? -6.728 -24.318 -26.369 1.00 61.12 730 PHE A N 1
ATOM 5928 C CA . PHE A 1 730 ? -6.953 -23.368 -25.276 1.00 61.12 730 PHE A CA 1
ATOM 5929 C C . PHE A 1 730 ? -8.137 -22.419 -25.510 1.00 61.12 730 PHE A C 1
ATOM 5931 O O . PHE A 1 730 ? -8.863 -22.080 -24.574 1.00 61.12 730 PHE A O 1
ATOM 5938 N N . GLY A 1 731 ? -8.400 -22.021 -26.760 1.00 56.47 731 GLY A N 1
ATOM 5939 C CA . GLY A 1 731 ? -9.589 -21.232 -27.098 1.00 56.47 731 GLY A CA 1
ATOM 5940 C C . GLY A 1 731 ? -10.883 -21.982 -26.780 1.00 56.47 731 GLY A C 1
ATOM 5941 O O . GLY A 1 731 ? -11.843 -21.399 -26.269 1.00 56.47 731 GLY A O 1
ATOM 5942 N N . ASN A 1 732 ? -10.884 -23.298 -27.000 1.00 58.66 732 ASN A N 1
ATOM 5943 C CA . ASN A 1 732 ? -11.993 -24.168 -26.623 1.00 58.66 732 ASN A CA 1
ATOM 5944 C C . ASN A 1 732 ? -12.080 -24.366 -25.105 1.00 58.66 732 ASN A C 1
ATOM 5946 O O . ASN A 1 732 ? -13.185 -24.398 -24.576 1.00 58.66 732 ASN A O 1
ATOM 5950 N N . PHE A 1 733 ? -10.961 -24.451 -24.377 1.00 66.81 733 PHE A N 1
ATOM 5951 C CA . PHE A 1 733 ? -10.972 -24.425 -22.908 1.00 66.81 733 PHE A CA 1
ATOM 5952 C C . PHE A 1 733 ? -11.598 -23.138 -22.359 1.00 66.81 733 PHE A C 1
ATOM 5954 O O . PHE A 1 733 ? -12.512 -23.216 -21.542 1.00 66.81 733 PHE A O 1
ATOM 5961 N N . LEU A 1 734 ? -11.188 -21.962 -22.845 1.00 60.97 734 LEU A N 1
ATOM 5962 C CA . LEU A 1 734 ? -11.769 -20.688 -22.412 1.00 60.97 734 LEU A CA 1
ATOM 5963 C C . LEU A 1 734 ? -13.268 -20.624 -22.717 1.00 60.97 734 LEU A C 1
ATOM 5965 O O . LEU A 1 734 ? -14.039 -20.214 -21.855 1.00 60.97 734 LEU A O 1
ATOM 5969 N N . LYS A 1 735 ? -13.704 -21.096 -23.892 1.00 57.31 735 LYS A N 1
ATOM 5970 C CA . LYS A 1 735 ? -15.135 -21.224 -24.210 1.00 57.31 735 LYS A CA 1
ATOM 5971 C C . LYS A 1 735 ? -15.845 -22.184 -23.254 1.00 57.31 735 LYS A C 1
ATOM 5973 O O . LYS A 1 735 ? -16.874 -21.805 -22.722 1.00 57.31 735 LYS A O 1
ATOM 5978 N N . ARG A 1 736 ? -15.299 -23.368 -22.960 1.00 58.72 736 ARG A N 1
ATOM 5979 C CA . ARG A 1 736 ? -15.884 -24.313 -21.985 1.00 58.72 736 ARG A CA 1
ATOM 5980 C C . ARG A 1 736 ? -15.988 -23.697 -20.588 1.00 58.72 736 ARG A C 1
ATOM 5982 O O . ARG A 1 736 ? -17.026 -23.774 -19.949 1.00 58.72 736 ARG A O 1
ATOM 5989 N N . VAL A 1 737 ? -14.953 -23.004 -20.127 1.00 57.41 737 VAL A N 1
ATOM 5990 C CA . VAL A 1 737 ? -14.931 -22.377 -18.797 1.00 57.41 737 VAL A CA 1
ATOM 5991 C C . VAL A 1 737 ? -15.864 -21.162 -18.699 1.00 57.41 737 VAL A C 1
ATOM 5993 O O . VAL A 1 737 ? -16.422 -20.920 -17.627 1.00 57.41 737 VAL A O 1
ATOM 5996 N N . LEU A 1 738 ? -16.052 -20.415 -19.793 1.00 52.62 738 LEU A N 1
ATOM 5997 C CA . LEU A 1 738 ? -16.930 -19.240 -19.856 1.00 52.62 738 LEU A CA 1
ATOM 5998 C C . LEU A 1 738 ? -18.389 -19.576 -20.230 1.00 52.62 738 LEU A C 1
ATOM 6000 O O . LEU A 1 738 ? -19.274 -18.801 -19.881 1.00 52.62 738 LEU A O 1
ATOM 6004 N N . VAL A 1 739 ? -18.646 -20.693 -20.928 1.00 40.84 739 VAL A N 1
ATOM 6005 C CA . VAL A 1 739 ? -19.953 -21.048 -21.530 1.00 40.84 739 VAL A CA 1
ATOM 6006 C C . VAL A 1 739 ? -20.552 -22.355 -20.977 1.00 40.84 739 VAL A C 1
ATOM 6008 O O . VAL A 1 739 ? -21.774 -22.477 -20.946 1.00 40.84 739 VAL A O 1
ATOM 6011 N N . GLU A 1 740 ? -19.768 -23.339 -20.513 1.00 36.59 740 GLU A N 1
ATOM 6012 C CA . GLU A 1 740 ? -20.319 -24.639 -20.088 1.00 36.59 740 GLU A CA 1
ATOM 6013 C C . GLU A 1 740 ? -20.671 -24.716 -18.591 1.00 36.59 740 GLU A C 1
ATOM 6015 O O . GLU A 1 740 ? -19.839 -24.744 -17.682 1.00 36.59 740 GLU A O 1
ATOM 6020 N N . GLU A 1 741 ? -21.977 -24.839 -18.354 1.00 33.50 741 GLU A N 1
ATOM 6021 C CA . GLU A 1 741 ? -22.639 -25.008 -17.061 1.00 33.50 741 GLU A CA 1
ATOM 6022 C C . GLU A 1 741 ? -22.811 -26.466 -16.580 1.00 33.50 741 GLU A C 1
ATOM 6024 O O . GLU A 1 741 ? -23.571 -26.694 -15.631 1.00 33.50 741 GLU A O 1
ATOM 6029 N N . LYS A 1 742 ? -22.137 -27.479 -17.144 1.00 24.44 742 LYS A N 1
ATOM 6030 C CA . LYS A 1 742 ? -22.426 -28.886 -16.784 1.00 24.44 742 LYS A CA 1
ATOM 6031 C C . LYS A 1 742 ? -21.388 -29.535 -15.850 1.00 24.44 742 LYS A C 1
ATOM 6033 O O . LYS A 1 742 ? -20.208 -29.565 -16.184 1.00 24.44 742 LYS A O 1
ATOM 6038 N N . PRO A 1 743 ? -21.807 -30.085 -14.689 1.00 28.67 743 PRO A N 1
ATOM 6039 C CA . PRO A 1 743 ? -20.949 -30.866 -13.812 1.00 28.67 743 PRO A CA 1
ATOM 6040 C C . PRO A 1 743 ? -20.963 -32.325 -14.274 1.00 28.67 743 PRO A C 1
ATOM 6042 O O . PRO A 1 743 ? -21.962 -33.028 -14.152 1.00 28.67 743 PRO A O 1
ATOM 6045 N N . GLY A 1 744 ? -19.853 -32.792 -14.815 1.00 28.88 744 GLY A N 1
ATOM 6046 C CA . GLY A 1 744 ? -19.666 -34.195 -15.141 1.00 28.88 744 GLY A CA 1
ATOM 6047 C C . GLY A 1 744 ? -18.226 -34.387 -15.556 1.00 28.88 744 GLY A C 1
ATOM 6048 O O . GLY A 1 744 ? -17.752 -33.638 -16.396 1.00 28.88 744 GLY A O 1
ATOM 6049 N N . TYR A 1 745 ? -17.566 -35.378 -14.966 1.00 27.62 745 TYR A N 1
ATOM 6050 C CA . TYR A 1 745 ? -16.139 -35.691 -15.072 1.00 27.62 745 TYR A CA 1
ATOM 6051 C C . TYR A 1 745 ? -15.230 -34.883 -14.140 1.00 27.62 745 TYR A C 1
ATOM 6053 O O . TYR A 1 745 ? -14.856 -33.753 -14.426 1.00 27.62 745 TYR A O 1
ATOM 6061 N N . LEU A 1 746 ? -14.839 -35.508 -13.022 1.00 28.45 746 LEU A N 1
ATOM 6062 C CA . LEU A 1 746 ? -13.437 -35.808 -12.686 1.00 28.45 746 LEU A CA 1
ATOM 6063 C C . LEU A 1 746 ? -13.388 -36.672 -11.410 1.00 28.45 746 LEU A C 1
ATOM 6065 O O . LEU A 1 746 ? -14.048 -36.383 -10.416 1.00 28.45 746 LEU A O 1
ATOM 6069 N N . GLY A 1 747 ? -12.645 -37.777 -11.496 1.00 28.47 747 GLY A N 1
ATOM 6070 C CA . GLY A 1 747 ? -12.685 -38.915 -10.580 1.00 28.47 747 GLY A CA 1
ATOM 6071 C C . GLY A 1 747 ? -12.086 -38.724 -9.182 1.00 28.47 747 GLY A C 1
ATOM 6072 O O . GLY A 1 747 ? -11.420 -37.734 -8.862 1.00 28.47 747 GLY A O 1
ATOM 6073 N N . ASN A 1 748 ? -12.331 -39.763 -8.379 1.00 25.94 748 ASN A N 1
ATOM 6074 C CA . ASN A 1 748 ? -11.896 -39.982 -7.001 1.00 25.94 748 ASN A CA 1
ATOM 6075 C C . ASN A 1 748 ? -10.403 -39.674 -6.796 1.00 25.94 748 ASN A C 1
ATOM 6077 O O . ASN A 1 748 ? -9.543 -40.506 -7.077 1.00 25.94 748 ASN A O 1
ATOM 6081 N N . SER A 1 749 ? -10.084 -38.504 -6.241 1.00 30.39 749 SER A N 1
ATOM 6082 C CA . SER A 1 749 ? -8.795 -38.283 -5.584 1.00 30.39 749 SER A CA 1
ATOM 6083 C C . SER A 1 749 ? -8.977 -37.487 -4.289 1.00 30.39 749 SER A C 1
ATOM 6085 O O . SER A 1 749 ? -9.786 -36.562 -4.210 1.00 30.39 749 SER A O 1
ATOM 6087 N N . LYS A 1 750 ? -8.233 -37.898 -3.256 1.00 28.91 750 LYS A N 1
ATOM 6088 C CA . LYS A 1 750 ? -8.298 -37.440 -1.859 1.00 28.91 750 LYS A CA 1
ATOM 6089 C C . LYS A 1 750 ? -7.644 -36.059 -1.649 1.00 28.91 750 LYS A C 1
ATOM 6091 O O . LYS A 1 750 ? -6.745 -35.937 -0.827 1.00 28.91 750 LYS A O 1
ATOM 6096 N N . HIS A 1 751 ? -8.031 -35.033 -2.409 1.00 35.50 751 HIS A N 1
ATOM 6097 C CA . HIS A 1 751 ? -7.508 -33.669 -2.224 1.00 35.50 751 HIS A CA 1
ATOM 6098 C C . HIS A 1 751 ? -8.606 -32.734 -1.676 1.00 35.50 751 HIS A C 1
ATOM 6100 O O . HIS A 1 751 ? -9.674 -32.664 -2.290 1.00 35.50 751 HIS A O 1
ATOM 6106 N N . PRO A 1 752 ? -8.374 -31.978 -0.579 1.00 32.66 752 PRO A N 1
ATOM 6107 C CA . PRO A 1 752 ? -9.412 -31.188 0.111 1.00 32.66 752 PRO A CA 1
ATOM 6108 C C . PRO A 1 752 ? -10.067 -30.094 -0.750 1.00 32.66 752 PRO A C 1
ATOM 6110 O O . PRO A 1 752 ? -11.195 -29.685 -0.496 1.00 32.66 752 PRO A O 1
ATOM 6113 N N . TRP A 1 753 ? -9.410 -29.659 -1.826 1.00 37.31 753 TRP A N 1
ATOM 6114 C CA . TRP A 1 753 ? -9.899 -28.606 -2.722 1.00 37.31 753 TRP A CA 1
ATOM 6115 C C . TRP A 1 753 ? -10.906 -29.083 -3.787 1.00 37.31 753 TRP A C 1
ATOM 6117 O O . TRP A 1 753 ? -11.319 -28.283 -4.628 1.00 37.31 753 TRP A O 1
ATOM 6127 N N . ARG A 1 754 ? -11.290 -30.372 -3.782 1.00 35.91 754 ARG A N 1
ATOM 6128 C CA . ARG A 1 754 ? -12.161 -30.994 -4.801 1.00 35.91 754 ARG A CA 1
ATOM 6129 C C . ARG A 1 754 ? -13.633 -31.156 -4.405 1.00 35.91 754 ARG A C 1
ATOM 6131 O O . ARG A 1 754 ? -14.408 -31.587 -5.252 1.00 35.91 754 ARG A O 1
ATOM 6138 N N . ALA A 1 755 ? -14.044 -30.824 -3.180 1.00 25.97 755 ALA A N 1
ATOM 6139 C CA . ALA A 1 755 ? -15.444 -30.975 -2.777 1.00 25.97 755 ALA A CA 1
ATOM 6140 C C . ALA A 1 755 ? -16.336 -29.898 -3.437 1.00 25.97 755 ALA A C 1
ATOM 6142 O O . ALA A 1 755 ? -16.122 -28.705 -3.197 1.00 25.97 755 ALA A O 1
ATOM 6143 N N . PRO A 1 756 ? -17.341 -30.267 -4.257 1.00 29.30 756 PRO A N 1
ATOM 6144 C CA . PRO A 1 756 ? -18.409 -29.344 -4.596 1.00 29.30 756 PRO A CA 1
ATOM 6145 C C . PRO A 1 756 ? -19.280 -29.165 -3.349 1.00 29.30 756 PRO A C 1
ATOM 6147 O O . PRO A 1 756 ? -19.900 -30.114 -2.875 1.00 29.30 756 PRO A O 1
ATOM 6150 N N . LEU A 1 757 ? -19.332 -27.950 -2.804 1.00 31.56 757 LEU A N 1
ATOM 6151 C CA . LEU A 1 757 ? -20.429 -27.582 -1.914 1.00 31.56 757 LEU A CA 1
ATOM 6152 C C . LEU A 1 757 ? -21.713 -27.650 -2.753 1.00 31.56 757 LEU A C 1
ATOM 6154 O O . LEU A 1 757 ? -21.872 -26.877 -3.701 1.00 31.56 757 LEU A O 1
ATOM 6158 N N . ASN A 1 758 ? -22.590 -28.605 -2.434 1.00 28.48 758 ASN A N 1
ATOM 6159 C CA . ASN A 1 758 ? -23.982 -28.627 -2.883 1.00 28.48 758 ASN A CA 1
ATOM 6160 C C . ASN A 1 758 ? -24.705 -27.429 -2.245 1.00 28.48 758 ASN A C 1
ATOM 6162 O O . ASN A 1 758 ? -25.425 -27.575 -1.267 1.00 28.48 758 ASN A O 1
ATOM 6166 N N . LEU A 1 759 ? -24.450 -26.233 -2.772 1.00 36.78 759 LEU A N 1
ATOM 6167 C CA . LEU A 1 759 ? -25.268 -25.050 -2.546 1.00 36.78 759 LEU A CA 1
ATOM 6168 C C . LEU A 1 759 ? -26.408 -25.097 -3.558 1.00 36.78 759 LEU A C 1
ATOM 6170 O O . LEU A 1 759 ? -26.171 -25.144 -4.771 1.00 36.78 759 LEU A O 1
ATOM 6174 N N . ASP A 1 760 ? -27.633 -25.117 -3.050 1.00 32.56 760 ASP A N 1
ATOM 6175 C CA . ASP A 1 760 ? -28.851 -25.208 -3.839 1.00 32.56 760 ASP A CA 1
ATOM 6176 C C . ASP A 1 760 ? -28.923 -24.032 -4.835 1.00 32.56 760 ASP A C 1
ATOM 6178 O O . ASP A 1 760 ? -29.101 -22.859 -4.489 1.00 32.56 760 ASP A O 1
ATOM 6182 N N . ARG A 1 761 ? -28.691 -24.346 -6.115 1.00 33.22 761 ARG A N 1
ATOM 6183 C CA . ARG A 1 761 ? -28.378 -23.385 -7.190 1.00 33.22 761 ARG A CA 1
ATOM 6184 C C . ARG A 1 761 ? -29.487 -22.361 -7.447 1.00 33.22 761 ARG A C 1
ATOM 6186 O O . ARG A 1 761 ? -29.211 -21.298 -7.996 1.00 33.22 761 ARG A O 1
ATOM 6193 N N . GLN A 1 762 ? -30.737 -22.660 -7.102 1.00 27.89 762 GLN A N 1
ATOM 6194 C CA . GLN A 1 762 ? -31.882 -21.872 -7.570 1.00 27.89 762 GLN A CA 1
ATOM 6195 C C . GLN A 1 762 ? -32.145 -20.592 -6.767 1.00 27.89 762 GLN A C 1
ATOM 6197 O O . GLN A 1 762 ? -32.639 -19.623 -7.347 1.00 27.89 762 GLN A O 1
ATOM 6202 N N . ASN A 1 763 ? -31.773 -20.541 -5.484 1.00 32.19 763 ASN A N 1
ATOM 6203 C CA . ASN A 1 763 ? -31.952 -19.333 -4.671 1.00 32.19 763 ASN A CA 1
ATOM 6204 C C . ASN A 1 763 ? -30.732 -18.405 -4.722 1.00 32.19 763 ASN A C 1
ATOM 6206 O O . ASN A 1 763 ? -30.915 -17.193 -4.787 1.00 32.19 763 ASN A O 1
ATOM 6210 N N . TRP A 1 764 ? -29.508 -18.944 -4.816 1.00 34.91 764 TRP A N 1
ATOM 6211 C CA . TRP A 1 764 ? -28.284 -18.135 -4.938 1.00 34.91 764 TRP A CA 1
ATOM 6212 C C . TRP A 1 764 ? -28.181 -17.389 -6.278 1.00 34.91 764 TRP A C 1
ATOM 6214 O O . TRP A 1 764 ? -27.715 -16.251 -6.328 1.00 34.91 764 TRP A O 1
ATOM 6224 N N . ILE A 1 765 ? -28.649 -18.002 -7.374 1.00 30.62 765 ILE A N 1
ATOM 6225 C CA . ILE A 1 765 ? -28.672 -17.345 -8.690 1.00 30.62 765 ILE A CA 1
ATOM 6226 C C . ILE A 1 765 ? -29.678 -16.182 -8.696 1.00 30.62 765 ILE A C 1
ATOM 6228 O O . ILE A 1 765 ? -29.381 -15.136 -9.260 1.00 30.62 765 ILE A O 1
ATOM 6232 N N . LYS A 1 766 ? -30.825 -16.304 -8.012 1.00 28.50 766 LYS A N 1
ATOM 6233 C CA . LYS A 1 766 ? -31.848 -15.243 -7.971 1.00 28.50 766 LYS A CA 1
ATOM 6234 C C . LYS A 1 766 ? -31.458 -14.028 -7.127 1.00 28.50 766 LYS A C 1
ATOM 6236 O O . LYS A 1 766 ? -31.928 -12.934 -7.418 1.00 28.50 766 LYS A O 1
ATOM 6241 N N . THR A 1 767 ? -30.618 -14.193 -6.107 1.00 33.72 767 THR A N 1
ATOM 6242 C CA . THR A 1 767 ? -30.161 -13.079 -5.258 1.00 33.72 767 THR A CA 1
ATOM 6243 C C . THR A 1 767 ? -28.890 -12.398 -5.766 1.00 33.72 767 THR A C 1
ATOM 6245 O O . THR A 1 767 ? -28.698 -11.225 -5.468 1.00 33.72 767 THR A O 1
ATOM 6248 N N . ASN A 1 768 ? -28.053 -13.078 -6.565 1.00 28.17 768 ASN A N 1
ATOM 6249 C CA . ASN A 1 768 ? -26.753 -12.545 -7.010 1.00 28.17 768 ASN A CA 1
ATOM 6250 C C . ASN A 1 768 ? -26.580 -12.379 -8.532 1.00 28.17 768 ASN A C 1
ATOM 6252 O O . ASN A 1 768 ? -25.548 -11.864 -8.965 1.00 28.17 768 ASN A O 1
ATOM 6256 N N . PHE A 1 769 ? -27.561 -12.770 -9.350 1.00 24.42 769 PHE A N 1
ATOM 6257 C CA . PHE A 1 769 ? -27.647 -12.363 -10.754 1.00 24.42 769 PHE A CA 1
ATOM 6258 C C . PHE A 1 769 ? -28.880 -11.474 -10.945 1.00 24.42 769 PHE A C 1
ATOM 6260 O O . PHE A 1 769 ? -29.993 -11.996 -11.023 1.00 24.42 769 PHE A O 1
ATOM 6267 N N . PRO A 1 770 ? -28.737 -10.144 -11.084 1.00 25.66 770 PRO A N 1
ATOM 6268 C CA . PRO A 1 770 ? -29.799 -9.375 -11.702 1.00 25.66 770 PRO A CA 1
ATOM 6269 C C . PRO A 1 770 ? -29.915 -9.853 -13.156 1.00 25.66 770 PRO A C 1
ATOM 6271 O O . PRO A 1 770 ? -29.021 -9.630 -13.970 1.00 25.66 770 PRO A O 1
ATOM 6274 N N . THR A 1 771 ? -31.022 -10.520 -13.491 1.00 24.38 771 THR A N 1
ATOM 6275 C CA . THR A 1 771 ? -31.411 -10.979 -14.843 1.00 24.38 771 THR A CA 1
ATOM 6276 C C . THR A 1 771 ? -31.758 -9.831 -15.795 1.00 24.38 771 THR A C 1
ATOM 6278 O O . THR A 1 771 ? -32.559 -9.962 -16.714 1.00 24.38 771 THR A O 1
ATOM 6281 N N . SER A 1 772 ? -31.122 -8.689 -15.601 1.00 24.89 772 SER A N 1
ATOM 6282 C CA . SER A 1 772 ? -31.147 -7.574 -16.516 1.00 24.89 772 SER A CA 1
ATOM 6283 C C . SER A 1 772 ? -29.701 -7.138 -16.691 1.00 24.89 772 SER A C 1
ATOM 6285 O O . SER A 1 772 ? -29.141 -6.443 -15.842 1.00 24.89 772 SER A O 1
ATOM 6287 N N . CYS A 1 773 ? -29.094 -7.545 -17.807 1.00 25.72 773 CYS A N 1
ATOM 6288 C CA . CYS A 1 773 ? -27.967 -6.842 -18.408 1.00 25.72 773 CYS A CA 1
ATOM 6289 C C . CYS A 1 773 ? -28.429 -5.426 -18.800 1.00 25.72 773 CYS A C 1
ATOM 6291 O O . CYS A 1 773 ? -28.556 -5.092 -19.971 1.00 25.72 773 CYS A O 1
ATOM 6293 N N . VAL A 1 774 ? -28.746 -4.601 -17.806 1.00 21.94 774 VAL A N 1
ATOM 6294 C CA . VAL A 1 774 ? -28.938 -3.165 -17.940 1.00 21.94 774 VAL A CA 1
ATOM 6295 C C . VAL A 1 774 ? -27.562 -2.587 -17.695 1.00 21.94 774 VAL A C 1
ATOM 6297 O O . VAL A 1 774 ? -27.107 -2.526 -16.559 1.00 21.94 774 VAL A O 1
ATOM 6300 N N . SER A 1 775 ? -26.870 -2.285 -18.794 1.00 26.75 775 SER A N 1
ATOM 6301 C CA . SER A 1 775 ? -25.847 -1.241 -18.908 1.00 26.75 775 SER A CA 1
ATOM 6302 C C . SER A 1 775 ? -25.284 -0.716 -17.577 1.00 26.75 775 SER A C 1
ATOM 6304 O O . SER A 1 775 ? -25.569 0.413 -17.173 1.00 26.75 775 SER A O 1
ATOM 6306 N N . ILE A 1 776 ? -24.433 -1.501 -16.912 1.00 26.41 776 ILE A N 1
ATOM 6307 C CA . ILE A 1 776 ? -23.541 -0.980 -15.871 1.00 26.41 776 ILE A CA 1
ATOM 6308 C C . ILE A 1 776 ? -22.350 -0.358 -16.609 1.00 26.41 776 ILE A C 1
ATOM 6310 O O . ILE A 1 776 ? -21.279 -0.941 -16.733 1.00 26.41 776 ILE A O 1
ATOM 6314 N N . GLN A 1 777 ? -22.594 0.816 -17.193 1.00 26.09 777 GLN A N 1
ATOM 6315 C CA . GLN A 1 777 ? -21.571 1.710 -17.745 1.00 26.09 777 GLN A CA 1
ATOM 6316 C C . GLN A 1 777 ? -21.462 3.036 -16.974 1.00 26.09 777 GLN A C 1
ATOM 6318 O O . GLN A 1 777 ? -20.692 3.906 -17.361 1.00 26.09 777 GLN A O 1
ATOM 6323 N N . ASN A 1 778 ? -22.150 3.186 -15.843 1.00 23.97 778 ASN A N 1
ATOM 6324 C CA . ASN A 1 778 ? -22.119 4.394 -15.015 1.00 23.97 778 ASN A CA 1
ATOM 6325 C C . ASN A 1 778 ? -21.794 3.960 -13.574 1.00 23.97 778 ASN A C 1
ATOM 6327 O O . ASN A 1 778 ? -22.486 3.094 -13.057 1.00 23.97 778 ASN A O 1
ATOM 6331 N N . LEU A 1 779 ? -20.777 4.432 -12.851 1.00 27.53 779 LEU A N 1
ATOM 6332 C CA . LEU A 1 779 ? -19.912 5.603 -12.952 1.00 27.53 779 LEU A CA 1
ATOM 6333 C C . LEU A 1 779 ? -18.528 5.244 -12.355 1.00 27.53 779 LEU A C 1
ATOM 6335 O O . LEU A 1 779 ? -18.463 4.569 -11.332 1.00 27.53 779 LEU A O 1
ATOM 6339 N N . TRP A 1 780 ? -17.448 5.749 -12.965 1.00 29.47 780 TRP A N 1
ATOM 6340 C CA . TRP A 1 780 ? -16.041 5.664 -12.514 1.00 29.47 780 TRP A CA 1
ATOM 6341 C C . TRP A 1 780 ? -15.334 4.300 -12.605 1.00 29.47 780 TRP A C 1
ATOM 6343 O O . TRP A 1 780 ? -14.493 3.976 -11.766 1.00 29.47 780 TRP A O 1
ATOM 6353 N N . ALA A 1 781 ? -15.530 3.554 -13.698 1.00 30.94 781 ALA A N 1
ATOM 6354 C CA . ALA A 1 781 ? -14.370 2.844 -14.237 1.00 30.94 781 ALA A CA 1
ATOM 6355 C C . ALA A 1 781 ? -13.317 3.924 -14.526 1.00 30.94 781 ALA A C 1
ATOM 6357 O O . ALA A 1 781 ? -13.621 4.881 -15.244 1.00 30.94 781 ALA A O 1
ATOM 6358 N N . ILE A 1 782 ? -12.136 3.838 -13.911 1.00 36.41 782 ILE A N 1
ATOM 6359 C CA . ILE A 1 782 ? -11.005 4.703 -14.249 1.00 36.41 782 ILE A CA 1
ATOM 6360 C C . ILE A 1 782 ? -10.699 4.392 -15.719 1.00 36.41 782 ILE A C 1
ATOM 6362 O O . ILE A 1 782 ? -9.973 3.450 -16.013 1.00 36.41 782 ILE A O 1
ATOM 6366 N N . LYS A 1 783 ? -11.330 5.122 -16.646 1.00 34.12 783 LYS A N 1
ATOM 6367 C CA . LYS A 1 783 ? -11.014 5.086 -18.071 1.00 34.12 783 LYS A CA 1
ATOM 6368 C C . LYS A 1 783 ? -9.651 5.742 -18.206 1.00 34.12 783 LYS A C 1
ATOM 6370 O O . LYS A 1 783 ? -9.541 6.942 -18.435 1.00 34.12 783 LYS A O 1
ATOM 6375 N N . ILE A 1 784 ? -8.609 4.957 -17.970 1.00 40.38 784 ILE A N 1
ATOM 6376 C CA . ILE A 1 784 ? -7.320 5.245 -18.569 1.00 40.38 784 ILE A CA 1
ATOM 6377 C C . ILE A 1 784 ? -7.561 4.993 -20.055 1.00 40.38 784 ILE A C 1
ATOM 6379 O O . ILE A 1 784 ? -7.995 3.916 -20.439 1.00 40.38 784 ILE A O 1
ATOM 6383 N N . ASP A 1 785 ? -7.383 6.010 -20.887 1.00 37.78 785 ASP A N 1
ATOM 6384 C CA . ASP A 1 785 ? -7.720 5.968 -22.318 1.00 37.78 785 ASP A CA 1
ATOM 6385 C C . ASP A 1 785 ? -6.757 5.072 -23.136 1.00 37.78 785 ASP A C 1
ATOM 6387 O O . ASP A 1 785 ? -6.646 5.194 -24.353 1.00 37.78 785 ASP A O 1
ATOM 6391 N N . SER A 1 786 ? -6.007 4.184 -22.475 1.00 47.62 786 SER A N 1
ATOM 6392 C CA . SER A 1 786 ? -4.907 3.425 -23.061 1.00 47.62 786 SER A CA 1
ATOM 6393 C C . SER A 1 786 ? -4.992 1.957 -22.652 1.00 47.62 786 SER A C 1
ATOM 6395 O O . SER A 1 786 ? -4.400 1.551 -21.648 1.00 47.62 786 SER A O 1
ATOM 6397 N N . LYS A 1 787 ? -5.680 1.168 -23.485 1.00 60.03 787 LYS A N 1
ATOM 6398 C CA . LYS A 1 787 ? -5.846 -0.292 -23.400 1.00 60.03 787 LYS A CA 1
ATOM 6399 C C . LYS A 1 787 ? -4.521 -1.034 -23.627 1.00 60.03 787 LYS A C 1
ATOM 6401 O O . LYS A 1 787 ? -4.379 -1.798 -24.580 1.00 60.03 787 LYS A O 1
ATOM 6406 N N . ILE A 1 788 ? -3.524 -0.782 -22.783 1.00 61.62 788 ILE A N 1
ATOM 6407 C CA . ILE A 1 788 ? -2.132 -1.218 -22.974 1.00 61.62 788 ILE A CA 1
ATOM 6408 C C . ILE A 1 788 ? -1.953 -2.705 -22.624 1.00 61.62 788 ILE A C 1
ATOM 6410 O O . ILE A 1 788 ? -1.030 -3.347 -23.123 1.00 61.62 788 ILE A O 1
ATOM 6414 N N . GLY A 1 789 ? -2.820 -3.285 -21.785 1.00 66.38 789 GLY A N 1
ATOM 6415 C CA . GLY A 1 789 ? -2.653 -4.666 -21.325 1.00 66.38 789 GLY A CA 1
ATOM 6416 C C . GLY A 1 789 ? -1.503 -4.838 -20.332 1.00 66.38 789 GLY A C 1
ATOM 6417 O O . GLY A 1 789 ? -0.950 -5.932 -20.229 1.00 66.38 789 GLY A O 1
ATOM 6418 N N . MET A 1 790 ? -1.098 -3.758 -19.657 1.00 70.94 790 MET A N 1
ATOM 6419 C CA . MET A 1 790 ? 0.043 -3.717 -18.740 1.00 70.94 790 MET A CA 1
ATOM 6420 C C . MET A 1 790 ? -0.292 -2.906 -17.490 1.00 70.94 790 MET A C 1
ATOM 6422 O O . MET A 1 790 ? -1.180 -2.051 -17.504 1.00 70.94 790 MET A O 1
ATOM 6426 N N . GLU A 1 791 ? 0.439 -3.166 -16.405 1.00 75.44 791 GLU A N 1
ATOM 6427 C CA . GLU A 1 791 ? 0.360 -2.339 -15.203 1.00 75.44 791 GLU A CA 1
ATOM 6428 C C . GLU A 1 791 ? 1.021 -0.983 -15.454 1.00 75.44 791 GLU A C 1
ATOM 6430 O O . GLU A 1 791 ? 2.137 -0.904 -15.963 1.00 75.44 791 GLU A O 1
ATOM 6435 N N . SER A 1 792 ? 0.349 0.088 -15.046 1.00 73.50 792 SER A N 1
ATOM 6436 C CA . SER A 1 792 ? 0.895 1.441 -15.064 1.00 73.50 792 SER A CA 1
ATOM 6437 C C . SER A 1 792 ? 0.616 2.152 -13.741 1.00 73.50 792 SER A C 1
ATOM 6439 O O . SER A 1 792 ? -0.357 1.870 -13.038 1.00 73.50 792 SER A O 1
ATOM 6441 N N . LEU A 1 793 ? 1.499 3.077 -13.364 1.00 76.00 793 LEU A N 1
ATOM 6442 C CA . LEU A 1 793 ? 1.299 3.942 -12.202 1.00 76.00 793 LEU A CA 1
ATOM 6443 C C . LEU A 1 793 ? 0.575 5.224 -12.618 1.00 76.00 793 LEU A C 1
ATOM 6445 O O . LEU A 1 793 ? 1.135 6.049 -13.343 1.00 76.00 793 LEU A O 1
ATOM 6449 N N . VAL A 1 794 ? -0.635 5.423 -12.095 1.00 77.94 794 VAL A N 1
ATOM 6450 C CA . VAL A 1 794 ? -1.500 6.564 -12.424 1.00 77.94 794 VAL A CA 1
ATOM 6451 C C . VAL A 1 794 ? -1.889 7.320 -11.158 1.00 77.94 794 VAL A C 1
ATOM 6453 O O . VAL A 1 794 ? -2.044 6.738 -10.084 1.00 77.94 794 VAL A O 1
ATOM 6456 N N . VAL A 1 795 ? -1.999 8.642 -11.280 1.00 83.75 795 VAL A N 1
ATOM 6457 C CA . VAL A 1 795 ? -2.497 9.518 -10.217 1.00 83.75 795 VAL A CA 1
ATOM 6458 C C . VAL A 1 795 ? -4.009 9.627 -10.361 1.00 83.75 795 VAL A C 1
ATOM 6460 O O . VAL A 1 795 ? -4.498 9.979 -11.431 1.00 83.75 795 VAL A O 1
ATOM 6463 N N . ILE A 1 796 ? -4.741 9.316 -9.293 1.00 86.12 796 ILE A N 1
ATOM 6464 C CA . ILE A 1 796 ? -6.205 9.379 -9.248 1.00 86.12 796 ILE A CA 1
ATOM 6465 C C . ILE A 1 796 ? -6.675 10.115 -7.988 1.00 86.12 796 ILE A C 1
ATOM 6467 O O . ILE A 1 796 ? -5.909 10.213 -7.023 1.00 86.12 796 ILE A O 1
ATOM 6471 N N . PRO A 1 797 ? -7.926 10.606 -7.952 1.00 90.00 797 PRO A N 1
ATOM 6472 C CA . PRO A 1 797 ? -8.533 11.084 -6.714 1.00 90.00 797 PRO A CA 1
ATOM 6473 C C . PRO A 1 797 ? -8.556 9.989 -5.635 1.00 90.00 797 PRO A C 1
ATOM 6475 O O . PRO A 1 797 ? -8.777 8.814 -5.940 1.00 90.00 797 PRO A O 1
ATOM 6478 N N . CYS A 1 798 ? -8.320 10.355 -4.375 1.00 91.00 798 CYS A N 1
ATOM 6479 C CA . CYS A 1 798 ? -8.421 9.425 -3.250 1.00 91.00 798 CYS A CA 1
ATOM 6480 C C . CYS A 1 798 ? -9.889 9.097 -2.918 1.00 91.00 798 CYS A C 1
ATOM 6482 O O . CYS A 1 798 ? -10.817 9.783 -3.341 1.00 91.00 798 CYS A O 1
ATOM 6484 N N . SER A 1 799 ? -10.115 8.023 -2.161 1.00 88.88 799 SER A N 1
ATOM 6485 C CA . SER A 1 799 ? -11.448 7.678 -1.652 1.00 88.88 799 SER A CA 1
ATOM 6486 C C . SER A 1 799 ? -11.828 8.540 -0.443 1.00 88.88 799 SER A C 1
ATOM 6488 O O . SER A 1 799 ? -10.962 9.085 0.246 1.00 88.88 799 SER A O 1
ATOM 6490 N N . LYS A 1 800 ? -13.124 8.621 -0.124 1.00 89.69 800 LYS A N 1
ATOM 6491 C CA . LYS A 1 800 ? -13.618 9.277 1.097 1.00 89.69 800 LYS A CA 1
ATOM 6492 C C . LYS A 1 800 ? -12.994 8.666 2.343 1.00 89.69 800 LYS A C 1
ATOM 6494 O O . LYS A 1 800 ? -12.491 9.414 3.176 1.00 89.69 800 LYS A O 1
ATOM 6499 N N . SER A 1 801 ? -12.927 7.333 2.420 1.00 83.75 801 SER A N 1
ATOM 6500 C CA . SER A 1 801 ? -12.279 6.641 3.537 1.00 83.75 801 SER A CA 1
ATOM 6501 C C . SER A 1 801 ? -10.807 7.039 3.691 1.00 83.75 801 SER A C 1
ATOM 6503 O O . SER A 1 801 ? -10.343 7.262 4.805 1.00 83.75 801 SER A O 1
ATOM 6505 N N . SER A 1 802 ? -10.070 7.177 2.583 1.00 86.88 802 SER A N 1
ATOM 6506 C CA . SER A 1 802 ? -8.676 7.642 2.584 1.00 86.88 802 SER A CA 1
ATOM 6507 C C . SER A 1 802 ? -8.573 9.089 3.083 1.00 86.88 802 SER A C 1
ATOM 6509 O O . SER A 1 802 ? -7.808 9.388 4.000 1.00 86.88 802 SER A O 1
ATOM 6511 N N . ALA A 1 803 ? -9.406 9.990 2.556 1.00 91.12 803 ALA A N 1
ATOM 6512 C CA . ALA A 1 803 ? -9.446 11.392 2.967 1.00 91.12 803 ALA A CA 1
ATOM 6513 C C . ALA A 1 803 ? -9.847 11.583 4.444 1.00 91.12 803 ALA A C 1
ATOM 6515 O O . ALA A 1 803 ? -9.396 12.525 5.101 1.00 91.12 803 ALA A O 1
ATOM 6516 N N . GLU A 1 804 ? -10.703 10.717 4.986 1.00 88.31 804 GLU A N 1
ATOM 6517 C CA . GLU A 1 804 ? -11.071 10.691 6.407 1.00 88.31 804 GLU A CA 1
ATOM 6518 C C . GLU A 1 804 ? -9.922 10.176 7.278 1.00 88.31 804 GLU A C 1
ATOM 6520 O O . GLU A 1 804 ? -9.606 10.789 8.298 1.00 88.31 804 GLU A O 1
ATOM 6525 N N . GLN A 1 805 ? -9.222 9.120 6.851 1.00 84.75 805 GLN A N 1
ATOM 6526 C CA . GLN A 1 805 ? -8.034 8.619 7.549 1.00 84.75 805 GLN A CA 1
ATOM 6527 C C . GLN A 1 805 ? -6.910 9.658 7.597 1.00 84.75 805 GLN A C 1
ATOM 6529 O O . GLN A 1 805 ? -6.269 9.814 8.641 1.00 84.75 805 GLN A O 1
ATOM 6534 N N . ARG A 1 806 ? -6.696 10.399 6.499 1.00 90.69 806 ARG A N 1
ATOM 6535 C CA . ARG A 1 806 ? -5.762 11.535 6.444 1.00 90.69 806 ARG A CA 1
ATOM 6536 C C . ARG A 1 806 ? -6.163 12.616 7.443 1.00 90.69 806 ARG A C 1
ATOM 6538 O O . ARG A 1 806 ? -5.335 13.005 8.263 1.00 90.69 806 ARG A O 1
ATOM 6545 N N . ALA A 1 807 ? -7.428 13.041 7.441 1.00 90.88 807 ALA A N 1
ATOM 6546 C CA . ALA A 1 807 ? -7.933 14.045 8.380 1.00 90.88 807 ALA A CA 1
ATOM 6547 C C . ALA A 1 807 ? -7.795 13.595 9.845 1.00 90.88 807 ALA A C 1
ATOM 6549 O O . ALA A 1 807 ? -7.339 14.365 10.691 1.00 90.88 807 ALA A O 1
ATOM 6550 N N . GLY A 1 808 ? -8.081 12.323 10.142 1.00 86.50 808 GLY A N 1
ATOM 6551 C CA . GLY A 1 808 ? -7.936 11.736 11.476 1.00 86.50 808 GLY A CA 1
ATOM 6552 C C . GLY A 1 808 ? -6.503 11.753 12.026 1.00 86.50 808 GLY A C 1
ATOM 6553 O O . GLY A 1 808 ? -6.299 11.579 13.227 1.00 86.50 808 GLY A O 1
ATOM 6554 N N . ARG A 1 809 ? -5.481 12.015 11.194 1.00 86.75 809 ARG A N 1
ATOM 6555 C CA . ARG A 1 809 ? -4.099 12.226 11.664 1.00 86.75 809 ARG A CA 1
ATOM 6556 C C . ARG A 1 809 ? -3.939 13.498 12.496 1.00 86.75 809 ARG A C 1
ATOM 6558 O O . ARG A 1 809 ? -3.109 13.490 13.399 1.00 86.75 809 ARG A O 1
ATOM 6565 N N . ALA A 1 810 ? -4.762 14.521 12.265 1.00 89.75 810 ALA A N 1
ATOM 6566 C CA . ALA A 1 810 ? -4.760 15.764 13.038 1.00 89.75 810 ALA A CA 1
ATOM 6567 C C . ALA A 1 810 ? -5.345 15.602 14.456 1.00 89.75 810 ALA A C 1
ATOM 6569 O O . ALA A 1 810 ? -4.964 16.330 15.366 1.00 89.75 810 ALA A O 1
ATOM 6570 N N . GLY A 1 811 ? -6.262 14.647 14.655 1.00 85.00 811 GLY A N 1
ATOM 6571 C CA . GLY A 1 811 ? -7.058 14.505 15.885 1.00 85.00 811 GLY A CA 1
ATOM 6572 C C . GLY A 1 811 ? -6.482 13.557 16.939 1.00 85.00 811 GLY A C 1
ATOM 6573 O O . GLY A 1 811 ? -7.191 13.168 17.864 1.00 85.00 811 GLY A O 1
ATOM 6574 N N . ARG A 1 812 ? -5.224 13.116 16.807 1.00 80.00 812 ARG A N 1
ATOM 6575 C CA . ARG A 1 812 ? -4.653 12.076 17.692 1.00 80.00 812 ARG A CA 1
ATOM 6576 C C . ARG A 1 812 ? -4.157 12.595 19.032 1.00 80.00 812 ARG A C 1
ATOM 6578 O O . ARG A 1 812 ? -4.149 11.846 20.004 1.00 80.00 812 ARG A O 1
ATOM 6585 N N . LEU A 1 813 ? -3.679 13.836 19.063 1.00 75.81 813 LEU A N 1
ATOM 6586 C CA . LEU A 1 813 ? -3.070 14.430 20.253 1.00 75.81 813 LEU A CA 1
ATOM 6587 C C . LEU A 1 813 ? -4.055 15.340 20.991 1.00 75.81 813 LEU A C 1
ATOM 6589 O O . LEU A 1 813 ? -4.148 15.298 22.213 1.00 75.81 813 LEU A O 1
ATOM 6593 N N . ARG A 1 814 ? -4.753 16.181 20.228 1.00 84.44 814 ARG A N 1
ATOM 6594 C CA . ARG A 1 814 ? -5.702 17.204 20.677 1.00 84.44 814 ARG A CA 1
ATOM 6595 C C . ARG A 1 814 ? -6.579 17.624 19.484 1.00 84.44 814 ARG A C 1
ATOM 6597 O O . ARG A 1 814 ? -6.332 17.115 18.388 1.00 84.44 814 ARG A O 1
ATOM 6604 N N . PRO A 1 815 ? -7.568 18.526 19.650 1.00 90.25 815 PRO A N 1
ATOM 6605 C CA . PRO A 1 815 ? -8.352 19.023 18.522 1.00 90.25 815 PRO A CA 1
ATOM 6606 C C . PRO A 1 815 ? -7.451 19.580 17.417 1.00 90.25 815 PRO A C 1
ATOM 6608 O O . PRO A 1 815 ? -6.514 20.330 17.698 1.00 90.25 815 PRO A O 1
ATOM 6611 N N . GLY A 1 816 ? -7.720 19.178 16.178 1.00 93.44 816 GLY A N 1
ATOM 6612 C CA . GLY A 1 816 ? -6.859 19.454 15.028 1.00 93.44 816 GLY A CA 1
ATOM 6613 C C . GLY A 1 816 ? -7.597 20.111 13.866 1.00 93.44 816 GLY A C 1
ATOM 6614 O O . GLY A 1 816 ? -8.818 20.278 13.896 1.00 93.44 816 GLY A O 1
ATOM 6615 N N . LYS A 1 817 ? -6.858 20.474 12.814 1.00 96.25 817 LYS A N 1
ATOM 6616 C CA . LYS A 1 817 ? -7.415 21.055 11.582 1.00 96.25 817 LYS A CA 1
ATOM 6617 C C . LYS A 1 817 ? -6.932 20.287 10.353 1.00 96.25 817 LYS A C 1
ATOM 6619 O O . LYS A 1 817 ? -5.761 19.929 10.256 1.00 96.25 817 LYS A O 1
ATOM 6624 N N . CYS A 1 818 ? -7.827 20.061 9.399 1.00 97.12 818 CYS A N 1
ATOM 6625 C CA . CYS A 1 818 ? -7.528 19.432 8.117 1.00 97.12 818 CYS A CA 1
ATOM 6626 C C . CYS A 1 818 ? -7.918 20.370 6.972 1.00 97.12 818 CYS A C 1
ATOM 6628 O O . CYS A 1 818 ? -9.069 20.783 6.881 1.00 97.12 818 CYS A O 1
ATOM 6630 N N . PHE A 1 819 ? -6.987 20.665 6.071 1.00 97.12 819 PHE A N 1
ATOM 6631 C CA . PHE A 1 819 ? -7.176 21.539 4.916 1.00 97.12 819 PHE A CA 1
ATOM 6632 C C . PHE A 1 819 ? -7.185 20.702 3.637 1.00 97.12 819 PHE A C 1
ATOM 6634 O O . PHE A 1 819 ? -6.152 20.190 3.211 1.00 97.12 819 PHE A O 1
ATOM 6641 N N . ARG A 1 820 ? -8.360 20.545 3.030 1.00 97.31 820 ARG A N 1
ATOM 6642 C CA . ARG A 1 820 ? -8.558 19.839 1.761 1.00 97.31 820 ARG A CA 1
ATOM 6643 C C . ARG A 1 820 ? -8.434 20.830 0.613 1.00 97.31 820 ARG A C 1
ATOM 6645 O O . ARG A 1 820 ? -9.191 21.797 0.542 1.00 97.31 820 ARG A O 1
ATOM 6652 N N . LEU A 1 821 ? -7.500 20.580 -0.303 1.00 96.19 821 LEU A N 1
ATOM 6653 C CA . LEU A 1 821 ? -7.206 21.463 -1.442 1.00 96.19 821 LEU A CA 1
ATOM 6654 C C . LEU A 1 821 ? -8.209 21.324 -2.602 1.00 96.19 821 LEU A C 1
ATOM 6656 O O . LEU A 1 821 ? -7.916 21.662 -3.748 1.00 96.19 821 LEU A O 1
ATOM 6660 N N . TYR A 1 822 ? -9.401 20.821 -2.304 1.00 95.44 822 TYR A N 1
ATOM 6661 C CA . TYR A 1 822 ? -10.489 20.599 -3.241 1.00 95.44 822 TYR A CA 1
ATOM 6662 C C . TYR A 1 822 ? -11.825 21.019 -2.609 1.00 95.44 822 TYR A C 1
ATOM 6664 O O . TYR A 1 822 ? -11.969 20.958 -1.382 1.00 95.44 822 TYR A O 1
ATOM 6672 N N . PRO A 1 823 ? -12.818 21.429 -3.419 1.00 94.69 823 PRO A N 1
ATOM 6673 C CA . PRO A 1 823 ? -14.130 21.805 -2.912 1.00 94.69 823 PRO A CA 1
ATOM 6674 C C . PRO A 1 823 ? -14.888 20.661 -2.251 1.00 94.69 823 PRO A C 1
ATOM 6676 O O . PRO A 1 823 ? -14.772 19.497 -2.636 1.00 94.69 823 PRO A O 1
ATOM 6679 N N . GLU A 1 824 ? -15.769 21.007 -1.313 1.00 94.31 824 GLU A N 1
ATOM 6680 C CA . GLU A 1 824 ? -16.654 20.038 -0.655 1.00 94.31 824 GLU A CA 1
ATOM 6681 C C . GLU A 1 824 ? -17.564 19.311 -1.666 1.00 94.31 824 GLU A C 1
ATOM 6683 O O . GLU A 1 824 ? -17.894 18.136 -1.491 1.00 94.31 824 GLU A O 1
ATOM 6688 N N . SER A 1 825 ? -17.933 19.973 -2.771 1.00 91.88 825 SER A N 1
ATOM 6689 C CA . SER A 1 825 ? -18.676 19.338 -3.865 1.00 91.88 825 SER A CA 1
ATOM 6690 C C . SER A 1 825 ? -17.899 18.200 -4.524 1.00 91.88 825 SER A C 1
ATOM 6692 O O . SER A 1 825 ? -18.513 17.214 -4.921 1.00 91.88 825 SER A O 1
ATOM 6694 N N . GLU A 1 826 ? -16.570 18.306 -4.618 1.00 91.06 826 GLU A N 1
ATOM 6695 C CA . GLU A 1 826 ? -15.718 17.233 -5.136 1.00 91.06 826 GLU A CA 1
ATOM 6696 C C . GLU A 1 826 ? -15.566 16.110 -4.109 1.00 91.06 826 GLU A C 1
ATOM 6698 O O . GLU A 1 826 ? -15.704 14.945 -4.471 1.00 91.06 826 GLU A O 1
ATOM 6703 N N . PHE A 1 827 ? -15.425 16.432 -2.816 1.00 91.94 827 PHE A N 1
ATOM 6704 C CA . PHE A 1 827 ? -15.406 15.418 -1.752 1.00 91.94 827 PHE A CA 1
ATOM 6705 C C . PHE A 1 827 ? -16.642 14.506 -1.794 1.00 91.94 827 PHE A C 1
ATOM 6707 O O . PHE A 1 827 ? -16.532 13.287 -1.673 1.00 91.94 827 PHE A O 1
ATOM 6714 N N . LYS A 1 828 ? -17.831 15.078 -2.023 1.00 90.12 828 LYS A N 1
ATOM 6715 C CA . LYS A 1 828 ? -19.085 14.311 -2.117 1.00 90.12 828 LYS A CA 1
ATOM 6716 C C . LYS A 1 828 ? -19.110 13.348 -3.310 1.00 90.12 828 LYS A C 1
ATOM 6718 O O . LYS A 1 828 ? -19.744 12.296 -3.194 1.00 90.12 828 LYS A O 1
ATOM 6723 N N . LYS A 1 829 ? -18.404 13.669 -4.402 1.00 89.25 829 LYS A N 1
ATOM 6724 C CA . LYS A 1 829 ? -18.278 12.831 -5.609 1.00 89.25 829 LYS A CA 1
ATOM 6725 C C . LYS A 1 829 ? -17.258 11.696 -5.469 1.00 89.25 829 LYS A C 1
ATOM 6727 O O . LYS A 1 829 ? -17.331 10.755 -6.254 1.00 89.25 829 LYS A O 1
ATOM 6732 N N . LEU A 1 830 ? -16.328 11.771 -4.510 1.00 87.12 830 LEU A N 1
ATOM 6733 C CA . LEU A 1 830 ? -15.321 10.725 -4.294 1.00 87.12 830 LEU A CA 1
ATOM 6734 C C . LEU A 1 830 ? -15.975 9.371 -3.969 1.00 87.12 830 LEU A C 1
ATOM 6736 O O . LEU A 1 830 ? -17.034 9.311 -3.333 1.00 87.12 830 LEU A O 1
ATOM 6740 N N . SER A 1 831 ? -15.322 8.279 -4.375 1.00 84.00 831 SER A N 1
ATOM 6741 C CA . SER A 1 831 ? -15.749 6.920 -4.027 1.00 84.00 831 SER A CA 1
ATOM 6742 C C . SER A 1 831 ? -15.679 6.700 -2.516 1.00 84.00 831 SER A C 1
ATOM 6744 O O . SER A 1 831 ? -14.800 7.234 -1.843 1.00 84.00 831 SER A O 1
ATOM 6746 N N . ASN A 1 832 ? -16.602 5.910 -1.961 1.00 81.44 832 ASN A N 1
ATOM 6747 C CA . ASN A 1 832 ? -16.643 5.677 -0.512 1.00 81.44 832 ASN A CA 1
ATOM 6748 C C . ASN A 1 832 ? -15.382 4.957 -0.010 1.00 81.44 832 ASN A C 1
ATOM 6750 O O . ASN A 1 832 ? -14.829 5.343 1.017 1.00 81.44 832 ASN A O 1
ATOM 6754 N N . SER A 1 833 ? -14.899 3.970 -0.765 1.00 79.75 833 SER A N 1
ATOM 6755 C CA . SER A 1 833 ? -13.700 3.198 -0.451 1.00 79.75 833 SER A CA 1
ATOM 6756 C C . SER A 1 833 ? -12.767 3.059 -1.652 1.00 79.75 833 SER A C 1
ATOM 6758 O O . SER A 1 833 ? -13.110 3.372 -2.798 1.00 79.75 833 SER A O 1
ATOM 6760 N N . THR A 1 834 ? -11.530 2.658 -1.369 1.00 80.19 834 THR A N 1
ATOM 6761 C CA . THR A 1 834 ? -10.504 2.431 -2.388 1.00 80.19 834 THR A CA 1
ATOM 6762 C C . THR A 1 834 ? -10.786 1.126 -3.124 1.00 80.19 834 THR A C 1
ATOM 6764 O O . THR A 1 834 ? -11.044 0.104 -2.494 1.00 80.19 834 THR A O 1
ATOM 6767 N N . ILE A 1 835 ? -10.690 1.143 -4.456 1.00 82.56 835 ILE A N 1
ATOM 6768 C CA . ILE A 1 835 ? -10.881 -0.061 -5.275 1.00 82.56 835 ILE A CA 1
ATOM 6769 C C . ILE A 1 835 ? -9.824 -1.117 -4.879 1.00 82.56 835 ILE A C 1
ATOM 6771 O O . ILE A 1 835 ? -8.621 -0.808 -4.922 1.00 82.56 835 ILE A O 1
ATOM 6775 N N . PRO A 1 836 ? -10.239 -2.347 -4.515 1.00 84.00 836 PRO A N 1
ATOM 6776 C CA . PRO A 1 836 ? -9.335 -3.428 -4.130 1.00 84.00 836 PRO A CA 1
ATOM 6777 C C . PRO A 1 836 ? -8.288 -3.721 -5.200 1.00 84.00 836 PRO A C 1
ATOM 6779 O O . PRO A 1 836 ? -8.580 -3.681 -6.395 1.00 84.00 836 PRO A O 1
ATOM 6782 N N . GLU A 1 837 ? -7.069 -4.066 -4.782 1.00 84.69 837 GLU A N 1
ATOM 6783 C CA . GLU A 1 837 ? -5.953 -4.300 -5.706 1.00 84.69 837 GLU A CA 1
ATOM 6784 C C . GLU A 1 837 ? -6.247 -5.438 -6.702 1.00 84.69 837 GLU A C 1
ATOM 6786 O O . GLU A 1 837 ? -5.887 -5.341 -7.873 1.00 84.69 837 GLU A O 1
ATOM 6791 N N . ILE A 1 838 ? -7.011 -6.456 -6.287 1.00 85.62 838 ILE A N 1
ATOM 6792 C CA . ILE A 1 838 ? -7.421 -7.579 -7.145 1.00 85.62 838 ILE A CA 1
ATOM 6793 C C . ILE A 1 838 ? -8.271 -7.158 -8.355 1.00 85.62 838 ILE A C 1
ATOM 6795 O O . ILE A 1 838 ? -8.281 -7.847 -9.367 1.00 85.62 838 ILE A O 1
ATOM 6799 N N . GLN A 1 839 ? -8.972 -6.024 -8.290 1.00 84.00 839 GLN A N 1
ATOM 6800 C CA . GLN A 1 839 ? -9.787 -5.528 -9.404 1.00 84.00 839 GLN A CA 1
ATOM 6801 C C . GLN A 1 839 ? -9.016 -4.605 -10.354 1.00 84.00 839 GLN A C 1
ATOM 6803 O O . GLN A 1 839 ? -9.544 -4.241 -11.401 1.00 84.00 839 GLN A O 1
ATOM 6808 N N . ARG A 1 840 ? -7.787 -4.219 -9.995 1.00 81.81 840 ARG A N 1
ATOM 6809 C CA . ARG A 1 840 ? -7.005 -3.196 -10.701 1.00 81.81 840 ARG A CA 1
ATOM 6810 C C . ARG A 1 840 ? -5.558 -3.593 -10.994 1.00 81.81 840 ARG A C 1
ATOM 6812 O O . ARG A 1 840 ? -4.830 -2.755 -11.503 1.00 81.81 840 ARG A O 1
ATOM 6819 N N . GLY A 1 841 ? -5.115 -4.797 -10.643 1.00 81.19 841 GLY A N 1
ATOM 6820 C CA . GLY A 1 841 ? -3.750 -5.287 -10.880 1.00 81.19 841 GLY A CA 1
ATOM 6821 C C . GLY A 1 841 ? -3.699 -6.462 -11.857 1.00 81.19 841 GLY A C 1
ATOM 6822 O O . GLY A 1 841 ? -4.734 -7.039 -12.196 1.00 81.19 841 GLY A O 1
ATOM 6823 N N . ASP A 1 842 ? -2.492 -6.840 -12.285 1.00 83.38 842 ASP A N 1
ATOM 6824 C CA . ASP A 1 842 ? -2.281 -8.066 -13.057 1.00 83.38 842 ASP A CA 1
ATOM 6825 C C . ASP A 1 842 ? -2.513 -9.305 -12.179 1.00 83.38 842 ASP A C 1
ATOM 6827 O O . ASP A 1 842 ? -1.908 -9.493 -11.118 1.00 83.38 842 ASP A O 1
ATOM 6831 N N . LEU A 1 843 ? -3.374 -10.202 -12.656 1.00 87.75 843 LEU A N 1
ATOM 6832 C CA . LEU A 1 843 ? -3.734 -11.427 -11.952 1.00 87.75 843 LEU A CA 1
ATOM 6833 C C . LEU A 1 843 ? -2.862 -12.618 -12.347 1.00 87.75 843 LEU A C 1
ATOM 6835 O O . LEU A 1 843 ? -3.015 -13.687 -11.766 1.00 87.75 843 LEU A O 1
ATOM 6839 N N . SER A 1 844 ? -1.910 -12.480 -13.272 1.00 89.88 844 SER A N 1
ATOM 6840 C CA . SER A 1 844 ? -1.107 -13.613 -13.758 1.00 89.88 844 SER A CA 1
ATOM 6841 C C . SER A 1 844 ? -0.377 -14.336 -12.619 1.00 89.88 844 SER A C 1
ATOM 6843 O O . SER A 1 844 ? -0.420 -15.561 -12.518 1.00 89.88 844 SER A O 1
ATOM 6845 N N . SER A 1 845 ? 0.230 -13.587 -11.693 1.00 88.81 845 SER A N 1
ATOM 6846 C CA . SER A 1 845 ? 0.888 -14.170 -10.511 1.00 88.81 845 SER A CA 1
ATOM 6847 C C . SER A 1 845 ? -0.096 -14.827 -9.530 1.00 88.81 845 SER A C 1
ATOM 6849 O O . SER A 1 845 ? 0.215 -15.850 -8.919 1.00 88.81 845 SER A O 1
ATOM 6851 N N . VAL A 1 846 ? -1.298 -14.266 -9.407 1.00 88.38 846 VAL A N 1
ATOM 6852 C CA . VAL A 1 846 ? -2.372 -14.741 -8.526 1.00 88.38 846 VAL A CA 1
ATOM 6853 C C . VAL A 1 846 ? -2.938 -16.057 -9.020 1.00 88.38 846 VAL A C 1
ATOM 6855 O O . VAL A 1 846 ? -3.047 -17.015 -8.259 1.00 88.38 846 VAL A O 1
ATOM 6858 N N . ILE A 1 847 ? -3.273 -16.104 -10.306 1.00 90.62 847 ILE A N 1
ATOM 6859 C CA . ILE A 1 847 ? -3.836 -17.274 -10.967 1.00 90.62 847 ILE A CA 1
ATOM 6860 C C . ILE A 1 847 ? -2.835 -18.426 -10.912 1.00 90.62 847 ILE A C 1
ATOM 6862 O O . ILE A 1 847 ? -3.224 -19.538 -10.565 1.00 90.62 847 ILE A O 1
ATOM 6866 N N . LEU A 1 848 ? -1.548 -18.156 -11.162 1.00 91.38 848 LEU A N 1
ATOM 6867 C CA . LEU A 1 848 ? -0.483 -19.154 -11.048 1.00 91.38 848 LEU A CA 1
ATOM 6868 C C . LEU A 1 848 ? -0.429 -19.772 -9.639 1.00 91.38 848 LEU A C 1
ATOM 6870 O O . LEU A 1 848 ? -0.405 -20.994 -9.502 1.00 91.38 848 LEU A O 1
ATOM 6874 N N . ARG A 1 849 ? -0.493 -18.946 -8.586 1.00 88.19 849 ARG A N 1
ATOM 6875 C CA . ARG A 1 849 ? -0.511 -19.421 -7.190 1.00 88.19 849 ARG A CA 1
ATOM 6876 C C . ARG A 1 849 ? -1.785 -20.180 -6.833 1.00 88.19 849 ARG A C 1
ATOM 6878 O O . ARG A 1 849 ? -1.709 -21.222 -6.193 1.00 88.19 849 ARG A O 1
ATOM 6885 N N . LEU A 1 850 ? -2.953 -19.696 -7.257 1.00 88.12 850 LEU A N 1
ATOM 6886 C CA . LEU A 1 850 ? -4.228 -20.389 -7.040 1.00 88.12 850 LEU A CA 1
ATOM 6887 C C . LEU A 1 850 ? -4.226 -21.772 -7.699 1.00 88.12 850 LEU A C 1
ATOM 6889 O O . LEU A 1 850 ? -4.654 -22.750 -7.088 1.00 88.12 850 LEU A O 1
ATOM 6893 N N . LYS A 1 851 ? -3.692 -21.872 -8.919 1.00 88.56 851 LYS A N 1
ATOM 6894 C CA . LYS A 1 851 ? -3.518 -23.149 -9.614 1.00 88.56 851 LYS A CA 1
ATOM 6895 C C . LYS A 1 851 ? -2.547 -24.070 -8.872 1.00 88.56 851 LYS A C 1
ATOM 6897 O O . LYS A 1 851 ? -2.840 -25.256 -8.753 1.00 88.56 851 LYS A O 1
ATOM 6902 N N . ALA A 1 852 ? -1.458 -23.534 -8.315 1.00 87.50 852 ALA A N 1
ATOM 6903 C CA . ALA A 1 852 ? -0.488 -24.306 -7.529 1.00 87.50 852 ALA A CA 1
ATOM 6904 C C . ALA A 1 852 ? -1.078 -24.831 -6.214 1.00 87.50 852 ALA A C 1
ATOM 6906 O O . ALA A 1 852 ? -0.814 -25.965 -5.831 1.00 87.50 852 ALA A O 1
ATOM 6907 N N . LEU A 1 853 ? -1.973 -24.060 -5.589 1.00 84.00 853 LEU A N 1
ATOM 6908 C CA . LEU A 1 853 ? -2.792 -24.494 -4.451 1.00 84.00 853 LEU A CA 1
ATOM 6909 C C . LEU A 1 853 ? -3.826 -25.575 -4.820 1.00 84.00 853 LEU A C 1
ATOM 6911 O O . LEU A 1 853 ? -4.502 -26.108 -3.944 1.00 84.00 853 LEU A O 1
ATOM 6915 N N . GLY A 1 854 ? -3.982 -25.905 -6.105 1.00 82.19 854 GLY A N 1
ATOM 6916 C CA . GLY A 1 854 ? -4.936 -26.900 -6.590 1.00 82.19 854 GLY A CA 1
ATOM 6917 C C . GLY A 1 854 ? -6.325 -26.340 -6.909 1.00 82.19 854 GLY A C 1
ATOM 6918 O O . GLY A 1 854 ? -7.252 -27.116 -7.156 1.00 82.19 854 GLY A O 1
ATOM 6919 N N . VAL A 1 855 ? -6.498 -25.012 -6.944 1.00 84.44 855 VAL A N 1
ATOM 6920 C CA . VAL A 1 855 ? -7.756 -24.379 -7.366 1.00 84.44 855 VAL A CA 1
ATOM 6921 C C . VAL A 1 855 ? -7.892 -24.488 -8.882 1.00 84.44 855 VAL A C 1
ATOM 6923 O O . VAL A 1 855 ? -7.340 -23.696 -9.643 1.00 84.44 855 VAL A O 1
ATOM 6926 N N . GLN A 1 856 ? -8.667 -25.476 -9.329 1.00 79.31 856 GLN A N 1
ATOM 6927 C CA . GLN A 1 856 ? -8.847 -25.750 -10.755 1.00 79.31 856 GLN A CA 1
ATOM 6928 C C . GLN A 1 856 ? -9.672 -24.673 -11.459 1.00 79.31 856 GLN A C 1
ATOM 6930 O O . GLN A 1 856 ? -9.255 -24.146 -12.490 1.00 79.31 856 GLN A O 1
ATOM 6935 N N . ASN A 1 857 ? -10.823 -24.303 -10.894 1.00 80.81 857 ASN A N 1
ATOM 6936 C CA . ASN A 1 857 ? -11.674 -23.263 -11.460 1.00 80.81 857 ASN A CA 1
ATOM 6937 C C . ASN A 1 857 ? -11.474 -21.943 -10.714 1.00 80.81 857 ASN A C 1
ATOM 6939 O O . ASN A 1 857 ? -12.093 -21.689 -9.681 1.00 80.81 857 ASN A O 1
ATOM 6943 N N . VAL A 1 858 ? -10.602 -21.110 -11.273 1.00 85.31 858 VAL A N 1
ATOM 6944 C CA . VAL A 1 858 ? -10.241 -19.805 -10.714 1.00 85.31 858 VAL A CA 1
ATOM 6945 C C . VAL A 1 858 ? -11.422 -18.830 -10.770 1.00 85.31 858 VAL A C 1
ATOM 6947 O O . VAL A 1 858 ? -11.623 -18.086 -9.821 1.00 85.31 858 VAL A O 1
ATOM 6950 N N . LEU A 1 859 ? -12.285 -18.905 -11.791 1.00 81.44 859 LEU A N 1
ATOM 6951 C CA . LEU A 1 859 ? -13.471 -18.040 -11.897 1.00 81.44 859 LEU A CA 1
ATOM 6952 C C . LEU A 1 859 ? -14.489 -18.272 -10.768 1.00 81.44 859 LEU A C 1
ATOM 6954 O O . LEU A 1 859 ? -15.208 -17.353 -10.383 1.00 81.44 859 LEU A O 1
ATOM 6958 N N . ARG A 1 860 ? -14.565 -19.503 -10.240 1.00 81.00 860 ARG A N 1
ATOM 6959 C CA . ARG A 1 860 ? -15.479 -19.888 -9.146 1.00 81.00 860 ARG A CA 1
ATOM 6960 C C . ARG A 1 860 ? -14.855 -19.779 -7.756 1.00 81.00 860 ARG A C 1
ATOM 6962 O O . ARG A 1 860 ? -15.451 -20.232 -6.781 1.00 81.00 860 ARG A O 1
ATOM 6969 N N . PHE A 1 861 ? -13.651 -19.230 -7.647 1.00 86.19 861 PHE A N 1
ATOM 6970 C CA . PHE A 1 861 ? -13.039 -18.996 -6.350 1.00 86.19 861 PHE A CA 1
ATOM 6971 C C . PHE A 1 861 ? -13.846 -17.964 -5.536 1.00 86.19 861 PHE A C 1
ATOM 6973 O O . PHE A 1 861 ? -14.476 -17.058 -6.087 1.00 86.19 861 PHE A O 1
ATOM 6980 N N . ASN A 1 862 ? -13.853 -18.116 -4.209 1.00 84.19 862 ASN A N 1
ATOM 6981 C CA . ASN A 1 862 ? -14.576 -17.243 -3.286 1.00 84.19 862 ASN A CA 1
ATOM 6982 C C . ASN A 1 862 ? -13.824 -15.915 -3.115 1.00 84.19 862 ASN A C 1
ATOM 6984 O O . ASN A 1 862 ? -13.138 -15.704 -2.122 1.00 84.19 862 ASN A O 1
ATOM 6988 N N . TYR A 1 863 ? -13.926 -15.025 -4.099 1.00 86.81 863 TYR A N 1
ATOM 6989 C CA . TYR A 1 863 ? -13.387 -13.672 -3.987 1.00 86.81 863 TYR A CA 1
ATOM 6990 C C . TYR A 1 863 ? -14.295 -12.792 -3.127 1.00 86.81 863 TYR A C 1
ATOM 6992 O O . TYR A 1 863 ? -15.503 -12.756 -3.364 1.00 86.81 863 TYR A O 1
ATOM 7000 N N . LEU A 1 864 ? -13.703 -12.031 -2.203 1.00 86.00 864 LEU A N 1
ATOM 7001 C CA . LEU A 1 864 ? -14.398 -10.958 -1.486 1.00 86.00 864 LEU A CA 1
ATOM 7002 C C . LEU A 1 864 ? -14.875 -9.871 -2.461 1.00 86.00 864 LEU A C 1
ATOM 7004 O O . LEU A 1 864 ? -16.025 -9.443 -2.435 1.00 86.00 864 LEU A O 1
ATOM 7008 N N . SER A 1 865 ? -13.996 -9.468 -3.380 1.00 82.69 865 SER A N 1
ATOM 7009 C CA . SER A 1 865 ? -14.342 -8.627 -4.525 1.00 82.69 865 SER A CA 1
ATOM 7010 C C . SER A 1 865 ? -13.861 -9.298 -5.802 1.00 82.69 865 SER A C 1
ATOM 7012 O O . SER A 1 865 ? -12.669 -9.531 -5.985 1.00 82.69 865 SER A O 1
ATOM 7014 N N . ARG A 1 866 ? -14.803 -9.662 -6.677 1.00 82.62 866 ARG A N 1
ATOM 7015 C CA . ARG A 1 866 ? -14.491 -10.412 -7.898 1.00 82.62 866 ARG A CA 1
ATOM 7016 C C . ARG A 1 866 ? -13.717 -9.535 -8.892 1.00 82.62 866 ARG A C 1
ATOM 7018 O O . ARG A 1 866 ? -14.159 -8.412 -9.150 1.00 82.62 866 ARG A O 1
ATOM 7025 N N . PRO A 1 867 ? -12.606 -10.028 -9.464 1.00 84.56 867 PRO A N 1
ATOM 7026 C CA . PRO A 1 867 ? -11.936 -9.349 -10.566 1.00 84.56 867 PRO A CA 1
ATOM 7027 C C . PRO A 1 867 ? -12.775 -9.378 -11.849 1.00 84.56 867 PRO A C 1
ATOM 7029 O O . PRO A 1 867 ? -13.669 -10.213 -12.008 1.00 84.56 867 PRO A O 1
ATOM 7032 N N . SER A 1 868 ? -12.456 -8.485 -12.789 1.00 81.12 868 SER A N 1
ATOM 7033 C CA . SER A 1 868 ? -13.057 -8.499 -14.127 1.00 81.12 868 SER A CA 1
ATOM 7034 C C . SER A 1 868 ? -12.725 -9.801 -14.859 1.00 81.12 868 SER A C 1
ATOM 7036 O O . SER A 1 868 ? -11.577 -10.256 -14.862 1.00 81.12 868 SER A O 1
ATOM 7038 N N . SER A 1 869 ? -13.727 -10.391 -15.514 1.00 76.94 869 SER A N 1
ATOM 7039 C CA . SER A 1 869 ? -13.548 -11.590 -16.338 1.00 76.94 869 SER A CA 1
ATOM 7040 C C . SER A 1 869 ? -12.550 -11.357 -17.472 1.00 76.94 869 SER A C 1
ATOM 7042 O O . SER A 1 869 ? -11.759 -12.251 -17.761 1.00 76.94 869 SER A O 1
ATOM 7044 N N . ALA A 1 870 ? -12.521 -10.151 -18.053 1.00 75.44 870 ALA A N 1
ATOM 7045 C CA . ALA A 1 870 ? -11.571 -9.783 -19.101 1.00 75.44 870 ALA A CA 1
ATOM 7046 C C . ALA A 1 870 ? -10.117 -9.889 -18.611 1.00 75.44 870 ALA A C 1
ATOM 7048 O O . ALA A 1 870 ? -9.296 -10.547 -19.249 1.00 75.44 870 ALA A O 1
ATOM 7049 N N . VAL A 1 871 ? -9.824 -9.331 -17.429 1.00 80.75 871 VAL A N 1
ATOM 7050 C CA . VAL A 1 871 ? -8.488 -9.397 -16.811 1.00 80.75 871 VAL A CA 1
ATOM 7051 C C . VAL A 1 871 ? -8.114 -10.846 -16.491 1.00 80.75 871 VAL A C 1
ATOM 7053 O O . VAL A 1 871 ? -7.011 -11.277 -16.809 1.00 80.75 871 VAL A O 1
ATOM 7056 N N . MET A 1 872 ? -9.037 -11.637 -15.930 1.00 83.31 872 MET A N 1
ATOM 7057 C CA . MET A 1 872 ? -8.781 -13.055 -15.639 1.00 83.31 872 MET A CA 1
ATOM 7058 C C . MET A 1 872 ? -8.439 -13.864 -16.894 1.00 83.31 872 MET A C 1
ATOM 7060 O O . MET A 1 872 ? -7.500 -14.661 -16.875 1.00 83.31 872 MET A O 1
ATOM 7064 N N . VAL A 1 873 ? -9.184 -13.665 -17.984 1.00 82.00 873 VAL A N 1
ATOM 7065 C CA . VAL A 1 873 ? -8.937 -14.342 -19.265 1.00 82.00 873 VAL A CA 1
ATOM 7066 C C . VAL A 1 873 ? -7.590 -13.920 -19.843 1.00 82.00 873 VAL A C 1
ATOM 7068 O O . VAL A 1 873 ? -6.815 -14.784 -20.248 1.00 82.00 873 VAL A O 1
ATOM 7071 N N . GLN A 1 874 ? -7.274 -12.625 -19.825 1.00 80.38 874 GLN A N 1
ATOM 7072 C CA . GLN A 1 874 ? -5.991 -12.115 -20.300 1.00 80.38 874 GLN A CA 1
ATOM 7073 C C . GLN A 1 874 ? -4.815 -12.688 -19.494 1.00 80.38 874 GLN A C 1
ATOM 7075 O O . GLN A 1 874 ? -3.826 -13.134 -20.076 1.00 80.38 874 GLN A O 1
ATOM 7080 N N . SER A 1 875 ? -4.928 -12.750 -18.166 1.00 87.19 875 SER A N 1
ATOM 7081 C CA . SER A 1 875 ? -3.908 -13.360 -17.308 1.00 87.19 875 SER A CA 1
ATOM 7082 C C . SER A 1 875 ? -3.753 -14.866 -17.570 1.00 87.19 875 SER A C 1
ATOM 7084 O O . SER A 1 875 ? -2.631 -15.367 -17.614 1.00 87.19 875 SER A O 1
ATOM 7086 N N . LEU A 1 876 ? -4.845 -15.603 -17.809 1.00 87.19 876 LEU A N 1
ATOM 7087 C CA . LEU A 1 876 ? -4.786 -17.016 -18.215 1.00 87.19 876 LEU A CA 1
ATOM 7088 C C . LEU A 1 876 ? -4.103 -17.193 -19.580 1.00 87.19 876 LEU A C 1
ATOM 7090 O O . LEU A 1 876 ? -3.260 -18.073 -19.730 1.00 87.19 876 LEU A O 1
ATOM 7094 N N . GLN A 1 877 ? -4.414 -16.342 -20.559 1.00 84.62 877 GLN A N 1
ATOM 7095 C CA . GLN A 1 877 ? -3.754 -16.349 -21.868 1.00 84.62 877 GLN A CA 1
ATOM 7096 C C . GLN A 1 877 ? -2.259 -16.053 -21.756 1.00 84.62 877 GLN A C 1
ATOM 7098 O O . GLN A 1 877 ? -1.458 -16.731 -22.393 1.00 84.62 877 GLN A O 1
ATOM 7103 N N . MET A 1 878 ? -1.870 -15.089 -20.918 1.00 86.94 878 MET A N 1
ATOM 7104 C CA . MET A 1 878 ? -0.463 -14.791 -20.653 1.00 86.94 878 MET A CA 1
ATOM 7105 C C . MET A 1 878 ? 0.258 -15.995 -20.031 1.00 86.94 878 MET A C 1
ATOM 7107 O O . MET A 1 878 ? 1.357 -16.345 -20.455 1.00 86.94 878 MET A O 1
ATOM 7111 N N . LEU A 1 879 ? -0.363 -16.676 -19.064 1.00 91.31 879 LEU A N 1
ATOM 7112 C CA . LEU A 1 879 ? 0.208 -17.882 -18.457 1.00 91.31 879 LEU A CA 1
ATOM 7113 C C . LEU A 1 879 ? 0.342 -19.042 -19.454 1.00 91.31 879 LEU A C 1
ATOM 7115 O O . LEU A 1 879 ? 1.351 -19.748 -19.409 1.00 91.31 879 LEU A O 1
ATOM 7119 N N . ASN A 1 880 ? -0.628 -19.230 -20.356 1.00 89.88 880 ASN A N 1
ATOM 7120 C CA . ASN A 1 880 ? -0.523 -20.222 -21.432 1.00 89.88 880 ASN A CA 1
ATOM 7121 C C . ASN A 1 880 ? 0.604 -19.830 -22.405 1.00 89.88 880 ASN A C 1
ATOM 7123 O O . ASN A 1 880 ? 1.470 -20.648 -22.705 1.00 89.88 880 ASN A O 1
ATOM 7127 N N . ALA A 1 881 ? 0.697 -18.552 -22.791 1.00 87.81 881 ALA A N 1
ATOM 7128 C CA . ALA A 1 881 ? 1.766 -18.057 -23.657 1.00 87.81 881 ALA A CA 1
ATOM 7129 C C . ALA A 1 881 ? 3.166 -18.208 -23.026 1.00 87.81 881 ALA A C 1
ATOM 7131 O O . ALA A 1 881 ? 4.138 -18.462 -23.735 1.00 87.81 881 ALA A O 1
ATOM 7132 N N . LEU A 1 882 ? 3.286 -18.110 -21.699 1.00 90.81 882 LEU A N 1
ATOM 7133 C CA . LEU A 1 882 ? 4.521 -18.408 -20.958 1.00 90.81 882 LEU A CA 1
ATOM 7134 C C . LEU A 1 882 ? 4.794 -19.917 -20.807 1.00 90.81 882 LEU A C 1
ATOM 7136 O O . LEU A 1 882 ? 5.851 -20.297 -20.295 1.00 90.81 882 LEU A O 1
ATOM 7140 N N . LYS A 1 883 ? 3.861 -20.773 -21.249 1.00 90.81 883 LYS A N 1
ATOM 7141 C CA . LYS A 1 883 ? 3.832 -22.233 -21.062 1.00 90.81 883 LYS A CA 1
ATOM 7142 C C . LYS A 1 883 ? 3.801 -22.658 -19.589 1.00 90.81 883 LYS A C 1
ATOM 7144 O O . LYS A 1 883 ? 4.224 -23.761 -19.245 1.00 90.81 883 LYS A O 1
ATOM 7149 N N . ALA A 1 884 ? 3.312 -21.782 -18.711 1.00 93.12 884 ALA A N 1
ATOM 7150 C CA . ALA A 1 884 ? 3.122 -22.073 -17.290 1.00 93.12 884 ALA A CA 1
ATOM 7151 C C . ALA A 1 884 ? 1.880 -22.947 -17.055 1.00 93.12 884 ALA A C 1
ATOM 7153 O O . ALA A 1 884 ? 1.860 -23.767 -16.137 1.00 93.12 884 ALA A O 1
ATOM 7154 N N . ILE A 1 885 ? 0.860 -22.780 -17.900 1.00 92.31 885 ILE A N 1
ATOM 7155 C CA . ILE A 1 885 ? -0.315 -23.650 -17.963 1.00 92.31 885 ILE A CA 1
ATOM 7156 C C . ILE A 1 885 ? -0.440 -24.271 -19.353 1.00 92.31 885 ILE A C 1
ATOM 7158 O O . ILE A 1 885 ? 0.057 -23.702 -20.326 1.00 92.31 885 ILE A O 1
ATOM 7162 N N . ASP A 1 886 ? -1.077 -25.433 -19.426 1.00 88.62 886 ASP A N 1
ATOM 7163 C CA . ASP A 1 886 ? -1.386 -26.114 -20.681 1.00 88.62 886 ASP A CA 1
ATOM 7164 C C . ASP A 1 886 ? -2.689 -25.597 -21.323 1.00 88.62 886 ASP A C 1
ATOM 7166 O O . ASP A 1 886 ? -3.334 -24.652 -20.847 1.00 88.62 886 ASP A O 1
ATOM 7170 N N . ASP A 1 887 ? -3.074 -26.223 -22.436 1.00 85.38 887 ASP A N 1
ATOM 7171 C CA . ASP A 1 887 ? -4.287 -25.889 -23.184 1.00 85.38 887 ASP A CA 1
ATOM 7172 C C . ASP A 1 887 ? -5.588 -26.261 -22.448 1.00 85.38 887 ASP A C 1
ATOM 7174 O O . ASP A 1 887 ? -6.652 -25.742 -22.787 1.00 85.38 887 ASP A O 1
ATOM 7178 N N . ASP A 1 888 ? -5.514 -27.092 -21.407 1.00 81.62 888 ASP A N 1
ATOM 7179 C CA . ASP A 1 888 ? -6.626 -27.418 -20.507 1.00 81.62 888 ASP A CA 1
ATOM 7180 C C . ASP A 1 888 ? -6.602 -26.566 -19.221 1.00 81.62 888 ASP A C 1
ATOM 7182 O O . ASP A 1 888 ? -7.417 -26.743 -18.310 1.00 81.62 888 ASP A O 1
ATOM 7186 N N . GLY A 1 889 ? -5.678 -25.604 -19.137 1.00 82.75 889 GLY A N 1
ATOM 7187 C CA . GLY A 1 889 ? -5.528 -24.687 -18.018 1.00 82.75 889 GLY A CA 1
ATOM 7188 C C . GLY A 1 889 ? -4.982 -25.328 -16.739 1.00 82.75 889 GLY A C 1
ATOM 7189 O O . GLY A 1 889 ? -5.159 -24.751 -15.661 1.00 82.75 889 GLY A O 1
ATOM 7190 N N . LEU A 1 890 ? -4.350 -26.498 -16.812 1.00 88.00 890 LEU A N 1
ATOM 7191 C CA . LEU A 1 890 ? -3.619 -27.129 -15.712 1.00 88.00 890 LEU A CA 1
ATOM 7192 C C . LEU A 1 890 ? -2.171 -26.629 -15.682 1.00 88.00 890 LEU A C 1
ATOM 7194 O O . LEU A 1 890 ? -1.652 -26.134 -16.677 1.00 88.00 890 LEU A O 1
ATOM 7198 N N . LEU A 1 891 ? -1.504 -26.730 -14.528 1.00 91.06 891 LEU A N 1
ATOM 7199 C CA . LEU A 1 891 ? -0.089 -26.359 -14.431 1.00 91.06 891 LEU A CA 1
ATOM 7200 C C . LEU A 1 891 ? 0.792 -27.343 -15.189 1.00 91.06 891 LEU A C 1
ATOM 7202 O O . LEU A 1 891 ? 0.683 -28.554 -14.995 1.00 91.06 891 LEU A O 1
ATOM 7206 N N . THR A 1 892 ? 1.718 -26.815 -15.986 1.00 92.69 892 THR A N 1
ATOM 7207 C CA . THR A 1 892 ? 2.703 -27.644 -16.680 1.00 92.69 892 THR A CA 1
ATOM 7208 C C . THR A 1 892 ? 3.752 -28.177 -15.704 1.00 92.69 892 THR A C 1
ATOM 7210 O O . THR A 1 892 ? 4.153 -27.505 -14.750 1.00 92.69 892 THR A O 1
ATOM 7213 N N . ASN A 1 893 ? 4.231 -29.394 -15.9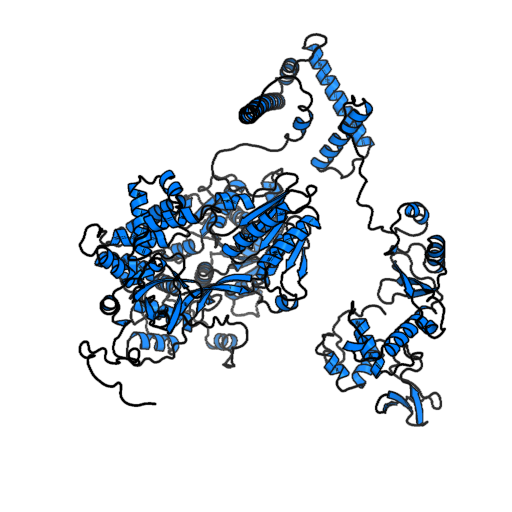53 1.00 87.19 893 ASN A N 1
ATOM 7214 C CA . ASN A 1 893 ? 5.292 -30.033 -15.178 1.00 87.19 893 ASN A CA 1
ATOM 7215 C C . ASN A 1 893 ? 6.529 -30.224 -16.079 1.00 87.19 893 ASN A C 1
ATOM 7217 O O . ASN A 1 893 ? 6.381 -30.807 -17.154 1.00 87.19 893 ASN A O 1
ATOM 7221 N N . PRO A 1 894 ? 7.731 -29.746 -15.700 1.00 88.94 894 PRO A N 1
ATOM 7222 C CA . PRO A 1 894 ? 8.072 -29.078 -14.435 1.00 88.94 894 PRO A CA 1
ATOM 7223 C C . PRO A 1 894 ? 7.906 -27.552 -14.438 1.00 88.94 894 PRO A C 1
ATOM 7225 O O . PRO A 1 894 ? 7.873 -26.950 -13.367 1.00 88.94 894 PRO A O 1
ATOM 7228 N N . LEU A 1 895 ? 7.785 -26.919 -15.609 1.00 90.88 895 LEU A N 1
ATOM 7229 C CA . LEU A 1 895 ? 7.910 -25.464 -15.750 1.00 90.88 895 LEU A CA 1
ATOM 7230 C C . LEU A 1 895 ? 6.901 -24.669 -14.901 1.00 90.88 895 LEU A C 1
ATOM 7232 O O . LEU A 1 895 ? 7.308 -23.795 -14.141 1.00 90.88 895 LEU A O 1
ATOM 7236 N N . GLY A 1 896 ? 5.604 -24.964 -15.001 1.00 91.12 896 GLY A N 1
ATOM 7237 C CA . GLY A 1 896 ? 4.547 -24.260 -14.269 1.00 91.12 896 GLY A CA 1
ATOM 7238 C C . GLY A 1 896 ? 4.681 -24.373 -12.749 1.00 91.12 896 GLY A C 1
ATOM 7239 O O . GLY A 1 896 ? 4.554 -23.369 -12.047 1.00 91.12 896 GLY A O 1
ATOM 7240 N N . PHE A 1 897 ? 5.009 -25.565 -12.241 1.00 89.56 897 PHE A N 1
ATOM 7241 C CA . PHE A 1 897 ? 5.272 -25.780 -10.812 1.00 89.56 897 PHE A CA 1
ATOM 7242 C C . PHE A 1 897 ? 6.512 -25.016 -10.334 1.00 89.56 897 PHE A C 1
ATOM 7244 O O . PHE A 1 897 ? 6.433 -24.280 -9.352 1.00 89.56 897 PHE A O 1
ATOM 7251 N N . GLN A 1 898 ? 7.624 -25.097 -11.070 1.00 90.62 898 GLN A N 1
ATOM 7252 C CA . GLN A 1 898 ? 8.847 -24.351 -10.751 1.00 90.62 898 GLN A CA 1
ATOM 7253 C C . GLN A 1 898 ? 8.617 -22.832 -10.767 1.00 90.62 898 GLN A C 1
ATOM 7255 O O . GLN A 1 898 ? 9.144 -22.104 -9.925 1.00 90.62 898 GLN A O 1
ATOM 7260 N N . MET A 1 899 ? 7.799 -22.332 -11.700 1.00 92.12 899 MET A N 1
ATOM 7261 C CA . MET A 1 899 ? 7.422 -20.919 -11.746 1.00 92.12 899 MET A CA 1
ATOM 7262 C C . MET A 1 899 ? 6.586 -20.500 -10.531 1.00 92.12 899 MET A C 1
ATOM 7264 O O . MET A 1 899 ? 6.772 -19.391 -10.035 1.00 92.12 899 MET A O 1
ATOM 7268 N N . ALA A 1 900 ? 5.680 -21.358 -10.052 1.00 88.75 900 ALA A N 1
ATOM 7269 C CA . ALA A 1 900 ? 4.820 -21.064 -8.906 1.00 88.75 900 ALA A CA 1
ATOM 7270 C C . ALA A 1 900 ? 5.575 -21.050 -7.563 1.00 88.75 900 ALA A C 1
ATOM 7272 O O . ALA A 1 900 ? 5.204 -20.295 -6.662 1.00 88.75 900 ALA A O 1
ATOM 7273 N N . GLU A 1 901 ? 6.643 -21.841 -7.434 1.00 84.12 901 GLU A N 1
ATOM 7274 C CA . GLU A 1 901 ? 7.509 -21.852 -6.246 1.00 84.12 901 GLU A CA 1
ATOM 7275 C C . GLU A 1 901 ? 8.343 -20.570 -6.100 1.00 84.12 901 GLU A C 1
ATOM 7277 O O . GLU A 1 901 ? 8.682 -20.154 -4.985 1.00 84.12 901 GLU A O 1
ATOM 7282 N N . LEU A 1 902 ? 8.672 -19.918 -7.220 1.00 85.06 902 LEU A N 1
ATOM 7283 C CA . LEU A 1 902 ? 9.469 -18.699 -7.224 1.00 85.06 902 LEU A CA 1
ATOM 7284 C C . LEU A 1 902 ? 8.641 -17.492 -6.751 1.00 85.06 902 LEU A C 1
ATOM 7286 O O . LEU A 1 902 ? 7.551 -17.226 -7.257 1.00 85.06 902 LEU A O 1
ATOM 7290 N N . PRO A 1 903 ? 9.174 -16.646 -5.849 1.00 82.31 903 PRO A N 1
ATOM 7291 C CA . PRO A 1 903 ? 8.479 -15.452 -5.377 1.00 82.31 903 PRO A CA 1
ATOM 7292 C C . PRO A 1 903 ? 8.638 -14.272 -6.363 1.00 82.31 903 PRO A C 1
ATOM 7294 O O . PRO A 1 903 ? 8.949 -13.143 -5.968 1.00 82.31 903 PRO A O 1
ATOM 7297 N N . LEU A 1 904 ? 8.465 -14.545 -7.654 1.00 87.56 904 LEU A N 1
ATOM 7298 C CA . LEU A 1 904 ? 8.623 -13.630 -8.784 1.00 87.56 904 LEU A CA 1
ATOM 7299 C C . LEU A 1 904 ? 7.319 -13.561 -9.591 1.00 87.56 904 LEU A C 1
ATOM 7301 O O . LEU A 1 904 ? 6.449 -14.419 -9.461 1.00 87.56 904 LEU A O 1
ATOM 7305 N N . SER A 1 905 ? 7.165 -12.540 -10.438 1.00 88.94 905 SER A N 1
ATOM 7306 C CA . SER A 1 905 ? 6.091 -12.561 -11.441 1.00 88.94 905 SER A CA 1
ATOM 7307 C C . SER A 1 905 ? 6.343 -13.690 -12.455 1.00 88.94 905 SER A C 1
ATOM 7309 O O . SER A 1 905 ? 7.518 -13.968 -12.722 1.00 88.94 905 SER A O 1
ATOM 7311 N N . PRO A 1 906 ? 5.314 -14.220 -13.134 1.00 92.94 906 PRO A N 1
ATOM 7312 C CA . PRO A 1 906 ? 5.482 -15.262 -14.148 1.00 92.94 906 PRO A CA 1
ATOM 7313 C C . PRO A 1 906 ? 6.532 -14.941 -15.229 1.00 92.94 906 PRO A C 1
ATOM 7315 O O . PRO A 1 906 ? 7.353 -15.797 -15.539 1.00 92.94 906 PRO A O 1
ATOM 7318 N N . MET A 1 907 ? 6.591 -13.703 -15.737 1.00 92.31 907 MET A N 1
ATOM 7319 C CA . MET A 1 907 ? 7.580 -13.298 -16.756 1.00 92.31 907 MET A CA 1
ATOM 7320 C C . MET A 1 907 ? 9.028 -13.393 -16.242 1.00 92.31 907 MET A C 1
ATOM 7322 O O . MET A 1 907 ? 9.860 -14.079 -16.833 1.00 92.31 907 MET A O 1
ATOM 7326 N N . HIS A 1 908 ? 9.317 -12.789 -15.082 1.00 93.38 908 HIS A N 1
ATOM 7327 C CA . HIS A 1 908 ? 10.619 -12.909 -14.413 1.00 93.38 908 HIS A CA 1
ATOM 7328 C C . HIS A 1 908 ? 10.981 -14.371 -14.084 1.00 93.38 908 HIS A C 1
ATOM 7330 O O . HIS A 1 908 ? 12.117 -14.787 -14.299 1.00 93.38 908 HIS A O 1
ATOM 7336 N N . ALA A 1 909 ? 10.028 -15.165 -13.580 1.00 93.81 909 ALA A N 1
ATOM 7337 C CA . ALA A 1 909 ? 10.254 -16.577 -13.268 1.00 93.81 909 ALA A CA 1
ATOM 7338 C C . ALA A 1 909 ? 10.607 -17.384 -14.529 1.00 93.81 909 ALA A C 1
ATOM 7340 O O . ALA A 1 909 ? 11.555 -18.170 -14.514 1.00 93.81 909 ALA A O 1
ATOM 7341 N N . LYS A 1 910 ? 9.903 -17.136 -15.642 1.00 94.81 910 LYS A N 1
ATOM 7342 C CA . LYS A 1 910 ? 10.167 -17.775 -16.934 1.00 94.81 910 LYS A CA 1
ATOM 7343 C C . LYS A 1 910 ? 11.542 -17.409 -17.489 1.00 94.81 910 LYS A C 1
ATOM 7345 O O . LYS A 1 910 ? 12.253 -18.311 -17.931 1.00 94.81 910 LYS A O 1
ATOM 7350 N N . ALA A 1 911 ? 11.938 -16.136 -17.422 1.00 94.88 911 ALA A N 1
ATOM 7351 C CA . ALA A 1 911 ? 13.276 -15.699 -17.823 1.00 94.88 911 ALA A CA 1
ATOM 7352 C C . ALA A 1 911 ? 14.371 -16.370 -16.973 1.00 94.88 911 ALA A C 1
ATOM 7354 O O . ALA A 1 911 ? 15.357 -16.865 -17.516 1.00 94.88 911 ALA A O 1
ATOM 7355 N N . LEU A 1 912 ? 14.175 -16.463 -15.650 1.00 94.56 912 LEU A N 1
ATOM 7356 C CA . LEU A 1 912 ? 15.127 -17.114 -14.747 1.00 94.56 912 LEU A CA 1
ATOM 7357 C C . LEU A 1 912 ? 15.270 -18.614 -15.035 1.00 94.56 912 LEU A C 1
ATOM 7359 O O . LEU A 1 912 ? 16.387 -19.110 -15.111 1.00 94.56 912 LEU A O 1
ATOM 7363 N N . ILE A 1 913 ? 14.170 -19.342 -15.225 1.00 93.75 913 ILE A N 1
ATOM 7364 C CA . ILE A 1 913 ? 14.214 -20.790 -15.485 1.00 93.75 913 ILE A CA 1
ATOM 7365 C C . ILE A 1 913 ? 14.811 -21.071 -16.868 1.00 93.75 913 ILE A C 1
ATOM 7367 O O . ILE A 1 913 ? 15.706 -21.904 -16.999 1.00 93.75 913 ILE A O 1
ATOM 7371 N N . SER A 1 914 ? 14.380 -20.327 -17.891 1.00 92.44 914 SER A N 1
ATOM 7372 C CA . SER A 1 914 ? 14.854 -20.531 -19.269 1.00 92.44 914 SER A CA 1
ATOM 7373 C C . SER A 1 914 ? 16.311 -20.092 -19.463 1.00 92.44 914 SER A C 1
ATOM 7375 O O . SER A 1 914 ? 16.962 -20.528 -20.407 1.00 92.44 914 SER A O 1
ATOM 7377 N N . SER A 1 915 ? 16.876 -19.286 -18.556 1.00 93.69 915 SER A N 1
ATOM 7378 C CA . SER A 1 915 ? 18.291 -18.891 -18.618 1.00 93.69 915 SER A CA 1
ATOM 7379 C C . SER A 1 915 ? 19.274 -20.071 -18.572 1.00 93.69 915 SER A C 1
ATOM 7381 O O . SER A 1 915 ? 20.381 -19.959 -19.104 1.00 93.69 915 SER A O 1
ATOM 7383 N N . ALA A 1 916 ? 18.858 -21.212 -18.005 1.00 90.88 916 ALA A N 1
ATOM 7384 C CA . ALA A 1 916 ? 19.637 -22.447 -18.001 1.00 90.88 916 ALA A CA 1
ATOM 7385 C C . ALA A 1 916 ? 19.822 -23.041 -19.409 1.00 90.88 916 ALA A C 1
ATOM 7387 O O . ALA A 1 916 ? 20.870 -23.621 -19.684 1.00 90.88 916 ALA A O 1
ATOM 7388 N N . GLU A 1 917 ? 18.849 -22.862 -20.310 1.00 90.94 917 GLU A N 1
ATOM 7389 C CA . GLU A 1 917 ? 18.930 -23.317 -21.708 1.00 90.94 917 GLU A CA 1
ATOM 7390 C C . GLU A 1 917 ? 19.906 -22.456 -22.524 1.00 90.94 917 GLU A C 1
ATOM 7392 O O . GLU A 1 917 ? 20.567 -22.946 -23.436 1.00 90.94 917 GLU A O 1
ATOM 7397 N N . PHE A 1 918 ? 20.035 -21.176 -22.160 1.00 89.94 918 PHE A N 1
ATOM 7398 C CA . PHE A 1 918 ? 20.931 -20.210 -22.802 1.00 89.94 918 PHE A CA 1
ATOM 7399 C C . PHE A 1 918 ? 22.307 -20.098 -22.125 1.00 89.94 918 PHE A C 1
ATOM 7401 O O . PHE A 1 918 ? 23.097 -19.234 -22.503 1.00 89.94 918 PHE A O 1
ATOM 7408 N N . GLU A 1 919 ? 22.596 -20.940 -21.127 1.00 91.06 919 GLU A N 1
ATOM 7409 C CA . GLU A 1 919 ? 23.868 -20.982 -20.386 1.00 91.06 919 GLU A CA 1
ATOM 7410 C C . GLU A 1 919 ? 24.250 -19.665 -19.671 1.00 91.06 919 GLU A C 1
ATOM 7412 O O . GLU A 1 919 ? 25.429 -19.413 -19.427 1.00 91.06 919 GLU A O 1
ATOM 7417 N N . CYS A 1 920 ? 23.269 -18.829 -19.314 1.00 93.50 920 CYS A N 1
ATOM 7418 C CA . CYS A 1 920 ? 23.476 -17.505 -18.698 1.00 93.50 920 CYS A CA 1
ATOM 7419 C C . CYS A 1 920 ? 22.754 -17.350 -17.346 1.00 93.50 920 CYS A C 1
ATOM 7421 O O . CYS A 1 920 ? 22.278 -16.272 -16.972 1.00 93.50 920 CYS A O 1
ATOM 7423 N N . SER A 1 921 ? 22.637 -18.454 -16.600 1.00 93.25 921 SER A N 1
ATOM 7424 C CA . SER A 1 921 ? 21.864 -18.519 -15.356 1.00 93.25 921 SER A CA 1
ATOM 7425 C C . SER A 1 921 ? 22.366 -17.551 -14.284 1.00 93.25 921 SER A C 1
ATOM 7427 O O . SER A 1 921 ? 21.565 -16.969 -13.550 1.00 93.25 921 SER A O 1
ATOM 7429 N N . LYS A 1 922 ? 23.688 -17.359 -14.167 1.00 92.94 922 LYS A N 1
ATOM 7430 C CA . LYS A 1 922 ? 24.274 -16.460 -13.159 1.00 92.94 922 LYS A CA 1
ATOM 7431 C C . LYS A 1 922 ? 23.981 -14.994 -13.467 1.00 92.94 922 LYS A C 1
ATOM 7433 O O . LYS A 1 922 ? 23.680 -14.237 -12.547 1.00 92.94 922 LYS A O 1
ATOM 7438 N N . GLU A 1 923 ? 24.069 -14.614 -14.734 1.00 94.50 923 GLU A N 1
ATOM 7439 C CA . GLU A 1 923 ? 23.870 -13.255 -15.225 1.00 94.50 923 GLU A CA 1
ATOM 7440 C C . GLU A 1 923 ? 22.395 -12.858 -15.119 1.00 94.50 923 GLU A C 1
ATOM 7442 O O . GLU A 1 923 ? 22.077 -11.807 -14.563 1.00 94.50 923 GLU A O 1
ATOM 7447 N N . ILE A 1 924 ? 21.477 -13.735 -15.536 1.00 95.19 924 ILE A N 1
ATOM 7448 C CA . ILE A 1 924 ? 20.033 -13.489 -15.422 1.00 95.19 924 ILE A CA 1
ATOM 7449 C C . ILE A 1 924 ? 19.584 -13.437 -13.960 1.00 95.19 924 ILE A C 1
ATOM 7451 O O . ILE A 1 924 ? 18.801 -12.558 -13.596 1.00 95.19 924 ILE A O 1
ATOM 7455 N N . ALA A 1 925 ? 20.114 -14.306 -13.091 1.00 94.62 925 ALA A N 1
ATOM 7456 C CA . ALA A 1 925 ? 19.846 -14.217 -11.657 1.00 94.62 925 ALA A CA 1
ATOM 7457 C C . ALA A 1 925 ? 20.289 -12.863 -11.082 1.00 94.62 925 ALA A C 1
ATOM 7459 O O . ALA A 1 925 ? 19.564 -12.284 -10.271 1.00 94.62 925 ALA A O 1
ATOM 7460 N N . THR A 1 926 ? 21.437 -12.328 -11.513 1.00 95.19 926 THR A N 1
ATOM 7461 C CA . THR A 1 926 ? 21.897 -10.986 -11.131 1.00 95.19 926 THR A CA 1
ATOM 7462 C C . THR A 1 926 ? 20.954 -9.897 -11.645 1.00 95.19 926 THR A C 1
ATOM 7464 O O . THR A 1 926 ? 20.491 -9.087 -10.844 1.00 95.19 926 THR A O 1
ATOM 7467 N N . ILE A 1 927 ? 20.623 -9.896 -12.941 1.00 95.06 927 ILE A N 1
ATOM 7468 C CA . ILE A 1 927 ? 19.756 -8.880 -13.560 1.00 95.06 927 ILE A CA 1
ATOM 7469 C C . ILE A 1 927 ? 18.391 -8.855 -12.872 1.00 95.06 927 ILE A C 1
ATOM 7471 O O . ILE A 1 927 ? 17.964 -7.806 -12.396 1.00 95.06 927 ILE A O 1
ATOM 7475 N N . ILE A 1 928 ? 17.743 -10.013 -12.717 1.00 94.25 928 ILE A N 1
ATOM 7476 C CA . ILE A 1 928 ? 16.437 -10.102 -12.053 1.00 94.25 928 ILE A CA 1
ATOM 7477 C C . ILE A 1 928 ? 16.543 -9.644 -10.595 1.00 94.25 928 ILE A C 1
ATOM 7479 O O . ILE A 1 928 ? 15.659 -8.934 -10.122 1.00 94.25 928 ILE A O 1
ATOM 7483 N N . SER A 1 929 ? 17.624 -9.983 -9.880 1.00 93.25 929 SER A N 1
ATOM 7484 C CA . SER A 1 929 ? 17.835 -9.514 -8.500 1.00 93.25 929 SER A CA 1
ATOM 7485 C C . SER A 1 929 ? 17.945 -7.994 -8.416 1.00 93.25 929 SER A C 1
ATOM 7487 O O . SER A 1 929 ? 17.353 -7.398 -7.519 1.00 93.25 929 SER A O 1
ATOM 7489 N N . MET A 1 930 ? 18.651 -7.375 -9.364 1.00 92.38 930 MET A N 1
ATOM 7490 C CA . MET A 1 930 ? 18.773 -5.922 -9.474 1.00 92.38 930 MET A CA 1
ATOM 7491 C C . MET A 1 930 ? 17.430 -5.264 -9.818 1.00 92.38 930 MET A C 1
ATOM 7493 O O . MET A 1 930 ? 17.080 -4.261 -9.203 1.00 92.38 930 MET A O 1
ATOM 7497 N N . MET A 1 931 ? 16.635 -5.862 -10.712 1.00 90.19 931 MET A N 1
ATOM 7498 C CA . MET A 1 931 ? 15.288 -5.382 -11.064 1.00 90.19 931 MET A CA 1
ATOM 7499 C C . MET A 1 931 ? 14.291 -5.458 -9.897 1.00 90.19 931 MET A C 1
ATOM 7501 O O . MET A 1 931 ? 13.361 -4.660 -9.821 1.00 90.19 931 MET A O 1
ATOM 7505 N N . GLN A 1 932 ? 14.462 -6.401 -8.961 1.00 86.50 932 GLN A N 1
ATOM 7506 C CA . GLN A 1 932 ? 13.603 -6.483 -7.769 1.00 86.50 932 GLN A CA 1
ATOM 7507 C C . GLN A 1 932 ? 13.848 -5.344 -6.766 1.00 86.50 932 GLN A C 1
ATOM 7509 O O . GLN A 1 932 ? 13.085 -5.191 -5.804 1.00 86.50 932 GLN A O 1
ATOM 7514 N N . ILE A 1 933 ? 14.913 -4.564 -6.942 1.00 83.88 933 ILE A N 1
ATOM 7515 C CA . ILE A 1 933 ? 15.288 -3.492 -6.026 1.00 83.88 933 ILE A CA 1
ATOM 7516 C C . ILE A 1 933 ? 14.880 -2.149 -6.607 1.00 83.88 933 ILE A C 1
ATOM 7518 O O . ILE A 1 933 ? 14.972 -1.898 -7.803 1.00 83.88 933 ILE A O 1
ATOM 7522 N N . ARG A 1 934 ? 14.420 -1.265 -5.725 1.00 67.56 934 ARG A N 1
ATOM 7523 C CA . ARG A 1 934 ? 14.094 0.116 -6.070 1.00 67.56 934 ARG A CA 1
ATOM 7524 C C . ARG A 1 934 ? 15.341 0.982 -5.893 1.00 67.56 934 ARG A C 1
ATOM 7526 O O . ARG A 1 934 ? 16.058 0.806 -4.911 1.00 67.56 934 ARG A O 1
ATOM 7533 N N . ASP A 1 935 ? 15.565 1.886 -6.842 1.00 71.19 935 ASP A N 1
ATOM 7534 C CA . ASP A 1 935 ? 16.554 2.971 -6.787 1.00 71.19 935 ASP A CA 1
ATOM 7535 C C . ASP A 1 935 ? 18.010 2.521 -6.542 1.00 71.19 935 ASP A C 1
ATOM 7537 O O . ASP A 1 935 ? 18.592 2.703 -5.473 1.00 71.19 935 ASP A O 1
ATOM 7541 N N . VAL A 1 936 ? 18.623 1.938 -7.581 1.00 83.62 936 VAL A N 1
ATOM 7542 C CA . VAL A 1 936 ? 20.053 1.556 -7.588 1.00 83.62 936 VAL A CA 1
ATOM 7543 C C . VAL A 1 936 ? 20.970 2.785 -7.496 1.00 83.62 936 VAL A C 1
ATOM 7545 O O . VAL A 1 936 ? 22.018 2.738 -6.846 1.00 83.62 936 VAL A O 1
ATOM 7548 N N . PHE A 1 937 ? 20.560 3.891 -8.120 1.00 84.31 937 PHE A N 1
ATOM 7549 C CA . PHE A 1 937 ? 21.295 5.153 -8.142 1.00 84.31 937 PHE A CA 1
ATOM 7550 C C . PHE A 1 937 ? 20.762 6.119 -7.082 1.00 84.31 937 PHE A C 1
ATOM 7552 O O . PHE A 1 937 ? 19.559 6.345 -6.976 1.00 84.31 937 PHE A O 1
ATOM 7559 N N . ASN A 1 938 ? 21.675 6.744 -6.345 1.00 79.06 938 ASN A N 1
ATOM 7560 C CA . ASN A 1 938 ? 21.387 7.859 -5.458 1.00 79.06 938 ASN A CA 1
ATOM 7561 C C . ASN A 1 938 ? 21.468 9.168 -6.249 1.00 79.06 938 ASN A C 1
ATOM 7563 O O . ASN A 1 938 ? 22.444 9.426 -6.953 1.00 79.06 938 ASN A O 1
ATOM 7567 N N . HIS A 1 939 ? 20.482 10.044 -6.072 1.00 73.62 939 HIS A N 1
ATOM 7568 C CA . HIS A 1 939 ? 20.465 11.366 -6.697 1.00 73.62 939 HIS A CA 1
ATOM 7569 C C . HIS A 1 939 ? 20.580 12.471 -5.638 1.00 73.62 939 HIS A C 1
ATOM 7571 O O . HIS A 1 939 ? 19.583 13.119 -5.320 1.00 73.62 939 HIS A O 1
ATOM 7577 N N . PRO A 1 940 ? 21.778 12.711 -5.071 1.00 69.56 940 PRO A N 1
ATOM 7578 C CA . PRO A 1 940 ? 21.946 13.739 -4.054 1.00 69.56 940 PRO A CA 1
ATOM 7579 C C . PRO A 1 940 ? 21.611 15.133 -4.593 1.00 69.56 940 PRO A C 1
ATOM 7581 O O . PRO A 1 940 ? 22.033 15.541 -5.685 1.00 69.56 940 PRO A O 1
ATOM 7584 N N . ILE A 1 941 ? 20.864 15.880 -3.782 1.00 58.12 941 ILE A N 1
ATOM 7585 C CA . ILE A 1 941 ? 20.471 17.262 -4.050 1.00 58.12 941 ILE A CA 1
ATOM 7586 C C . ILE A 1 941 ? 21.751 18.109 -4.182 1.00 58.12 941 ILE A C 1
ATOM 7588 O O . ILE A 1 941 ? 22.621 18.077 -3.318 1.00 58.12 941 ILE A O 1
ATOM 7592 N N . GLY A 1 942 ? 21.904 18.815 -5.309 1.00 65.31 942 GLY A N 1
ATOM 7593 C CA . GLY A 1 942 ? 23.073 19.658 -5.610 1.00 65.31 942 GLY A CA 1
ATOM 7594 C C . GLY A 1 942 ? 24.228 18.982 -6.369 1.00 65.31 942 GLY A C 1
ATOM 7595 O O . GLY A 1 942 ? 25.071 19.688 -6.909 1.00 65.31 942 GLY A O 1
ATOM 7596 N N . SER A 1 943 ? 24.262 17.646 -6.493 1.00 78.00 943 SER A N 1
ATOM 7597 C CA . SER A 1 943 ? 25.331 16.912 -7.215 1.00 78.00 943 SER A CA 1
ATOM 7598 C C . SER A 1 943 ? 24.831 16.078 -8.405 1.00 78.00 943 SER A C 1
ATOM 7600 O O . SER A 1 943 ? 25.506 15.146 -8.844 1.00 78.00 943 SER A O 1
ATOM 7602 N N . LYS A 1 944 ? 23.668 16.429 -8.974 1.00 75.25 944 LYS A N 1
ATOM 7603 C CA . LYS A 1 944 ? 23.028 15.680 -10.073 1.00 75.25 944 LYS A CA 1
ATOM 7604 C C . LYS A 1 944 ? 23.937 15.474 -11.290 1.00 75.25 944 LYS A C 1
ATOM 7606 O O . LYS A 1 944 ? 24.043 14.355 -11.773 1.00 75.25 944 LYS A O 1
ATOM 7611 N N . HIS A 1 945 ? 24.648 16.514 -11.729 1.00 82.75 945 HIS A N 1
ATOM 7612 C CA . HIS A 1 945 ? 25.533 16.419 -12.896 1.00 82.75 945 HIS A CA 1
ATOM 7613 C C . HIS A 1 945 ? 26.676 15.411 -12.682 1.00 82.75 945 HIS A C 1
ATOM 7615 O O . HIS A 1 945 ? 26.999 14.638 -13.577 1.00 82.75 945 HIS A O 1
ATOM 7621 N N . LYS A 1 946 ? 27.283 15.377 -11.486 1.00 84.50 946 LYS A N 1
ATOM 7622 C CA . LYS A 1 946 ? 28.336 14.396 -11.163 1.00 84.50 946 LYS A CA 1
ATOM 7623 C C . LYS A 1 946 ? 27.781 12.970 -11.142 1.00 84.50 946 LYS A C 1
ATOM 7625 O O . LYS A 1 946 ? 28.415 12.066 -11.674 1.00 84.50 946 LYS A O 1
ATOM 7630 N N . ALA A 1 947 ? 26.582 12.787 -10.584 1.00 83.81 947 ALA A N 1
ATOM 7631 C CA . ALA A 1 947 ? 25.907 11.492 -10.569 1.00 83.81 947 ALA A CA 1
ATOM 7632 C C . ALA A 1 947 ? 25.576 10.988 -11.984 1.00 83.81 947 ALA A C 1
ATOM 7634 O O . ALA A 1 947 ? 25.757 9.809 -12.268 1.00 83.81 947 ALA A O 1
ATOM 7635 N N . GLU A 1 948 ? 25.152 11.868 -12.894 1.00 83.31 948 GLU A N 1
ATOM 7636 C CA . GLU A 1 948 ? 24.901 11.500 -14.294 1.00 83.31 948 GLU A CA 1
ATOM 7637 C C . GLU A 1 948 ? 26.177 11.109 -15.045 1.00 83.31 948 GLU A C 1
ATOM 7639 O O . GLU A 1 948 ? 26.163 10.136 -15.796 1.00 83.31 948 GLU A O 1
ATOM 7644 N N . VAL A 1 949 ? 27.290 11.814 -14.822 1.00 86.31 949 VAL A N 1
ATOM 7645 C CA . VAL A 1 949 ? 28.585 11.465 -15.429 1.00 86.31 949 VAL A CA 1
ATOM 7646 C C . VAL A 1 949 ? 29.056 10.084 -14.961 1.00 86.31 949 VAL A C 1
ATOM 7648 O O . VAL A 1 949 ? 29.384 9.245 -15.798 1.00 86.31 949 VAL A O 1
ATOM 7651 N N . ASN A 1 950 ? 29.002 9.808 -13.654 1.00 86.44 950 ASN A N 1
ATOM 7652 C CA . ASN A 1 950 ? 29.380 8.497 -13.110 1.00 86.44 950 ASN A CA 1
ATOM 7653 C C . ASN A 1 950 ? 28.417 7.390 -13.557 1.00 86.44 950 ASN A C 1
ATOM 7655 O O . ASN A 1 950 ? 28.825 6.263 -13.821 1.00 86.44 950 ASN A O 1
ATOM 7659 N N . LYS A 1 951 ? 27.125 7.697 -13.709 1.00 87.31 951 LYS A N 1
ATOM 7660 C CA . LYS A 1 951 ? 26.173 6.747 -14.285 1.00 87.31 951 LYS A CA 1
ATOM 7661 C C . LYS A 1 951 ? 26.555 6.378 -15.719 1.00 87.31 951 LYS A C 1
ATOM 7663 O O . LYS A 1 951 ? 26.515 5.199 -16.062 1.00 87.31 951 LYS A O 1
ATOM 7668 N N . ARG A 1 952 ? 26.957 7.351 -16.544 1.00 86.00 952 ARG A N 1
ATOM 7669 C CA . ARG A 1 952 ? 27.385 7.097 -17.930 1.00 86.00 952 ARG A CA 1
ATOM 7670 C C . ARG A 1 952 ? 28.621 6.208 -18.004 1.00 86.00 952 ARG A C 1
ATOM 7672 O O . ARG A 1 952 ? 28.633 5.308 -18.830 1.00 86.00 952 ARG A O 1
ATOM 7679 N N . SER A 1 953 ? 29.610 6.390 -17.127 1.00 87.00 953 SER A N 1
ATOM 7680 C CA . SER A 1 953 ? 30.804 5.527 -17.122 1.00 87.00 953 SER A CA 1
ATOM 7681 C C . SER A 1 953 ? 30.512 4.070 -16.750 1.00 87.00 953 SER A C 1
ATOM 7683 O O . SER A 1 953 ? 31.302 3.191 -17.067 1.00 87.00 953 SER A O 1
ATOM 7685 N N . LEU A 1 954 ? 29.391 3.810 -16.070 1.00 88.31 954 LEU A N 1
ATOM 7686 C CA . LEU A 1 954 ? 28.940 2.466 -15.690 1.00 88.31 954 LEU A CA 1
ATOM 7687 C C . LEU A 1 954 ? 27.949 1.860 -16.699 1.00 88.31 954 LEU A C 1
ATOM 7689 O O . LEU A 1 954 ? 27.562 0.699 -16.556 1.00 88.31 954 LEU A O 1
ATOM 7693 N N . SER A 1 955 ? 27.501 2.646 -17.677 1.00 88.12 955 SER A N 1
ATOM 7694 C CA . SER A 1 955 ? 26.447 2.269 -18.618 1.00 88.12 955 SER A CA 1
ATOM 7695 C C . SER A 1 955 ? 26.978 1.413 -19.765 1.00 88.12 955 SER A C 1
ATOM 7697 O O . SER A 1 955 ? 28.088 1.621 -20.243 1.00 88.12 955 SER A O 1
ATOM 7699 N N . VAL A 1 956 ? 26.153 0.472 -20.215 1.00 89.31 956 VAL A N 1
ATOM 7700 C CA . VAL A 1 956 ? 26.429 -0.445 -21.328 1.00 89.31 956 VAL A CA 1
ATOM 7701 C C . VAL A 1 956 ? 25.525 -0.070 -22.504 1.00 89.31 956 VAL A C 1
ATOM 7703 O O . VAL A 1 956 ? 24.313 0.064 -22.324 1.00 89.31 956 VAL A O 1
ATOM 7706 N N . GLU A 1 957 ? 26.099 0.125 -23.695 1.00 85.44 957 GLU A N 1
ATOM 7707 C CA . GLU A 1 957 ? 25.385 0.682 -24.858 1.00 85.44 957 GLU A CA 1
ATOM 7708 C C . GLU A 1 957 ? 24.219 -0.199 -25.330 1.00 85.44 957 GLU A C 1
ATOM 7710 O O . GLU A 1 957 ? 23.207 0.312 -25.809 1.00 85.44 957 GLU A O 1
ATOM 7715 N N . GLU A 1 958 ? 24.326 -1.516 -25.152 1.00 85.81 958 GLU A N 1
ATOM 7716 C CA . GLU A 1 958 ? 23.320 -2.493 -25.569 1.00 85.81 958 GLU A CA 1
ATOM 7717 C C . GLU A 1 958 ? 22.028 -2.451 -24.728 1.00 85.81 958 GLU A C 1
ATOM 7719 O O . GLU A 1 958 ? 20.991 -2.969 -25.167 1.00 85.81 958 GLU A O 1
ATOM 7724 N N . GLY A 1 959 ? 22.055 -1.845 -23.531 1.00 90.19 959 GLY A N 1
ATOM 7725 C CA . GLY A 1 959 ? 20.843 -1.590 -22.750 1.00 90.19 959 GLY A CA 1
ATOM 7726 C C . GLY A 1 959 ? 21.001 -1.445 -21.231 1.00 90.19 959 GLY A C 1
ATOM 7727 O O . GLY A 1 959 ? 22.041 -1.712 -20.622 1.00 90.19 959 GLY A O 1
ATOM 7728 N N . ASP A 1 960 ? 19.889 -1.077 -20.595 1.00 91.19 960 ASP A N 1
ATOM 7729 C CA . ASP A 1 960 ? 19.763 -0.863 -19.151 1.00 91.19 960 ASP A CA 1
ATOM 7730 C C . ASP A 1 960 ? 19.926 -2.169 -18.352 1.00 91.19 960 ASP A C 1
ATOM 7732 O O . ASP A 1 960 ? 20.583 -2.175 -17.313 1.00 91.19 960 ASP A O 1
ATOM 7736 N N . HIS A 1 961 ? 19.402 -3.302 -18.838 1.00 93.38 961 HIS A N 1
ATOM 7737 C CA . HIS A 1 961 ? 19.546 -4.596 -18.150 1.00 93.38 961 HIS A CA 1
ATOM 7738 C C . HIS A 1 961 ? 21.012 -5.022 -18.009 1.00 93.38 961 HIS A C 1
ATOM 7740 O O . HIS A 1 961 ? 21.433 -5.495 -16.954 1.00 93.38 961 HIS A O 1
ATOM 7746 N N . LEU A 1 962 ? 21.803 -4.823 -19.066 1.00 93.50 962 LEU A N 1
ATOM 7747 C CA . LEU A 1 962 ? 23.235 -5.123 -19.062 1.00 93.50 962 LEU A CA 1
ATOM 7748 C C . LEU A 1 962 ? 24.012 -4.107 -18.219 1.00 93.50 962 LEU A C 1
ATOM 7750 O O . LEU A 1 962 ? 24.970 -4.471 -17.545 1.00 93.50 962 LEU A O 1
ATOM 7754 N N . THR A 1 963 ? 23.543 -2.860 -18.163 1.00 93.12 963 THR A N 1
ATOM 7755 C CA . THR A 1 963 ? 24.070 -1.853 -17.234 1.00 93.12 963 THR A CA 1
ATOM 7756 C C . THR A 1 963 ? 23.898 -2.285 -15.773 1.00 93.12 963 THR A C 1
ATOM 7758 O O . THR A 1 963 ? 24.829 -2.153 -14.981 1.00 93.12 963 THR A O 1
ATOM 7761 N N . LEU A 1 964 ? 22.747 -2.863 -15.401 1.00 93.38 964 LEU A N 1
ATOM 7762 C CA . LEU A 1 964 ? 22.532 -3.403 -14.050 1.00 93.38 964 LEU A CA 1
ATOM 7763 C C . LEU A 1 964 ? 23.488 -4.558 -13.721 1.00 93.38 964 LEU A C 1
ATOM 7765 O O . LEU A 1 964 ? 23.973 -4.640 -12.591 1.00 93.38 964 LEU A O 1
ATOM 7769 N N . LEU A 1 965 ? 23.770 -5.427 -14.698 1.00 93.88 965 LEU A N 1
ATOM 7770 C CA . LEU A 1 965 ? 24.752 -6.503 -14.557 1.00 93.88 965 LEU A CA 1
ATOM 7771 C C . LEU A 1 965 ? 26.162 -5.938 -14.330 1.00 93.88 965 LEU A C 1
ATOM 7773 O O . LEU A 1 965 ? 26.812 -6.318 -13.358 1.00 93.88 965 LEU A O 1
ATOM 7777 N N . ASN A 1 966 ? 26.583 -4.977 -15.158 1.00 93.75 966 ASN A N 1
ATOM 7778 C CA . ASN A 1 966 ? 27.893 -4.333 -15.064 1.00 93.75 966 ASN A CA 1
ATOM 7779 C C . ASN A 1 966 ? 28.113 -3.667 -13.695 1.00 93.75 966 ASN A C 1
ATOM 7781 O O . ASN A 1 966 ? 29.143 -3.859 -13.055 1.00 93.75 966 ASN A O 1
ATOM 7785 N N . ILE A 1 967 ? 27.112 -2.938 -13.191 1.00 93.50 967 ILE A N 1
ATOM 7786 C CA . ILE A 1 967 ? 27.177 -2.298 -11.868 1.00 93.50 967 ILE A CA 1
ATOM 7787 C C . ILE A 1 967 ? 27.390 -3.329 -10.757 1.00 93.50 967 ILE A C 1
ATOM 7789 O O . ILE A 1 967 ? 28.181 -3.100 -9.841 1.00 93.50 967 ILE A O 1
ATOM 7793 N N . PHE A 1 968 ? 26.672 -4.450 -10.816 1.00 94.00 968 PHE A N 1
ATOM 7794 C CA . PHE A 1 968 ? 26.777 -5.492 -9.802 1.00 94.00 968 PHE A CA 1
ATOM 7795 C C . PHE A 1 968 ? 28.124 -6.223 -9.861 1.00 94.00 968 PHE A C 1
ATOM 7797 O O . PHE A 1 968 ? 28.706 -6.525 -8.819 1.00 94.00 968 PHE A O 1
ATOM 7804 N N . ASP A 1 969 ? 28.640 -6.470 -11.062 1.00 93.25 969 ASP A N 1
ATOM 7805 C CA . ASP A 1 969 ? 29.953 -7.081 -11.255 1.00 93.25 969 ASP A CA 1
ATOM 7806 C C . ASP A 1 969 ? 31.074 -6.180 -10.725 1.00 93.25 969 ASP A C 1
ATOM 7808 O O . ASP A 1 969 ? 31.863 -6.619 -9.886 1.00 93.25 969 ASP A O 1
ATOM 7812 N N . LEU A 1 970 ? 31.063 -4.893 -11.083 1.00 93.56 970 LEU A N 1
ATOM 7813 C CA . LEU A 1 970 ? 32.014 -3.907 -10.564 1.00 93.56 970 LEU A CA 1
ATOM 7814 C C . LEU A 1 970 ? 31.931 -3.767 -9.037 1.00 93.56 970 LEU A C 1
ATOM 7816 O O . LEU A 1 970 ? 32.952 -3.588 -8.370 1.00 93.56 970 LEU A O 1
ATOM 7820 N N . PHE A 1 971 ? 30.735 -3.882 -8.454 1.00 94.19 971 PHE A N 1
ATOM 7821 C CA . PHE A 1 971 ? 30.562 -3.879 -7.001 1.00 94.19 971 PHE A CA 1
ATOM 7822 C C . PHE A 1 971 ? 31.254 -5.076 -6.327 1.00 94.19 971 PHE A C 1
ATOM 7824 O O . PHE A 1 971 ? 31.881 -4.914 -5.274 1.00 94.19 971 PHE A O 1
ATOM 7831 N N . ILE A 1 972 ? 31.172 -6.266 -6.930 1.00 93.06 972 ILE A N 1
ATOM 7832 C CA . ILE A 1 972 ? 31.853 -7.467 -6.429 1.00 93.06 972 ILE A CA 1
ATOM 7833 C C . ILE A 1 972 ? 33.370 -7.346 -6.605 1.00 93.06 972 ILE A C 1
ATOM 7835 O O . ILE A 1 972 ? 34.106 -7.652 -5.665 1.00 93.06 972 ILE A O 1
ATOM 7839 N N . GLU A 1 973 ? 33.834 -6.881 -7.766 1.00 93.38 973 GLU A N 1
ATOM 7840 C CA . GLU A 1 973 ? 35.260 -6.711 -8.080 1.00 93.38 973 GLU A CA 1
ATOM 7841 C C . GLU A 1 973 ? 35.946 -5.712 -7.143 1.00 93.38 973 GLU A C 1
ATOM 7843 O O . GLU A 1 973 ? 37.047 -5.964 -6.660 1.00 93.38 973 GLU A O 1
ATOM 7848 N N . ASN A 1 974 ? 35.257 -4.627 -6.777 1.00 92.81 974 ASN A N 1
ATOM 7849 C CA . ASN A 1 974 ? 35.737 -3.638 -5.807 1.00 92.81 974 ASN A CA 1
ATOM 7850 C C . ASN A 1 974 ? 35.542 -4.078 -4.340 1.00 92.81 974 ASN A C 1
ATOM 7852 O O . ASN A 1 974 ? 35.411 -3.246 -3.436 1.00 92.81 974 ASN A O 1
ATOM 7856 N N . GLY A 1 975 ? 35.483 -5.389 -4.084 1.00 90.06 975 GLY A N 1
ATOM 7857 C CA . GLY A 1 975 ? 35.462 -5.966 -2.741 1.00 90.06 975 GLY A CA 1
ATOM 7858 C C . GLY A 1 975 ? 34.229 -5.602 -1.913 1.00 90.06 975 GLY A C 1
ATOM 7859 O O . GLY A 1 975 ? 34.318 -5.570 -0.688 1.00 90.06 975 GLY A O 1
ATOM 7860 N N . ARG A 1 976 ? 33.086 -5.308 -2.554 1.00 91.00 976 ARG A N 1
ATOM 7861 C CA . ARG A 1 976 ? 31.851 -4.842 -1.890 1.00 91.00 976 ARG A CA 1
ATOM 7862 C C . ARG A 1 976 ? 32.067 -3.568 -1.065 1.00 91.00 976 ARG A C 1
ATOM 7864 O O . ARG A 1 976 ? 31.475 -3.384 -0.003 1.00 91.00 976 ARG A O 1
ATOM 7871 N N . SER A 1 977 ? 32.937 -2.677 -1.536 1.00 90.44 977 SER A N 1
ATOM 7872 C CA . SER A 1 977 ? 33.301 -1.467 -0.803 1.00 90.44 977 SER A CA 1
ATOM 7873 C C . SER A 1 977 ? 32.151 -0.455 -0.736 1.00 90.44 977 SER A C 1
ATOM 7875 O O . SER A 1 977 ? 31.631 0.013 -1.755 1.00 90.44 977 SER A O 1
ATOM 7877 N N . GLN A 1 978 ? 31.801 -0.040 0.485 1.00 86.69 978 GLN A N 1
ATOM 7878 C CA . GLN A 1 978 ? 30.860 1.058 0.713 1.00 86.69 978 GLN A CA 1
ATOM 7879 C C . GLN A 1 978 ? 31.394 2.386 0.148 1.00 86.69 978 GLN A C 1
ATOM 7881 O O . GLN A 1 978 ? 30.617 3.181 -0.381 1.00 86.69 978 GLN A O 1
ATOM 7886 N N . ASN A 1 979 ? 32.712 2.606 0.203 1.00 89.88 979 ASN A N 1
ATOM 7887 C CA . ASN A 1 979 ? 33.349 3.824 -0.307 1.00 89.88 979 ASN A CA 1
ATOM 7888 C C . ASN A 1 979 ? 33.222 3.924 -1.831 1.00 89.88 979 ASN A C 1
ATOM 7890 O O . ASN A 1 979 ? 32.891 4.987 -2.351 1.00 89.88 979 ASN A O 1
ATOM 7894 N N . TRP A 1 980 ? 33.407 2.807 -2.543 1.00 91.94 980 TRP A N 1
ATOM 7895 C CA . TRP A 1 980 ? 33.224 2.757 -3.996 1.00 91.94 980 TRP A CA 1
ATOM 7896 C C . TRP A 1 980 ? 31.777 3.081 -4.394 1.00 91.94 980 TRP A C 1
ATOM 7898 O O . TRP A 1 980 ? 31.540 3.856 -5.321 1.00 91.94 980 TRP A O 1
ATOM 7908 N N . CYS A 1 981 ? 30.799 2.563 -3.642 1.00 88.19 981 CYS A N 1
ATOM 7909 C CA . CYS A 1 981 ? 29.390 2.887 -3.868 1.00 88.19 981 CYS A CA 1
ATOM 7910 C C . CYS A 1 981 ? 29.110 4.381 -3.659 1.00 88.19 981 CYS A C 1
ATOM 7912 O O . CYS A 1 981 ? 28.406 4.989 -4.458 1.00 88.19 981 CYS A O 1
ATOM 7914 N N . GLN A 1 982 ? 29.678 4.994 -2.614 1.00 86.00 982 GLN A N 1
ATOM 7915 C CA . GLN A 1 982 ? 29.504 6.426 -2.349 1.00 86.00 982 GLN A CA 1
ATOM 7916 C C . GLN A 1 982 ? 30.100 7.299 -3.458 1.00 86.00 982 GLN A C 1
ATOM 7918 O O . GLN A 1 982 ? 29.445 8.239 -3.902 1.00 86.00 982 GLN A O 1
ATOM 7923 N N . GLN A 1 983 ? 31.300 6.967 -3.939 1.00 87.38 983 GLN A N 1
ATOM 7924 C CA . GLN A 1 983 ? 31.958 7.690 -5.033 1.00 87.38 983 GLN A CA 1
ATOM 7925 C C . GLN A 1 983 ? 31.155 7.615 -6.339 1.00 87.38 983 GLN A C 1
ATOM 7927 O O . GLN A 1 983 ? 31.040 8.608 -7.055 1.00 87.38 983 GLN A O 1
ATOM 7932 N N . ASN A 1 984 ? 30.542 6.464 -6.619 1.00 88.62 984 ASN A N 1
ATOM 7933 C CA . ASN A 1 984 ? 29.739 6.239 -7.822 1.00 88.62 984 ASN A CA 1
ATOM 7934 C C . ASN A 1 984 ? 28.254 6.596 -7.668 1.00 88.62 984 ASN A C 1
ATOM 7936 O O . ASN A 1 984 ? 27.469 6.336 -8.576 1.00 88.62 984 ASN A O 1
ATOM 7940 N N . PHE A 1 985 ? 27.855 7.206 -6.547 1.00 87.81 985 PHE A N 1
ATOM 7941 C CA . PHE A 1 985 ? 26.457 7.534 -6.252 1.00 87.81 985 PHE A CA 1
ATOM 7942 C C . PHE A 1 985 ? 25.520 6.315 -6.327 1.00 87.81 985 PHE A C 1
ATOM 7944 O O . PHE A 1 985 ? 24.382 6.417 -6.775 1.00 87.81 985 PHE A O 1
ATOM 7951 N N . LEU A 1 986 ? 25.983 5.155 -5.868 1.00 88.31 986 LEU A N 1
ATOM 7952 C CA . LEU A 1 986 ? 25.217 3.913 -5.807 1.00 88.31 986 LEU A CA 1
ATOM 7953 C C . LEU A 1 986 ? 24.717 3.641 -4.388 1.00 88.31 986 LEU A C 1
ATOM 7955 O O . LEU A 1 986 ? 25.366 3.962 -3.386 1.00 88.31 986 LEU A O 1
ATOM 7959 N N . ASN A 1 987 ? 23.558 3.000 -4.290 1.00 83.75 987 ASN A N 1
ATOM 7960 C CA . ASN A 1 987 ? 22.987 2.611 -3.011 1.00 83.75 987 ASN A CA 1
ATOM 7961 C C . ASN A 1 987 ? 23.604 1.292 -2.505 1.00 83.75 987 ASN A C 1
ATOM 7963 O O . ASN A 1 987 ? 23.213 0.201 -2.914 1.00 83.75 987 ASN A O 1
ATOM 7967 N N . TYR A 1 988 ? 24.547 1.387 -1.560 1.00 84.50 988 TYR A N 1
ATOM 7968 C CA . TYR A 1 988 ? 25.222 0.218 -0.971 1.00 84.50 988 TYR A CA 1
ATOM 7969 C C . TYR A 1 988 ? 24.241 -0.814 -0.388 1.00 84.50 988 TYR A C 1
ATOM 7971 O O . TYR A 1 988 ? 24.363 -2.011 -0.638 1.00 84.50 988 TYR A O 1
ATOM 7979 N N . LYS A 1 989 ? 23.213 -0.360 0.344 1.00 80.69 989 LYS A N 1
ATOM 7980 C CA . LYS A 1 989 ? 22.224 -1.262 0.959 1.00 80.69 989 LYS A CA 1
ATOM 7981 C C . LYS A 1 989 ? 21.392 -1.993 -0.094 1.00 80.69 989 LYS A C 1
ATOM 7983 O O . LYS A 1 989 ? 21.051 -3.158 0.105 1.00 80.69 989 LYS A O 1
ATOM 7988 N N . ALA A 1 990 ? 21.070 -1.315 -1.197 1.00 81.81 990 ALA A N 1
ATOM 7989 C CA . ALA A 1 990 ? 20.390 -1.918 -2.338 1.00 81.81 990 ALA A CA 1
ATOM 7990 C C . ALA A 1 990 ? 21.243 -3.040 -2.948 1.00 81.81 990 ALA A C 1
ATOM 7992 O O . ALA A 1 990 ? 20.755 -4.155 -3.092 1.00 81.81 990 ALA A O 1
ATOM 7993 N N . LEU A 1 991 ? 22.528 -2.790 -3.207 1.00 88.06 991 LEU A N 1
ATOM 7994 C CA . LEU A 1 991 ? 23.436 -3.780 -3.798 1.00 88.06 991 LEU A CA 1
ATOM 7995 C C . LEU A 1 991 ? 23.671 -4.998 -2.891 1.00 88.06 991 LEU A C 1
ATOM 7997 O O . LEU A 1 991 ? 23.583 -6.132 -3.359 1.00 88.06 991 LEU A O 1
ATOM 8001 N N . CYS A 1 992 ? 23.863 -4.800 -1.582 1.00 86.56 992 CYS A N 1
ATOM 8002 C CA . CYS A 1 992 ? 23.940 -5.916 -0.629 1.00 86.56 992 CYS A CA 1
ATOM 8003 C C . CYS A 1 992 ? 22.653 -6.752 -0.621 1.00 86.56 992 CYS A C 1
ATOM 8005 O O . CYS A 1 992 ? 22.690 -7.981 -0.561 1.00 86.56 992 CYS A O 1
ATOM 8007 N N . ARG A 1 993 ? 21.492 -6.094 -0.714 1.00 82.19 993 ARG A N 1
ATOM 8008 C CA . ARG A 1 993 ? 20.209 -6.789 -0.839 1.00 82.19 993 ARG A CA 1
ATOM 8009 C C . ARG A 1 993 ? 20.107 -7.552 -2.163 1.00 82.19 993 ARG A C 1
ATOM 8011 O O . ARG A 1 993 ? 19.542 -8.643 -2.170 1.00 82.19 993 ARG A O 1
ATOM 8018 N N . ALA A 1 994 ? 20.659 -7.016 -3.251 1.00 89.44 994 ALA A N 1
ATOM 8019 C CA . ALA A 1 994 ? 20.694 -7.680 -4.557 1.00 89.44 994 ALA A CA 1
ATOM 8020 C C . ALA A 1 994 ? 21.489 -8.973 -4.476 1.00 89.44 994 ALA A C 1
ATOM 8022 O O . ALA A 1 994 ? 21.034 -10.011 -4.946 1.00 89.44 994 ALA A O 1
ATOM 8023 N N . GLU A 1 995 ? 22.644 -8.922 -3.813 1.00 90.31 995 GLU A N 1
ATOM 8024 C CA . GLU A 1 995 ? 23.485 -10.090 -3.589 1.00 90.31 995 GLU A CA 1
ATOM 8025 C C . GLU A 1 995 ? 22.747 -11.170 -2.795 1.00 90.31 995 GLU A C 1
ATOM 8027 O O . GLU A 1 995 ? 22.755 -12.336 -3.193 1.00 90.31 995 GLU A O 1
ATOM 8032 N N . PHE A 1 996 ? 22.050 -10.785 -1.724 1.00 86.50 996 PHE A N 1
ATOM 8033 C CA . PHE A 1 996 ? 21.241 -11.717 -0.945 1.00 86.50 996 PHE A CA 1
ATOM 8034 C C . PHE A 1 996 ? 20.135 -12.369 -1.795 1.00 86.50 996 PHE A C 1
ATOM 8036 O O . PHE A 1 996 ? 20.001 -13.592 -1.810 1.00 86.50 996 PHE A O 1
ATOM 8043 N N . ILE A 1 997 ? 19.365 -11.574 -2.549 1.00 87.38 997 ILE A N 1
ATOM 8044 C CA . ILE A 1 997 ? 18.293 -12.079 -3.427 1.00 87.38 997 ILE A CA 1
ATOM 8045 C C . ILE A 1 997 ? 18.868 -13.024 -4.494 1.00 87.38 997 ILE A C 1
ATOM 8047 O O . ILE A 1 997 ? 18.319 -14.100 -4.735 1.00 87.38 997 ILE A O 1
ATOM 8051 N N . ARG A 1 998 ? 20.016 -12.669 -5.074 1.00 93.06 998 ARG A N 1
ATOM 8052 C CA . ARG A 1 998 ? 20.718 -13.485 -6.065 1.00 93.06 998 ARG A CA 1
ATOM 8053 C C . ARG A 1 998 ? 21.120 -14.842 -5.500 1.00 93.06 998 ARG A C 1
ATOM 8055 O O . ARG A 1 998 ? 20.930 -15.854 -6.169 1.00 93.06 998 ARG A O 1
ATOM 8062 N N . GLN A 1 999 ? 21.653 -14.888 -4.279 1.00 91.31 999 GLN A N 1
ATOM 8063 C CA . GLN A 1 999 ? 21.998 -16.151 -3.617 1.00 91.31 999 GLN A CA 1
ATOM 8064 C C . GLN A 1 999 ? 20.765 -17.042 -3.420 1.00 91.31 999 GLN A C 1
ATOM 8066 O O . GLN A 1 999 ? 20.847 -18.248 -3.653 1.00 91.31 999 GLN A O 1
ATOM 8071 N N . GLN A 1 1000 ? 19.616 -16.455 -3.074 1.00 88.44 1000 GLN A N 1
ATOM 8072 C CA . GLN A 1 1000 ? 18.352 -17.187 -2.961 1.00 88.44 1000 GLN A CA 1
ATOM 8073 C C . GLN A 1 1000 ? 17.911 -17.762 -4.311 1.00 88.44 1000 GLN A C 1
ATOM 8075 O O . GLN A 1 1000 ? 17.595 -18.944 -4.387 1.00 88.44 1000 GLN A O 1
ATOM 8080 N N . PHE A 1 1001 ? 17.940 -16.972 -5.390 1.00 91.50 1001 PHE A N 1
ATOM 8081 C CA . PHE A 1 1001 ? 17.601 -17.462 -6.733 1.00 91.50 1001 PHE A CA 1
ATOM 8082 C C . PHE A 1 1001 ? 18.527 -18.580 -7.199 1.00 91.50 1001 PHE A C 1
ATOM 8084 O O . PHE A 1 1001 ? 18.053 -19.578 -7.730 1.00 91.50 1001 PHE A O 1
ATOM 8091 N N . ILE A 1 1002 ? 19.829 -18.467 -6.935 1.00 91.50 1002 ILE A N 1
ATOM 8092 C CA . ILE A 1 1002 ? 20.777 -19.553 -7.198 1.00 91.50 1002 ILE A CA 1
ATOM 8093 C C . ILE A 1 1002 ? 20.409 -20.797 -6.375 1.00 91.50 1002 ILE A C 1
ATOM 8095 O O . ILE A 1 1002 ? 20.457 -21.901 -6.906 1.00 91.50 1002 ILE A O 1
ATOM 8099 N N . GLY A 1 1003 ? 20.012 -20.637 -5.109 1.00 89.62 1003 GLY A N 1
ATOM 8100 C CA . GLY A 1 1003 ? 19.499 -21.728 -4.274 1.00 89.62 1003 GLY A CA 1
ATOM 8101 C C . GLY A 1 1003 ? 18.268 -22.412 -4.876 1.00 89.62 1003 GLY A C 1
ATOM 8102 O O . GLY A 1 1003 ? 18.243 -23.634 -4.979 1.00 89.62 1003 GLY A O 1
ATOM 8103 N N . PHE A 1 1004 ? 17.292 -21.640 -5.362 1.00 88.00 1004 PHE A N 1
ATOM 8104 C CA . PHE A 1 1004 ? 16.121 -22.183 -6.060 1.00 88.00 1004 PHE A CA 1
ATOM 8105 C C . PHE A 1 1004 ? 16.499 -22.931 -7.339 1.00 88.00 1004 PHE A C 1
ATOM 8107 O O . PHE A 1 1004 ? 16.010 -24.034 -7.557 1.00 88.00 1004 PHE A O 1
ATOM 8114 N N . LEU A 1 1005 ? 17.405 -22.383 -8.156 1.00 89.44 1005 LEU A N 1
ATOM 8115 C CA . LEU A 1 1005 ? 17.884 -23.059 -9.365 1.00 89.44 1005 LEU A CA 1
ATOM 8116 C C . LEU A 1 1005 ? 18.576 -24.393 -9.039 1.00 89.44 1005 LEU A C 1
ATOM 8118 O O . LEU A 1 1005 ? 18.364 -25.371 -9.752 1.00 89.44 1005 LEU A O 1
ATOM 8122 N N . LYS A 1 1006 ? 19.347 -24.458 -7.940 1.00 89.50 1006 LYS A N 1
ATOM 8123 C CA . LYS A 1 1006 ? 19.939 -25.715 -7.446 1.00 89.50 1006 LYS A CA 1
ATOM 8124 C C . LYS A 1 1006 ? 18.863 -26.722 -7.048 1.00 89.50 1006 LYS A C 1
ATOM 8126 O O . LYS A 1 1006 ? 18.928 -27.864 -7.482 1.00 89.50 1006 LYS A O 1
ATOM 8131 N N . ASN A 1 1007 ? 17.877 -26.293 -6.260 1.00 86.31 1007 ASN A N 1
ATOM 8132 C CA . ASN A 1 1007 ? 16.792 -27.161 -5.793 1.00 86.31 1007 ASN A CA 1
ATOM 8133 C C . ASN A 1 1007 ? 15.924 -27.674 -6.951 1.00 86.31 1007 ASN A C 1
ATOM 8135 O O . ASN A 1 1007 ? 15.470 -28.812 -6.926 1.00 86.31 1007 ASN A O 1
ATOM 8139 N N . ALA A 1 1008 ? 15.748 -26.859 -7.991 1.00 84.81 1008 ALA A N 1
ATOM 8140 C CA . ALA A 1 1008 ? 15.044 -27.218 -9.217 1.00 84.81 1008 ALA A CA 1
ATOM 8141 C C . ALA A 1 1008 ? 15.871 -28.108 -10.172 1.00 84.81 1008 ALA A C 1
ATOM 8143 O O . ALA A 1 1008 ? 15.400 -28.414 -11.267 1.00 84.81 1008 ALA A O 1
ATOM 8144 N N . ASN A 1 1009 ? 17.090 -28.518 -9.787 1.00 86.44 1009 ASN A N 1
ATOM 8145 C CA . ASN A 1 1009 ? 18.037 -29.287 -10.606 1.00 86.44 1009 ASN A CA 1
ATOM 8146 C C . ASN A 1 1009 ? 18.390 -28.621 -11.954 1.00 86.44 1009 ASN A C 1
ATOM 8148 O O . ASN A 1 1009 ? 18.656 -29.300 -12.948 1.00 86.44 1009 ASN A O 1
ATOM 8152 N N . LEU A 1 1010 ? 18.415 -27.285 -12.000 1.00 88.56 1010 LEU A N 1
ATOM 8153 C CA . LEU A 1 1010 ? 18.780 -26.517 -13.192 1.00 88.56 1010 LEU A CA 1
ATOM 8154 C C . LEU A 1 1010 ? 20.287 -26.220 -13.224 1.00 88.56 1010 LEU A C 1
ATOM 8156 O O . LEU A 1 1010 ? 20.926 -25.985 -12.196 1.00 88.56 1010 LEU A O 1
ATOM 8160 N N . LYS A 1 1011 ? 20.870 -26.203 -14.430 1.00 87.62 1011 LYS A N 1
ATOM 8161 C CA . LYS A 1 1011 ? 22.300 -25.921 -14.632 1.00 87.62 1011 LYS A CA 1
ATOM 8162 C C . LYS A 1 1011 ? 22.621 -24.453 -14.319 1.00 87.62 1011 LYS A C 1
ATOM 8164 O O . LYS A 1 1011 ? 21.940 -23.538 -14.786 1.00 87.62 1011 LYS A O 1
ATOM 8169 N N . ILE A 1 1012 ? 23.681 -24.222 -13.541 1.00 89.69 1012 ILE A N 1
ATOM 8170 C CA . ILE A 1 1012 ? 24.117 -22.882 -13.116 1.00 89.69 1012 ILE A CA 1
ATOM 8171 C C . ILE A 1 1012 ? 25.415 -22.532 -13.837 1.00 89.69 1012 ILE A C 1
ATOM 8173 O O . ILE A 1 1012 ? 26.517 -22.741 -13.322 1.00 89.69 1012 ILE A O 1
ATOM 8177 N N . ASN A 1 1013 ? 25.264 -21.977 -15.035 1.00 88.62 1013 ASN A N 1
ATOM 8178 C CA . ASN A 1 1013 ? 26.370 -21.619 -15.914 1.00 88.62 1013 ASN A CA 1
ATOM 8179 C C . ASN A 1 1013 ? 26.541 -20.093 -15.969 1.00 88.62 1013 ASN A C 1
ATOM 8181 O O . ASN A 1 1013 ? 25.628 -19.343 -15.616 1.00 88.62 1013 ASN A O 1
ATOM 8185 N N . SER A 1 1014 ? 27.747 -19.662 -16.337 1.00 88.50 1014 SER A N 1
ATOM 8186 C CA . SER A 1 1014 ? 28.069 -18.266 -16.648 1.00 88.50 1014 SER A CA 1
ATOM 8187 C C . SER A 1 1014 ? 28.408 -18.185 -18.128 1.00 88.50 1014 SER A C 1
ATOM 8189 O O . SER A 1 1014 ? 29.156 -19.036 -18.611 1.00 88.50 1014 SER A O 1
ATOM 8191 N N . CYS A 1 1015 ? 27.929 -17.153 -18.813 1.00 85.19 1015 CYS A N 1
ATOM 8192 C CA . CYS A 1 1015 ? 28.279 -16.876 -20.204 1.00 85.19 1015 CYS A CA 1
ATOM 8193 C C . CYS A 1 1015 ? 29.438 -15.876 -20.357 1.00 85.19 1015 CYS A C 1
ATOM 8195 O O . CYS A 1 1015 ? 29.817 -15.577 -21.492 1.00 85.19 1015 CYS A O 1
ATOM 8197 N N . LYS A 1 1016 ? 30.015 -15.390 -19.248 1.00 80.94 1016 LYS A N 1
ATOM 8198 C CA . LYS A 1 1016 ? 31.166 -14.472 -19.253 1.00 80.94 1016 LYS A CA 1
ATOM 8199 C C . LYS A 1 1016 ? 32.311 -14.971 -20.132 1.00 80.94 1016 LYS A C 1
ATOM 8201 O O . LYS A 1 1016 ? 32.816 -16.075 -19.928 1.00 80.94 1016 LYS A O 1
ATOM 8206 N N . GLY A 1 1017 ? 32.723 -14.144 -21.092 1.00 73.62 1017 GLY A N 1
ATOM 8207 C CA . GLY A 1 1017 ? 33.840 -14.439 -21.999 1.00 73.62 1017 GLY A CA 1
ATOM 8208 C C . GLY A 1 1017 ? 33.501 -15.392 -23.151 1.00 73.62 1017 GLY A C 1
ATOM 8209 O O . GLY A 1 1017 ? 34.397 -15.806 -23.885 1.00 73.62 1017 GLY A O 1
ATOM 8210 N N . THR A 1 1018 ? 32.224 -15.743 -23.338 1.00 79.88 1018 THR A N 1
ATOM 8211 C CA . THR A 1 1018 ? 31.766 -16.514 -24.505 1.00 79.88 1018 THR A CA 1
ATOM 8212 C C . THR A 1 1018 ? 31.386 -15.598 -25.670 1.00 79.88 1018 THR A C 1
ATOM 8214 O O . THR A 1 1018 ? 30.931 -14.469 -25.483 1.00 79.88 1018 THR A O 1
ATOM 8217 N N . ILE A 1 1019 ? 31.549 -16.086 -26.904 1.00 77.69 1019 ILE A N 1
ATOM 8218 C CA . ILE A 1 1019 ? 31.157 -15.339 -28.107 1.00 77.69 1019 ILE A CA 1
ATOM 8219 C C . ILE A 1 1019 ? 29.641 -15.099 -28.072 1.00 77.69 1019 ILE A C 1
ATOM 8221 O O . ILE A 1 1019 ? 28.855 -16.042 -27.964 1.00 77.69 1019 ILE A O 1
ATOM 8225 N N . GLY A 1 1020 ? 29.231 -13.832 -28.172 1.00 81.12 1020 GLY A N 1
ATOM 8226 C CA . GLY A 1 1020 ? 27.818 -13.448 -28.153 1.00 81.12 1020 GLY A CA 1
ATOM 8227 C C . GLY A 1 1020 ? 27.172 -13.449 -26.762 1.00 81.12 1020 GLY A C 1
ATOM 8228 O O . GLY A 1 1020 ? 25.954 -13.604 -26.672 1.00 81.12 1020 GLY A O 1
ATOM 8229 N N . GLU A 1 1021 ? 27.951 -13.259 -25.691 1.00 86.69 1021 GLU A N 1
ATOM 8230 C CA . GLU A 1 1021 ? 27.473 -13.139 -24.302 1.00 86.69 1021 GLU A CA 1
ATOM 8231 C C . GLU A 1 1021 ? 26.220 -12.254 -24.171 1.00 86.69 1021 GLU A C 1
ATOM 8233 O O . GLU A 1 1021 ? 25.176 -12.702 -23.687 1.00 86.69 1021 GLU A O 1
ATOM 8238 N N . THR A 1 1022 ? 26.276 -11.024 -24.691 1.00 88.62 1022 THR A N 1
ATOM 8239 C CA . THR A 1 1022 ? 25.157 -10.073 -24.600 1.00 88.62 1022 THR A CA 1
ATOM 8240 C C . THR A 1 1022 ? 23.919 -10.553 -25.357 1.00 88.62 1022 THR A C 1
ATOM 8242 O O . THR A 1 1022 ? 22.796 -10.242 -24.964 1.00 88.62 1022 THR A O 1
ATOM 8245 N N . ALA A 1 1023 ? 24.080 -11.326 -26.435 1.00 90.19 1023 ALA A N 1
ATOM 8246 C CA . ALA A 1 1023 ? 22.964 -11.896 -27.185 1.00 90.19 1023 ALA A CA 1
ATOM 8247 C C . ALA A 1 1023 ? 22.307 -13.061 -26.426 1.00 90.19 1023 ALA A C 1
ATOM 8249 O O . ALA A 1 1023 ? 21.079 -13.136 -26.388 1.00 90.19 1023 ALA A O 1
ATOM 8250 N N . LYS A 1 1024 ? 23.089 -13.930 -25.765 1.00 91.94 1024 LYS A N 1
ATOM 8251 C CA . LYS A 1 1024 ? 22.554 -15.018 -24.921 1.00 91.94 1024 LYS A CA 1
ATOM 8252 C C . LYS A 1 1024 ? 21.691 -14.465 -23.781 1.00 91.94 1024 LYS A C 1
ATOM 8254 O O . LYS A 1 1024 ? 20.554 -14.902 -23.615 1.00 91.94 1024 LYS A O 1
ATOM 8259 N N . ILE A 1 1025 ? 22.189 -13.448 -23.072 1.00 93.75 1025 ILE A N 1
ATOM 8260 C CA . ILE A 1 1025 ? 21.468 -12.787 -21.970 1.00 93.75 1025 ILE A CA 1
ATOM 8261 C C . ILE A 1 1025 ? 20.162 -12.157 -22.473 1.00 93.75 1025 ILE A C 1
ATOM 8263 O O . ILE A 1 1025 ? 19.097 -12.371 -21.896 1.00 93.75 1025 ILE A O 1
ATOM 8267 N N . ARG A 1 1026 ? 20.208 -11.417 -23.588 1.00 93.88 1026 ARG A N 1
ATOM 8268 C CA . ARG A 1 1026 ? 19.013 -10.776 -24.160 1.00 93.88 1026 ARG A CA 1
ATOM 8269 C C . ARG A 1 1026 ? 17.973 -11.781 -24.652 1.00 93.88 1026 ARG A C 1
ATOM 8271 O O . ARG A 1 1026 ? 16.786 -11.556 -24.439 1.00 93.88 1026 ARG A O 1
ATOM 8278 N N . ARG A 1 1027 ? 18.387 -12.910 -25.241 1.00 93.31 1027 ARG A N 1
ATOM 8279 C CA . ARG A 1 1027 ? 17.476 -14.009 -25.617 1.00 93.31 1027 ARG A CA 1
ATOM 8280 C C . ARG A 1 1027 ? 16.829 -14.653 -24.390 1.00 93.31 1027 ARG A C 1
ATOM 8282 O O . ARG A 1 1027 ? 15.627 -14.910 -24.406 1.00 93.31 1027 ARG A O 1
ATOM 8289 N N . ALA A 1 1028 ? 17.581 -14.840 -23.307 1.00 93.94 1028 ALA A N 1
ATOM 8290 C CA . ALA A 1 1028 ? 17.024 -15.342 -22.054 1.00 93.94 1028 ALA A CA 1
ATOM 8291 C C . ALA A 1 1028 ? 16.001 -14.370 -21.441 1.00 93.94 1028 ALA A C 1
ATOM 8293 O O . ALA A 1 1028 ? 14.919 -14.807 -21.053 1.00 93.94 1028 ALA A O 1
ATOM 8294 N N . LEU A 1 1029 ? 16.272 -13.059 -21.428 1.00 94.00 1029 LEU A N 1
ATOM 8295 C CA . LEU A 1 1029 ? 15.280 -12.052 -21.021 1.00 94.00 1029 LEU A CA 1
ATOM 8296 C C . LEU A 1 1029 ? 14.041 -12.093 -21.925 1.00 94.00 1029 LEU A C 1
ATOM 8298 O O . LEU A 1 1029 ? 12.912 -12.129 -21.433 1.00 94.00 1029 LEU A O 1
ATOM 8302 N N . LEU A 1 1030 ? 14.246 -12.177 -23.240 1.00 93.31 1030 LEU A N 1
ATOM 8303 C CA . LEU A 1 1030 ? 13.162 -12.226 -24.213 1.00 93.31 1030 LEU A CA 1
ATOM 8304 C C . LEU A 1 1030 ? 12.248 -13.446 -24.019 1.00 93.31 1030 LEU A C 1
ATOM 8306 O O . LEU A 1 1030 ? 11.049 -13.341 -24.242 1.00 93.31 1030 LEU A O 1
ATOM 8310 N N . SER A 1 1031 ? 12.764 -14.577 -23.528 1.00 92.62 1031 SER A N 1
ATOM 8311 C CA . SER A 1 1031 ? 11.942 -15.762 -23.223 1.00 92.62 1031 SER A CA 1
ATOM 8312 C C . SER A 1 1031 ? 10.862 -15.535 -22.160 1.00 92.62 1031 SER A C 1
ATOM 8314 O O . SER A 1 1031 ? 9.829 -16.203 -22.192 1.00 92.62 1031 SER A O 1
ATOM 8316 N N . GLY A 1 1032 ? 11.079 -14.597 -21.233 1.00 91.56 1032 GLY A N 1
ATOM 8317 C CA . GLY A 1 1032 ? 10.088 -14.208 -20.230 1.00 91.56 1032 GLY A CA 1
ATOM 8318 C C . GLY A 1 1032 ? 9.283 -12.976 -20.627 1.00 91.56 1032 GLY A C 1
ATOM 8319 O O . GLY A 1 1032 ? 8.088 -12.919 -20.359 1.00 91.56 1032 GLY A O 1
ATOM 8320 N N . PHE A 1 1033 ? 9.922 -12.007 -21.284 1.00 91.81 1033 PHE A N 1
ATOM 8321 C CA . PHE A 1 1033 ? 9.334 -10.703 -21.603 1.00 91.81 1033 PHE A CA 1
ATOM 8322 C C . PHE A 1 1033 ? 8.940 -10.553 -23.077 1.00 91.81 1033 PHE A C 1
ATOM 8324 O O . PHE A 1 1033 ? 8.820 -9.438 -23.578 1.00 91.81 1033 PHE A O 1
ATOM 8331 N N . PHE A 1 1034 ? 8.711 -11.658 -23.794 1.00 89.19 1034 PHE A N 1
ATOM 8332 C CA . PHE A 1 1034 ? 8.387 -11.620 -25.223 1.00 89.19 1034 PHE A CA 1
ATOM 8333 C C . PHE A 1 1034 ? 7.177 -10.736 -25.532 1.00 89.19 1034 PHE A C 1
ATOM 8335 O O . PHE A 1 1034 ? 7.126 -10.191 -26.622 1.00 89.19 1034 PHE A O 1
ATOM 8342 N N . SER A 1 1035 ? 6.222 -10.559 -24.613 1.00 84.81 1035 SER A N 1
ATOM 8343 C CA . SER A 1 1035 ? 5.050 -9.694 -24.800 1.00 84.81 1035 SER A CA 1
ATOM 8344 C C . SER A 1 1035 ? 5.338 -8.193 -24.655 1.00 84.81 1035 SER A C 1
ATOM 8346 O O . SER A 1 1035 ? 4.504 -7.384 -25.057 1.00 84.81 1035 SER A O 1
ATOM 8348 N N . GLN A 1 1036 ? 6.483 -7.812 -24.081 1.00 88.06 1036 GLN A N 1
ATOM 8349 C CA . GLN A 1 1036 ? 6.873 -6.430 -23.777 1.00 88.06 1036 GLN A CA 1
ATOM 8350 C C . GLN A 1 1036 ? 7.950 -5.942 -24.753 1.00 88.06 1036 GLN A C 1
ATOM 8352 O O . GLN A 1 1036 ? 9.092 -5.645 -24.399 1.00 88.06 1036 GLN A O 1
ATOM 8357 N N . VAL A 1 1037 ? 7.566 -5.896 -26.027 1.00 89.25 1037 VAL A N 1
ATOM 8358 C CA . VAL A 1 1037 ? 8.437 -5.513 -27.141 1.00 89.25 1037 VAL A CA 1
ATOM 8359 C C . VAL A 1 1037 ? 7.824 -4.341 -27.894 1.00 89.25 1037 VAL A C 1
ATOM 8361 O O . VAL A 1 1037 ? 6.626 -4.340 -28.197 1.00 89.25 1037 VAL A O 1
ATOM 8364 N N . ALA A 1 1038 ? 8.655 -3.351 -28.213 1.00 89.94 1038 ALA A N 1
ATOM 8365 C CA . ALA A 1 1038 ? 8.264 -2.188 -28.996 1.00 89.94 1038 ALA A CA 1
ATOM 8366 C C . ALA A 1 1038 ? 9.221 -1.955 -30.171 1.00 89.94 1038 ALA A C 1
ATOM 8368 O O . ALA A 1 1038 ? 10.421 -2.229 -30.078 1.00 89.94 1038 ALA A O 1
ATOM 8369 N N . TYR A 1 1039 ? 8.686 -1.428 -31.272 1.00 89.69 1039 TYR A N 1
ATOM 8370 C CA . TYR A 1 1039 ? 9.463 -1.028 -32.442 1.00 89.69 1039 TYR A CA 1
ATOM 8371 C C . TYR A 1 1039 ? 9.497 0.494 -32.577 1.00 89.69 1039 TYR A C 1
ATOM 8373 O O . TYR A 1 1039 ? 8.538 1.181 -32.232 1.00 89.69 1039 TYR A O 1
ATOM 8381 N N . TYR A 1 1040 ? 10.601 1.030 -33.081 1.00 89.69 1040 TYR A N 1
ATOM 8382 C CA . TYR A 1 1040 ? 10.759 2.457 -33.320 1.00 89.69 1040 TYR A CA 1
ATOM 8383 C C . TYR A 1 1040 ? 10.035 2.859 -34.608 1.00 89.69 1040 TYR A C 1
ATOM 8385 O O . TYR A 1 1040 ? 10.395 2.420 -35.704 1.00 89.69 1040 TYR A O 1
ATOM 8393 N N . ASP A 1 1041 ? 8.987 3.665 -34.463 1.00 85.88 1041 ASP A N 1
ATOM 8394 C CA . ASP A 1 1041 ? 8.152 4.138 -35.560 1.00 85.88 1041 ASP A CA 1
ATOM 8395 C C . ASP A 1 1041 ? 8.714 5.418 -36.201 1.00 85.88 1041 ASP A C 1
ATOM 8397 O O . ASP A 1 1041 ? 9.466 6.183 -35.594 1.00 85.88 1041 ASP A O 1
ATOM 8401 N N . HIS A 1 1042 ? 8.281 5.711 -37.428 1.00 81.56 1042 HIS A N 1
ATOM 8402 C CA . HIS A 1 1042 ? 8.681 6.899 -38.186 1.00 81.56 1042 HIS A CA 1
ATOM 8403 C C . HIS A 1 1042 ? 8.315 8.225 -37.493 1.00 81.56 1042 HIS A C 1
ATOM 8405 O O . HIS A 1 1042 ? 8.860 9.274 -37.829 1.00 81.56 1042 HIS A O 1
ATOM 8411 N N . ARG A 1 1043 ? 7.380 8.197 -36.533 1.00 81.94 1043 ARG A N 1
ATOM 8412 C CA . ARG A 1 1043 ? 6.991 9.345 -35.694 1.00 81.94 1043 ARG A CA 1
ATOM 8413 C C . ARG A 1 1043 ? 8.012 9.670 -34.597 1.00 81.94 1043 ARG A C 1
ATOM 8415 O O . ARG A 1 1043 ? 7.813 10.630 -33.859 1.00 81.94 1043 ARG A O 1
ATOM 8422 N N . GLY A 1 1044 ? 9.068 8.868 -34.457 1.00 82.75 1044 GLY A N 1
ATOM 8423 C CA . GLY A 1 1044 ? 10.073 9.017 -33.405 1.00 82.75 1044 GLY A CA 1
ATOM 8424 C C . GLY A 1 1044 ? 9.622 8.496 -32.036 1.00 82.75 1044 GLY A C 1
ATOM 8425 O O . GLY A 1 1044 ? 10.168 8.906 -31.012 1.00 82.75 1044 GLY A O 1
ATOM 8426 N N . LEU A 1 1045 ? 8.615 7.619 -32.010 1.00 87.56 1045 LEU A N 1
ATOM 8427 C CA . LEU A 1 1045 ? 8.060 6.988 -30.809 1.00 87.56 1045 LEU A CA 1
ATOM 8428 C C . LEU A 1 1045 ? 8.180 5.464 -30.916 1.00 87.56 1045 LEU A C 1
ATOM 8430 O O . LEU A 1 1045 ? 8.216 4.921 -32.016 1.00 87.56 1045 LEU A O 1
ATOM 8434 N N . TYR A 1 1046 ? 8.216 4.777 -29.777 1.00 88.94 1046 TYR A N 1
ATOM 8435 C CA . TYR A 1 1046 ? 8.225 3.316 -29.721 1.00 88.94 1046 TYR A CA 1
ATOM 8436 C C . TYR A 1 1046 ? 6.807 2.776 -29.637 1.00 88.94 1046 TYR A C 1
ATOM 8438 O O . TYR A 1 1046 ? 6.085 3.121 -28.711 1.00 88.94 1046 TYR A O 1
ATOM 8446 N N . VAL A 1 1047 ? 6.407 1.923 -30.572 1.00 85.75 1047 VAL A N 1
ATOM 8447 C CA . VAL A 1 1047 ? 5.047 1.386 -30.655 1.00 85.75 1047 VAL A CA 1
ATOM 8448 C C . VAL A 1 1047 ? 5.046 -0.102 -30.316 1.00 85.75 1047 VAL A C 1
ATOM 8450 O O . VAL A 1 1047 ? 5.889 -0.856 -30.805 1.00 85.75 1047 VAL A O 1
ATOM 8453 N N . THR A 1 1048 ? 4.125 -0.542 -29.455 1.00 81.88 1048 THR A N 1
ATOM 8454 C CA . THR A 1 1048 ? 3.979 -1.969 -29.128 1.00 81.88 1048 THR A CA 1
ATOM 8455 C C . THR A 1 1048 ? 3.356 -2.754 -30.273 1.00 81.88 1048 THR A C 1
ATOM 8457 O O . THR A 1 1048 ? 2.455 -2.278 -30.960 1.00 81.88 1048 THR A O 1
ATOM 8460 N N . LEU A 1 1049 ? 3.792 -4.007 -30.433 1.00 70.94 1049 LEU A N 1
ATOM 8461 C CA . LEU A 1 1049 ? 3.261 -4.915 -31.456 1.00 70.94 1049 LEU A CA 1
ATOM 8462 C C . LEU A 1 1049 ? 1.774 -5.234 -31.267 1.00 70.94 1049 LEU A C 1
ATOM 8464 O O . LEU A 1 1049 ? 1.027 -5.313 -32.236 1.00 70.94 1049 LEU A O 1
ATOM 8468 N N . LYS A 1 1050 ? 1.343 -5.424 -30.015 1.00 59.44 1050 LYS A N 1
ATOM 8469 C CA . LYS A 1 1050 ? -0.072 -5.584 -29.665 1.00 59.44 1050 LYS A CA 1
ATOM 8470 C C . LYS A 1 1050 ? -0.585 -4.269 -29.075 1.00 59.44 1050 LYS A C 1
ATOM 8472 O O . LYS A 1 1050 ? -0.007 -3.745 -28.122 1.00 59.44 1050 LYS A O 1
ATOM 8477 N N . GLY A 1 1051 ? -1.651 -3.732 -29.667 1.00 58.41 1051 GLY A N 1
ATOM 8478 C CA . GLY A 1 1051 ? -2.377 -2.552 -29.187 1.00 58.41 1051 GLY A CA 1
ATOM 8479 C C . GLY A 1 1051 ? -1.949 -1.196 -29.762 1.00 58.41 1051 GLY A C 1
ATOM 8480 O O . GLY A 1 1051 ? -2.606 -0.218 -29.441 1.00 58.41 1051 GLY A O 1
ATOM 8481 N N . GLU A 1 1052 ? -0.892 -1.120 -30.581 1.00 66.88 1052 GLU A N 1
ATOM 8482 C CA . GLU A 1 1052 ? -0.433 0.124 -31.238 1.00 66.88 1052 GLU A CA 1
ATOM 8483 C C . GLU A 1 1052 ? -0.208 1.313 -30.278 1.00 66.88 1052 GLU A C 1
ATOM 8485 O O . GLU A 1 1052 ? -0.398 2.480 -30.628 1.00 66.88 1052 GLU A O 1
ATOM 8490 N N . HIS A 1 1053 ? 0.227 1.038 -29.046 1.00 75.06 1053 HIS A N 1
ATOM 8491 C CA . HIS A 1 1053 ? 0.462 2.088 -28.059 1.00 75.06 1053 HIS A CA 1
ATOM 8492 C C . HIS A 1 1053 ? 1.834 2.712 -28.270 1.00 75.06 1053 HIS A C 1
ATOM 8494 O O . HIS A 1 1053 ? 2.845 2.010 -28.275 1.00 75.06 1053 HIS A O 1
ATOM 8500 N N . ALA A 1 1054 ? 1.862 4.035 -28.415 1.00 83.38 1054 ALA A N 1
ATOM 8501 C CA . ALA A 1 1054 ? 3.086 4.795 -28.609 1.00 83.38 1054 ALA A CA 1
ATOM 8502 C C . ALA A 1 1054 ? 3.680 5.268 -27.272 1.00 83.38 1054 ALA A C 1
ATOM 8504 O O . ALA A 1 1054 ? 3.026 5.950 -26.482 1.00 83.38 1054 ALA A O 1
ATOM 8505 N N . PHE A 1 1055 ? 4.959 4.969 -27.066 1.00 86.25 1055 PHE A N 1
ATOM 8506 C CA . PHE A 1 1055 ? 5.741 5.276 -25.877 1.00 86.25 1055 PHE A CA 1
ATOM 8507 C C . PHE A 1 1055 ? 6.976 6.114 -26.206 1.00 86.25 1055 PHE A C 1
ATOM 8509 O O . PHE A 1 1055 ? 7.581 6.019 -27.276 1.00 86.25 1055 PHE A O 1
ATOM 8516 N N . LYS A 1 1056 ? 7.390 6.923 -25.232 1.00 89.12 1056 LYS A N 1
ATOM 8517 C CA . LYS A 1 1056 ? 8.686 7.606 -25.200 1.00 89.12 1056 LYS A CA 1
ATOM 8518 C C . LYS A 1 1056 ? 9.693 6.773 -24.409 1.00 89.12 1056 LYS A C 1
ATOM 8520 O O . LYS A 1 1056 ? 9.319 6.020 -23.517 1.00 89.12 1056 LYS A O 1
ATOM 8525 N N . ILE A 1 1057 ? 10.983 6.944 -24.668 1.00 88.50 1057 ILE A N 1
ATOM 8526 C CA . ILE A 1 1057 ? 12.006 6.375 -23.785 1.00 88.50 1057 ILE A CA 1
ATOM 8527 C C . ILE A 1 1057 ? 12.032 7.169 -22.470 1.00 88.50 1057 ILE A C 1
ATOM 8529 O O . ILE A 1 1057 ? 11.952 8.402 -22.464 1.00 88.50 1057 ILE A O 1
ATOM 8533 N N . TYR A 1 1058 ? 12.155 6.471 -21.341 1.00 87.31 1058 TYR A N 1
ATOM 8534 C CA . TYR A 1 1058 ? 12.411 7.109 -20.057 1.00 87.31 1058 TYR A CA 1
ATOM 8535 C C . TYR A 1 1058 ? 13.732 7.893 -20.081 1.00 87.31 1058 TYR A C 1
ATOM 8537 O O . TYR A 1 1058 ? 14.784 7.351 -20.409 1.00 87.31 1058 TYR A O 1
ATOM 8545 N N . LYS A 1 1059 ? 13.705 9.162 -19.651 1.00 81.69 1059 LYS A N 1
ATOM 8546 C CA . LYS A 1 1059 ? 14.861 10.082 -19.715 1.00 81.69 1059 LYS A CA 1
ATOM 8547 C C . LYS A 1 1059 ? 16.131 9.553 -19.033 1.00 81.69 1059 LYS A C 1
ATOM 8549 O O . LYS A 1 1059 ? 17.225 9.971 -19.387 1.00 81.69 1059 LYS A O 1
ATOM 8554 N N . GLY A 1 1060 ? 15.985 8.670 -18.044 1.00 79.31 1060 GLY A N 1
ATOM 8555 C CA . GLY A 1 1060 ? 17.103 8.059 -17.327 1.00 79.31 1060 GLY A CA 1
ATOM 8556 C C . GLY A 1 1060 ? 17.646 6.766 -17.944 1.00 79.31 1060 GLY A C 1
ATOM 8557 O O . GLY A 1 1060 ? 18.523 6.170 -17.321 1.00 79.31 1060 GLY A O 1
ATOM 8558 N N . SER A 1 1061 ? 17.125 6.303 -19.082 1.00 86.88 1061 SER A N 1
ATOM 8559 C CA . SER A 1 1061 ? 17.633 5.120 -19.790 1.00 86.88 1061 SER A CA 1
ATOM 8560 C C . SER A 1 1061 ? 18.939 5.427 -20.524 1.00 86.88 1061 SER A C 1
ATOM 8562 O O . SER A 1 1061 ? 19.127 6.533 -21.034 1.00 86.88 1061 SER A O 1
ATOM 8564 N N . VAL A 1 1062 ? 19.825 4.437 -20.619 1.00 85.75 1062 VAL A N 1
ATOM 8565 C CA . VAL A 1 1062 ? 21.095 4.527 -21.350 1.00 85.75 1062 VAL A CA 1
ATOM 8566 C C . VAL A 1 1062 ? 20.871 4.764 -22.843 1.00 85.75 1062 VAL A C 1
ATOM 8568 O O . VAL A 1 1062 ? 21.624 5.511 -23.467 1.00 85.75 1062 VAL A O 1
ATOM 8571 N N . LEU A 1 1063 ? 19.785 4.221 -23.406 1.00 84.94 1063 LEU A N 1
ATOM 8572 C CA . LEU A 1 1063 ? 19.465 4.371 -24.829 1.00 84.94 1063 LEU A CA 1
ATOM 8573 C C . LEU A 1 1063 ? 19.191 5.825 -25.243 1.00 84.94 1063 LEU A C 1
ATOM 8575 O O . LEU A 1 1063 ? 19.298 6.141 -26.423 1.00 84.94 1063 LEU A O 1
ATOM 8579 N N . MET A 1 1064 ? 18.897 6.725 -24.295 1.00 84.62 1064 MET A N 1
ATOM 8580 C CA . MET A 1 1064 ? 18.757 8.166 -24.564 1.00 84.62 1064 MET A CA 1
ATOM 8581 C C . MET A 1 1064 ? 20.072 8.839 -24.964 1.00 84.62 1064 MET A C 1
ATOM 8583 O O . MET A 1 1064 ? 20.048 9.922 -25.544 1.00 84.62 1064 MET A O 1
ATOM 8587 N N . TYR A 1 1065 ? 21.217 8.244 -24.619 1.00 79.81 1065 TYR A N 1
ATOM 8588 C CA . TYR A 1 1065 ? 22.535 8.798 -24.935 1.00 79.81 1065 TYR A CA 1
ATOM 8589 C C . TYR A 1 1065 ? 23.066 8.330 -26.291 1.00 79.81 1065 TYR A C 1
ATOM 8591 O O . TYR A 1 1065 ? 24.101 8.823 -26.745 1.00 79.81 1065 TYR A O 1
ATOM 8599 N N . ARG A 1 1066 ? 22.381 7.385 -26.944 1.00 82.19 1066 ARG A N 1
ATOM 8600 C CA . ARG A 1 1066 ? 22.817 6.842 -28.227 1.00 82.19 1066 ARG A CA 1
ATOM 8601 C C . ARG A 1 1066 ? 22.520 7.835 -29.350 1.00 82.19 1066 ARG A C 1
ATOM 8603 O O . ARG A 1 1066 ? 21.487 8.498 -29.356 1.00 82.19 1066 ARG A O 1
ATOM 8610 N N . LYS A 1 1067 ? 23.433 7.920 -30.320 1.00 78.19 1067 LYS A N 1
ATOM 8611 C CA . LYS A 1 1067 ? 23.246 8.748 -31.525 1.00 78.19 1067 LYS A CA 1
ATOM 8612 C C . LYS A 1 1067 ? 22.118 8.223 -32.415 1.00 78.19 1067 LYS A C 1
ATOM 8614 O O . LYS A 1 1067 ? 21.372 9.015 -32.977 1.00 78.19 1067 LYS A O 1
ATOM 8619 N N . GLU A 1 1068 ? 21.995 6.901 -32.516 1.00 83.50 1068 GLU A N 1
ATOM 8620 C CA . GLU A 1 1068 ? 20.973 6.216 -33.307 1.00 83.50 1068 GLU A CA 1
ATOM 8621 C C . GLU A 1 1068 ? 20.129 5.319 -32.407 1.00 83.50 1068 GLU A C 1
ATOM 8623 O O . GLU A 1 1068 ? 20.661 4.510 -31.648 1.00 83.50 1068 GLU A O 1
ATOM 8628 N N . TYR A 1 1069 ? 18.808 5.459 -32.481 1.00 87.00 1069 TYR A N 1
ATOM 8629 C CA . TYR A 1 1069 ? 17.896 4.651 -31.679 1.00 87.00 1069 TYR A CA 1
ATOM 8630 C C . TYR A 1 1069 ? 17.720 3.249 -32.284 1.00 87.00 1069 TYR A C 1
ATOM 8632 O O . TYR A 1 1069 ? 17.494 3.135 -33.492 1.00 87.00 1069 TYR A O 1
ATOM 8640 N N . PRO A 1 1070 ? 17.791 2.177 -31.470 1.00 89.06 1070 PRO A N 1
ATOM 8641 C CA . PRO A 1 1070 ? 17.579 0.819 -31.957 1.00 89.06 1070 PRO A CA 1
ATOM 8642 C C . PRO A 1 1070 ? 16.150 0.634 -32.473 1.00 89.06 1070 PRO A C 1
ATOM 8644 O O . PRO A 1 1070 ? 15.181 1.068 -31.853 1.00 89.06 1070 PRO A O 1
ATOM 8647 N N . LYS A 1 1071 ? 16.004 -0.068 -33.603 1.00 89.38 1071 LYS A N 1
ATOM 8648 C CA . LYS A 1 1071 ? 14.690 -0.270 -34.232 1.00 89.38 1071 LYS A CA 1
ATOM 8649 C C . LYS A 1 1071 ? 13.748 -1.128 -33.386 1.00 89.38 1071 LYS A C 1
ATOM 8651 O O . LYS A 1 1071 ? 12.541 -0.934 -33.467 1.00 89.38 1071 LYS A O 1
ATOM 8656 N N . TRP A 1 1072 ? 14.276 -2.061 -32.600 1.00 91.56 1072 TRP A N 1
ATOM 8657 C CA . TRP A 1 1072 ? 13.494 -2.959 -31.753 1.00 91.56 1072 TRP A CA 1
ATOM 8658 C C . TRP A 1 1072 ? 14.071 -2.996 -30.347 1.00 91.56 1072 TRP A C 1
ATOM 8660 O O . TRP A 1 1072 ? 15.278 -3.173 -30.164 1.00 91.56 1072 TRP A O 1
ATOM 8670 N N . VAL A 1 1073 ? 13.196 -2.855 -29.355 1.00 92.81 1073 VAL A N 1
ATOM 8671 C CA . VAL A 1 1073 ? 13.576 -2.871 -27.943 1.00 92.81 1073 VAL A CA 1
ATOM 8672 C C . VAL A 1 1073 ? 12.654 -3.771 -27.136 1.00 92.81 1073 VAL A C 1
ATOM 8674 O O . VAL A 1 1073 ? 11.438 -3.800 -27.332 1.00 92.81 1073 VAL A O 1
ATOM 8677 N N . LEU A 1 1074 ? 13.263 -4.482 -26.197 1.00 93.12 1074 LEU A N 1
ATOM 8678 C CA . LEU A 1 1074 ? 12.594 -5.085 -25.057 1.00 93.12 1074 LEU A CA 1
ATOM 8679 C C . LEU A 1 1074 ? 12.505 -4.042 -23.941 1.00 93.12 1074 LEU A C 1
ATOM 8681 O O . LEU A 1 1074 ? 13.493 -3.354 -23.680 1.00 93.12 1074 LEU A O 1
ATOM 8685 N N . PHE A 1 1075 ? 11.361 -3.960 -23.271 1.00 91.75 1075 PHE A N 1
ATOM 8686 C CA . PHE A 1 1075 ? 11.168 -3.153 -22.065 1.00 91.75 1075 PHE A CA 1
ATOM 8687 C C . PHE A 1 1075 ? 10.558 -4.007 -20.955 1.00 91.75 1075 PHE A C 1
ATOM 8689 O O . PHE A 1 1075 ? 9.933 -5.021 -21.251 1.00 91.75 1075 PHE A O 1
ATOM 8696 N N . THR A 1 1076 ? 10.719 -3.609 -19.690 1.00 88.12 1076 THR A N 1
ATOM 8697 C CA . THR A 1 1076 ? 10.135 -4.370 -18.565 1.00 88.12 1076 THR A CA 1
ATOM 8698 C C . THR A 1 1076 ? 9.175 -3.581 -17.689 1.00 88.12 1076 THR A C 1
ATOM 8700 O O . THR A 1 1076 ? 8.380 -4.184 -16.970 1.00 88.12 1076 THR A O 1
ATOM 8703 N N . ASP A 1 1077 ? 9.222 -2.248 -17.739 1.00 83.19 1077 ASP A N 1
ATOM 8704 C CA . ASP A 1 1077 ? 8.349 -1.389 -16.935 1.00 83.19 1077 ASP A CA 1
ATOM 8705 C C . ASP A 1 1077 ? 7.783 -0.223 -17.760 1.00 83.19 1077 ASP A C 1
ATOM 8707 O O . ASP A 1 1077 ? 8.424 0.281 -18.691 1.00 83.19 1077 ASP A O 1
ATOM 8711 N N . VAL A 1 1078 ? 6.567 0.207 -17.413 1.00 81.12 1078 VAL A N 1
ATOM 8712 C CA . VAL A 1 1078 ? 5.814 1.257 -18.112 1.00 81.12 1078 VAL A CA 1
ATOM 8713 C C . VAL A 1 1078 ? 5.385 2.338 -17.126 1.00 81.12 1078 VAL A C 1
ATOM 8715 O O . VAL A 1 1078 ? 4.636 2.117 -16.175 1.00 81.12 1078 VAL A O 1
ATOM 8718 N N . MET A 1 1079 ? 5.821 3.566 -17.392 1.00 74.00 1079 MET A N 1
ATOM 8719 C CA . MET A 1 1079 ? 5.477 4.757 -16.624 1.00 74.00 1079 MET A CA 1
ATOM 8720 C C . MET A 1 1079 ? 4.685 5.731 -17.491 1.00 74.00 1079 MET A C 1
ATOM 8722 O O . MET A 1 1079 ? 5.273 6.516 -18.239 1.00 74.00 1079 MET A O 1
ATOM 8726 N N . GLN A 1 1080 ? 3.355 5.712 -17.350 1.00 71.00 1080 GLN A N 1
ATOM 8727 C CA . GLN A 1 1080 ? 2.399 6.560 -18.078 1.00 71.00 1080 GLN A CA 1
ATOM 8728 C C . GLN A 1 1080 ? 2.573 6.497 -19.607 1.00 71.00 1080 GLN A C 1
ATOM 8730 O O . GLN A 1 1080 ? 1.957 5.668 -20.259 1.00 71.00 1080 GLN A O 1
ATOM 8735 N N . SER A 1 1081 ? 3.420 7.361 -20.175 1.00 76.12 1081 SER A N 1
ATOM 8736 C CA . SER A 1 1081 ? 3.726 7.440 -21.613 1.00 76.12 1081 SER A CA 1
ATOM 8737 C C . SER A 1 1081 ? 5.177 7.078 -21.941 1.00 76.12 1081 SER A C 1
ATOM 8739 O O . SER A 1 1081 ? 5.642 7.330 -23.053 1.00 76.12 1081 SER A O 1
ATOM 8741 N N . SER A 1 1082 ? 5.917 6.514 -20.983 1.00 83.69 1082 SER A N 1
ATOM 8742 C CA . SER A 1 1082 ? 7.324 6.160 -21.144 1.00 83.69 1082 SER A CA 1
ATOM 8743 C C . SER A 1 1082 ? 7.633 4.718 -20.763 1.00 83.69 1082 SER A C 1
ATOM 8745 O O . SER A 1 1082 ? 7.091 4.205 -19.789 1.00 83.69 1082 SER A O 1
ATOM 8747 N N . ILE A 1 1083 ? 8.526 4.087 -21.521 1.00 87.19 1083 ILE A N 1
ATOM 8748 C CA . ILE A 1 1083 ? 9.050 2.743 -21.258 1.00 87.19 1083 ILE A CA 1
ATOM 8749 C C . ILE A 1 1083 ? 10.414 2.826 -20.570 1.00 87.19 1083 ILE A C 1
ATOM 8751 O O . ILE A 1 1083 ? 11.222 3.714 -20.869 1.00 87.19 1083 ILE A O 1
ATOM 8755 N N . LYS A 1 1084 ? 10.654 1.910 -19.633 1.00 87.31 1084 LYS A N 1
ATOM 8756 C CA . LYS A 1 1084 ? 11.856 1.843 -18.797 1.00 87.31 1084 LYS A CA 1
ATOM 8757 C C . LYS A 1 1084 ? 12.473 0.443 -18.851 1.00 87.31 1084 LYS A C 1
ATOM 8759 O O . LYS A 1 1084 ? 11.786 -0.528 -19.171 1.00 87.31 1084 LYS A O 1
ATOM 8764 N N . ASP A 1 1085 ? 13.762 0.392 -18.513 1.00 88.94 1085 ASP A N 1
ATOM 8765 C CA . ASP A 1 1085 ? 14.591 -0.808 -18.436 1.00 88.94 1085 ASP A CA 1
ATOM 8766 C C . ASP A 1 1085 ? 14.647 -1.470 -19.814 1.00 88.94 1085 ASP A C 1
ATOM 8768 O O . ASP A 1 1085 ? 13.985 -2.461 -20.105 1.00 88.94 1085 ASP A O 1
ATOM 8772 N N . LEU A 1 1086 ? 15.380 -0.815 -20.716 1.00 92.94 1086 LEU A N 1
ATOM 8773 C CA . LEU A 1 1086 ? 15.369 -1.121 -22.140 1.00 92.94 1086 LEU A CA 1
ATOM 8774 C C . LEU A 1 1086 ? 16.560 -1.974 -22.556 1.00 92.94 1086 LEU A C 1
ATOM 8776 O O . LEU A 1 1086 ? 17.661 -1.850 -22.020 1.00 92.94 1086 LEU A O 1
ATOM 8780 N N . SER A 1 1087 ? 16.383 -2.836 -23.551 1.00 93.81 1087 SER A N 1
ATOM 8781 C CA . SER A 1 1087 ? 17.495 -3.519 -24.221 1.00 93.81 1087 SER A CA 1
ATOM 8782 C C . SER A 1 1087 ? 17.203 -3.733 -25.694 1.00 93.81 1087 SER A C 1
ATOM 8784 O O . SER A 1 1087 ? 16.085 -4.082 -26.062 1.00 93.81 1087 SER A O 1
ATOM 8786 N N . GLU A 1 1088 ? 18.211 -3.523 -26.536 1.00 93.00 1088 GLU A N 1
ATOM 8787 C CA . GLU A 1 1088 ? 18.092 -3.730 -27.981 1.00 93.00 1088 GLU A CA 1
ATOM 8788 C C . GLU A 1 1088 ? 17.894 -5.215 -28.298 1.00 93.00 1088 GLU A C 1
ATOM 8790 O O . GLU A 1 1088 ? 18.617 -6.052 -27.760 1.00 93.00 1088 GLU A O 1
ATOM 8795 N N . ILE A 1 1089 ? 16.971 -5.555 -29.197 1.00 92.62 1089 ILE A N 1
ATOM 8796 C CA . ILE A 1 1089 ? 16.728 -6.944 -29.615 1.00 92.62 1089 ILE A CA 1
ATOM 8797 C C . ILE A 1 1089 ? 16.747 -7.102 -31.137 1.00 92.62 1089 ILE A C 1
ATOM 8799 O O . ILE A 1 1089 ? 16.434 -6.168 -31.872 1.00 92.62 1089 ILE A O 1
ATOM 8803 N N . ASP A 1 1090 ? 17.066 -8.310 -31.607 1.00 89.50 1090 ASP A N 1
ATOM 8804 C CA . ASP A 1 1090 ? 16.881 -8.691 -33.010 1.00 89.50 1090 ASP A CA 1
ATOM 8805 C C . ASP A 1 1090 ? 15.462 -9.263 -33.206 1.00 89.50 1090 ASP A C 1
ATOM 8807 O O . ASP A 1 1090 ? 15.079 -10.191 -32.479 1.00 89.50 1090 ASP A O 1
ATOM 8811 N N . PRO A 1 1091 ? 14.672 -8.767 -34.179 1.00 85.94 1091 PRO A N 1
ATOM 8812 C CA . PRO A 1 1091 ? 13.342 -9.302 -34.471 1.00 85.94 1091 PRO A CA 1
ATOM 8813 C C . PRO A 1 1091 ? 13.331 -10.811 -34.766 1.00 85.94 1091 PRO A C 1
ATOM 8815 O O . PRO A 1 1091 ? 12.363 -11.481 -34.412 1.00 85.94 1091 PRO A O 1
ATOM 8818 N N . LYS A 1 1092 ? 14.409 -11.386 -35.323 1.00 88.19 1092 LYS A N 1
ATOM 8819 C CA . LYS A 1 1092 ? 14.494 -12.832 -35.616 1.00 88.19 1092 LYS A CA 1
ATOM 8820 C C . LYS A 1 1092 ? 14.379 -13.703 -34.364 1.00 88.19 1092 LYS A C 1
ATOM 8822 O O . LYS A 1 1092 ? 13.977 -14.862 -34.440 1.00 88.19 1092 LYS A O 1
ATOM 8827 N N . TRP A 1 1093 ? 14.750 -13.177 -33.195 1.00 89.88 1093 TRP A N 1
ATOM 8828 C CA . TRP A 1 1093 ? 14.670 -13.929 -31.943 1.00 89.88 1093 TRP A CA 1
ATOM 8829 C C . TRP A 1 1093 ? 13.226 -14.117 -31.470 1.00 89.88 1093 TRP A C 1
ATOM 8831 O O . TRP A 1 1093 ? 12.950 -15.108 -30.797 1.00 89.88 1093 TRP A O 1
ATOM 8841 N N . LEU A 1 1094 ? 12.309 -13.215 -31.838 1.00 84.81 1094 LEU A N 1
ATOM 8842 C CA . LEU A 1 1094 ? 10.893 -13.303 -31.466 1.00 84.81 1094 LEU A CA 1
ATOM 8843 C C . LEU A 1 1094 ? 10.240 -14.549 -32.065 1.00 84.81 1094 LEU A C 1
ATOM 8845 O O . LEU A 1 1094 ? 9.563 -15.289 -31.353 1.00 84.81 1094 LEU A O 1
ATOM 8849 N N . GLU A 1 1095 ? 10.526 -14.814 -33.340 1.00 81.31 1095 GLU A N 1
ATOM 8850 C CA . GLU A 1 1095 ? 10.032 -15.979 -34.081 1.00 81.31 1095 GLU A CA 1
ATOM 8851 C C . GLU A 1 1095 ? 10.550 -17.294 -33.485 1.00 81.31 1095 GLU A C 1
ATOM 8853 O O . GLU A 1 1095 ? 9.815 -18.268 -33.367 1.00 81.31 1095 GLU A O 1
ATOM 8858 N N . GLN A 1 1096 ? 11.818 -17.322 -33.065 1.00 84.50 1096 GLN A N 1
ATOM 8859 C CA . GLN A 1 1096 ? 12.436 -18.525 -32.503 1.00 84.50 1096 GLN A CA 1
ATOM 8860 C C . GLN A 1 1096 ? 11.944 -18.838 -31.086 1.00 84.50 1096 GLN A C 1
ATOM 8862 O O . GLN A 1 1096 ? 11.805 -20.004 -30.722 1.00 84.50 1096 GLN A O 1
ATOM 8867 N N . ILE A 1 1097 ? 11.742 -17.806 -30.265 1.00 86.00 1097 ILE A N 1
ATOM 8868 C CA . ILE A 1 1097 ? 11.476 -17.958 -28.830 1.00 86.00 1097 ILE A CA 1
ATOM 8869 C C . ILE A 1 1097 ? 9.977 -18.095 -28.548 1.00 86.00 1097 ILE A C 1
ATOM 8871 O O . ILE A 1 1097 ? 9.586 -18.893 -27.694 1.00 86.00 1097 ILE A O 1
ATOM 8875 N N . ALA A 1 1098 ? 9.134 -17.335 -29.251 1.00 83.12 1098 ALA A N 1
ATOM 8876 C CA . ALA A 1 1098 ? 7.691 -17.314 -29.026 1.00 83.12 1098 ALA A CA 1
ATOM 8877 C C . ALA A 1 1098 ? 6.889 -17.372 -30.345 1.00 83.12 1098 ALA A C 1
ATOM 8879 O O . ALA A 1 1098 ? 6.089 -16.469 -30.612 1.00 83.12 1098 ALA A O 1
ATOM 8880 N N . PRO A 1 1099 ? 7.046 -18.441 -31.155 1.00 81.69 1099 PRO A N 1
ATOM 8881 C CA . PRO A 1 1099 ? 6.335 -18.582 -32.431 1.00 81.69 1099 PRO A CA 1
ATOM 8882 C C . PRO A 1 1099 ? 4.811 -18.613 -32.253 1.00 81.69 1099 PRO A C 1
ATOM 8884 O O . PRO A 1 1099 ? 4.081 -18.051 -33.056 1.00 81.69 1099 PRO A O 1
ATOM 8887 N N . HIS A 1 1100 ? 4.328 -19.200 -31.155 1.00 78.88 1100 HIS A N 1
ATOM 8888 C CA . HIS A 1 1100 ? 2.904 -19.284 -30.804 1.00 78.88 1100 HIS A CA 1
ATOM 8889 C C . HIS A 1 1100 ? 2.272 -17.929 -30.458 1.00 78.88 1100 HIS A C 1
ATOM 8891 O O . HIS A 1 1100 ? 1.052 -17.801 -30.451 1.00 78.88 1100 HIS A O 1
ATOM 8897 N N . TYR A 1 1101 ? 3.082 -16.925 -30.112 1.00 75.38 1101 TYR A N 1
ATOM 8898 C CA . TYR A 1 1101 ? 2.599 -15.575 -29.811 1.00 75.38 1101 TYR A CA 1
ATOM 8899 C C . TYR A 1 1101 ? 2.740 -14.630 -31.011 1.00 75.38 1101 TYR A C 1
ATOM 8901 O O . TYR A 1 1101 ? 1.944 -13.695 -31.145 1.00 75.38 1101 TYR A O 1
ATOM 8909 N N . TYR A 1 1102 ? 3.743 -14.885 -31.856 1.00 72.25 1102 TYR A N 1
ATOM 8910 C CA . TYR A 1 1102 ? 4.109 -14.120 -33.043 1.00 72.25 1102 TYR A CA 1
ATOM 8911 C C . TYR A 1 1102 ? 3.958 -14.988 -34.305 1.00 72.25 1102 TYR A C 1
ATOM 8913 O O . TYR A 1 1102 ? 4.947 -15.356 -34.932 1.00 72.25 1102 TYR A O 1
ATOM 8921 N N . GLU A 1 1103 ? 2.723 -15.326 -34.689 1.00 57.62 1103 GLU A N 1
ATOM 8922 C CA . GLU A 1 1103 ? 2.465 -15.969 -35.984 1.00 57.62 1103 GLU A CA 1
ATOM 8923 C C . GLU A 1 1103 ? 2.538 -14.929 -37.113 1.00 57.62 1103 GLU A C 1
ATOM 8925 O O . GLU A 1 1103 ? 1.775 -13.963 -37.165 1.00 57.62 1103 GLU A O 1
ATOM 8930 N N . PHE A 1 1104 ? 3.478 -15.118 -38.036 1.00 41.53 1104 PHE A N 1
ATOM 8931 C CA . PHE A 1 1104 ? 3.622 -14.285 -39.226 1.00 41.53 1104 PHE A CA 1
ATOM 8932 C C . PHE A 1 1104 ? 2.693 -14.802 -40.336 1.00 41.53 1104 PHE A C 1
ATOM 8934 O O . PHE A 1 1104 ? 2.974 -15.826 -40.956 1.00 41.53 1104 PHE A O 1
ATOM 8941 N N . GLY A 1 1105 ? 1.583 -14.099 -40.595 1.00 45.03 1105 GLY A N 1
ATOM 8942 C CA . GLY A 1 1105 ? 0.657 -14.449 -41.684 1.00 45.03 1105 GLY A CA 1
ATOM 8943 C C . GLY A 1 1105 ? -0.753 -13.851 -41.614 1.00 45.03 1105 GLY A C 1
ATOM 8944 O O . GLY A 1 1105 ? -1.424 -13.804 -42.639 1.00 45.03 1105 GLY A O 1
ATOM 8945 N N . SER A 1 1106 ? -1.197 -13.348 -40.459 1.00 34.34 1106 SER A N 1
ATOM 8946 C CA . SER A 1 1106 ? -2.512 -12.708 -40.292 1.00 34.34 1106 SER A CA 1
ATOM 8947 C C . SER A 1 1106 ? -2.375 -11.197 -40.063 1.00 34.34 1106 SER A C 1
ATOM 8949 O O . SER A 1 1106 ? -1.853 -10.789 -39.029 1.00 34.34 1106 SER A O 1
ATOM 8951 N N . ASP A 1 1107 ? -2.813 -10.399 -41.042 1.00 35.94 1107 ASP A N 1
ATOM 8952 C CA . ASP A 1 1107 ? -3.178 -8.962 -41.080 1.00 35.94 1107 ASP A CA 1
ATOM 8953 C C . ASP A 1 1107 ? -2.326 -7.865 -40.392 1.00 35.94 1107 ASP A C 1
ATOM 8955 O O . ASP A 1 1107 ? -2.425 -6.702 -40.777 1.00 35.94 1107 ASP A O 1
ATOM 8959 N N . LEU A 1 1108 ? -1.393 -8.168 -39.489 1.00 39.56 1108 LEU A N 1
ATOM 8960 C CA . LEU A 1 1108 ? -0.484 -7.190 -38.865 1.00 39.56 1108 LEU A CA 1
ATOM 8961 C C . LEU A 1 1108 ? 0.745 -6.852 -39.735 1.00 39.56 1108 LEU A C 1
ATOM 8963 O O . LEU A 1 1108 ? 1.539 -5.979 -39.396 1.00 39.56 1108 LEU A O 1
ATOM 8967 N N . GLN A 1 1109 ? 0.866 -7.487 -40.906 1.00 31.06 1109 GLN A N 1
ATOM 8968 C CA . GLN A 1 1109 ? 1.709 -7.033 -42.023 1.00 31.06 1109 GLN A CA 1
ATOM 8969 C C . GLN A 1 1109 ? 0.896 -6.405 -43.172 1.00 31.06 1109 GLN A C 1
ATOM 8971 O O . GLN A 1 1109 ? 1.413 -6.222 -44.276 1.00 31.06 1109 GLN A O 1
ATOM 8976 N N . GLY A 1 1110 ? -0.372 -6.055 -42.924 1.00 28.12 1110 GLY A N 1
ATOM 8977 C CA . GLY A 1 1110 ? -1.291 -5.498 -43.920 1.00 28.12 1110 GLY A CA 1
ATOM 8978 C C . GLY A 1 1110 ? -1.003 -4.056 -44.347 1.00 28.12 1110 GLY A C 1
ATOM 8979 O O . GLY A 1 1110 ? -1.504 -3.612 -45.378 1.00 28.12 1110 GLY A O 1
ATOM 8980 N N . THR A 1 1111 ? -0.142 -3.316 -43.644 1.00 30.34 1111 THR A N 1
ATOM 8981 C CA . THR A 1 1111 ? 0.254 -1.961 -44.060 1.00 30.34 1111 THR A CA 1
ATOM 8982 C C . THR A 1 1111 ? 1.767 -1.812 -44.156 1.00 30.34 1111 THR A C 1
ATOM 8984 O O . THR A 1 1111 ? 2.449 -1.505 -43.185 1.00 30.34 1111 THR A O 1
ATOM 8987 N N . LYS A 1 1112 ? 2.240 -1.926 -45.407 1.00 30.92 1112 LYS A N 1
ATOM 8988 C CA . LYS A 1 1112 ? 3.578 -1.603 -45.945 1.00 30.92 1112 LYS A CA 1
ATOM 8989 C C . LYS A 1 1112 ? 4.610 -2.742 -45.994 1.00 30.92 1112 LYS A C 1
ATOM 8991 O O . LYS A 1 1112 ? 5.772 -2.546 -45.659 1.00 30.92 1112 LYS A O 1
ATOM 8996 N N . ARG A 1 1113 ? 4.281 -3.808 -46.731 1.00 27.14 1113 ARG A N 1
ATOM 8997 C CA . ARG A 1 1113 ? 5.136 -4.169 -47.883 1.00 27.14 1113 ARG A CA 1
ATOM 8998 C C . ARG A 1 1113 ? 4.927 -3.130 -48.998 1.00 27.14 1113 ARG A C 1
ATOM 9000 O O . ARG A 1 1113 ? 4.258 -3.387 -49.991 1.00 27.14 1113 ARG A O 1
ATOM 9007 N N . ARG A 1 1114 ? 5.467 -1.918 -48.829 1.00 27.78 1114 ARG A N 1
ATOM 9008 C CA . ARG A 1 1114 ? 5.898 -1.131 -49.992 1.00 27.78 1114 ARG A CA 1
ATOM 9009 C C . ARG A 1 1114 ? 7.352 -1.512 -50.192 1.00 27.78 1114 ARG A C 1
ATOM 9011 O O . ARG A 1 1114 ? 8.156 -1.269 -49.301 1.00 27.78 1114 ARG A O 1
ATOM 9018 N N . LYS A 1 1115 ? 7.607 -2.186 -51.313 1.00 27.50 1115 LYS A N 1
ATOM 9019 C CA . LYS A 1 1115 ? 8.917 -2.538 -51.860 1.00 27.50 1115 LYS A CA 1
ATOM 9020 C C . LYS A 1 1115 ? 9.999 -1.557 -51.398 1.00 27.50 1115 LYS A C 1
ATOM 9022 O O . LYS A 1 1115 ? 10.005 -0.407 -51.826 1.00 27.50 1115 LYS A O 1
ATOM 9027 N N . ILE A 1 1116 ? 10.883 -2.025 -50.528 1.00 28.48 1116 ILE A N 1
ATOM 9028 C CA . ILE A 1 1116 ? 12.267 -1.571 -50.531 1.00 28.48 1116 ILE A CA 1
ATOM 9029 C C . ILE A 1 1116 ? 12.963 -2.667 -51.328 1.00 28.48 1116 ILE A C 1
ATOM 9031 O O . ILE A 1 1116 ? 13.411 -3.665 -50.774 1.00 28.48 1116 ILE A O 1
ATOM 9035 N N . ASP A 1 1117 ? 12.854 -2.543 -52.651 1.00 27.19 1117 ASP A N 1
ATOM 9036 C CA . ASP A 1 1117 ? 13.794 -3.189 -53.551 1.00 27.19 1117 ASP A CA 1
ATOM 9037 C C . ASP A 1 1117 ? 15.090 -2.385 -53.392 1.00 27.19 1117 ASP A C 1
ATOM 9039 O O . ASP A 1 1117 ? 15.159 -1.215 -53.777 1.00 27.19 1117 ASP A O 1
ATOM 9043 N N . ASP A 1 1118 ? 16.088 -2.995 -52.758 1.00 34.91 1118 ASP A N 1
ATOM 9044 C CA . ASP A 1 1118 ? 17.473 -2.580 -52.928 1.00 34.91 1118 ASP A CA 1
ATOM 9045 C C . ASP A 1 1118 ? 17.810 -2.739 -54.422 1.00 34.91 1118 ASP A C 1
ATOM 9047 O O . ASP A 1 1118 ? 17.605 -3.812 -54.993 1.00 34.91 1118 ASP A O 1
ATOM 9051 N N . ASN A 1 1119 ? 18.327 -1.666 -55.032 1.00 30.97 1119 ASN A N 1
ATOM 9052 C CA . ASN A 1 1119 ? 18.683 -1.485 -56.452 1.00 30.97 1119 ASN A CA 1
ATOM 9053 C C . ASN A 1 1119 ? 17.572 -0.916 -57.355 1.00 30.97 1119 ASN A C 1
ATOM 9055 O O . ASN A 1 1119 ? 16.859 -1.660 -58.021 1.00 30.97 1119 ASN A O 1
ATOM 9059 N N . ASN A 1 1120 ? 17.479 0.422 -57.412 1.00 31.00 1120 ASN A N 1
ATOM 9060 C CA . ASN A 1 1120 ? 17.325 1.246 -58.632 1.00 31.00 1120 ASN A CA 1
ATOM 9061 C C . ASN A 1 1120 ? 16.732 2.620 -58.278 1.00 31.00 1120 ASN A C 1
ATOM 9063 O O . ASN A 1 1120 ? 15.522 2.816 -58.336 1.00 31.00 1120 ASN A O 1
ATOM 9067 N N . PHE A 1 1121 ? 17.583 3.593 -57.948 1.00 28.42 1121 PHE A N 1
ATOM 9068 C CA . PHE A 1 1121 ? 17.228 5.016 -58.017 1.00 28.42 1121 PHE A CA 1
ATOM 9069 C C . PHE A 1 1121 ? 18.428 5.813 -58.540 1.00 28.42 1121 PHE A C 1
ATOM 9071 O O . PHE A 1 1121 ? 19.068 6.584 -57.832 1.00 28.42 1121 PHE A O 1
ATOM 9078 N N . ALA A 1 1122 ? 18.732 5.595 -59.815 1.00 31.94 1122 ALA A N 1
ATOM 9079 C CA . ALA A 1 1122 ? 19.353 6.594 -60.666 1.00 31.94 1122 ALA A CA 1
ATOM 9080 C C . ALA A 1 1122 ? 18.453 6.727 -61.900 1.00 31.94 1122 ALA A C 1
ATOM 9082 O O . ALA A 1 1122 ? 18.035 5.721 -62.463 1.00 31.94 1122 ALA A O 1
ATOM 9083 N N . GLU A 1 1123 ? 18.160 7.974 -62.266 1.00 30.20 1123 GLU A N 1
ATOM 9084 C CA . GLU A 1 1123 ? 17.444 8.402 -63.475 1.00 30.20 1123 GLU A CA 1
ATOM 9085 C C . GLU A 1 1123 ? 15.915 8.228 -63.494 1.00 30.20 1123 GLU A C 1
ATOM 9087 O O . GLU A 1 1123 ? 15.360 7.138 -63.594 1.00 30.20 1123 GLU A O 1
ATOM 9092 N N . GLY A 1 1124 ? 15.213 9.367 -63.509 1.00 25.28 1124 GLY A N 1
ATOM 9093 C CA . GLY A 1 1124 ? 13.869 9.434 -64.075 1.00 25.28 1124 GLY A CA 1
ATOM 9094 C C . GLY A 1 1124 ? 12.905 10.373 -63.359 1.00 25.28 1124 GLY A C 1
ATOM 9095 O O . GLY A 1 1124 ? 12.319 10.007 -62.349 1.00 25.28 1124 GLY A O 1
ATOM 9096 N N . ARG A 1 1125 ? 12.623 11.504 -64.021 1.00 25.44 1125 ARG A N 1
ATOM 9097 C CA . ARG A 1 1125 ? 11.435 12.372 -63.867 1.00 25.44 1125 ARG A CA 1
ATOM 9098 C C . ARG A 1 1125 ? 11.508 13.495 -62.824 1.00 25.44 1125 ARG A C 1
ATOM 9100 O O . ARG A 1 1125 ? 10.663 13.610 -61.945 1.00 25.44 1125 ARG A O 1
ATOM 9107 N N . MET A 1 1126 ? 12.408 14.445 -63.083 1.00 26.80 1126 MET A N 1
ATOM 9108 C CA . MET A 1 1126 ? 11.972 15.843 -63.201 1.00 26.80 1126 MET A CA 1
ATOM 9109 C C . MET A 1 1126 ? 11.364 16.033 -64.595 1.00 26.80 1126 MET A C 1
ATOM 9111 O O . MET A 1 1126 ? 12.076 16.275 -65.563 1.00 26.80 1126 MET A O 1
ATOM 9115 N N . ALA A 1 1127 ? 10.056 15.841 -64.712 1.00 28.62 1127 ALA A N 1
ATOM 9116 C CA . ALA A 1 1127 ? 9.272 16.367 -65.820 1.00 28.62 1127 ALA A CA 1
ATOM 9117 C C . ALA A 1 1127 ? 7.810 16.418 -65.378 1.00 28.62 1127 ALA A C 1
ATOM 9119 O O . ALA A 1 1127 ? 7.239 15.392 -65.013 1.00 28.62 1127 ALA A O 1
ATOM 9120 N N . ASN A 1 1128 ? 7.242 17.617 -65.478 1.00 26.03 1128 ASN A N 1
ATOM 9121 C CA . ASN A 1 1128 ? 5.834 17.964 -65.311 1.00 26.03 1128 ASN A CA 1
ATOM 9122 C C . ASN A 1 1128 ? 5.348 18.073 -63.863 1.00 26.03 1128 ASN A C 1
ATOM 9124 O O . ASN A 1 1128 ? 4.806 17.126 -63.302 1.00 26.03 1128 ASN A O 1
ATOM 9128 N N . LEU A 1 1129 ? 5.430 19.283 -63.311 1.00 26.86 1129 LEU A N 1
ATOM 9129 C CA . LEU A 1 1129 ? 4.251 20.143 -63.154 1.00 26.86 1129 LEU A CA 1
ATOM 9130 C C . LEU A 1 1129 ? 4.706 21.544 -62.717 1.00 26.86 1129 LEU A C 1
ATOM 9132 O O . LEU A 1 1129 ? 5.555 21.670 -61.837 1.00 26.86 1129 LEU A O 1
ATOM 9136 N N . ASN A 1 1130 ? 4.175 22.536 -63.435 1.00 29.86 1130 ASN A N 1
ATOM 9137 C CA . ASN A 1 1130 ? 4.343 23.979 -63.249 1.00 29.86 1130 ASN A CA 1
ATOM 9138 C C . ASN A 1 1130 ? 4.073 24.455 -61.822 1.00 29.86 1130 ASN A C 1
ATOM 9140 O O . ASN A 1 1130 ? 3.168 23.872 -61.181 1.00 29.86 1130 ASN A O 1
#